Protein AF-A0AA43KXB0-F1 (afdb_monomer_lite)

Secondary structure (DSSP, 8-state):
-HHHHHHHHHHHHHHHHHHSSTTS---B---SSS-HHHHHHHTTPEEE--TTTSS--SEEEEEETTTTEEEEEEEE-TTT--BTTTBTTEEEEEEE--TTS-GGGSB-TT-EEEEEEEEEE-TT----SS-EEEEEEEESSSTTTTSEEEEEEEEEETTEEEEEEEEE-TT--EEEEEEEEGGGTBTSEEEEEEEEE-STTEEEEEEEEETTT--EEEEEEEEEE----TT-S-EEEEEEEEEE-TTGGG---EEEEEEEEEEEE-TTHHHHHHHHHHHHHHHHHHHHHHHHHHSPEEEGGGGT---EEEEE-HHHHHHHHHHHHHTT-EEEEE-SEEEEESS-EEPPSSEEEEEPTTEEEEE-TTS--SEEEEEES-EEEEEEES-EEEESSEEEEEES-EEEEEES-EEEESS-SEEEEESSEEEEEEEES-EEEE-SSEEEEEEEEESSEEEEEEEES-EEEE-SSEEEEEE--TT---EEEEEEEEEEEE--PEEEEEEEEES--SPPPPTTPPPPEEEEEEEEEEEEEEEEEEEEEEEPPTT-S---EEEEEEEEEEES-SEEEEES--S-EEEES-EE---S---GGG---TT---SPPTTSPPS-HHHHHHHHHHHH-SSGGGSSS-SS-HHHHHHHHHHHHHHHHH--HHHHHHHHHHHHTSB-TTS-B--EE-TTS-EE---TTSBSGGGTTHHHHHHHHHHH--HHHHHHHHHHHHHHHT--B-TT-PBPSBTTSTTEEEHHHHHHHHHHHHHHHHHTS-HHHHHHHHHHHHHHHHHHHB-TTSS-B-SEEE-TTSSSS--SS--SS--B-SS-BHHHHHHHHHHHHHHHHHS-TTSTTHHHHHHHHHHHHHHHHHHS-TTTS--BSBTT-TTSTT--B-HHHHHHHHHHHHHHHHTTSS-HHHHHHHHHHHHHHHHHTEEE-TTS-EEE-S-B---PPPSSHHHHHTSPB-TT-HHHHHHHHHHHHHHHHHHHHHHT-

Sequence (989 aa):
MKSIIKIFMVLVLHILCLQLSAQAGRIMNADGKTDTYKLIESYGYGIEVPDCGHPIKHITQVYDNDLKKWVFAFTLHIDLDDDRCGAQDRQRAEIKTFGVSPESMKGHRGKTHQYKWKFKLDKDFKPAPNFCHIHQVKADAGPNAGAPIITLTPRLKGDKEVLQYHVVTKENKSTILSEIDLDLVKGEWVEATETVLHDRSGSVEMELKRLSDGTILFRAKRDNVDLWRDGARFNRPKYGIYRSLKDRDQRRDESVLYTDIEFIEVSDKDSKREKAGWEQATEVENTLRALASSWKTFNVINFGAIGDNVYDCSPAFEKTLQTCGKFGGGTVIVPKGTYRMDKSLDLPSNIHLQFEDGAVLAFSPDIPTSYLISCGDVENVLLSGKGRIMGNGQGINLLNSKNILIENWDIDSRGNILSIKSEKVCRDIIIRNTYFRRTANSAIIIDSNTSGEIRNVFVENNTFGEVPVHIVHLKSGNNRGGTIEDIWMKNNNSEGYLCQTAFRIDQADGKIPQNGASTPVLWYNYYENFTNLNAADKGIYLNAIPQSRSPIESVWFKDIQISGVKETLVKNTNRDIYIKNVSTKPVTLFDAAASTVPGARLDYKQGEAPELWSVATAQSTMARWPDYTKAYFNAWTYVNSYMACGFERLYKDTGDKTYLEYIKRYIDNFIDKDGNFIAVANEKGIVRAPNVCDNLDNMMPGNSLVMLYEHYKDKRYKKAADYILHCMKNYPGNNDGGFWHSRGMHGQMWIDGIFMGQMFLLRYGRSIGDSKYAYDEAIRQITAYAKRGERGNSGLYVHGIYEAGHGNRECRWATAENPQSSDVWGEGLGWYALVLVEALETIPPKHKGYNELKDIYIRLAKGLKNTQDPKTGGWYQVVDKGDQPDNWIETSGSAMFTYAIQQGINLGILKKEDYSEVVKNGYNAIVNHAKINERGLVDIYEACDGLGVQTSYEKYINYRKSLNAKEAYVGFLWATEIVERDTIKKSKR

Structure (mmCIF, N/CA/C/O backbone):
data_AF-A0AA43KXB0-F1
#
_entry.id   AF-A0AA43KXB0-F1
#
loop_
_atom_site.group_PDB
_atom_site.id
_atom_site.type_symbol
_atom_site.label_atom_id
_atom_site.label_alt_id
_atom_site.label_comp_id
_atom_site.label_asym_id
_atom_site.label_entity_id
_atom_site.label_seq_id
_atom_site.pdbx_PDB_ins_code
_atom_site.Cartn_x
_atom_site.Cartn_y
_atom_site.Cartn_z
_atom_site.occupancy
_atom_site.B_iso_or_equiv
_atom_site.auth_seq_id
_atom_site.auth_comp_id
_atom_site.auth_asym_id
_atom_site.auth_atom_id
_atom_site.pdbx_PDB_model_num
ATOM 1 N N . MET A 1 1 ? -42.977 3.830 10.897 1.00 42.16 1 MET A N 1
ATOM 2 C CA . MET A 1 1 ? -42.102 4.241 9.771 1.00 42.16 1 MET A CA 1
ATOM 3 C C . MET A 1 1 ? -42.104 5.747 9.501 1.00 42.16 1 MET A C 1
ATOM 5 O O . MET A 1 1 ? -41.042 6.340 9.608 1.00 42.16 1 MET A O 1
ATOM 9 N N . LYS A 1 2 ? -43.243 6.410 9.240 1.00 31.55 2 LYS A N 1
ATOM 10 C CA . LYS A 1 2 ? -43.267 7.861 8.925 1.00 31.55 2 LYS A CA 1
ATOM 11 C C . LYS A 1 2 ? -42.742 8.788 10.046 1.00 31.55 2 LYS A C 1
ATOM 13 O O . LYS A 1 2 ? -42.109 9.792 9.740 1.00 31.55 2 LYS A O 1
ATOM 18 N N . SER A 1 3 ? -42.919 8.433 11.323 1.00 31.36 3 SER A N 1
ATOM 19 C CA . SER A 1 3 ? -42.393 9.224 12.456 1.00 31.36 3 SER A CA 1
ATOM 20 C C . SER A 1 3 ? -40.887 9.041 12.689 1.00 31.36 3 SER A C 1
ATOM 22 O O . SER A 1 3 ? -40.214 9.986 13.078 1.00 31.36 3 SER A O 1
ATOM 24 N N . ILE A 1 4 ? -40.343 7.860 12.376 1.00 41.69 4 ILE A N 1
ATOM 25 C CA . ILE A 1 4 ? -38.901 7.574 12.470 1.00 41.69 4 ILE A CA 1
ATOM 26 C C . ILE A 1 4 ? -38.157 8.275 11.328 1.00 41.69 4 ILE A C 1
ATOM 28 O O . ILE A 1 4 ? -37.115 8.869 11.565 1.00 41.69 4 ILE A O 1
ATOM 32 N N . ILE A 1 5 ? -38.744 8.322 10.127 1.00 44.50 5 ILE A N 1
ATOM 33 C CA . ILE A 1 5 ? -38.189 9.062 8.983 1.00 44.50 5 ILE A CA 1
ATOM 34 C C . ILE A 1 5 ? -38.176 10.575 9.251 1.00 44.50 5 ILE A C 1
ATOM 36 O O . ILE A 1 5 ? -37.196 11.225 8.916 1.00 44.50 5 ILE A O 1
ATOM 40 N N . LYS A 1 6 ? -39.195 11.142 9.921 1.00 32.53 6 LYS A N 1
ATOM 41 C CA . LYS A 1 6 ? -39.193 12.564 10.324 1.00 32.53 6 LYS A CA 1
ATOM 42 C C . LYS A 1 6 ? -38.131 12.886 11.380 1.00 32.53 6 LYS A C 1
ATOM 44 O O . LYS A 1 6 ? -37.481 13.917 11.265 1.00 32.53 6 LYS A O 1
ATOM 49 N N . ILE A 1 7 ? -37.925 12.012 12.368 1.00 40.88 7 ILE A N 1
ATOM 50 C CA . ILE A 1 7 ? -36.877 12.196 13.386 1.00 40.88 7 ILE A CA 1
ATOM 51 C C . ILE A 1 7 ? -35.488 12.061 12.748 1.00 40.88 7 ILE A C 1
ATOM 53 O O . ILE A 1 7 ? -34.622 12.885 13.018 1.00 40.88 7 ILE A O 1
ATOM 57 N N . PHE A 1 8 ? -35.300 11.114 11.824 1.00 38.78 8 PHE A N 1
ATOM 58 C CA . PHE A 1 8 ? -34.047 10.953 11.080 1.00 38.78 8 PHE A CA 1
ATOM 59 C C . PHE A 1 8 ? -33.780 12.131 10.129 1.00 38.78 8 PHE A C 1
ATOM 61 O O . PHE A 1 8 ? -32.656 12.608 10.064 1.00 38.78 8 PHE A O 1
ATOM 68 N N . MET A 1 9 ? -34.802 12.676 9.454 1.00 36.09 9 MET A N 1
ATOM 69 C CA . MET A 1 9 ? -34.650 13.863 8.598 1.00 36.09 9 MET A CA 1
ATOM 70 C C . MET A 1 9 ? -34.343 15.130 9.399 1.00 36.09 9 MET A C 1
ATOM 72 O O . MET A 1 9 ? -33.542 15.933 8.942 1.00 36.09 9 MET A O 1
ATOM 76 N N . VAL A 1 10 ? -34.932 15.312 10.587 1.00 37.94 10 VAL A N 1
ATOM 77 C CA . VAL A 1 10 ? -34.650 16.471 11.456 1.00 37.94 10 VAL A CA 1
ATOM 78 C C . VAL A 1 10 ? -33.264 16.363 12.098 1.00 37.94 10 VAL A C 1
ATOM 80 O O . VAL A 1 10 ? -32.587 17.382 12.218 1.00 37.94 10 VAL A O 1
ATOM 83 N N . LEU A 1 11 ? -32.808 15.149 12.433 1.00 34.00 11 LEU A N 1
ATOM 84 C CA . LEU A 1 11 ? -31.455 14.899 12.939 1.00 34.00 11 LEU A CA 1
ATOM 85 C C . LEU A 1 11 ? -30.398 15.072 11.836 1.00 34.00 11 LEU A C 1
ATOM 87 O O . LEU A 1 11 ? -29.363 15.681 12.076 1.00 34.00 11 LEU A O 1
ATOM 91 N N . VAL A 1 12 ? -30.681 14.618 10.611 1.00 41.88 12 VAL A N 1
ATOM 92 C CA . VAL A 1 12 ? -29.803 14.804 9.444 1.00 41.88 12 VAL A CA 1
ATOM 93 C C . VAL A 1 12 ? -29.785 16.266 8.986 1.00 41.88 12 VAL A C 1
ATOM 95 O O . VAL A 1 12 ? -28.715 16.753 8.640 1.00 41.88 12 VAL A O 1
ATOM 98 N N . LEU A 1 13 ? -30.896 17.014 9.072 1.00 31.61 13 LEU A N 1
ATOM 99 C CA . LEU A 1 13 ? -30.887 18.468 8.840 1.00 31.61 13 LEU A CA 1
ATOM 100 C C . LEU A 1 13 ? -30.138 19.228 9.945 1.00 31.61 13 LEU A C 1
ATOM 102 O O . LEU A 1 13 ? -29.431 20.178 9.635 1.00 31.61 13 LEU A O 1
ATOM 106 N N . HIS A 1 14 ? -30.241 18.813 11.215 1.00 30.88 14 HIS A N 1
ATOM 107 C CA . HIS A 1 14 ? -29.466 19.424 12.304 1.00 30.88 14 HIS A CA 1
ATOM 108 C C . HIS A 1 14 ? -27.968 19.130 12.175 1.00 30.88 14 HIS A C 1
ATOM 110 O O . HIS A 1 14 ? -27.157 20.018 12.419 1.00 30.88 14 HIS A O 1
ATOM 116 N N . ILE A 1 15 ? -27.590 17.928 11.732 1.00 35.62 15 ILE A N 1
ATOM 117 C CA . ILE A 1 15 ? -26.190 17.551 11.501 1.00 35.62 15 ILE A CA 1
ATOM 118 C C . ILE A 1 15 ? -25.640 18.217 10.224 1.00 35.62 15 ILE A C 1
ATOM 120 O O . ILE A 1 15 ? -24.502 18.681 10.241 1.00 35.62 15 ILE A O 1
ATOM 124 N N . LEU A 1 16 ? -26.445 18.390 9.164 1.00 29.97 16 LEU A N 1
ATOM 125 C CA . LEU A 1 16 ? -26.050 19.191 7.995 1.00 29.97 16 LEU A CA 1
ATOM 126 C C . LEU A 1 16 ? -25.955 20.695 8.309 1.00 29.97 16 LEU A C 1
ATOM 128 O O . LEU A 1 16 ? -25.048 21.353 7.810 1.00 29.97 16 LEU A O 1
ATOM 132 N N . CYS A 1 17 ? -26.822 21.248 9.164 1.00 28.36 17 CYS A N 1
ATOM 133 C CA . CYS A 1 17 ? -26.710 22.642 9.615 1.00 28.36 17 CYS A CA 1
ATOM 134 C C . CYS A 1 17 ? -25.530 22.863 10.583 1.00 28.36 17 CYS A C 1
ATOM 136 O O . CYS A 1 17 ? -24.958 23.953 10.599 1.00 28.36 17 CYS A O 1
ATOM 138 N N . LEU A 1 18 ? -25.114 21.837 11.336 1.00 28.59 18 LEU A N 1
ATOM 139 C CA . LEU A 1 18 ? -23.919 21.872 12.193 1.00 28.59 18 LEU A CA 1
ATOM 140 C C . LEU A 1 18 ? -22.605 21.654 11.419 1.00 28.59 18 LEU A C 1
ATOM 142 O O . LEU A 1 18 ? -21.554 22.075 11.891 1.00 28.59 18 LEU A O 1
ATOM 146 N N . GLN A 1 19 ? -22.642 21.064 10.218 1.00 29.33 19 GLN A N 1
ATOM 147 C CA . GLN A 1 19 ? -21.461 20.919 9.349 1.00 29.33 19 GLN A CA 1
ATOM 148 C C . GLN A 1 19 ? -21.336 21.998 8.261 1.00 29.33 19 GLN A C 1
ATOM 150 O O . GLN A 1 19 ? -20.269 22.138 7.672 1.00 29.33 19 GLN A O 1
ATOM 155 N N . LEU A 1 20 ? -22.364 22.827 8.052 1.00 29.70 20 LEU A N 1
ATOM 156 C CA . LEU A 1 20 ? -22.293 24.040 7.222 1.00 29.70 20 LEU A CA 1
ATOM 157 C C . LEU A 1 20 ? -22.023 25.332 8.019 1.00 29.70 20 LEU A C 1
ATOM 159 O O . LEU A 1 20 ? -22.046 26.415 7.446 1.00 29.70 20 LEU A O 1
ATOM 163 N N . SER A 1 21 ? -21.730 25.243 9.321 1.00 31.77 21 SER A N 1
ATOM 164 C CA . SER A 1 21 ? -21.452 26.412 10.180 1.00 31.77 21 SER A CA 1
ATOM 165 C C . SER A 1 21 ? -20.054 26.431 10.818 1.00 31.77 21 SER A C 1
ATOM 167 O O . SER A 1 21 ? -19.739 27.348 11.571 1.00 31.77 21 SER A O 1
ATOM 169 N N . ALA A 1 22 ? -19.163 25.496 10.473 1.00 33.44 22 ALA A N 1
ATOM 170 C CA . ALA A 1 22 ? -17.790 25.464 11.000 1.00 33.44 22 ALA A CA 1
ATOM 171 C C . ALA A 1 22 ? -16.771 26.302 10.193 1.00 33.44 22 ALA A C 1
ATOM 173 O O . ALA A 1 22 ? -15.571 26.211 10.438 1.00 33.44 22 ALA A O 1
ATOM 174 N N . GLN A 1 23 ? -17.229 27.123 9.242 1.00 36.69 23 GLN A N 1
ATOM 175 C CA . GLN A 1 23 ? -16.364 27.971 8.412 1.00 36.69 23 GLN A CA 1
ATOM 176 C C . GLN A 1 23 ? -17.001 29.345 8.136 1.00 36.69 23 GLN A C 1
ATOM 178 O O . GLN A 1 23 ? -17.054 29.810 7.002 1.00 36.69 23 GLN A O 1
ATOM 183 N N . ALA A 1 24 ? -17.509 29.987 9.191 1.00 36.66 24 ALA A N 1
ATOM 184 C CA . ALA A 1 24 ? -17.948 31.382 9.182 1.00 36.66 24 ALA A CA 1
ATOM 185 C C . ALA A 1 24 ? -17.207 32.146 10.292 1.00 36.66 24 ALA A C 1
ATOM 187 O O . ALA A 1 24 ? -17.074 31.633 11.406 1.00 36.66 24 ALA A O 1
ATOM 188 N N . GLY A 1 25 ? -16.694 33.343 9.985 1.00 51.62 25 GLY A N 1
ATOM 189 C CA . GLY A 1 25 ? -16.023 34.214 10.949 1.00 51.62 25 GLY A CA 1
ATOM 190 C C . GLY A 1 25 ? -16.900 34.417 12.184 1.00 51.62 25 GLY A C 1
ATOM 191 O O . GLY A 1 25 ? -18.085 34.736 12.089 1.00 51.62 25 GLY A O 1
ATOM 192 N N . ARG A 1 26 ? -16.353 34.164 13.373 1.00 68.62 26 ARG A N 1
ATOM 193 C CA . ARG A 1 26 ? -17.107 34.313 14.619 1.00 68.62 26 ARG A CA 1
ATOM 194 C C . ARG A 1 26 ? -17.198 35.808 14.939 1.00 68.62 26 ARG A C 1
ATOM 196 O O . ARG A 1 26 ? -16.234 36.383 15.430 1.00 68.62 26 ARG A O 1
ATOM 203 N N . ILE A 1 27 ? -18.333 36.433 14.627 1.00 85.50 27 ILE A N 1
ATOM 204 C CA . ILE A 1 27 ? -18.563 37.864 14.871 1.00 85.50 27 ILE A CA 1
ATOM 205 C C . ILE A 1 27 ? -18.679 38.111 16.381 1.00 85.50 27 ILE A C 1
ATOM 207 O O . ILE A 1 27 ? -19.581 37.581 17.035 1.00 85.50 27 ILE A O 1
ATOM 211 N N . MET A 1 28 ? -17.790 38.930 16.940 1.00 91.75 28 MET A N 1
ATOM 212 C CA . MET A 1 28 ? -17.829 39.326 18.343 1.00 91.75 28 MET A CA 1
ATOM 213 C C . MET A 1 28 ? -18.757 40.529 18.543 1.00 91.75 28 MET A C 1
ATOM 215 O O . MET A 1 28 ? -18.518 41.624 18.027 1.00 91.75 28 MET A O 1
ATOM 219 N N . ASN A 1 29 ? -19.798 40.320 19.348 1.00 92.19 29 ASN A N 1
ATOM 220 C CA . ASN A 1 29 ? -20.791 41.321 19.724 1.00 92.19 29 ASN A CA 1
ATOM 221 C C . ASN A 1 29 ? -20.946 41.394 21.246 1.00 92.19 29 ASN A C 1
ATOM 223 O O . ASN A 1 29 ? -20.828 40.380 21.934 1.00 92.19 29 ASN A O 1
ATOM 227 N N . ALA A 1 30 ? -21.231 42.594 21.752 1.00 92.88 30 ALA A N 1
ATOM 228 C CA . ALA A 1 30 ? -21.660 42.795 23.130 1.00 92.88 30 ALA A CA 1
ATOM 229 C C . ALA A 1 30 ? -23.101 42.285 23.307 1.00 92.88 30 ALA A C 1
ATOM 231 O O . ALA A 1 30 ? -23.910 42.344 22.378 1.00 92.88 30 ALA A O 1
ATOM 232 N N . ASP A 1 31 ? -23.425 41.783 24.497 1.00 93.38 31 ASP A N 1
ATOM 233 C CA . ASP A 1 31 ? -24.725 41.185 24.817 1.00 93.38 31 ASP A CA 1
ATOM 234 C C . ASP A 1 31 ? -25.474 41.893 25.962 1.00 93.38 31 ASP A C 1
ATOM 236 O O . ASP A 1 31 ? -26.659 41.622 26.177 1.00 93.38 31 ASP A O 1
ATOM 240 N N . GLY A 1 32 ? -24.805 42.803 26.680 1.00 93.69 32 GLY A N 1
ATOM 241 C CA . GLY A 1 32 ? -25.353 43.553 27.812 1.00 93.69 32 GLY A CA 1
ATOM 242 C C . GLY A 1 32 ? -25.643 42.715 29.058 1.00 93.69 32 GLY A C 1
ATOM 243 O O . GLY A 1 32 ? -26.303 43.203 29.973 1.00 93.69 32 GLY A O 1
ATOM 244 N N . LYS A 1 33 ? -25.218 41.447 29.086 1.00 92.88 33 LYS A N 1
ATOM 245 C CA . LYS A 1 33 ? -25.564 40.471 30.131 1.00 92.88 33 LYS A CA 1
ATOM 246 C C . LYS A 1 33 ? -24.337 39.802 30.732 1.00 92.88 33 LYS A C 1
ATOM 248 O O . LYS A 1 33 ? -24.269 39.629 31.946 1.00 92.88 33 LYS A O 1
ATOM 253 N N . THR A 1 34 ? -23.399 39.388 29.891 1.00 94.00 34 THR A N 1
ATOM 254 C CA . THR A 1 34 ? -22.172 38.712 30.305 1.00 94.00 34 THR A CA 1
ATOM 255 C C . THR A 1 34 ? -21.169 39.745 30.800 1.00 94.00 34 THR A C 1
ATOM 257 O O . THR A 1 34 ? -21.116 40.859 30.286 1.00 94.00 34 THR A O 1
ATOM 260 N N . ASP A 1 35 ? -20.346 39.384 31.787 1.00 96.56 35 ASP A N 1
ATOM 261 C CA . ASP A 1 35 ? -19.190 40.201 32.166 1.00 96.56 35 ASP A CA 1
ATOM 262 C C . ASP A 1 35 ? -18.327 40.512 30.931 1.00 96.56 35 ASP A C 1
ATOM 264 O O . ASP A 1 35 ? -17.979 39.610 30.166 1.00 96.56 35 ASP A O 1
ATOM 268 N N . THR A 1 36 ? -17.995 41.788 30.731 1.00 96.94 36 THR A N 1
ATOM 269 C CA . THR A 1 36 ? -17.377 42.268 29.488 1.00 96.94 36 THR A CA 1
ATOM 270 C C . THR A 1 36 ? -16.052 41.574 29.186 1.00 96.94 36 THR A C 1
ATOM 272 O O . THR A 1 36 ? -15.794 41.228 28.035 1.00 96.94 36 THR A O 1
ATOM 275 N N . TYR A 1 37 ? -15.214 41.336 30.199 1.00 96.88 37 TYR A N 1
ATOM 276 C CA . TYR A 1 37 ? -13.888 40.753 29.986 1.00 96.88 37 TYR A CA 1
ATOM 277 C C . TYR A 1 37 ? -13.995 39.260 29.712 1.00 96.88 37 TYR A C 1
ATOM 279 O O . TYR A 1 37 ? -13.416 38.783 28.738 1.00 96.88 37 TYR A O 1
ATOM 287 N N . LYS A 1 38 ? -14.832 38.546 30.477 1.00 95.12 38 LYS A N 1
ATOM 288 C CA . LYS A 1 38 ? -15.133 37.134 30.197 1.00 95.12 38 LYS A CA 1
ATOM 289 C C . LYS A 1 38 ? -15.716 36.943 28.802 1.00 95.12 38 LYS A C 1
ATOM 291 O O . LYS A 1 38 ? -15.374 35.974 28.128 1.00 95.12 38 LYS A O 1
ATOM 296 N N . LEU A 1 39 ? -16.582 37.858 28.358 1.00 94.44 39 LEU A N 1
ATOM 297 C CA . LEU A 1 39 ? -17.150 37.814 27.016 1.00 94.44 39 LEU A CA 1
ATOM 298 C C . LEU A 1 39 ? -16.042 37.938 25.964 1.00 94.44 39 LEU A C 1
ATOM 300 O O . LEU A 1 39 ? -15.916 37.048 25.130 1.00 94.44 39 LEU A O 1
ATOM 304 N N . ILE A 1 40 ? -15.195 38.965 26.043 1.00 93.81 40 ILE A N 1
ATOM 305 C CA . ILE A 1 40 ? -14.073 39.193 25.113 1.00 93.81 40 ILE A CA 1
ATOM 306 C C . ILE A 1 40 ? -13.101 38.000 25.082 1.00 93.81 40 ILE A C 1
ATOM 308 O O . ILE A 1 40 ? -12.736 37.513 24.008 1.00 93.81 40 ILE A O 1
ATOM 312 N N . GLU A 1 41 ? -12.721 37.483 26.250 1.00 93.62 41 GLU A N 1
ATOM 313 C CA . GLU A 1 41 ? -11.833 36.322 26.374 1.00 93.62 41 GLU A CA 1
ATOM 314 C C . GLU A 1 41 ? -12.462 35.050 25.790 1.00 93.62 41 GLU A C 1
ATOM 316 O O . GLU A 1 41 ? -11.759 34.243 25.181 1.00 93.62 41 GLU A O 1
ATOM 321 N N . SER A 1 42 ? -13.788 34.886 25.884 1.00 90.81 42 SER A N 1
ATOM 322 C CA . SER A 1 42 ? -14.502 33.740 25.295 1.00 90.81 42 SER A CA 1
ATOM 323 C C . SER A 1 42 ? -14.457 33.705 23.759 1.00 90.81 42 SER A C 1
ATOM 325 O O . SER A 1 42 ? -14.601 32.633 23.160 1.00 90.81 42 SER A O 1
ATOM 327 N N . TYR A 1 43 ? -14.219 34.855 23.118 1.00 87.25 43 TYR A N 1
ATOM 328 C CA . TYR A 1 43 ? -13.932 34.958 21.683 1.00 87.25 43 TYR A CA 1
ATOM 329 C C . TYR A 1 43 ? -12.435 34.813 21.369 1.00 87.25 43 TYR A C 1
ATOM 331 O O . TYR A 1 43 ? -12.051 34.843 20.206 1.00 87.25 43 TYR A O 1
ATOM 339 N N . GLY A 1 44 ? -11.582 34.610 22.376 1.00 88.94 44 GLY A N 1
ATOM 340 C CA . GLY A 1 44 ? -10.152 34.364 22.205 1.00 88.94 44 GLY A CA 1
ATOM 341 C C . GLY A 1 44 ? -9.295 35.625 22.118 1.00 88.94 44 GLY A C 1
ATOM 342 O O . GLY A 1 44 ? -8.137 35.530 21.706 1.00 88.94 44 GLY A O 1
ATOM 343 N N . TYR A 1 45 ? -9.814 36.796 22.492 1.00 92.94 45 TYR A N 1
ATOM 344 C CA . TYR A 1 45 ? -9.037 38.034 22.555 1.00 92.94 45 TYR A CA 1
ATOM 345 C C . TYR A 1 45 ? -8.382 38.222 23.926 1.00 92.94 45 TYR A C 1
ATOM 347 O O . TYR A 1 45 ? -8.956 37.907 24.961 1.00 92.94 45 TYR A O 1
ATOM 355 N N . GLY A 1 46 ? -7.161 38.752 23.927 1.00 94.12 46 GLY A N 1
ATOM 356 C CA . GLY A 1 46 ? -6.457 39.185 25.128 1.00 94.12 46 GLY A CA 1
ATOM 357 C C . GLY A 1 46 ? -6.670 40.674 25.362 1.00 94.12 46 GLY A C 1
ATOM 358 O O . GLY A 1 46 ? -6.730 41.444 24.403 1.00 94.12 46 GLY A O 1
ATOM 359 N N . ILE A 1 47 ? -6.742 41.071 26.628 1.00 95.56 47 ILE A N 1
ATOM 360 C CA . ILE A 1 47 ? -7.068 42.435 27.051 1.00 95.56 47 ILE A CA 1
ATOM 361 C C . ILE A 1 47 ? -5.787 43.181 27.455 1.00 95.56 47 ILE A C 1
ATOM 363 O O . ILE A 1 47 ? -4.916 42.635 28.132 1.00 95.56 47 ILE A O 1
ATOM 367 N N . GLU A 1 48 ? -5.653 44.431 27.017 1.00 95.00 48 GLU A N 1
ATOM 368 C CA . GLU A 1 48 ? -4.557 45.343 27.346 1.00 95.00 48 GLU A CA 1
ATOM 369 C C . GLU A 1 48 ? -5.118 46.684 27.842 1.00 95.00 48 GLU A C 1
ATOM 371 O O . GLU A 1 48 ? -5.393 47.576 27.041 1.00 95.00 48 GLU A O 1
ATOM 376 N N . VAL A 1 49 ? -5.278 46.807 29.163 1.00 96.38 49 VAL A N 1
ATOM 377 C CA . VAL A 1 49 ? -5.903 47.948 29.865 1.00 96.38 49 VAL A CA 1
ATOM 378 C C . VAL A 1 49 ? -5.116 48.305 31.143 1.00 96.38 49 VAL A C 1
ATOM 380 O O . VAL A 1 49 ? -4.357 47.455 31.620 1.00 96.38 49 VAL A O 1
ATOM 383 N N . PRO A 1 50 ? -5.281 49.511 31.722 1.00 94.75 50 PRO A N 1
ATOM 384 C CA . PRO A 1 50 ? -4.575 49.956 32.928 1.00 94.75 50 PRO A CA 1
ATOM 385 C C . PRO A 1 50 ? -5.298 49.611 34.249 1.00 94.75 50 PRO A C 1
ATOM 387 O O . PRO A 1 50 ? -4.943 50.128 35.302 1.00 94.75 50 PRO A O 1
ATOM 390 N N . ASP A 1 51 ? -6.267 48.686 34.236 1.00 93.69 51 ASP A N 1
ATOM 391 C CA . ASP A 1 51 ? -7.064 48.257 35.407 1.00 93.69 51 ASP A CA 1
ATOM 392 C C . ASP A 1 51 ? -6.260 47.849 36.663 1.00 93.69 51 ASP A C 1
ATOM 394 O O . ASP A 1 51 ? -6.811 47.780 37.757 1.00 93.69 51 ASP A O 1
ATOM 398 N N . CYS A 1 52 ? -4.974 47.509 36.541 1.00 88.94 52 CYS A N 1
ATOM 399 C CA . CYS A 1 52 ? -4.130 47.205 37.702 1.00 88.94 52 CYS A CA 1
ATOM 400 C C . CYS A 1 52 ? -3.746 48.451 38.521 1.00 88.94 52 CYS A C 1
ATOM 402 O O . CYS A 1 52 ? -3.324 48.301 39.666 1.00 88.94 52 CYS A O 1
ATOM 404 N N . GLY A 1 53 ? -3.882 49.657 37.961 1.00 86.62 53 GLY A N 1
ATOM 405 C CA . GLY A 1 53 ? -3.536 50.915 38.621 1.00 86.62 53 GLY A CA 1
ATOM 406 C C . GLY A 1 53 ? -4.687 51.514 39.430 1.00 86.62 53 GLY A C 1
ATOM 407 O O . GLY A 1 53 ? -4.446 52.289 40.351 1.00 86.62 53 GLY A O 1
ATOM 408 N N . HIS A 1 54 ? -5.935 51.159 39.108 1.00 88.69 54 HIS A N 1
ATOM 409 C CA . HIS A 1 54 ? -7.145 51.693 39.737 1.00 88.69 54 HIS A CA 1
ATOM 410 C C . HIS A 1 54 ? -8.374 50.822 39.399 1.00 88.69 54 HIS A C 1
ATOM 412 O O . HIS A 1 54 ? -8.377 50.127 38.388 1.00 88.69 54 HIS A O 1
ATOM 418 N N . PRO A 1 55 ? -9.455 50.847 40.204 1.00 89.19 55 PRO A N 1
ATOM 419 C CA . PRO A 1 55 ? -10.562 49.890 40.075 1.00 89.19 55 PRO A CA 1
ATOM 420 C C . PRO A 1 55 ? -11.501 50.126 38.874 1.00 89.19 55 PRO A C 1
ATOM 422 O O . PRO A 1 55 ? -12.493 49.409 38.731 1.00 89.19 55 PRO A O 1
ATOM 425 N N . ILE A 1 56 ? -11.238 51.130 38.033 1.00 92.56 56 ILE A N 1
ATOM 426 C CA . ILE A 1 56 ? -12.111 51.484 36.906 1.00 92.56 56 ILE A CA 1
ATOM 427 C C . ILE A 1 56 ? -11.903 50.482 35.767 1.00 92.56 56 ILE A C 1
ATOM 429 O O . ILE A 1 56 ? -10.775 50.122 35.440 1.00 92.56 56 ILE A O 1
ATOM 433 N N . LYS A 1 57 ? -13.005 50.029 35.162 1.00 94.62 57 LYS A N 1
ATOM 434 C CA . LYS A 1 57 ? -12.989 49.145 33.992 1.00 94.62 57 LYS A CA 1
ATOM 435 C C . LYS A 1 57 ? -12.966 49.962 32.708 1.00 94.62 57 LYS A C 1
ATOM 437 O O . LYS A 1 57 ? -13.861 50.770 32.483 1.00 94.62 57 LYS A O 1
ATOM 442 N N . HIS A 1 58 ? -11.980 49.700 31.855 1.00 97.25 58 HIS A N 1
ATOM 443 C CA . HIS A 1 58 ? -11.739 50.474 30.630 1.00 97.25 58 HIS A CA 1
ATOM 444 C C . HIS A 1 58 ? -12.428 49.901 29.396 1.00 97.25 58 HIS A C 1
ATOM 446 O O . HIS A 1 58 ? -12.459 50.553 28.355 1.00 97.25 58 HIS A O 1
ATOM 452 N N . ILE A 1 59 ? -12.989 48.691 29.496 1.00 98.06 59 ILE A N 1
ATOM 453 C CA . ILE A 1 59 ? -13.872 48.145 28.467 1.00 98.06 59 ILE A CA 1
ATOM 454 C C . ILE A 1 59 ? -15.197 47.763 29.115 1.00 98.06 59 ILE A C 1
ATOM 456 O O . ILE A 1 59 ? -15.257 46.900 29.993 1.00 98.06 59 ILE A O 1
ATOM 460 N N . THR A 1 60 ? -16.267 48.416 28.679 1.00 97.56 60 THR A N 1
ATOM 461 C CA . THR A 1 60 ? -17.630 48.194 29.177 1.00 97.56 60 THR A CA 1
ATOM 462 C C . THR A 1 60 ? -18.584 47.885 28.027 1.00 97.56 60 THR A C 1
ATOM 464 O O . THR A 1 60 ? -18.207 47.953 26.858 1.00 97.56 60 THR A O 1
ATOM 467 N N . GLN A 1 61 ? -19.817 47.495 28.353 1.00 98.00 61 GLN A N 1
ATOM 468 C CA . GLN A 1 61 ? -20.888 47.327 27.376 1.00 98.00 61 GLN A CA 1
ATOM 469 C C . GLN A 1 61 ? -21.915 48.435 27.579 1.00 98.00 61 GLN A C 1
ATOM 471 O O . GLN A 1 61 ? -22.428 48.605 28.683 1.00 98.00 61 GLN A O 1
ATOM 476 N N . VAL A 1 62 ? -22.217 49.173 26.516 1.00 97.12 62 VAL A N 1
ATOM 477 C CA . VAL A 1 62 ? -23.197 50.267 26.521 1.00 97.12 62 VAL A CA 1
ATOM 478 C C . VAL A 1 62 ? -24.254 50.009 25.455 1.00 97.12 62 VAL A C 1
ATOM 480 O O . VAL A 1 62 ? -23.960 49.419 24.415 1.00 97.12 62 VAL A O 1
ATOM 483 N N . TYR A 1 63 ? -25.499 50.403 25.718 1.00 97.06 63 TYR A N 1
ATOM 484 C CA . TYR A 1 63 ? -26.568 50.284 24.731 1.00 97.06 63 TYR A CA 1
ATOM 485 C C . TYR A 1 63 ? -26.513 51.481 23.777 1.00 97.06 63 TYR A C 1
ATOM 487 O O . TYR A 1 63 ? -26.641 52.624 24.215 1.00 97.06 63 TYR A O 1
ATOM 495 N N . ASP A 1 64 ? -26.310 51.222 22.487 1.00 96.94 64 ASP A N 1
ATOM 496 C CA . ASP A 1 64 ? -26.274 52.253 21.452 1.00 96.94 64 ASP A CA 1
ATOM 497 C C . ASP A 1 64 ? -27.656 52.406 20.805 1.00 96.94 64 ASP A C 1
ATOM 499 O O . ASP A 1 64 ? -28.251 51.436 20.324 1.00 96.94 64 ASP A O 1
ATOM 503 N N . ASN A 1 65 ? -28.175 53.635 20.798 1.00 94.19 65 ASN A N 1
ATOM 504 C CA . ASN A 1 65 ? -29.523 53.926 20.305 1.00 94.19 65 ASN A CA 1
ATOM 505 C C . ASN A 1 65 ? -29.619 53.953 18.773 1.00 94.19 65 ASN A C 1
ATOM 507 O O . ASN A 1 65 ? -30.700 53.686 18.244 1.00 94.19 65 ASN A O 1
ATOM 511 N N . ASP A 1 66 ? -28.520 54.228 18.067 1.00 92.50 66 ASP A N 1
ATOM 512 C CA . ASP A 1 66 ? -28.519 54.298 16.603 1.00 92.50 66 ASP A CA 1
ATOM 513 C C . ASP A 1 66 ? -28.570 52.886 16.007 1.00 92.50 66 ASP A C 1
ATOM 515 O O . ASP A 1 66 ? -29.380 52.601 15.124 1.00 92.50 66 ASP A O 1
ATOM 519 N N . LEU A 1 67 ? -27.758 51.965 16.542 1.00 93.75 67 LEU A N 1
ATOM 520 C CA . LEU A 1 67 ? -27.740 50.556 16.131 1.00 93.75 67 LEU A CA 1
ATOM 521 C C . LEU A 1 67 ? -28.763 49.682 16.869 1.00 93.75 67 LEU A C 1
ATOM 523 O O . LEU A 1 67 ? -28.961 48.526 16.487 1.00 93.75 67 LEU A O 1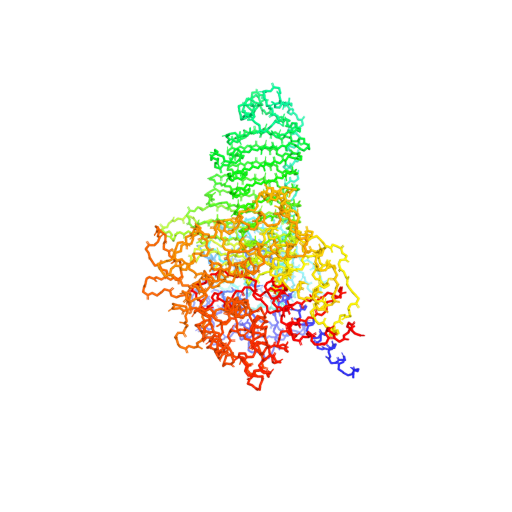
ATOM 527 N N . LYS A 1 68 ? -29.401 50.206 17.924 1.00 94.75 68 LYS A N 1
ATOM 528 C CA . LYS A 1 68 ? -30.365 49.498 18.789 1.00 94.75 68 LYS A CA 1
ATOM 529 C C . LYS A 1 68 ? -29.816 48.186 19.361 1.00 94.75 68 LYS A C 1
ATOM 531 O O . LYS A 1 68 ? -30.544 47.197 19.491 1.00 94.75 68 LYS A O 1
ATOM 536 N N . LYS A 1 69 ? -28.530 48.168 19.718 1.00 95.69 69 LYS A N 1
ATOM 537 C CA . LYS A 1 69 ? -27.856 47.002 20.304 1.00 95.69 69 LYS A CA 1
ATOM 538 C C . LYS A 1 69 ? -26.788 47.400 21.315 1.00 95.69 69 LYS A C 1
ATOM 540 O O . LYS A 1 69 ? -26.327 48.538 21.340 1.00 95.69 69 LYS A O 1
ATOM 545 N N . TRP A 1 70 ? -26.379 46.433 22.131 1.00 97.12 70 TRP A N 1
ATOM 546 C CA . TRP A 1 70 ? -25.211 46.580 22.992 1.00 97.12 70 TRP A CA 1
ATOM 547 C C . TRP A 1 70 ? -23.932 46.614 22.150 1.00 97.12 70 TRP A C 1
ATOM 549 O O . TRP A 1 70 ? -23.773 45.840 21.202 1.00 97.12 70 TRP A O 1
ATOM 559 N N . VAL A 1 71 ? -23.016 47.509 22.508 1.00 98.06 71 VAL A N 1
ATOM 560 C CA . VAL A 1 71 ? -21.698 47.682 21.883 1.00 98.06 71 VAL A CA 1
ATOM 561 C C . VAL A 1 71 ? -20.618 47.767 22.961 1.00 98.06 71 VAL A C 1
ATOM 563 O O . VAL A 1 71 ? -20.918 48.040 24.124 1.00 98.06 71 VAL A O 1
ATOM 566 N N . PHE A 1 72 ? -19.361 47.524 22.595 1.00 98.38 72 PHE A N 1
ATOM 567 C CA . PHE A 1 72 ? -18.235 47.679 23.514 1.00 98.38 72 PHE A CA 1
ATOM 568 C C . PHE A 1 72 ? -17.770 49.135 23.531 1.00 98.38 72 PHE A C 1
ATOM 570 O O . PHE A 1 72 ? -17.537 49.702 22.468 1.00 98.38 72 PHE A O 1
ATOM 577 N N . ALA A 1 73 ? -17.590 49.721 24.712 1.00 97.94 73 ALA A N 1
ATOM 578 C CA . ALA A 1 73 ? -16.995 51.042 24.890 1.00 97.94 73 ALA A CA 1
ATOM 579 C C . ALA A 1 73 ? -15.585 50.901 25.466 1.00 97.94 73 ALA A C 1
ATOM 581 O O . ALA A 1 73 ? -15.425 50.348 26.552 1.00 97.94 73 ALA A O 1
ATOM 582 N N . PHE A 1 74 ? -14.584 51.385 24.729 1.00 98.31 74 PHE A N 1
ATOM 583 C CA . PHE A 1 74 ? -13.183 51.427 25.146 1.00 98.31 74 PHE A CA 1
ATOM 584 C C . PHE A 1 74 ? -12.862 52.843 25.608 1.00 98.31 74 PHE A C 1
ATOM 586 O O . PHE A 1 74 ? -12.768 53.746 24.775 1.00 98.31 74 PHE A O 1
ATOM 593 N N . THR A 1 75 ? -12.722 53.031 26.916 1.00 96.88 75 THR A N 1
ATOM 594 C CA . THR A 1 75 ? -12.616 54.347 27.555 1.00 96.88 75 THR A CA 1
ATOM 595 C C . THR A 1 75 ? -11.211 54.575 28.094 1.00 96.88 75 THR A C 1
ATOM 597 O O . THR A 1 75 ? -10.617 53.665 28.667 1.00 96.88 75 THR A O 1
ATOM 600 N N . LEU A 1 76 ? -10.696 55.792 27.908 1.00 95.19 76 LEU A N 1
ATOM 601 C CA . LEU A 1 76 ? -9.459 56.277 28.513 1.00 95.19 76 LEU A CA 1
ATOM 602 C C . LEU A 1 76 ? -9.692 57.572 29.296 1.00 95.19 76 LEU A C 1
ATOM 604 O O . LEU A 1 76 ? -10.278 58.510 28.751 1.00 95.19 76 LEU A O 1
ATOM 608 N N . HIS A 1 77 ? -9.144 57.652 30.506 1.00 93.81 77 HIS A N 1
ATOM 609 C CA . HIS A 1 77 ? -9.173 58.808 31.400 1.00 93.81 77 HIS A CA 1
ATOM 610 C C . HIS A 1 77 ? -7.815 59.505 31.419 1.00 93.81 77 HIS A C 1
ATOM 612 O O . HIS A 1 77 ? -6.791 58.889 31.711 1.00 93.81 77 HIS A O 1
ATOM 618 N N . ILE A 1 78 ? -7.775 60.800 31.115 1.00 90.25 78 ILE A N 1
ATOM 619 C CA . ILE A 1 78 ? -6.533 61.557 30.890 1.00 90.25 78 ILE A CA 1
ATOM 620 C C . ILE A 1 78 ? -5.613 61.633 32.122 1.00 90.25 78 ILE A C 1
ATOM 622 O O . ILE A 1 78 ? -4.395 61.777 31.979 1.00 90.25 78 ILE A O 1
ATOM 626 N N . ASP A 1 79 ? -6.192 61.523 33.317 1.00 87.88 79 ASP A N 1
ATOM 627 C CA . ASP A 1 79 ? -5.490 61.704 34.590 1.00 87.88 79 ASP A CA 1
ATOM 628 C C . ASP A 1 79 ? -5.138 60.399 35.308 1.00 87.88 79 ASP A C 1
ATOM 630 O O . ASP A 1 79 ? -4.282 60.417 36.191 1.00 87.88 79 ASP A O 1
ATOM 634 N N . LEU A 1 80 ? -5.787 59.288 34.953 1.00 89.31 80 LEU A N 1
ATOM 635 C CA . LEU A 1 80 ? -5.683 58.024 35.693 1.00 89.31 80 LEU A CA 1
ATOM 636 C C . LEU A 1 80 ? -4.917 56.943 34.925 1.00 89.31 80 LEU A C 1
ATOM 638 O O . LEU A 1 80 ? -4.244 56.118 35.540 1.00 89.31 80 LEU A O 1
ATOM 642 N N . ASP A 1 81 ? -5.001 56.962 33.596 1.00 93.12 81 ASP A N 1
ATOM 643 C CA . ASP A 1 81 ? -4.657 55.801 32.783 1.00 93.12 81 ASP A CA 1
ATOM 644 C C . ASP A 1 81 ? -3.243 55.892 32.187 1.00 93.12 81 ASP A C 1
ATOM 646 O O . ASP A 1 81 ? -2.800 56.964 31.762 1.00 93.12 81 ASP A O 1
ATOM 650 N N . ASP A 1 82 ? -2.582 54.741 32.036 1.00 91.62 82 ASP A N 1
ATOM 651 C CA . ASP A 1 82 ? -1.257 54.571 31.422 1.00 91.62 82 ASP A CA 1
ATOM 652 C C . ASP A 1 82 ? -1.232 53.394 30.400 1.00 91.62 82 ASP A C 1
ATOM 654 O O . ASP A 1 82 ? -2.279 52.930 29.933 1.00 91.62 82 ASP A O 1
ATOM 658 N N . ASP A 1 83 ? -0.054 52.905 29.974 1.00 92.25 83 ASP A N 1
ATOM 659 C CA . ASP A 1 83 ? 0.067 51.656 29.189 1.00 92.25 83 ASP A CA 1
ATOM 660 C C . ASP A 1 83 ? 0.302 50.438 30.086 1.00 92.25 83 ASP A C 1
ATOM 662 O O . ASP A 1 83 ? 1.446 50.005 30.274 1.00 92.25 83 ASP A O 1
ATOM 666 N N . ARG A 1 84 ? -0.809 49.844 30.545 1.00 89.50 84 ARG A N 1
ATOM 667 C CA . ARG A 1 84 ? -0.869 48.571 31.292 1.00 89.50 84 ARG A CA 1
ATOM 668 C C . ARG A 1 84 ? -0.077 48.606 32.606 1.00 89.50 84 ARG A C 1
ATOM 670 O O . ARG A 1 84 ? 0.698 47.688 32.878 1.00 89.50 84 ARG A O 1
ATOM 677 N N . CYS A 1 85 ? -0.269 49.652 33.404 1.00 90.00 85 CYS A N 1
ATOM 678 C CA . CYS A 1 85 ? 0.408 49.883 34.686 1.00 90.00 85 CYS A CA 1
ATOM 679 C C . CYS A 1 85 ? 1.927 49.982 34.533 1.00 90.00 85 CYS A C 1
ATOM 681 O O . CYS A 1 85 ? 2.699 49.438 35.325 1.00 90.00 85 CYS A O 1
ATOM 683 N N . GLY A 1 86 ? 2.346 50.600 33.432 1.00 89.06 86 GLY A N 1
ATOM 684 C CA . GLY A 1 86 ? 3.722 50.606 32.967 1.00 89.06 86 GLY A CA 1
ATOM 685 C C . GLY A 1 86 ? 4.140 51.982 32.480 1.00 89.06 86 GLY A C 1
ATOM 686 O O . GLY A 1 86 ? 4.477 52.865 33.268 1.00 89.06 86 GLY A O 1
ATOM 687 N N . ALA A 1 87 ? 4.192 52.150 31.159 1.00 88.75 87 ALA A N 1
ATOM 688 C CA . ALA A 1 87 ? 4.707 53.377 30.562 1.00 88.75 87 ALA A CA 1
ATOM 689 C C . ALA A 1 87 ? 3.728 54.545 30.756 1.00 88.75 87 ALA A C 1
ATOM 691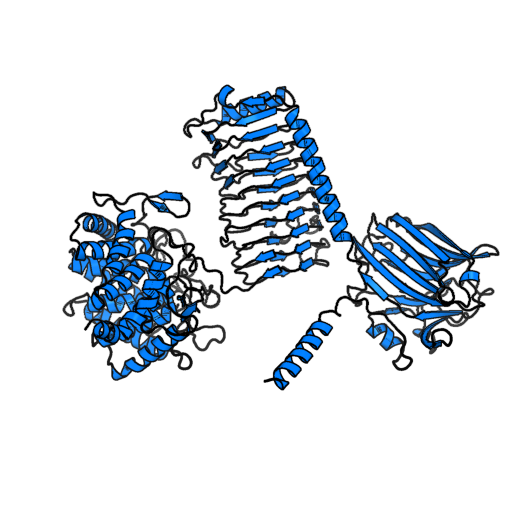 O O . ALA A 1 87 ? 2.572 54.450 30.356 1.00 88.75 87 ALA A O 1
ATOM 692 N N . GLN A 1 88 ? 4.231 55.651 31.314 1.00 88.94 88 GLN A N 1
ATOM 693 C CA . GLN A 1 88 ? 3.453 56.847 31.675 1.00 88.94 88 GLN A CA 1
ATOM 694 C C . GLN A 1 88 ? 3.391 57.906 30.558 1.00 88.94 88 GLN A C 1
ATOM 696 O O . GLN A 1 88 ? 2.759 58.945 30.705 1.00 88.94 88 GLN A O 1
ATOM 701 N N . ASP A 1 89 ? 4.068 57.688 29.427 1.00 90.62 89 ASP A N 1
ATOM 702 C CA . ASP A 1 89 ? 4.103 58.632 28.299 1.00 90.62 89 ASP A CA 1
ATOM 703 C C . ASP A 1 89 ? 2.940 58.433 27.304 1.00 90.62 89 ASP A C 1
ATOM 705 O O . ASP A 1 89 ? 2.878 59.098 26.262 1.00 90.62 89 ASP A O 1
ATOM 709 N N . ARG A 1 90 ? 2.027 57.498 27.593 1.00 93.31 90 ARG A N 1
ATOM 710 C CA . ARG A 1 90 ? 0.958 57.036 26.698 1.00 93.31 90 ARG A CA 1
ATOM 711 C C . ARG A 1 90 ? -0.134 56.274 27.459 1.00 93.31 90 ARG A C 1
ATOM 713 O O . ARG A 1 90 ? 0.114 55.793 28.554 1.00 93.31 90 ARG A O 1
ATOM 720 N N . GLN A 1 91 ? -1.296 56.099 26.831 1.00 95.06 91 GLN A N 1
ATOM 721 C CA . GLN A 1 91 ? -2.452 55.384 27.393 1.00 95.06 91 GLN A CA 1
ATOM 722 C C . GLN A 1 91 ? -2.912 54.264 26.464 1.00 95.06 91 GLN A C 1
ATOM 724 O O . GLN A 1 91 ? -2.871 54.444 25.239 1.00 95.06 91 GLN A O 1
ATOM 729 N N . ARG A 1 92 ? -3.366 53.128 27.015 1.00 95.69 92 ARG A N 1
ATOM 730 C CA . ARG A 1 92 ? -3.896 52.006 26.222 1.00 95.69 92 ARG A CA 1
ATOM 731 C C . ARG A 1 92 ? -5.155 51.390 26.824 1.00 95.69 92 ARG A C 1
ATOM 733 O O . ARG A 1 92 ? -5.099 50.852 27.919 1.00 95.69 92 ARG A O 1
ATOM 740 N N . ALA A 1 93 ? -6.212 51.320 26.023 1.00 97.25 93 ALA A N 1
ATOM 741 C CA . ALA A 1 93 ? -7.318 50.392 26.216 1.00 97.25 93 ALA A CA 1
ATOM 742 C C . ALA A 1 93 ? -7.535 49.643 24.895 1.00 97.25 93 ALA A C 1
ATOM 744 O O . ALA A 1 93 ? -8.105 50.190 23.955 1.00 97.25 93 ALA A O 1
ATOM 745 N N . GLU A 1 94 ? -7.015 48.419 24.782 1.00 96.81 94 GLU A N 1
ATOM 746 C CA . GLU A 1 94 ? -7.074 47.611 23.557 1.00 96.81 94 GLU A CA 1
ATOM 747 C C . GLU A 1 94 ? -7.387 46.143 23.852 1.00 96.81 94 GLU A C 1
ATOM 749 O O . GLU A 1 94 ? -7.048 45.604 24.905 1.00 96.81 94 GLU A O 1
ATOM 754 N N . ILE A 1 95 ? -7.941 45.461 22.856 1.00 96.94 95 ILE A N 1
ATOM 755 C CA . ILE A 1 95 ? -7.927 44.003 22.753 1.00 96.94 95 ILE A CA 1
ATOM 756 C C . ILE A 1 95 ? -7.007 43.572 21.616 1.00 96.94 95 ILE A C 1
ATOM 758 O O . ILE A 1 95 ? -6.783 44.315 20.660 1.00 96.94 95 ILE A O 1
ATOM 762 N N . LYS A 1 96 ? -6.470 42.356 21.696 1.00 94.81 96 LYS A N 1
ATOM 763 C CA . LYS A 1 96 ? -5.578 41.793 20.675 1.00 94.81 96 LYS A CA 1
ATOM 764 C C . LYS A 1 96 ? -5.751 40.295 20.534 1.00 94.81 96 LYS A C 1
ATOM 766 O O . LYS A 1 96 ? -6.109 39.617 21.494 1.00 94.81 96 LYS A O 1
ATOM 771 N N . THR A 1 97 ? -5.364 39.751 19.390 1.00 91.38 97 THR A N 1
ATOM 772 C CA . THR A 1 97 ? -5.098 38.310 19.314 1.00 91.38 97 THR A CA 1
ATOM 773 C C . THR A 1 97 ? -3.686 38.013 19.834 1.00 91.38 97 THR A C 1
ATOM 775 O O . THR A 1 97 ? -2.777 38.854 19.806 1.00 91.38 97 THR A O 1
ATOM 778 N N . PHE A 1 98 ? -3.502 36.836 20.425 1.00 86.56 98 PHE A N 1
ATOM 779 C CA . PHE A 1 98 ? -2.273 36.430 21.104 1.00 86.56 98 PHE A CA 1
ATOM 780 C C . PHE A 1 98 ? -2.079 34.910 21.047 1.00 86.56 98 PHE A C 1
ATOM 782 O O . PHE A 1 98 ? -2.766 34.212 20.309 1.00 86.56 98 PHE A O 1
ATOM 789 N N . GLY A 1 99 ? -1.079 34.391 21.768 1.00 80.94 99 GLY A N 1
ATOM 790 C CA . GLY A 1 99 ? -0.612 33.009 21.618 1.00 80.94 99 GLY A CA 1
ATOM 791 C C . GLY A 1 99 ? -1.709 31.947 21.743 1.00 80.94 99 GLY A C 1
ATOM 792 O O . GLY A 1 99 ? -1.700 31.000 20.963 1.00 80.94 99 GLY A O 1
ATOM 793 N N . VAL A 1 100 ? -2.672 32.132 22.650 1.00 82.44 100 VAL A N 1
ATOM 794 C CA . VAL A 1 100 ? -3.763 31.166 22.893 1.00 82.44 100 VAL A CA 1
ATOM 795 C C . VAL A 1 100 ? -5.027 31.444 22.072 1.00 82.44 100 VAL A C 1
ATOM 797 O O . VAL A 1 100 ? -5.964 30.657 22.135 1.00 82.44 100 VAL A O 1
ATOM 800 N N . SER A 1 101 ? -5.074 32.540 21.302 1.00 83.06 101 SER A N 1
ATOM 801 C CA . SER A 1 101 ? -6.210 32.819 20.416 1.00 83.06 101 SER A CA 1
ATOM 802 C C . SER A 1 101 ? -6.389 31.678 19.404 1.00 83.06 101 SER A C 1
ATOM 804 O O . SER A 1 101 ? -5.386 31.066 19.012 1.00 83.06 101 SER A O 1
ATOM 806 N N . PRO A 1 102 ? -7.619 31.402 18.936 1.00 80.12 102 PRO A N 1
ATOM 807 C CA . PRO A 1 102 ? -7.851 30.464 17.843 1.00 80.12 102 PRO A CA 1
ATOM 808 C C . PRO A 1 102 ? -6.929 30.732 16.647 1.00 80.12 102 PRO A C 1
ATOM 810 O O . PRO A 1 102 ? -6.633 31.884 16.326 1.00 80.12 102 PRO A O 1
ATOM 813 N N . GLU A 1 103 ? -6.457 29.673 15.984 1.00 76.94 103 GLU A N 1
ATOM 814 C CA . GLU A 1 103 ? -5.552 29.813 14.831 1.00 76.94 103 GLU A CA 1
ATOM 815 C C . GLU A 1 103 ? -6.197 30.593 13.685 1.00 76.94 103 GLU A C 1
ATOM 817 O O . GLU A 1 103 ? -5.526 31.403 13.054 1.00 76.94 103 GLU A O 1
ATOM 822 N N . SER A 1 104 ? -7.515 30.462 13.527 1.00 71.88 104 SER A N 1
ATOM 823 C CA . SER A 1 104 ? -8.326 31.224 12.578 1.00 71.88 104 SER A CA 1
ATOM 824 C C . SER A 1 104 ? -8.430 32.720 12.888 1.00 71.88 104 SER A C 1
ATOM 826 O O . SER A 1 104 ? -9.184 33.397 12.211 1.00 71.88 104 SER A O 1
ATOM 828 N N . MET A 1 105 ? -7.766 33.235 13.930 1.00 80.38 105 MET A N 1
ATOM 829 C CA . MET A 1 105 ? -7.721 34.659 14.308 1.00 80.38 105 MET A CA 1
ATOM 830 C C . MET A 1 105 ? -6.294 35.230 14.261 1.00 80.38 105 MET A C 1
ATOM 832 O O . MET A 1 105 ? -6.001 36.307 14.797 1.00 80.38 105 MET A O 1
ATOM 836 N N . LYS A 1 106 ? -5.362 34.480 13.669 1.00 86.69 106 LYS A N 1
ATOM 837 C CA . LYS A 1 106 ? -3.944 34.819 13.600 1.00 86.69 106 LYS A CA 1
ATOM 838 C C . LYS A 1 106 ? -3.542 34.984 12.140 1.00 86.69 106 LYS A C 1
ATOM 840 O O . LYS A 1 106 ? -3.711 34.086 11.328 1.00 86.69 106 LYS A O 1
ATOM 845 N N . GLY A 1 107 ? -2.980 36.142 11.809 1.00 87.56 107 GLY A N 1
ATOM 846 C CA . GLY A 1 107 ? -2.493 36.433 10.469 1.00 87.56 107 GLY A CA 1
ATOM 847 C C . GLY A 1 107 ? -1.203 35.679 10.171 1.00 87.56 107 GLY A C 1
ATOM 848 O O . GLY A 1 107 ? -0.129 36.193 10.472 1.00 87.56 107 GLY A O 1
ATOM 849 N N . HIS A 1 108 ? -1.285 34.468 9.620 1.00 84.31 108 HIS A N 1
ATOM 850 C CA . HIS A 1 108 ? -0.103 33.663 9.272 1.00 84.31 108 HIS A CA 1
ATOM 851 C C . HIS A 1 108 ? 0.540 34.086 7.965 1.00 84.31 108 HIS A C 1
ATOM 853 O O . HIS A 1 108 ? -0.119 34.645 7.086 1.00 84.31 108 HIS A O 1
ATOM 859 N N . ARG A 1 109 ? 1.840 33.806 7.831 1.00 83.38 109 ARG A N 1
ATOM 860 C CA . ARG A 1 109 ? 2.588 34.207 6.648 1.00 83.38 109 ARG A CA 1
ATOM 861 C C . ARG A 1 109 ? 2.009 33.536 5.410 1.00 83.38 109 ARG A C 1
ATOM 863 O O . ARG A 1 109 ? 1.697 32.355 5.409 1.00 83.38 109 ARG A O 1
ATOM 870 N N . GLY A 1 110 ? 1.870 34.304 4.344 1.00 68.88 110 GLY A N 1
ATOM 871 C CA . GLY A 1 110 ? 1.303 33.853 3.093 1.00 68.88 110 GLY A CA 1
ATOM 872 C C . GLY A 1 110 ? -0.216 33.690 3.117 1.00 68.88 110 GLY A C 1
ATOM 873 O O . GLY A 1 110 ? -0.753 33.404 2.052 1.00 68.88 110 GLY A O 1
ATOM 874 N N . LYS A 1 111 ? -0.908 33.908 4.241 1.00 74.69 111 LYS A N 1
ATOM 875 C CA . LYS A 1 111 ? -2.374 33.877 4.310 1.00 74.69 111 LYS A CA 1
ATOM 876 C C . LYS A 1 111 ? -2.982 35.249 4.092 1.00 74.69 111 LYS A C 1
ATOM 878 O O . LYS A 1 111 ? -2.401 36.270 4.471 1.00 74.69 111 LYS A O 1
ATOM 883 N N . THR A 1 112 ? -4.171 35.242 3.501 1.00 82.12 112 THR A N 1
ATOM 884 C CA . THR A 1 112 ? -4.997 36.433 3.335 1.00 82.12 112 THR A CA 1
ATOM 885 C C . THR A 1 112 ? -6.089 36.426 4.387 1.00 82.12 112 THR A C 1
ATOM 887 O O . THR A 1 112 ? -6.851 35.467 4.483 1.00 82.12 112 THR A O 1
ATOM 890 N N . HIS A 1 113 ? -6.190 37.509 5.143 1.00 85.69 113 HIS A N 1
ATOM 891 C CA . HIS A 1 113 ? -7.261 37.705 6.107 1.00 85.69 113 HIS A CA 1
ATOM 892 C C . HIS A 1 113 ? -8.042 38.962 5.794 1.00 85.69 113 HIS A C 1
ATOM 894 O O . HIS A 1 113 ? -7.482 39.948 5.331 1.00 85.69 113 HIS A O 1
ATOM 900 N N . GLN A 1 114 ? -9.333 38.918 6.071 1.00 88.75 114 GLN A N 1
ATOM 901 C CA . GLN A 1 114 ? -10.224 40.053 6.054 1.00 88.75 114 GLN A CA 1
ATOM 902 C C . GLN A 1 114 ? -10.686 40.333 7.484 1.00 88.75 114 GLN A C 1
ATOM 904 O O . GLN A 1 114 ? -11.308 39.496 8.136 1.00 88.75 114 GLN A O 1
ATOM 909 N N . TYR A 1 115 ? -10.357 41.522 7.965 1.00 92.81 115 TYR A N 1
ATOM 910 C CA . TYR A 1 115 ? -10.835 42.097 9.208 1.00 92.81 115 TYR A CA 1
ATOM 911 C C . TYR A 1 115 ? -12.057 42.952 8.902 1.00 92.81 115 TYR A C 1
ATOM 913 O O . TYR A 1 115 ? -11.986 43.843 8.054 1.00 92.81 115 TYR A O 1
ATOM 921 N N . LYS A 1 116 ? -13.162 42.718 9.606 1.00 93.94 116 LYS A N 1
ATOM 922 C CA . LYS A 1 116 ? -14.327 43.604 9.572 1.00 93.94 116 LYS A CA 1
ATOM 923 C C . LYS A 1 116 ? -14.658 44.064 10.970 1.00 93.94 116 LYS A C 1
ATOM 925 O O . LYS A 1 116 ? -14.596 43.281 11.910 1.00 93.94 116 LYS A O 1
ATOM 930 N N . TRP A 1 117 ? -14.967 45.339 11.123 1.00 96.94 117 TRP A N 1
ATOM 931 C CA . TRP A 1 117 ? -15.470 45.866 12.382 1.00 96.94 117 TRP A CA 1
ATOM 932 C C . TRP A 1 117 ? -16.246 47.146 12.139 1.00 96.94 117 TRP A C 1
ATOM 934 O O . TRP A 1 117 ? -16.063 47.827 11.130 1.00 96.94 117 TRP A O 1
ATOM 944 N N . LYS A 1 118 ? -17.088 47.501 13.102 1.00 97.88 118 LYS A N 1
ATOM 945 C CA . LYS A 1 118 ? -17.735 48.807 13.150 1.00 97.88 118 LYS A CA 1
ATOM 946 C C . LYS A 1 118 ? -17.202 49.587 14.330 1.00 97.88 118 LYS A C 1
ATOM 948 O O . LYS A 1 118 ? -17.025 49.017 15.408 1.00 97.88 118 LYS A O 1
ATOM 953 N N . PHE A 1 119 ? -16.970 50.877 14.129 1.00 98.44 119 PHE A N 1
ATOM 954 C CA . PHE A 1 119 ? -16.567 51.780 15.196 1.00 98.44 119 PHE A CA 1
ATOM 955 C C . PHE A 1 119 ? -17.299 53.120 15.120 1.00 98.44 119 PHE A C 1
ATOM 957 O O . PHE A 1 119 ? -17.794 53.510 14.061 1.00 98.44 119 PHE A O 1
ATOM 964 N N . LYS A 1 120 ? -17.352 53.817 16.256 1.00 97.88 120 LYS A N 1
ATOM 965 C CA . LYS A 1 120 ? -17.865 55.185 16.369 1.00 97.88 120 LYS A CA 1
ATOM 966 C C . LYS A 1 120 ? -16.952 55.997 17.278 1.00 97.88 120 LYS A C 1
ATOM 968 O O . LYS A 1 120 ? -16.621 55.554 18.381 1.00 97.88 120 LYS A O 1
ATOM 973 N N . LEU A 1 121 ? -16.537 57.164 16.792 1.00 97.69 121 LEU A N 1
ATOM 974 C CA . LEU A 1 121 ? -15.831 58.170 17.586 1.00 97.69 121 LEU A CA 1
ATOM 975 C C . LEU A 1 121 ? -16.847 59.132 18.203 1.00 97.69 121 LEU A C 1
ATOM 977 O O . LEU A 1 121 ? -17.890 59.401 17.600 1.00 97.69 121 LEU A O 1
ATOM 981 N N . ASP A 1 122 ? -16.531 59.680 19.375 1.00 95.19 122 ASP A N 1
ATOM 982 C CA . ASP A 1 122 ? -17.315 60.773 19.951 1.00 95.19 122 ASP A CA 1
ATOM 983 C C . ASP A 1 122 ? -17.379 61.966 18.976 1.00 95.19 122 ASP A C 1
ATOM 985 O O . ASP A 1 122 ? -16.448 62.212 18.202 1.00 95.19 122 ASP A O 1
ATOM 989 N N . LYS A 1 123 ? -18.488 62.711 18.987 1.00 95.31 123 LYS A N 1
ATOM 990 C CA . LYS A 1 123 ? -18.657 63.894 18.126 1.00 95.31 123 LYS A CA 1
ATOM 991 C C . LYS A 1 123 ? -17.600 64.975 18.405 1.00 95.31 123 LYS A C 1
ATOM 993 O O . LYS A 1 123 ? -17.232 65.715 17.501 1.00 95.31 123 LYS A O 1
ATOM 998 N N . ASP A 1 124 ? -17.089 65.016 19.635 1.00 94.00 124 ASP A N 1
ATOM 999 C CA . ASP A 1 124 ? -16.104 65.974 20.129 1.00 94.00 124 ASP A CA 1
ATOM 1000 C C . ASP A 1 124 ? -14.725 65.307 20.344 1.00 94.00 124 ASP A C 1
ATOM 1002 O O . ASP A 1 124 ? -13.917 65.801 21.140 1.00 94.00 124 ASP A O 1
ATOM 1006 N N . PHE A 1 125 ? -14.470 64.166 19.683 1.00 94.62 125 PHE A N 1
ATOM 1007 C CA . PHE A 1 125 ? -13.235 63.385 19.812 1.00 94.62 125 PHE A CA 1
ATOM 1008 C C . PHE A 1 125 ? -11.994 64.214 19.452 1.00 94.62 125 PHE A C 1
ATOM 1010 O O . PHE A 1 125 ? -11.931 64.799 18.370 1.00 94.62 125 PHE A O 1
ATOM 1017 N N . LYS A 1 126 ? -10.970 64.202 20.316 1.00 91.62 126 LYS A N 1
ATOM 1018 C CA . LYS A 1 126 ? -9.712 64.946 20.128 1.00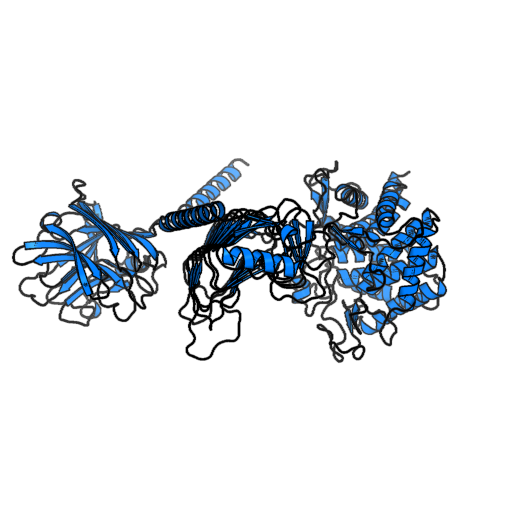 91.62 126 LYS A CA 1
ATOM 1019 C C . LYS A 1 126 ? -8.517 64.026 19.834 1.00 91.62 126 LYS A C 1
ATOM 1021 O O . LYS A 1 126 ? -7.958 63.422 20.760 1.00 91.62 126 LYS A O 1
ATOM 1026 N N . PRO A 1 127 ? -8.034 63.945 18.577 1.00 90.19 127 PRO A N 1
ATOM 1027 C CA . PRO A 1 127 ? -6.872 63.128 18.236 1.00 90.19 127 PRO A CA 1
ATOM 1028 C C . PRO A 1 127 ? -5.561 63.709 18.791 1.00 90.19 127 PRO A C 1
ATOM 1030 O O . PRO A 1 127 ? -5.423 64.914 18.995 1.00 90.19 127 PRO A O 1
ATOM 1033 N N . ALA A 1 128 ? -4.549 62.858 18.992 1.00 86.62 128 ALA A N 1
ATOM 1034 C CA . ALA A 1 128 ? -3.203 63.298 19.377 1.00 86.62 128 ALA A CA 1
ATOM 1035 C C . ALA A 1 128 ? -2.326 63.619 18.140 1.00 86.62 128 ALA A C 1
ATOM 1037 O O . ALA A 1 128 ? -2.457 62.948 17.115 1.00 86.62 128 ALA A O 1
ATOM 1038 N N . PRO A 1 129 ? -1.390 64.589 18.207 1.00 83.38 129 PRO A N 1
ATOM 1039 C CA . PRO A 1 129 ? -0.528 64.975 17.091 1.00 83.38 129 PRO A CA 1
ATOM 1040 C C . PRO A 1 129 ? 0.634 64.000 16.875 1.00 83.38 129 PRO A C 1
ATOM 1042 O O . PRO A 1 129 ? 1.137 63.855 15.755 1.00 83.38 129 PRO A O 1
ATOM 1045 N N . ASN A 1 130 ? 1.046 63.300 17.938 1.00 84.69 130 ASN A N 1
ATOM 1046 C CA . ASN A 1 130 ? 2.091 62.282 17.896 1.00 84.69 130 ASN A CA 1
ATOM 1047 C C . ASN A 1 130 ? 1.554 60.956 17.334 1.00 84.69 130 ASN A C 1
ATOM 1049 O O . ASN A 1 130 ? 1.786 60.644 16.167 1.00 84.69 130 ASN A O 1
ATOM 1053 N N . PHE A 1 131 ? 0.823 60.188 18.147 1.00 87.81 131 PHE A N 1
ATOM 1054 C CA . PHE A 1 131 ? 0.096 58.999 17.700 1.00 87.81 131 PHE A CA 1
ATOM 1055 C C . PHE A 1 131 ? -1.203 58.827 18.495 1.00 87.81 131 PHE A C 1
ATOM 1057 O O . PHE A 1 131 ? -1.231 59.069 19.704 1.00 87.81 131 PHE A O 1
ATOM 1064 N N . CYS A 1 132 ? -2.257 58.389 17.809 1.00 93.06 132 CYS A N 1
ATOM 1065 C CA . CYS A 1 132 ? -3.516 57.912 18.376 1.00 93.06 132 CYS A CA 1
ATOM 1066 C C . CYS A 1 132 ? -4.061 56.833 17.432 1.00 93.06 132 CYS A C 1
ATOM 1068 O O . CYS A 1 132 ? -4.564 57.143 16.359 1.00 93.06 132 CYS A O 1
ATOM 1070 N N . HIS A 1 133 ? -3.869 55.562 17.767 1.00 95.94 133 HIS A N 1
ATOM 1071 C CA . HIS A 1 133 ? -4.302 54.439 16.940 1.00 95.94 133 HIS A CA 1
ATOM 1072 C C . HIS A 1 133 ? -5.610 53.872 17.479 1.00 95.94 133 HIS A C 1
ATOM 1074 O O . HIS A 1 133 ? -5.719 53.632 18.682 1.00 95.94 133 HIS A O 1
ATOM 1080 N N . ILE A 1 134 ? -6.561 53.626 16.579 1.00 97.50 134 ILE A N 1
ATOM 1081 C CA . ILE A 1 134 ? -7.827 52.952 16.902 1.00 97.50 134 ILE A CA 1
ATOM 1082 C C . ILE A 1 134 ? -7.867 51.509 16.368 1.00 97.50 134 ILE A C 1
ATOM 1084 O O . ILE A 1 134 ? -8.512 50.633 16.932 1.00 97.50 134 ILE A O 1
ATOM 1088 N N . HIS A 1 135 ? -7.076 51.216 15.334 1.00 97.50 135 HIS A N 1
ATOM 1089 C CA . HIS A 1 135 ? -6.809 49.852 14.874 1.00 97.50 135 HIS A CA 1
ATOM 1090 C C . HIS A 1 135 ? -5.340 49.699 14.507 1.00 97.50 135 HIS A C 1
ATOM 1092 O O . HIS A 1 135 ? -4.718 50.633 13.986 1.00 97.50 135 HIS A O 1
ATOM 1098 N N . GLN A 1 136 ? -4.776 48.526 14.789 1.00 96.62 136 GLN A N 1
ATOM 1099 C CA . GLN A 1 136 ? -3.401 48.191 14.428 1.00 96.62 136 GLN A CA 1
ATOM 1100 C C . GLN A 1 136 ? -3.281 46.720 14.033 1.00 96.62 136 GLN A C 1
ATOM 1102 O O . GLN A 1 136 ? -3.842 45.852 14.694 1.00 96.62 136 GLN A O 1
ATOM 1107 N N . VAL A 1 137 ? -2.422 46.419 13.060 1.00 96.25 137 VAL A N 1
ATOM 1108 C CA . VAL A 1 137 ? -1.889 45.064 12.850 1.00 96.25 137 VAL A CA 1
ATOM 1109 C C . VAL A 1 137 ? -0.424 45.058 13.268 1.00 96.25 137 VAL A C 1
ATOM 1111 O O . VAL A 1 137 ? 0.360 45.895 12.819 1.00 96.25 137 VAL A O 1
ATOM 1114 N N . LYS A 1 138 ? -0.040 44.135 14.155 1.00 94.38 138 LYS A N 1
ATOM 1115 C CA . LYS A 1 138 ? 1.321 44.023 14.711 1.00 94.38 138 LYS A CA 1
ATOM 1116 C C . LYS A 1 138 ? 1.863 42.612 14.589 1.00 94.38 138 LYS A C 1
ATOM 1118 O O . LYS A 1 138 ? 1.109 41.662 14.743 1.00 94.38 138 LYS A O 1
ATOM 1123 N N . ALA A 1 139 ? 3.175 42.468 14.438 1.00 92.50 139 ALA A N 1
ATOM 1124 C CA . ALA A 1 139 ? 3.814 41.175 14.656 1.00 92.50 139 ALA A CA 1
ATOM 1125 C C . ALA A 1 139 ? 3.683 40.759 16.133 1.00 92.50 139 ALA A C 1
ATOM 1127 O O . ALA A 1 139 ? 3.692 41.595 17.050 1.00 92.50 139 ALA A O 1
ATOM 1128 N N . ASP A 1 140 ? 3.531 39.461 16.386 1.00 92.00 140 ASP A N 1
ATOM 1129 C CA . ASP A 1 140 ? 3.424 38.948 17.748 1.00 92.00 140 ASP A CA 1
ATOM 1130 C C . ASP A 1 140 ? 4.781 38.885 18.473 1.00 92.00 140 ASP A C 1
ATOM 1132 O O . ASP A 1 140 ? 4.832 39.128 19.683 1.00 92.00 140 ASP A O 1
ATOM 1136 N N . ALA A 1 141 ? 5.848 38.591 17.725 1.00 84.75 141 ALA A N 1
ATOM 1137 C CA . ALA A 1 141 ? 7.208 38.348 18.195 1.00 84.75 141 ALA A CA 1
ATOM 1138 C C . ALA A 1 141 ? 8.256 38.781 17.150 1.00 84.75 141 ALA A C 1
ATOM 1140 O O . ALA A 1 141 ? 7.916 39.132 16.019 1.00 84.75 141 ALA A O 1
ATOM 1141 N N . GLY A 1 142 ? 9.531 38.777 17.551 1.00 81.62 142 GLY A N 1
ATOM 1142 C CA . GLY A 1 142 ? 10.667 39.186 16.719 1.00 81.62 142 GLY A CA 1
ATOM 1143 C C . GLY A 1 142 ? 11.266 40.547 17.109 1.00 81.62 142 GLY A C 1
ATOM 1144 O O . GLY A 1 142 ? 10.632 41.315 17.838 1.00 81.62 142 GLY A O 1
ATOM 1145 N N . PRO A 1 143 ? 12.486 40.865 16.633 1.00 72.94 143 PRO A N 1
ATOM 1146 C CA . PRO A 1 143 ? 13.234 42.070 17.015 1.00 72.94 143 PRO A CA 1
ATOM 1147 C C . PRO A 1 143 ? 12.493 43.388 16.736 1.00 72.94 143 PRO A C 1
ATOM 1149 O O . PRO A 1 143 ? 12.700 44.360 17.452 1.00 72.94 143 PRO A O 1
ATOM 1152 N N . ASN A 1 144 ? 11.576 43.408 15.762 1.00 77.94 144 ASN A N 1
ATOM 1153 C CA . ASN A 1 144 ? 10.804 44.596 15.377 1.00 77.94 144 ASN A CA 1
ATOM 1154 C C . ASN A 1 144 ? 9.305 44.497 15.724 1.00 77.94 144 ASN A C 1
ATOM 1156 O O . ASN A 1 144 ? 8.492 45.233 15.169 1.00 77.94 144 ASN A O 1
ATOM 1160 N N . ALA A 1 145 ? 8.911 43.607 16.643 1.00 82.81 145 ALA A N 1
ATOM 1161 C CA . ALA A 1 145 ? 7.501 43.389 16.997 1.00 82.81 145 ALA A CA 1
ATOM 1162 C C . ALA A 1 145 ? 6.833 44.558 17.746 1.00 82.81 145 ALA A C 1
ATOM 1164 O O . ALA A 1 145 ? 5.609 44.591 17.887 1.00 82.81 145 ALA A O 1
ATOM 1165 N N . GLY A 1 146 ? 7.627 45.511 18.247 1.00 81.31 146 GLY A N 1
ATOM 1166 C CA . GLY A 1 146 ? 7.121 46.697 18.943 1.00 81.31 146 GLY A CA 1
ATOM 1167 C C . GLY A 1 146 ? 6.401 47.691 18.023 1.00 81.31 146 GLY A C 1
ATOM 1168 O O . GLY A 1 146 ? 5.441 48.339 18.452 1.00 81.31 146 GLY A O 1
ATOM 1169 N N . ALA A 1 147 ? 6.822 47.791 16.758 1.00 86.69 147 ALA A N 1
ATOM 1170 C CA . ALA A 1 147 ? 6.251 48.719 15.784 1.00 86.69 147 ALA A CA 1
ATOM 1171 C C . ALA A 1 147 ? 4.991 48.134 15.112 1.00 86.69 147 ALA A C 1
ATOM 1173 O O . ALA A 1 147 ? 4.944 46.930 14.841 1.00 86.69 147 ALA A O 1
ATOM 1174 N N . PRO A 1 148 ? 3.955 48.952 14.833 1.00 92.69 148 PRO A N 1
ATOM 1175 C CA . PRO A 1 148 ? 2.841 48.516 13.998 1.00 92.69 148 PRO A CA 1
ATOM 1176 C C . PRO A 1 148 ? 3.302 48.207 12.572 1.00 92.69 148 PRO A C 1
ATOM 1178 O O . PRO A 1 148 ? 4.295 48.747 12.098 1.00 92.69 148 PRO A O 1
ATOM 1181 N N . ILE A 1 149 ? 2.572 47.321 11.903 1.00 95.88 149 ILE A N 1
ATOM 1182 C CA . ILE A 1 149 ? 2.706 47.017 10.473 1.00 95.88 149 ILE A CA 1
ATOM 1183 C C . ILE A 1 149 ? 1.667 47.826 9.699 1.00 95.88 149 ILE A C 1
ATOM 1185 O O . ILE A 1 149 ? 1.984 48.406 8.667 1.00 95.88 149 ILE A O 1
ATOM 1189 N N . ILE A 1 150 ? 0.445 47.903 10.229 1.00 96.81 150 ILE A N 1
ATOM 1190 C CA . ILE A 1 150 ? -0.671 48.661 9.662 1.00 96.81 150 ILE A CA 1
ATOM 1191 C C . ILE A 1 150 ? -1.344 49.440 10.792 1.00 96.81 150 ILE A C 1
ATOM 1193 O O . ILE A 1 150 ? -1.439 48.909 11.904 1.00 96.81 150 ILE A O 1
ATOM 1197 N N . THR A 1 151 ? -1.791 50.673 10.541 1.00 96.62 151 THR A N 1
ATOM 1198 C CA . THR A 1 151 ? -2.583 51.446 11.513 1.00 96.62 151 THR A CA 1
ATOM 1199 C C . THR A 1 151 ? -3.722 52.226 10.865 1.00 96.62 151 THR A C 1
ATOM 1201 O O . THR A 1 151 ? -3.569 52.784 9.780 1.00 96.62 151 THR A O 1
ATOM 1204 N N . LEU A 1 152 ? -4.836 52.347 11.591 1.00 97.56 152 LEU A N 1
ATOM 1205 C CA . LEU A 1 152 ? -5.868 53.359 11.367 1.00 97.56 152 LEU A CA 1
ATOM 1206 C C . LEU A 1 152 ? -5.783 54.383 12.507 1.00 97.56 152 LEU A C 1
ATOM 1208 O O . LEU A 1 152 ? -5.875 54.021 13.683 1.00 97.56 152 LEU A O 1
ATOM 1212 N N . THR A 1 153 ? -5.508 55.641 12.164 1.00 96.38 153 THR A N 1
ATOM 1213 C CA . THR A 1 153 ? -4.971 56.636 13.108 1.00 96.38 153 THR A CA 1
ATOM 1214 C C . THR A 1 153 ? -5.671 57.984 12.956 1.00 96.38 153 THR A C 1
ATOM 1216 O O . THR A 1 153 ? -5.387 58.698 11.993 1.00 96.38 153 THR A O 1
ATOM 1219 N N . PRO A 1 154 ? -6.556 58.372 13.890 1.00 96.19 154 PRO A N 1
ATOM 1220 C CA . PRO A 1 154 ? -6.929 59.767 14.076 1.00 96.19 154 PRO A CA 1
ATOM 1221 C C . PRO A 1 154 ? -5.700 60.598 14.457 1.00 96.19 154 PRO A C 1
ATOM 1223 O O . PRO A 1 154 ? -4.945 60.223 15.356 1.00 96.19 154 PRO A O 1
ATOM 1226 N N . ARG A 1 155 ? -5.476 61.736 13.804 1.00 92.25 155 ARG A N 1
ATOM 1227 C CA . ARG A 1 155 ? -4.297 62.570 14.046 1.00 92.25 155 ARG A CA 1
ATOM 1228 C C . ARG A 1 155 ? -4.609 64.056 13.936 1.00 92.25 155 ARG A C 1
ATOM 1230 O O . ARG A 1 155 ? -5.287 64.476 13.007 1.00 92.25 155 ARG A O 1
ATOM 1237 N N . LEU A 1 156 ? -4.032 64.844 14.843 1.00 91.31 156 LEU A N 1
ATOM 1238 C CA . LEU A 1 156 ? -3.942 66.298 14.702 1.00 91.31 156 LEU A CA 1
ATOM 1239 C C . LEU A 1 156 ? -2.671 66.654 13.906 1.00 91.31 156 LEU A C 1
ATOM 1241 O O . LEU A 1 156 ? -1.553 66.426 14.368 1.00 91.31 156 LEU A O 1
ATOM 1245 N N . LYS A 1 157 ? -2.826 67.169 12.688 1.00 88.69 157 LYS A N 1
ATOM 1246 C CA . LYS A 1 157 ? -1.746 67.517 11.755 1.00 88.69 157 LYS A CA 1
ATOM 1247 C C . LYS A 1 157 ? -1.750 69.029 11.537 1.00 88.69 157 LYS A C 1
ATOM 1249 O O . LYS A 1 157 ? -2.460 69.539 10.675 1.00 88.69 157 LYS A O 1
ATOM 1254 N N . GLY A 1 158 ? -0.948 69.738 12.330 1.00 86.69 158 GLY A N 1
ATOM 1255 C CA . GLY A 1 158 ? -1.049 71.195 12.418 1.00 86.69 158 GLY A CA 1
ATOM 1256 C C . GLY A 1 158 ? -2.365 71.576 13.093 1.00 86.69 158 GLY A C 1
ATOM 1257 O O . GLY A 1 158 ? -2.600 71.174 14.227 1.00 86.69 158 GLY A O 1
ATOM 1258 N N . ASP A 1 159 ? -3.216 72.302 12.379 1.00 86.38 159 ASP A N 1
ATOM 1259 C CA . ASP A 1 159 ? -4.568 72.708 12.776 1.00 86.38 159 ASP A CA 1
ATOM 1260 C C . ASP A 1 159 ? -5.674 71.766 12.261 1.00 86.38 159 ASP A C 1
ATOM 1262 O O . ASP A 1 159 ? -6.842 71.961 12.586 1.00 86.38 159 ASP A O 1
ATOM 1266 N N . LYS A 1 160 ? -5.326 70.740 11.471 1.00 92.50 160 LYS A N 1
ATOM 1267 C CA . LYS A 1 160 ? -6.292 69.825 10.845 1.00 92.50 160 LYS A CA 1
ATOM 1268 C C . LYS A 1 160 ? -6.393 68.497 11.573 1.00 92.50 160 LYS A C 1
ATOM 1270 O O . LYS A 1 160 ? -5.380 67.858 11.859 1.00 92.50 160 LYS A O 1
ATOM 1275 N N . GLU A 1 161 ? -7.614 68.032 11.785 1.00 95.56 161 GLU A N 1
ATOM 1276 C CA . GLU A 1 161 ? -7.892 66.694 12.298 1.00 95.56 161 GLU A CA 1
ATOM 1277 C C . GLU A 1 161 ? -8.164 65.739 11.134 1.00 95.56 161 GLU A C 1
ATOM 1279 O O . GLU A 1 161 ? -9.036 65.976 10.305 1.00 95.56 161 GLU A O 1
ATOM 1284 N N . VAL A 1 162 ? -7.396 64.654 11.049 1.00 96.88 162 VAL A N 1
ATOM 1285 C CA . VAL A 1 162 ? -7.478 63.696 9.939 1.00 96.88 162 VAL A CA 1
ATOM 1286 C C . VAL A 1 162 ? -7.555 62.260 10.438 1.00 96.88 162 VAL A C 1
ATOM 1288 O O . VAL A 1 162 ? -7.033 61.935 11.504 1.00 96.88 162 VAL A O 1
ATOM 1291 N N . LEU A 1 163 ? -8.154 61.376 9.642 1.00 97.50 163 LEU A N 1
ATOM 1292 C CA . LEU A 1 163 ? -8.053 59.928 9.802 1.00 97.50 163 LEU A CA 1
ATOM 1293 C C . LEU A 1 163 ? -7.102 59.370 8.740 1.00 97.50 163 LEU A C 1
ATOM 1295 O O . LEU A 1 163 ? -7.360 59.494 7.544 1.00 97.50 163 LEU A O 1
ATOM 1299 N N . GLN A 1 164 ? -6.007 58.749 9.175 1.00 96.75 164 GLN A N 1
ATOM 1300 C CA . GLN A 1 164 ? -4.969 58.219 8.291 1.00 96.75 164 GLN A CA 1
ATOM 1301 C C . GLN A 1 164 ? -4.904 56.692 8.346 1.00 96.75 164 GLN A C 1
ATOM 1303 O O . GLN A 1 164 ? -4.893 56.097 9.428 1.00 96.75 164 GLN A O 1
ATOM 1308 N N . TYR A 1 165 ? -4.790 56.064 7.176 1.00 97.19 165 TYR A N 1
ATOM 1309 C CA . TYR A 1 165 ? -4.510 54.637 7.033 1.00 97.19 165 TYR A CA 1
ATOM 1310 C C . TYR A 1 165 ? -3.065 54.424 6.574 1.00 97.19 165 TYR A C 1
ATOM 1312 O O . TYR A 1 165 ? -2.686 54.852 5.481 1.00 97.19 165 TYR A O 1
ATOM 1320 N N . HIS A 1 166 ? -2.242 53.799 7.418 1.00 93.31 166 HIS A N 1
ATOM 1321 C CA . HIS A 1 166 ? -0.802 53.657 7.201 1.00 93.31 166 HIS A CA 1
ATOM 1322 C C . HIS A 1 166 ? -0.375 52.212 7.015 1.00 93.31 166 HIS A C 1
ATOM 1324 O O . HIS A 1 166 ? -0.860 51.320 7.706 1.00 93.31 166 HIS A O 1
ATOM 1330 N N . VAL A 1 167 ? 0.675 52.031 6.215 1.00 92.94 167 VAL A N 1
ATOM 1331 C CA . VAL A 1 167 ? 1.540 50.851 6.289 1.00 92.94 167 VAL A CA 1
ATOM 1332 C C . VAL A 1 167 ? 2.936 51.275 6.704 1.00 92.94 167 VAL A C 1
ATOM 1334 O O . VAL A 1 167 ? 3.516 52.204 6.142 1.00 92.94 167 VAL A O 1
ATOM 1337 N N . VAL A 1 168 ? 3.493 50.569 7.674 1.00 88.06 168 VAL A N 1
ATOM 1338 C CA . VAL A 1 168 ? 4.868 50.728 8.130 1.00 88.06 168 VAL A CA 1
ATOM 1339 C C . VAL A 1 168 ? 5.658 49.529 7.625 1.00 88.06 168 VAL A C 1
ATOM 1341 O O . VAL A 1 168 ? 5.219 48.389 7.744 1.00 88.06 168 VAL A O 1
ATOM 1344 N N . THR A 1 169 ? 6.818 49.773 7.029 1.00 77.25 169 THR A N 1
ATOM 1345 C CA . THR A 1 169 ? 7.740 48.727 6.545 1.00 77.25 169 THR A CA 1
ATOM 1346 C C . THR A 1 169 ? 8.684 48.260 7.659 1.00 77.25 169 THR A C 1
ATOM 1348 O O . THR A 1 169 ? 8.728 48.860 8.735 1.00 77.25 169 THR A O 1
ATOM 1351 N N . LYS A 1 170 ? 9.449 47.182 7.439 1.00 71.12 170 LYS A N 1
ATOM 1352 C CA . LYS A 1 170 ? 10.396 46.662 8.446 1.00 71.12 170 LYS A CA 1
ATOM 1353 C C . LYS A 1 170 ? 11.517 47.652 8.788 1.00 71.12 170 LYS A C 1
ATOM 1355 O O . LYS A 1 170 ? 12.012 47.628 9.907 1.00 71.12 170 LYS A O 1
ATOM 1360 N N . GLU A 1 171 ? 11.863 48.554 7.869 1.00 76.56 171 GLU A N 1
ATOM 1361 C CA . GLU A 1 171 ? 12.802 49.665 8.074 1.00 76.56 171 GLU A CA 1
ATOM 1362 C C . GLU A 1 171 ? 12.169 50.837 8.847 1.00 76.56 171 GLU A C 1
ATOM 1364 O O . GLU A 1 171 ? 12.730 51.930 8.898 1.00 76.56 171 GLU A O 1
ATOM 1369 N N . ASN A 1 172 ? 10.975 50.633 9.416 1.00 74.75 172 ASN A N 1
ATOM 1370 C CA . ASN A 1 172 ? 10.192 51.627 10.144 1.00 74.75 172 ASN A CA 1
ATOM 1371 C C . ASN A 1 172 ? 9.819 52.864 9.302 1.00 74.75 172 ASN A C 1
ATOM 1373 O O . ASN A 1 172 ? 9.532 53.935 9.838 1.00 74.75 172 ASN A O 1
ATOM 1377 N N . LYS A 1 173 ? 9.797 52.729 7.968 1.00 81.31 173 LYS A N 1
ATOM 1378 C CA . LYS A 1 173 ? 9.301 53.779 7.071 1.00 81.31 173 LYS A CA 1
ATOM 1379 C C . LYS A 1 173 ? 7.786 53.657 6.955 1.00 81.31 173 LYS A C 1
ATOM 1381 O O . LYS A 1 173 ? 7.289 52.631 6.485 1.00 81.31 173 LYS A O 1
ATOM 1386 N N . SER A 1 174 ? 7.072 54.699 7.377 1.00 84.75 174 SER A N 1
ATOM 1387 C CA . SER A 1 174 ? 5.611 54.800 7.289 1.00 84.75 174 SER A CA 1
ATOM 1388 C C . SER A 1 174 ? 5.186 55.402 5.949 1.00 84.75 174 SER A C 1
ATOM 1390 O O . SER A 1 174 ? 5.733 56.416 5.523 1.00 84.75 174 SER A O 1
ATOM 1392 N N . THR A 1 175 ? 4.213 54.783 5.280 1.00 91.12 175 THR A N 1
ATOM 1393 C CA . THR A 1 175 ? 3.533 55.319 4.093 1.00 91.12 175 THR A CA 1
ATOM 1394 C C . THR A 1 175 ? 2.049 55.492 4.395 1.00 91.12 175 THR A C 1
ATOM 1396 O O . THR A 1 175 ? 1.408 54.545 4.848 1.00 91.12 175 THR A O 1
ATOM 1399 N N . ILE A 1 176 ? 1.501 56.674 4.112 1.00 94.38 176 ILE A N 1
ATOM 1400 C CA . ILE A 1 176 ? 0.056 56.934 4.159 1.00 94.38 176 ILE A CA 1
ATOM 1401 C C . ILE A 1 176 ? -0.562 56.395 2.867 1.00 94.38 176 ILE A C 1
ATOM 1403 O O . ILE A 1 176 ? -0.133 56.784 1.783 1.00 94.38 176 ILE A O 1
ATOM 1407 N N . LEU A 1 177 ? -1.538 55.494 2.978 1.00 94.94 177 LEU A N 1
ATOM 1408 C CA . LEU A 1 177 ? -2.295 54.979 1.832 1.00 94.94 177 LEU A CA 1
ATOM 1409 C C . LEU A 1 177 ? -3.592 55.759 1.589 1.00 94.94 177 LEU A C 1
ATOM 1411 O O . LEU A 1 177 ? -4.060 55.815 0.458 1.00 94.94 177 LEU A O 1
ATOM 1415 N N . SER A 1 178 ? -4.166 56.345 2.642 1.00 96.38 178 SER A N 1
ATOM 1416 C CA . SER A 1 178 ? -5.328 57.235 2.566 1.00 96.38 178 SER A CA 1
ATOM 1417 C C . SER A 1 178 ? -5.352 58.197 3.756 1.00 96.38 178 SER A C 1
ATOM 1419 O O . SER A 1 178 ? -4.892 57.848 4.847 1.00 96.38 178 SER A O 1
ATOM 1421 N N . GLU A 1 179 ? -5.881 59.399 3.534 1.00 96.62 179 GLU A N 1
ATOM 1422 C CA . GLU A 1 179 ? -6.085 60.467 4.518 1.00 96.62 179 GLU A CA 1
ATOM 1423 C C . GLU A 1 179 ? -7.437 61.126 4.213 1.00 96.62 179 GLU A C 1
ATOM 1425 O O . GLU A 1 179 ? -7.659 61.570 3.086 1.00 96.62 179 GLU A O 1
ATOM 1430 N N . ILE A 1 180 ? -8.336 61.176 5.197 1.00 97.06 180 ILE A N 1
ATOM 1431 C CA . ILE A 1 180 ? -9.615 61.898 5.103 1.00 97.06 180 ILE A CA 1
ATOM 1432 C C . ILE A 1 180 ? -9.773 62.864 6.277 1.00 97.06 180 ILE A C 1
ATOM 1434 O O . ILE A 1 180 ? -9.106 62.712 7.301 1.00 97.06 180 ILE A O 1
ATOM 1438 N N . ASP A 1 181 ? -10.675 63.832 6.133 1.00 96.88 181 ASP A N 1
ATOM 1439 C CA . ASP A 1 181 ? -11.097 64.699 7.234 1.00 96.88 181 ASP A CA 1
ATOM 1440 C C . ASP A 1 181 ? -11.753 63.866 8.351 1.00 96.88 181 ASP A C 1
ATOM 1442 O O . ASP A 1 181 ? -12.599 63.006 8.080 1.00 96.88 181 ASP A O 1
ATOM 1446 N N . LEU A 1 182 ? -11.338 64.089 9.603 1.00 96.81 182 LEU A N 1
ATOM 1447 C CA . LEU A 1 182 ? -11.866 63.362 10.757 1.00 96.81 182 LEU A CA 1
ATOM 1448 C C . LEU A 1 182 ? -13.338 63.713 11.041 1.00 96.81 182 LEU A C 1
ATOM 1450 O O . LEU A 1 182 ? -14.064 62.873 11.574 1.00 96.81 182 LEU A O 1
ATOM 1454 N N . ASP A 1 183 ? -13.811 64.899 10.646 1.00 96.06 183 ASP A N 1
ATOM 1455 C CA . ASP A 1 183 ? -15.218 65.303 10.798 1.00 96.06 183 ASP A CA 1
ATOM 1456 C C . ASP A 1 183 ? -16.178 64.374 10.038 1.00 96.06 183 ASP A C 1
ATOM 1458 O O . ASP A 1 183 ? -17.336 64.228 10.419 1.00 96.06 183 ASP A O 1
ATOM 1462 N N . LEU A 1 184 ? -15.701 63.666 9.006 1.00 96.06 184 LEU A N 1
ATOM 1463 C CA . LEU A 1 184 ? -16.519 62.713 8.247 1.00 96.06 184 LEU A CA 1
ATOM 1464 C C . LEU A 1 184 ? -16.897 61.452 9.038 1.00 96.06 184 LEU A C 1
ATOM 1466 O O . LEU A 1 184 ? -17.799 60.730 8.594 1.00 96.06 184 LEU A O 1
ATOM 1470 N N . VAL A 1 185 ? -16.200 61.177 10.149 1.00 96.19 185 VAL A N 1
ATOM 1471 C CA . VAL A 1 185 ? -16.375 59.980 10.991 1.00 96.19 185 VAL A CA 1
ATOM 1472 C C . VAL A 1 185 ? -16.762 60.288 12.444 1.00 96.19 185 VAL A C 1
ATOM 1474 O O . VAL A 1 185 ? -17.237 59.390 13.139 1.00 96.19 185 VAL A O 1
ATOM 1477 N N . LYS A 1 186 ? -16.561 61.518 12.936 1.00 96.81 186 LYS A N 1
ATOM 1478 C CA . LYS A 1 186 ? -16.936 61.904 14.309 1.00 96.81 186 LYS A CA 1
ATOM 1479 C C . LYS A 1 186 ? -18.454 61.876 14.481 1.00 96.81 186 LYS A C 1
ATOM 1481 O O . LYS A 1 186 ? -19.187 62.420 13.667 1.00 96.81 186 LYS A O 1
ATOM 1486 N N . GLY A 1 187 ? -18.930 61.224 15.543 1.00 95.81 187 GLY A N 1
ATOM 1487 C CA . GLY A 1 187 ? -20.360 61.077 15.823 1.00 95.81 187 GLY A CA 1
ATOM 1488 C C . GLY A 1 187 ? -21.113 60.105 14.904 1.00 95.81 187 GLY A C 1
ATOM 1489 O O . GLY A 1 187 ? -22.297 59.876 15.137 1.00 95.81 187 GLY A O 1
ATOM 1490 N N . GLU A 1 188 ? -20.447 59.481 13.930 1.00 96.81 188 GLU A N 1
ATOM 1491 C CA . GLU A 1 188 ? -21.048 58.567 12.953 1.00 96.81 188 GLU A CA 1
ATOM 1492 C C . GLU A 1 188 ? -20.573 57.124 13.173 1.00 96.81 188 GLU A C 1
ATOM 1494 O O . GLU A 1 188 ? -19.417 56.874 13.521 1.00 96.81 188 GLU A O 1
ATOM 1499 N N . TRP A 1 189 ? -21.451 56.148 12.927 1.00 98.00 189 TRP A N 1
ATOM 1500 C CA . TRP A 1 189 ? -21.036 54.748 12.848 1.00 98.00 189 TRP A CA 1
ATOM 1501 C C . TRP A 1 189 ? -20.399 54.451 11.488 1.00 98.00 189 TRP A C 1
ATOM 1503 O O . TRP A 1 189 ? -20.995 54.697 10.434 1.00 98.00 189 TRP A O 1
ATOM 1513 N N . VAL A 1 190 ? -19.205 53.861 11.519 1.00 97.69 190 VAL A N 1
ATOM 1514 C CA . VAL A 1 190 ? -18.421 53.512 10.332 1.00 97.69 190 VAL A CA 1
ATOM 1515 C C . VAL A 1 190 ? -18.093 52.026 10.352 1.00 97.69 190 VAL A C 1
ATOM 1517 O O . VAL A 1 190 ? -17.638 51.495 11.363 1.00 97.69 190 VAL A O 1
ATOM 1520 N N . GLU A 1 191 ? -18.307 51.356 9.225 1.00 97.50 191 GLU A N 1
ATOM 1521 C CA . GLU A 1 191 ? -17.843 49.997 8.965 1.00 97.50 191 GLU A CA 1
ATOM 1522 C C . GLU A 1 191 ? -16.496 50.042 8.245 1.00 97.50 191 GLU A C 1
ATOM 1524 O O . GLU A 1 191 ? -16.329 50.742 7.245 1.00 97.50 191 GLU A O 1
ATOM 1529 N N . ALA A 1 192 ? -15.533 49.296 8.771 1.00 97.25 192 ALA A N 1
ATOM 1530 C CA . ALA A 1 192 ? -14.208 49.122 8.211 1.00 97.25 192 ALA A CA 1
ATOM 1531 C C . ALA A 1 192 ? -14.052 47.680 7.725 1.00 97.25 192 ALA A C 1
ATOM 1533 O O . ALA A 1 192 ? -14.313 46.739 8.475 1.00 97.25 192 ALA A O 1
ATOM 1534 N N . THR A 1 193 ? -13.605 47.516 6.480 1.00 95.00 193 THR A N 1
ATOM 1535 C CA . THR A 1 193 ? -13.207 46.225 5.910 1.00 95.00 193 THR A CA 1
ATOM 1536 C C . THR A 1 193 ? -11.755 46.312 5.458 1.00 95.00 193 THR A C 1
ATOM 1538 O O . THR A 1 193 ? -11.447 47.029 4.511 1.00 95.00 193 THR A O 1
ATOM 1541 N N . GLU A 1 194 ? -10.869 45.566 6.113 1.00 96.06 194 GLU A N 1
ATOM 1542 C CA . GLU A 1 194 ? -9.435 45.517 5.825 1.00 96.06 194 GLU A CA 1
ATOM 1543 C C . GLU A 1 194 ? -9.043 44.112 5.354 1.00 96.06 194 GLU A C 1
ATOM 1545 O O . GLU A 1 194 ? -9.172 43.155 6.107 1.00 96.06 194 GLU A O 1
ATOM 1550 N N . THR A 1 195 ? -8.546 43.962 4.129 1.00 92.50 195 THR A N 1
ATOM 1551 C CA . THR A 1 195 ? -8.044 42.692 3.588 1.00 92.50 195 THR A CA 1
ATOM 1552 C C . THR A 1 195 ? -6.523 42.735 3.482 1.00 92.50 195 THR A C 1
ATOM 1554 O O . THR A 1 195 ? -5.965 43.613 2.830 1.00 92.50 195 THR A O 1
ATOM 1557 N N . VAL A 1 196 ? -5.835 41.785 4.112 1.00 92.38 196 VAL A N 1
ATOM 1558 C CA . VAL A 1 196 ? -4.376 41.760 4.250 1.00 92.38 196 VAL A CA 1
ATOM 1559 C C . VAL A 1 196 ? -3.830 40.397 3.853 1.00 92.38 196 VAL A C 1
ATOM 1561 O O . VAL A 1 196 ? -4.150 39.391 4.479 1.00 92.38 196 VAL A O 1
ATOM 1564 N N . LEU A 1 197 ? -2.944 40.370 2.860 1.00 88.00 197 LEU A N 1
ATOM 1565 C CA . LEU A 1 197 ? -2.050 39.247 2.596 1.00 88.00 197 LEU A CA 1
ATOM 1566 C C . LEU A 1 197 ? -0.781 39.428 3.431 1.00 88.00 197 LEU A C 1
ATOM 1568 O O . LEU A 1 197 ? 0.047 40.296 3.149 1.00 88.00 197 LEU A O 1
ATOM 1572 N N . HIS A 1 198 ? -0.611 38.599 4.456 1.00 88.50 198 HIS A N 1
ATOM 1573 C CA . HIS A 1 198 ? 0.528 38.691 5.364 1.00 88.50 198 HIS A CA 1
ATOM 1574 C C . HIS A 1 198 ? 1.779 38.060 4.751 1.00 88.50 198 HIS A C 1
ATOM 1576 O O . HIS A 1 198 ? 2.114 36.925 5.052 1.00 88.50 198 HIS A O 1
ATOM 1582 N N . ASP A 1 199 ? 2.505 38.764 3.893 1.00 84.94 199 ASP A N 1
ATOM 1583 C CA . ASP A 1 199 ? 3.755 38.247 3.325 1.00 84.94 199 ASP A CA 1
ATOM 1584 C C . ASP A 1 199 ? 4.806 39.349 3.166 1.00 84.94 199 ASP A C 1
ATOM 1586 O O . ASP A 1 199 ? 4.532 40.529 3.388 1.00 84.94 199 ASP A O 1
ATOM 1590 N N . ARG A 1 200 ? 6.023 38.961 2.775 1.00 82.12 200 ARG A N 1
ATOM 1591 C CA . ARG A 1 200 ? 7.090 39.904 2.404 1.00 82.12 200 ARG A CA 1
ATOM 1592 C C . ARG A 1 200 ? 6.798 40.622 1.086 1.00 82.12 200 ARG A C 1
ATOM 1594 O O . ARG A 1 200 ? 7.207 41.762 0.907 1.00 82.12 200 ARG A O 1
ATOM 1601 N N . SER A 1 201 ? 6.056 39.959 0.206 1.00 82.81 201 SER A N 1
ATOM 1602 C CA . SER A 1 201 ? 5.420 40.540 -0.980 1.00 82.81 201 SER A CA 1
ATOM 1603 C C . SER A 1 201 ? 3.906 40.528 -0.778 1.00 82.81 201 SER A C 1
ATOM 1605 O O . SER A 1 201 ? 3.159 39.926 -1.544 1.00 82.81 201 SER A O 1
ATOM 1607 N N . GLY A 1 202 ? 3.467 41.114 0.335 1.00 86.81 202 GLY A N 1
ATOM 1608 C CA . GLY A 1 202 ? 2.070 41.152 0.736 1.00 86.81 202 GLY A CA 1
ATOM 1609 C C . GLY A 1 202 ? 1.257 42.196 -0.023 1.00 86.81 202 GLY A C 1
ATOM 1610 O O . GLY A 1 202 ? 1.780 42.995 -0.801 1.00 86.81 202 GLY A O 1
ATOM 1611 N N . SER A 1 203 ? -0.040 42.208 0.251 1.00 89.06 203 SER A N 1
ATOM 1612 C CA . SER A 1 203 ? -0.989 43.202 -0.245 1.00 89.06 203 SER A CA 1
ATOM 1613 C C . SER A 1 203 ? -1.910 43.640 0.881 1.00 89.06 203 SER A C 1
ATOM 1615 O O . SER A 1 203 ? -2.204 42.866 1.791 1.00 89.06 203 SER A O 1
ATOM 1617 N N . VAL A 1 204 ? -2.380 44.876 0.811 1.00 93.62 204 VAL A N 1
ATOM 1618 C CA . VAL A 1 204 ? -3.343 45.432 1.755 1.00 93.62 204 VAL A CA 1
ATOM 1619 C C . VAL A 1 204 ? -4.413 46.210 1.008 1.00 93.62 204 VAL A C 1
ATOM 1621 O O . VAL A 1 204 ? -4.114 46.938 0.063 1.00 93.62 204 VAL A O 1
ATOM 1624 N N . GLU A 1 205 ? -5.656 46.057 1.438 1.00 94.25 205 GLU A N 1
ATOM 1625 C CA . GLU A 1 205 ? -6.821 46.763 0.925 1.00 94.25 205 GLU A CA 1
ATOM 1626 C C . GLU A 1 205 ? -7.718 47.176 2.094 1.00 94.25 205 GLU A C 1
ATOM 1628 O O . GLU A 1 205 ? -7.956 46.378 2.991 1.00 94.25 205 GLU A O 1
ATOM 1633 N N . MET A 1 206 ? -8.201 48.415 2.103 1.00 96.19 206 MET A N 1
ATOM 1634 C CA . MET A 1 206 ? -9.065 48.961 3.149 1.00 96.19 206 MET A CA 1
ATOM 1635 C C . MET A 1 206 ? -10.218 49.731 2.522 1.00 96.19 206 MET A C 1
ATOM 1637 O O . MET A 1 206 ? -9.997 50.587 1.665 1.00 96.19 206 MET A O 1
ATOM 1641 N N . GLU A 1 207 ? -11.429 49.475 3.001 1.00 97.31 207 GLU A N 1
ATOM 1642 C CA . GLU A 1 207 ? -12.636 50.244 2.712 1.00 97.31 207 GLU A CA 1
ATOM 1643 C C . GLU A 1 207 ? -13.234 50.762 4.025 1.00 97.31 207 GLU A C 1
ATOM 1645 O O . GLU A 1 207 ? -13.420 49.986 4.965 1.00 97.31 207 GLU A O 1
ATOM 1650 N N . LEU A 1 208 ? -13.547 52.062 4.087 1.00 97.06 208 LEU A N 1
ATOM 1651 C CA . LEU A 1 208 ? -14.387 52.634 5.146 1.00 97.06 208 LEU A CA 1
ATOM 1652 C C . LEU A 1 208 ? -15.708 53.096 4.561 1.00 97.06 208 LEU A C 1
ATOM 1654 O O . LEU A 1 208 ? -15.731 53.854 3.589 1.00 97.06 208 LEU A O 1
ATOM 1658 N N . LYS A 1 209 ? -16.798 52.707 5.214 1.00 95.81 209 LYS A N 1
ATOM 1659 C CA . LYS A 1 209 ? -18.161 53.016 4.803 1.00 95.81 209 LYS A CA 1
ATOM 1660 C C . LYS A 1 209 ? -18.962 53.577 5.972 1.00 95.81 209 LYS A C 1
ATOM 1662 O O . LYS A 1 209 ? -19.068 52.939 7.017 1.00 95.81 209 LYS A O 1
ATOM 1667 N N . ARG A 1 210 ? -19.554 54.757 5.797 1.00 96.94 210 ARG A N 1
ATOM 1668 C CA . ARG A 1 210 ? -20.501 55.326 6.762 1.00 96.94 210 ARG A CA 1
ATOM 1669 C C . ARG A 1 210 ? -21.805 54.528 6.725 1.00 96.94 210 ARG A C 1
ATOM 1671 O O . ARG A 1 210 ? -22.315 54.221 5.649 1.00 96.94 210 ARG A O 1
ATOM 1678 N N . LEU A 1 211 ? -22.342 54.173 7.891 1.00 93.88 211 LEU A N 1
ATOM 1679 C CA . LEU A 1 211 ? -23.528 53.315 7.971 1.00 93.88 211 LEU A CA 1
ATOM 1680 C C . LEU A 1 211 ? -24.849 54.051 7.739 1.00 93.88 211 LEU A C 1
ATOM 1682 O O . LEU A 1 211 ? -25.788 53.434 7.244 1.00 93.88 211 LEU A O 1
ATOM 1686 N N . SER A 1 212 ? -24.932 55.336 8.089 1.00 91.19 212 SER A N 1
ATOM 1687 C CA . SER A 1 212 ? -26.174 56.117 8.024 1.00 91.19 212 SER A CA 1
ATOM 1688 C C . SER A 1 212 ? -26.688 56.314 6.592 1.00 91.19 212 SER A C 1
ATOM 1690 O O . SER A 1 212 ? -27.895 56.257 6.366 1.00 91.19 212 SER A O 1
ATOM 1692 N N . ASP A 1 213 ? -25.787 56.484 5.623 1.00 92.06 213 ASP A N 1
ATOM 1693 C CA . ASP A 1 213 ? -26.102 56.736 4.208 1.00 92.06 213 ASP A CA 1
ATOM 1694 C C . ASP A 1 213 ? -25.453 55.728 3.235 1.00 92.06 213 ASP A C 1
ATOM 1696 O O . ASP A 1 213 ? -25.761 55.716 2.043 1.00 92.06 213 ASP A O 1
ATOM 1700 N N . GLY A 1 214 ? -24.565 54.859 3.727 1.00 89.50 214 GLY A N 1
ATOM 1701 C CA . GLY A 1 214 ? -23.824 53.900 2.914 1.00 89.50 214 GLY A CA 1
ATOM 1702 C C . GLY A 1 214 ? -22.659 54.498 2.118 1.00 89.50 214 GLY A C 1
ATOM 1703 O O . GLY A 1 214 ? -22.089 53.786 1.286 1.00 89.50 214 GLY A O 1
ATOM 1704 N N . THR A 1 215 ? -22.291 55.760 2.353 1.00 91.88 215 THR A N 1
ATOM 1705 C CA . THR A 1 215 ? -21.206 56.449 1.644 1.00 91.88 215 THR A CA 1
ATOM 1706 C C . THR A 1 215 ? -19.859 55.788 1.936 1.00 91.88 215 THR A C 1
ATOM 1708 O O . THR A 1 215 ? -19.465 55.622 3.091 1.00 91.88 215 THR A O 1
ATOM 1711 N N . ILE A 1 216 ? -19.108 55.449 0.885 1.00 95.38 216 ILE A N 1
ATOM 1712 C CA . ILE A 1 216 ? -17.715 54.997 1.002 1.00 95.38 216 ILE A CA 1
ATOM 1713 C C . ILE A 1 216 ? -16.836 56.227 1.231 1.00 95.38 216 ILE A C 1
ATOM 1715 O O . ILE A 1 216 ? -16.688 57.060 0.340 1.00 95.38 216 ILE A O 1
ATOM 1719 N N . LEU A 1 217 ? -16.262 56.337 2.427 1.00 94.06 217 LEU A N 1
ATOM 1720 C CA . LEU A 1 217 ? -15.436 57.472 2.838 1.00 94.06 217 LEU A CA 1
ATOM 1721 C C . LEU A 1 217 ? -14.043 57.410 2.204 1.00 94.06 217 LEU A C 1
ATOM 1723 O O . LEU A 1 217 ? -13.510 58.439 1.799 1.00 94.06 217 LEU A O 1
ATOM 1727 N N . PHE A 1 218 ? -13.471 56.207 2.077 1.00 95.81 218 PHE A N 1
ATOM 1728 C CA . PHE A 1 218 ? -12.333 55.949 1.193 1.00 95.81 218 PHE A CA 1
ATOM 1729 C C . PHE A 1 218 ? -12.170 54.461 0.866 1.00 95.81 218 PHE A C 1
ATOM 1731 O O . PHE A 1 218 ? -12.640 53.586 1.597 1.00 95.81 218 PHE A O 1
ATOM 1738 N N . ARG A 1 219 ? -11.414 54.195 -0.208 1.00 93.56 219 ARG A N 1
ATOM 1739 C CA . ARG A 1 219 ? -10.797 52.901 -0.519 1.00 93.56 219 ARG A CA 1
ATOM 1740 C C . ARG A 1 219 ? -9.306 53.087 -0.742 1.00 93.56 219 ARG A C 1
ATOM 1742 O O . ARG A 1 219 ? -8.905 53.988 -1.472 1.00 93.56 219 ARG A O 1
ATOM 1749 N N . ALA A 1 220 ? -8.496 52.231 -0.141 1.00 91.75 220 ALA A N 1
ATOM 1750 C CA . ALA A 1 220 ? -7.052 52.235 -0.308 1.00 91.75 220 ALA A CA 1
ATOM 1751 C C . ALA A 1 220 ? -6.577 50.822 -0.620 1.00 91.75 220 ALA A C 1
ATOM 1753 O O . ALA A 1 220 ? -6.988 49.887 0.057 1.00 91.75 220 ALA A O 1
ATOM 1754 N N . LYS A 1 221 ? -5.696 50.661 -1.608 1.00 91.44 221 LYS A N 1
ATOM 1755 C CA . LYS A 1 221 ? -5.081 49.372 -1.930 1.00 91.44 221 LYS A CA 1
ATOM 1756 C C . LYS A 1 221 ? -3.608 49.547 -2.257 1.00 91.44 221 LYS A C 1
ATOM 1758 O O . LYS A 1 221 ? -3.228 50.510 -2.922 1.00 91.44 221 LYS A O 1
ATOM 1763 N N . ARG A 1 222 ? -2.783 48.606 -1.809 1.00 88.88 222 ARG A N 1
ATOM 1764 C CA . ARG A 1 222 ? -1.372 48.531 -2.175 1.00 88.88 222 ARG A CA 1
ATOM 1765 C C . ARG A 1 222 ? -0.900 47.085 -2.220 1.00 88.88 222 ARG A C 1
ATOM 1767 O O . ARG A 1 222 ? -1.050 46.356 -1.245 1.00 88.88 222 ARG A O 1
ATOM 1774 N N . ASP A 1 223 ? -0.275 46.716 -3.329 1.00 86.88 223 ASP A N 1
ATOM 1775 C CA . ASP A 1 223 ? 0.346 45.409 -3.536 1.00 86.88 223 ASP A CA 1
ATOM 1776 C C . ASP A 1 223 ? 1.875 45.494 -3.372 1.00 86.88 223 ASP A C 1
ATOM 1778 O O . ASP A 1 223 ? 2.456 46.585 -3.371 1.00 86.88 223 ASP A O 1
ATOM 1782 N N . ASN A 1 224 ? 2.525 44.336 -3.242 1.00 81.69 224 ASN A N 1
ATOM 1783 C CA . ASN A 1 224 ? 3.974 44.177 -3.099 1.00 81.69 224 ASN A CA 1
ATOM 1784 C C . ASN A 1 224 ? 4.587 45.000 -1.946 1.00 81.69 224 ASN A C 1
ATOM 1786 O O . ASN A 1 224 ? 5.537 45.766 -2.129 1.00 81.69 224 ASN A O 1
ATOM 1790 N N . VAL A 1 225 ? 4.025 44.853 -0.744 1.00 85.25 225 VAL A N 1
ATOM 1791 C CA . VAL A 1 225 ? 4.493 45.525 0.478 1.00 85.25 225 VAL A CA 1
ATOM 1792 C C . VAL A 1 225 ? 4.982 44.506 1.503 1.00 85.25 225 VAL A C 1
ATOM 1794 O O . VAL A 1 225 ? 4.357 43.465 1.687 1.00 85.25 225 VAL A O 1
ATOM 1797 N N . ASP A 1 226 ? 6.071 44.821 2.211 1.00 87.00 226 ASP A N 1
ATOM 1798 C CA . ASP A 1 226 ? 6.598 43.964 3.280 1.00 87.00 226 ASP A CA 1
ATOM 1799 C C . ASP A 1 226 ? 5.743 44.070 4.556 1.00 87.00 226 ASP A C 1
ATOM 1801 O O . ASP A 1 226 ? 5.935 44.943 5.416 1.00 87.00 226 ASP A O 1
ATOM 1805 N N . LEU A 1 227 ? 4.772 43.161 4.657 1.00 91.06 227 LEU A N 1
ATOM 1806 C CA . LEU A 1 227 ? 3.794 43.057 5.740 1.00 91.06 227 LEU A CA 1
ATOM 1807 C C . LEU A 1 227 ? 4.151 41.954 6.748 1.00 91.06 227 LEU A C 1
ATOM 1809 O O . LEU A 1 227 ? 3.346 41.631 7.624 1.00 91.06 227 LEU A O 1
ATOM 1813 N N . TRP A 1 228 ? 5.356 41.385 6.661 1.00 89.88 228 TRP A N 1
ATOM 1814 C CA . TRP A 1 228 ? 5.859 40.392 7.608 1.00 89.88 228 TRP A CA 1
ATOM 1815 C C . TRP A 1 228 ? 7.069 40.931 8.381 1.00 89.88 228 TRP A C 1
ATOM 1817 O O . TRP A 1 228 ? 7.762 41.849 7.941 1.00 89.88 228 TRP A O 1
ATOM 1827 N N . ARG A 1 229 ? 7.329 40.400 9.579 1.00 86.44 229 ARG A N 1
ATOM 1828 C CA . ARG A 1 229 ? 8.513 40.758 10.379 1.00 86.44 229 ARG A CA 1
ATOM 1829 C C . ARG A 1 229 ? 9.348 39.526 10.665 1.00 86.44 229 ARG A C 1
ATOM 1831 O O . ARG A 1 229 ? 8.822 38.434 10.866 1.00 86.44 229 ARG A O 1
ATOM 1838 N N . ASP A 1 230 ? 10.660 39.713 10.695 1.00 80.19 230 ASP A N 1
ATOM 1839 C CA . ASP A 1 230 ? 11.588 38.633 11.012 1.00 80.19 230 ASP A CA 1
ATOM 1840 C C . ASP A 1 230 ? 11.301 38.108 12.423 1.00 80.19 230 ASP A C 1
ATOM 1842 O O . ASP A 1 230 ? 11.118 38.885 13.358 1.00 80.19 230 ASP A O 1
ATOM 1846 N N . GLY A 1 231 ? 11.221 36.785 12.573 1.00 78.50 231 GLY A N 1
ATOM 1847 C CA . GLY A 1 231 ? 10.902 36.142 13.850 1.00 78.50 231 GLY A CA 1
ATOM 1848 C C . GLY A 1 231 ? 9.441 36.254 14.306 1.00 78.50 231 GLY A C 1
ATOM 1849 O O . GLY A 1 231 ? 9.125 35.734 15.377 1.00 78.50 231 GLY A O 1
ATOM 1850 N N . ALA A 1 232 ? 8.554 36.884 13.525 1.00 83.00 232 ALA A N 1
ATOM 1851 C CA . ALA A 1 232 ? 7.119 36.847 13.792 1.00 83.00 232 ALA A CA 1
ATOM 1852 C C . ALA A 1 232 ? 6.587 35.421 13.616 1.00 83.00 232 ALA A C 1
ATOM 1854 O O . ALA A 1 232 ? 6.913 34.744 12.640 1.00 83.00 232 ALA A O 1
ATOM 1855 N N . ARG A 1 233 ? 5.753 34.977 14.557 1.00 86.12 233 ARG A N 1
ATOM 1856 C CA . ARG A 1 233 ? 4.994 33.726 14.447 1.00 86.12 233 ARG A CA 1
ATOM 1857 C C . ARG A 1 233 ? 3.662 33.984 13.755 1.00 86.12 233 ARG A C 1
ATOM 1859 O O . ARG A 1 233 ? 3.176 33.118 13.044 1.00 86.12 233 ARG A O 1
ATOM 1866 N N . PHE A 1 234 ? 3.047 35.136 13.997 1.00 90.75 234 PHE A N 1
ATOM 1867 C CA . PHE A 1 234 ? 1.839 35.606 13.321 1.00 90.75 234 PHE A CA 1
ATOM 1868 C C . PHE A 1 234 ? 1.697 37.123 13.459 1.00 90.75 234 PHE A C 1
ATOM 1870 O O . PHE A 1 234 ? 2.258 37.749 14.362 1.00 90.75 234 PHE A O 1
ATOM 1877 N N . ASN A 1 235 ? 0.897 37.711 12.579 1.00 94.12 235 ASN A N 1
ATOM 1878 C CA . ASN A 1 235 ? 0.393 39.066 12.714 1.00 94.12 235 ASN A CA 1
ATOM 1879 C C . ASN A 1 235 ? -0.922 39.058 13.505 1.00 94.12 235 ASN A C 1
ATOM 1881 O O . ASN A 1 235 ? -1.800 38.224 13.284 1.00 94.12 235 ASN A O 1
ATOM 1885 N N . ARG A 1 236 ? -1.063 39.989 14.444 1.00 92.88 236 ARG A N 1
ATOM 1886 C CA . ARG A 1 236 ? -2.214 40.131 15.341 1.00 92.88 236 ARG A CA 1
ATOM 1887 C C . ARG A 1 236 ? -2.917 41.470 15.110 1.00 92.88 236 ARG A C 1
ATOM 1889 O O . ARG A 1 236 ? -2.248 42.503 15.237 1.00 92.88 236 ARG A O 1
ATOM 1896 N N . PRO A 1 237 ? -4.227 41.486 14.804 1.00 94.50 237 PRO A N 1
ATOM 1897 C CA . PRO A 1 237 ? -5.010 42.710 14.859 1.00 94.50 237 PRO A CA 1
ATOM 1898 C C . PRO A 1 237 ? -5.206 43.157 16.309 1.00 94.50 237 PRO A C 1
ATOM 1900 O O . PRO A 1 237 ? -5.166 42.352 17.252 1.00 94.50 237 PRO A O 1
ATOM 1903 N N . LYS A 1 238 ? -5.436 44.454 16.466 1.00 96.38 238 LYS A N 1
ATOM 1904 C CA . LYS A 1 238 ? -5.735 45.114 17.727 1.00 96.38 238 LYS A CA 1
ATOM 1905 C C . LYS A 1 238 ? -6.821 46.152 17.514 1.00 96.38 238 LYS A C 1
ATOM 1907 O O . LYS A 1 238 ? -6.692 46.967 16.606 1.00 96.38 238 LYS A O 1
ATOM 1912 N N . TYR A 1 239 ? -7.807 46.157 18.402 1.00 97.38 239 TYR A N 1
ATOM 1913 C CA . TYR A 1 239 ? -8.934 47.089 18.388 1.00 97.38 239 TYR A CA 1
ATOM 1914 C C . TYR A 1 239 ? -8.978 47.831 19.721 1.00 97.38 239 TYR A C 1
ATOM 1916 O O . TYR A 1 239 ? -8.773 47.208 20.765 1.00 97.38 239 TYR A O 1
ATOM 1924 N N . GLY A 1 240 ? -9.226 49.138 19.704 1.00 96.88 240 GLY A N 1
ATOM 1925 C CA . GLY A 1 240 ? -9.333 49.936 20.926 1.00 96.88 240 GLY A CA 1
ATOM 1926 C C . GLY A 1 240 ? -8.876 51.372 20.726 1.00 96.88 240 GLY A C 1
ATOM 1927 O O . GLY A 1 240 ? -9.137 51.963 19.684 1.00 96.88 240 GLY A O 1
ATOM 1928 N N . ILE A 1 241 ? -8.207 51.947 21.719 1.00 96.00 241 ILE A N 1
ATOM 1929 C CA . ILE A 1 241 ? -7.575 53.263 21.627 1.00 96.00 241 ILE A CA 1
ATOM 1930 C C . ILE A 1 241 ? -6.194 53.230 22.293 1.00 96.00 241 ILE A C 1
ATOM 1932 O O . ILE A 1 241 ? -6.026 52.810 23.440 1.00 96.00 241 ILE A O 1
ATOM 1936 N N . TYR A 1 242 ? -5.182 53.679 21.550 1.00 95.31 242 TYR A N 1
ATOM 1937 C CA . TYR A 1 242 ? -3.801 53.777 22.015 1.00 95.31 242 TYR A CA 1
ATOM 1938 C C . TYR A 1 242 ? -3.181 55.102 21.590 1.00 95.31 242 TYR A C 1
ATOM 1940 O O . TYR A 1 242 ? -2.931 55.324 20.404 1.00 95.31 242 TYR A O 1
ATOM 1948 N N . ARG A 1 243 ? -2.913 55.986 22.555 1.00 93.56 243 ARG A N 1
ATOM 1949 C CA . ARG A 1 243 ? -2.528 57.378 22.276 1.00 93.56 243 ARG A CA 1
ATOM 1950 C C . ARG A 1 243 ? -1.361 57.878 23.119 1.00 93.56 243 ARG A C 1
ATOM 1952 O O . ARG A 1 243 ? -1.135 57.415 24.232 1.00 93.56 243 ARG A O 1
ATOM 1959 N N . SER A 1 244 ? -0.638 58.852 22.576 1.00 92.00 244 SER A N 1
ATOM 1960 C CA . SER A 1 244 ? 0.444 59.585 23.246 1.00 92.00 244 SER A CA 1
ATOM 1961 C C . SER A 1 244 ? -0.088 60.584 24.281 1.00 92.00 244 SER A C 1
ATOM 1963 O O . SER A 1 244 ? -1.057 61.287 23.999 1.00 92.00 244 SER A O 1
ATOM 1965 N N . LEU A 1 245 ? 0.620 60.740 25.407 1.00 89.12 245 LEU A N 1
ATOM 1966 C CA . LEU A 1 245 ? 0.345 61.760 26.435 1.00 89.12 245 LEU A CA 1
ATOM 1967 C C . LEU A 1 245 ? 1.216 63.023 26.341 1.00 89.12 245 LEU A C 1
ATOM 1969 O O . LEU A 1 245 ? 1.042 63.936 27.139 1.00 89.12 245 LEU A O 1
ATOM 1973 N N . LYS A 1 246 ? 2.130 63.122 25.367 1.00 84.81 246 LYS A N 1
ATOM 1974 C CA . LYS A 1 246 ? 3.059 64.267 25.250 1.00 84.81 246 LYS A CA 1
ATOM 1975 C C . LYS A 1 246 ? 2.416 65.665 25.246 1.00 84.81 246 LYS A C 1
ATOM 1977 O O . LYS A 1 246 ? 3.064 66.598 25.694 1.00 84.81 246 LYS A O 1
ATOM 1982 N N . ASP A 1 247 ? 1.172 65.813 24.790 1.00 79.19 247 ASP A N 1
ATOM 1983 C CA . ASP A 1 247 ? 0.439 67.091 24.811 1.00 79.19 247 ASP A CA 1
ATOM 1984 C C . ASP A 1 247 ? -0.872 66.937 25.594 1.00 79.19 247 ASP A C 1
ATOM 1986 O O . ASP A 1 247 ? -1.971 67.156 25.080 1.00 79.19 247 ASP A O 1
ATOM 1990 N N . ARG A 1 248 ? -0.732 66.464 26.837 1.00 82.19 248 ARG A N 1
ATOM 1991 C CA . ARG A 1 248 ? -1.820 66.123 27.764 1.00 82.19 248 ARG A CA 1
ATOM 1992 C C . ARG A 1 248 ? -2.854 67.239 27.927 1.00 82.19 248 ARG A C 1
ATOM 1994 O O . ARG A 1 248 ? -4.044 66.951 27.881 1.00 82.19 248 ARG A O 1
ATOM 2001 N N . ASP A 1 249 ? -2.416 68.494 28.000 1.00 80.62 249 ASP A N 1
ATOM 2002 C CA . ASP A 1 249 ? -3.287 69.658 28.246 1.00 80.62 249 ASP A CA 1
ATOM 2003 C C . ASP A 1 249 ? -4.286 69.943 27.110 1.00 80.62 249 ASP A C 1
ATOM 2005 O O . ASP A 1 249 ? -5.247 70.687 27.283 1.00 80.62 249 ASP A O 1
ATOM 2009 N N . GLN A 1 250 ? -4.082 69.346 25.932 1.00 75.81 250 GLN A N 1
ATOM 2010 C CA . GLN A 1 250 ? -4.974 69.485 24.775 1.00 75.81 250 GLN A CA 1
ATOM 2011 C C . GLN A 1 250 ? -5.915 68.281 24.603 1.00 75.81 250 GLN A C 1
ATOM 2013 O O . GLN A 1 250 ? -6.573 68.145 23.568 1.00 75.81 250 GLN A O 1
ATOM 2018 N N . ARG A 1 251 ? -5.964 67.377 25.588 1.00 82.50 251 ARG A N 1
ATOM 2019 C CA . ARG A 1 251 ? -6.727 66.123 25.547 1.00 82.50 251 ARG A CA 1
ATOM 2020 C C . ARG A 1 251 ? -7.891 66.145 26.531 1.00 82.50 251 ARG A C 1
ATOM 2022 O O . ARG A 1 251 ? -8.024 67.033 27.364 1.00 82.50 251 ARG A O 1
ATOM 2029 N N . ARG A 1 252 ? -8.737 65.131 26.401 1.00 90.94 252 ARG A N 1
ATOM 2030 C CA . ARG A 1 252 ? -9.855 64.830 27.291 1.00 90.94 252 ARG A CA 1
ATOM 2031 C C . ARG A 1 252 ? -9.950 63.323 27.498 1.00 90.94 252 ARG A C 1
ATOM 2033 O O . ARG A 1 252 ? -9.249 62.550 26.826 1.00 90.94 252 ARG A O 1
ATOM 2040 N N . ASP A 1 253 ? -10.841 62.924 28.387 1.00 93.69 253 ASP A N 1
ATOM 2041 C CA . ASP A 1 253 ? -11.322 61.550 28.447 1.00 93.69 253 ASP A CA 1
ATOM 2042 C C . ASP A 1 253 ? -12.003 61.204 27.123 1.00 93.69 253 ASP A C 1
ATOM 2044 O O . ASP A 1 253 ? -12.791 61.997 26.595 1.00 93.69 253 ASP A O 1
ATOM 2048 N N . GLU A 1 254 ? -11.658 60.043 26.577 1.00 94.00 254 GLU A N 1
ATOM 2049 C CA . GLU A 1 254 ? -12.123 59.599 25.264 1.00 94.00 254 GLU A CA 1
ATOM 2050 C C . GLU A 1 254 ? -12.710 58.202 25.342 1.00 94.00 254 GLU A C 1
ATOM 2052 O O . GLU A 1 254 ? -12.238 57.354 26.097 1.00 94.00 254 GLU A O 1
ATOM 2057 N N . SER A 1 255 ? -13.727 57.957 24.521 1.00 94.44 255 SER A N 1
ATOM 2058 C CA . SER A 1 255 ? -14.302 56.630 24.336 1.00 94.44 255 SER A CA 1
ATOM 2059 C C . SER A 1 255 ? -14.461 56.319 22.856 1.00 94.44 255 SER A C 1
ATOM 2061 O O . SER A 1 255 ? -14.954 57.144 22.089 1.00 94.44 255 SER A O 1
ATOM 2063 N N . VAL A 1 256 ? -14.062 55.110 22.463 1.00 97.81 256 VAL A N 1
ATOM 2064 C CA . VAL A 1 256 ? -14.314 54.577 21.120 1.00 97.81 256 VAL A CA 1
ATOM 2065 C C . VAL A 1 256 ? -15.230 53.372 21.245 1.00 97.81 256 VAL A C 1
ATOM 2067 O O . VAL A 1 256 ? -14.946 52.440 22.004 1.00 97.81 256 VAL A O 1
ATOM 2070 N N . LEU A 1 257 ? -16.341 53.400 20.513 1.00 98.31 257 LEU A N 1
ATOM 2071 C CA . LEU A 1 257 ? -17.301 52.302 20.510 1.00 98.31 257 LEU A CA 1
ATOM 2072 C C . LEU A 1 257 ? -16.951 51.302 19.411 1.00 98.31 257 LEU A C 1
ATOM 2074 O O . LEU A 1 257 ? -16.582 51.717 18.315 1.00 98.31 257 LEU A O 1
ATOM 2078 N N . TYR A 1 258 ? -17.110 50.007 19.688 1.00 98.38 258 TYR A N 1
ATOM 2079 C CA . TYR A 1 258 ? -16.863 48.913 18.747 1.00 98.38 258 TYR A CA 1
ATOM 2080 C C . TYR A 1 258 ? -17.983 47.875 18.753 1.00 98.38 258 TYR A C 1
ATOM 2082 O O . TYR A 1 258 ? -18.539 47.527 19.799 1.00 98.38 258 TYR A O 1
ATOM 2090 N N . THR A 1 259 ? -18.283 47.318 17.582 1.00 96.38 259 THR A N 1
ATOM 2091 C CA . THR A 1 259 ? -19.208 46.189 17.433 1.00 96.38 259 THR A CA 1
ATOM 2092 C C . THR A 1 259 ? -18.930 45.414 16.144 1.00 96.38 259 THR A C 1
ATOM 2094 O O . THR A 1 259 ? -18.162 45.878 15.301 1.00 96.38 259 THR A O 1
ATOM 2097 N N . ASP A 1 260 ? -19.547 44.239 15.993 1.00 92.75 260 ASP A N 1
ATOM 2098 C CA . ASP A 1 260 ? -19.388 43.355 14.832 1.00 92.75 260 ASP A CA 1
ATOM 2099 C C . ASP A 1 260 ? -17.915 43.097 14.452 1.00 92.75 260 ASP A C 1
ATOM 2101 O O . ASP A 1 260 ? -17.553 43.166 13.280 1.00 92.75 260 ASP A O 1
ATOM 2105 N N . ILE A 1 261 ? -17.046 42.836 15.439 1.00 93.56 261 ILE A N 1
ATOM 2106 C CA . ILE A 1 261 ? -15.632 42.537 15.167 1.00 93.56 261 ILE A CA 1
ATOM 2107 C C . ILE A 1 261 ? -15.538 41.113 14.621 1.00 93.56 261 ILE A C 1
ATOM 2109 O O . ILE A 1 261 ? -15.836 40.146 15.321 1.00 93.56 261 ILE A O 1
ATOM 2113 N N . GLU A 1 262 ? -15.106 40.986 13.377 1.00 88.31 262 GLU A N 1
ATOM 2114 C CA . GLU A 1 262 ? -15.002 39.738 12.639 1.00 88.31 262 GLU A CA 1
ATOM 2115 C C . GLU A 1 262 ? -13.603 39.595 12.030 1.00 88.31 262 GLU A C 1
ATOM 2117 O O . GLU A 1 262 ? -13.003 40.542 11.513 1.00 88.31 262 GLU A O 1
ATOM 2122 N N . PHE A 1 263 ? -13.091 38.371 12.076 1.00 81.88 263 PHE A N 1
ATOM 2123 C CA . PHE A 1 263 ? -11.843 37.979 11.444 1.00 81.88 263 PHE A CA 1
ATOM 2124 C C . PHE A 1 263 ? -12.126 36.781 10.538 1.00 81.88 263 PHE A C 1
ATOM 2126 O O . PHE A 1 263 ? -12.623 35.752 11.003 1.00 81.88 263 PHE A O 1
ATOM 2133 N N . ILE A 1 264 ? -11.810 36.921 9.253 1.00 73.94 264 ILE A N 1
ATOM 2134 C CA . ILE A 1 264 ? -12.112 35.941 8.208 1.00 73.94 264 ILE A CA 1
ATOM 2135 C C . ILE A 1 264 ? -10.813 35.582 7.487 1.00 73.94 264 ILE A C 1
ATOM 2137 O O . ILE A 1 264 ? -10.141 36.460 6.958 1.00 73.94 264 ILE A O 1
ATOM 2141 N N . GLU A 1 265 ? -10.454 34.305 7.411 1.00 71.69 265 GLU A N 1
ATOM 2142 C CA . GLU A 1 265 ? -9.437 33.846 6.455 1.00 71.69 265 GLU A CA 1
ATOM 2143 C C . GLU A 1 265 ? -10.074 33.750 5.062 1.00 71.69 265 GLU A C 1
ATOM 2145 O O . GLU A 1 265 ? -11.080 33.064 4.880 1.00 71.69 265 GLU A O 1
ATOM 2150 N N . VAL A 1 266 ? -9.522 34.464 4.077 1.00 67.12 266 VAL A N 1
ATOM 2151 C CA . VAL A 1 266 ? -10.054 34.499 2.707 1.00 67.12 266 VAL A CA 1
ATOM 2152 C C . VAL A 1 266 ? -9.272 33.499 1.852 1.00 67.12 266 VAL A C 1
ATOM 2154 O O . VAL A 1 266 ? -8.094 33.707 1.562 1.00 67.12 266 VAL A O 1
ATOM 2157 N N . SER A 1 267 ? -9.927 32.417 1.423 1.00 54.59 267 SER A N 1
ATOM 2158 C CA . SER A 1 267 ? -9.314 31.251 0.756 1.00 54.59 267 SER A CA 1
ATOM 2159 C C . SER A 1 267 ? -8.885 31.455 -0.713 1.00 54.59 267 SER A C 1
ATOM 2161 O O . SER A 1 267 ? -8.615 30.484 -1.415 1.00 54.59 267 SER A O 1
ATOM 2163 N N . ASP A 1 268 ? -8.818 32.689 -1.219 1.00 51.34 268 ASP A N 1
ATOM 2164 C CA . ASP A 1 268 ? -8.633 32.970 -2.657 1.00 51.34 268 ASP A CA 1
ATOM 2165 C C . ASP A 1 268 ? -7.184 32.834 -3.174 1.00 51.34 268 ASP A C 1
ATOM 2167 O O . ASP A 1 268 ? -6.958 32.873 -4.387 1.00 51.34 268 ASP A O 1
ATOM 2171 N N . LYS A 1 269 ? -6.177 32.692 -2.300 1.00 46.97 269 LYS A N 1
ATOM 2172 C CA . LYS A 1 269 ? -4.759 32.700 -2.716 1.00 46.97 269 LYS A CA 1
ATOM 2173 C C . LYS A 1 269 ? -4.304 31.391 -3.366 1.00 46.97 269 LYS A C 1
ATOM 2175 O O . LYS A 1 269 ? -3.547 31.439 -4.337 1.00 46.97 269 LYS A O 1
ATOM 2180 N N . ASP A 1 270 ? -4.782 30.252 -2.872 1.00 54.34 270 ASP A N 1
ATOM 2181 C CA . ASP A 1 270 ? -4.308 28.937 -3.320 1.00 54.34 270 ASP A CA 1
ATOM 2182 C C . ASP A 1 270 ? -4.612 28.732 -4.815 1.00 54.34 270 ASP A C 1
ATOM 2184 O O . ASP A 1 270 ? -3.727 28.362 -5.584 1.00 54.34 270 ASP A O 1
ATOM 2188 N N . SER A 1 271 ? -5.807 29.143 -5.259 1.00 57.56 271 SER A N 1
ATOM 2189 C CA . SER A 1 271 ? -6.222 29.073 -6.671 1.00 57.56 271 SER A CA 1
ATOM 2190 C C . SER A 1 271 ? -5.423 29.991 -7.612 1.00 57.56 271 SER A C 1
ATOM 2192 O O . SER A 1 271 ? -5.170 29.640 -8.765 1.00 57.56 271 SER A O 1
ATOM 2194 N N . LYS A 1 272 ? -4.993 31.174 -7.145 1.00 64.69 272 LYS A N 1
ATOM 2195 C CA . LYS A 1 272 ? -4.227 32.131 -7.964 1.00 64.69 272 LYS A CA 1
ATOM 2196 C C . LYS A 1 272 ? -2.768 31.709 -8.133 1.00 64.69 272 LYS A C 1
ATOM 2198 O O . LYS A 1 272 ? -2.233 31.860 -9.229 1.00 64.69 272 LYS A O 1
ATOM 2203 N N . ARG A 1 273 ? -2.130 31.182 -7.079 1.00 71.81 273 ARG A N 1
ATOM 2204 C CA . ARG A 1 273 ? -0.745 30.683 -7.161 1.00 71.81 273 ARG A CA 1
ATOM 2205 C C . ARG A 1 273 ? -0.664 29.411 -8.003 1.00 71.81 273 ARG A C 1
ATOM 2207 O O . ARG A 1 273 ? 0.230 29.316 -8.834 1.00 71.81 273 ARG A O 1
ATOM 2214 N N . GLU A 1 274 ? -1.629 28.500 -7.856 1.00 72.62 274 GLU A N 1
ATOM 2215 C CA . GLU A 1 274 ? -1.738 27.309 -8.707 1.00 72.62 274 GLU A CA 1
ATOM 2216 C C . GLU A 1 274 ? -1.841 27.683 -10.190 1.00 72.62 274 GLU A C 1
ATOM 2218 O O . GLU A 1 274 ? -1.079 27.177 -11.017 1.00 72.62 274 GLU A O 1
ATOM 2223 N N . LYS A 1 275 ? -2.738 28.618 -10.526 1.00 75.62 275 LYS A N 1
ATOM 2224 C CA . LYS A 1 275 ? -2.891 29.105 -11.899 1.00 75.62 275 LYS A CA 1
ATOM 2225 C C . LYS A 1 275 ? -1.577 29.668 -12.458 1.00 75.62 275 LYS A C 1
ATOM 2227 O O . LYS A 1 275 ? -1.181 29.278 -13.552 1.00 75.62 275 LYS A O 1
ATOM 2232 N N . ALA A 1 276 ? -0.890 30.524 -11.699 1.00 78.31 276 ALA A N 1
ATOM 2233 C CA . ALA A 1 276 ? 0.391 31.100 -12.113 1.00 78.31 276 ALA A CA 1
ATOM 2234 C C . ALA A 1 276 ? 1.485 30.031 -12.313 1.00 78.31 276 ALA A C 1
ATOM 2236 O O . ALA A 1 276 ? 2.264 30.119 -13.260 1.00 78.31 276 ALA A O 1
ATOM 2237 N N . GLY A 1 277 ? 1.516 28.994 -11.467 1.00 84.69 277 GLY A N 1
ATOM 2238 C CA . GLY A 1 277 ? 2.440 27.868 -11.614 1.00 84.69 277 GLY A CA 1
ATOM 2239 C C . GLY A 1 277 ? 2.247 27.124 -12.940 1.00 84.69 277 GLY A C 1
ATOM 2240 O O . GLY A 1 277 ? 3.203 26.934 -13.690 1.00 84.69 277 GLY A O 1
ATOM 2241 N N . TRP A 1 278 ? 1.013 26.744 -13.283 1.00 87.56 278 TRP A N 1
ATOM 2242 C CA . TRP A 1 278 ? 0.735 26.048 -14.550 1.00 87.56 278 TRP A CA 1
ATOM 2243 C C . TRP A 1 278 ? 0.917 26.934 -15.794 1.00 87.56 278 TRP A C 1
ATOM 2245 O O . TRP A 1 278 ? 1.295 26.431 -16.857 1.00 87.56 278 TRP A O 1
ATOM 2255 N N . GLU A 1 279 ? 0.701 28.247 -15.679 1.00 87.38 279 GLU A N 1
ATOM 2256 C CA . GLU A 1 279 ? 1.063 29.210 -16.728 1.00 87.38 279 GLU A CA 1
ATOM 2257 C C . GLU A 1 279 ? 2.584 29.216 -16.965 1.00 87.38 279 GLU A C 1
ATOM 2259 O O . GLU A 1 279 ? 3.019 29.126 -18.115 1.00 87.38 279 GLU A O 1
ATOM 2264 N N . GLN A 1 280 ? 3.393 29.192 -15.898 1.00 87.25 280 GLN A N 1
ATOM 2265 C CA . GLN A 1 280 ? 4.849 29.067 -16.011 1.00 87.25 280 GLN A CA 1
ATOM 2266 C C . GLN A 1 280 ? 5.275 27.739 -16.661 1.00 87.25 280 GLN A C 1
ATOM 2268 O O . GLN A 1 280 ? 6.150 27.738 -17.526 1.00 87.25 280 GLN A O 1
ATOM 2273 N N . ALA A 1 281 ? 4.650 26.610 -16.304 1.00 91.81 281 ALA A N 1
ATOM 2274 C CA . ALA A 1 281 ? 4.922 25.322 -16.955 1.00 91.81 281 ALA A CA 1
ATOM 2275 C C . ALA A 1 281 ? 4.677 25.386 -18.474 1.00 91.81 281 ALA A C 1
ATOM 2277 O O . ALA A 1 281 ? 5.480 24.894 -19.267 1.00 91.81 281 ALA A O 1
ATOM 2278 N N . THR A 1 282 ? 3.595 26.054 -18.881 1.00 92.94 282 THR A N 1
ATOM 2279 C CA . THR A 1 282 ? 3.242 26.250 -20.294 1.00 92.94 282 THR A CA 1
ATOM 2280 C C . THR A 1 282 ? 4.287 27.103 -21.022 1.00 92.94 282 THR A C 1
ATOM 2282 O O . THR A 1 282 ? 4.673 26.791 -22.149 1.00 92.94 282 THR A O 1
ATOM 2285 N N . GLU A 1 283 ? 4.788 28.163 -20.386 1.00 92.81 283 GLU A N 1
ATOM 2286 C CA . GLU A 1 283 ? 5.846 29.014 -20.946 1.00 92.81 283 GLU A CA 1
ATOM 2287 C C . GLU A 1 283 ? 7.168 28.250 -21.134 1.00 92.81 283 GLU A C 1
ATOM 2289 O O . GLU A 1 283 ? 7.803 28.347 -22.193 1.00 92.81 283 GLU A O 1
ATOM 2294 N N . VAL A 1 284 ? 7.556 27.441 -20.142 1.00 93.81 284 VAL A N 1
ATOM 2295 C CA . VAL A 1 284 ? 8.749 26.584 -20.207 1.00 93.81 284 VAL A CA 1
ATOM 2296 C C . VAL A 1 284 ? 8.616 25.571 -21.342 1.00 93.81 284 VAL A C 1
ATOM 2298 O O . VAL A 1 284 ? 9.529 25.455 -22.159 1.00 93.81 284 VAL A O 1
ATOM 2301 N N . GLU A 1 285 ? 7.476 24.884 -21.456 1.00 95.94 285 GLU A N 1
ATOM 2302 C CA . GLU A 1 285 ? 7.222 23.947 -22.555 1.00 95.94 285 GLU A CA 1
ATOM 2303 C C . GLU A 1 285 ? 7.331 24.629 -23.926 1.00 95.94 285 GLU A C 1
ATOM 2305 O O . GLU A 1 285 ? 8.033 24.130 -24.809 1.00 95.94 285 GLU A O 1
ATOM 2310 N N . ASN A 1 286 ? 6.666 25.771 -24.112 1.00 95.38 286 ASN A N 1
ATOM 2311 C CA . ASN A 1 286 ? 6.693 26.505 -25.377 1.00 95.38 286 ASN A CA 1
ATOM 2312 C C . ASN A 1 286 ? 8.121 26.907 -25.759 1.00 95.38 286 ASN A C 1
ATOM 2314 O O . ASN A 1 286 ? 8.523 26.749 -26.913 1.00 95.38 286 ASN A O 1
ATOM 2318 N N . THR A 1 287 ? 8.905 27.359 -24.779 1.00 95.00 287 THR A N 1
ATOM 2319 C CA . THR A 1 287 ? 10.320 27.695 -24.967 1.00 95.00 287 THR A CA 1
ATOM 2320 C C . THR A 1 287 ? 11.125 26.471 -25.400 1.00 95.00 287 THR A C 1
ATOM 2322 O O . THR A 1 287 ? 11.847 26.522 -26.396 1.00 95.00 287 THR A O 1
ATOM 2325 N N . LEU A 1 288 ? 10.962 25.344 -24.704 1.00 96.75 288 LEU A N 1
ATOM 2326 C CA . LEU A 1 288 ? 11.647 24.089 -25.013 1.00 96.75 288 LEU A CA 1
ATOM 2327 C C . LEU A 1 288 ? 11.315 23.571 -26.416 1.00 96.75 288 LEU A C 1
ATOM 2329 O O . LEU A 1 288 ? 12.213 23.169 -27.155 1.00 96.75 288 LEU A O 1
ATOM 2333 N N . ARG A 1 289 ? 10.042 23.614 -26.819 1.00 95.94 289 ARG A N 1
ATOM 2334 C CA . ARG A 1 289 ? 9.616 23.179 -28.158 1.00 95.94 289 ARG A CA 1
ATOM 2335 C C . ARG A 1 289 ? 10.084 24.121 -29.262 1.00 95.94 289 ARG A C 1
ATOM 2337 O O . ARG A 1 289 ? 10.453 23.644 -30.337 1.00 95.94 289 ARG A O 1
ATOM 2344 N N . ALA A 1 290 ? 10.097 25.430 -29.012 1.00 95.25 290 ALA A N 1
ATOM 2345 C CA . ALA A 1 290 ? 10.639 26.407 -29.951 1.00 95.25 290 ALA A CA 1
ATOM 2346 C C . ALA A 1 290 ? 12.143 26.183 -30.177 1.00 95.25 290 ALA A C 1
ATOM 2348 O O . ALA A 1 290 ? 12.590 26.148 -31.324 1.00 95.25 290 ALA A O 1
ATOM 2349 N N . LEU A 1 291 ? 12.903 25.943 -29.101 1.00 93.88 291 LEU A N 1
ATOM 2350 C CA . LEU A 1 291 ? 14.319 25.580 -29.183 1.00 93.88 291 LEU A CA 1
ATOM 2351 C C . LEU A 1 291 ? 14.516 24.276 -29.962 1.00 93.88 291 LEU A C 1
ATOM 2353 O O . LEU A 1 291 ? 15.256 24.264 -30.944 1.00 93.88 291 LEU A O 1
ATOM 2357 N N . ALA A 1 292 ? 13.802 23.211 -29.593 1.00 93.12 292 ALA A N 1
ATOM 2358 C CA . ALA A 1 292 ? 13.909 21.911 -30.251 1.00 93.12 292 ALA A CA 1
ATOM 2359 C C . ALA A 1 292 ? 13.595 21.969 -31.756 1.00 93.12 292 ALA A C 1
ATOM 2361 O O . ALA A 1 292 ? 14.283 21.340 -32.554 1.00 93.12 292 ALA A O 1
ATOM 2362 N N . SER A 1 293 ? 12.615 22.783 -32.160 1.00 93.44 293 SER A N 1
ATOM 2363 C CA . SER A 1 293 ? 12.257 22.980 -33.574 1.00 93.44 293 SER A CA 1
ATOM 2364 C C . SER A 1 293 ? 13.341 23.706 -34.381 1.00 93.44 293 SER A C 1
ATOM 2366 O O . SER A 1 293 ? 13.363 23.609 -35.605 1.00 93.44 293 SER A O 1
ATOM 2368 N N . SER A 1 294 ? 14.235 24.442 -33.712 1.00 94.00 294 SER A N 1
ATOM 2369 C CA . SER A 1 294 ? 15.374 25.123 -34.342 1.00 94.00 294 SER A CA 1
ATOM 2370 C C . SER A 1 294 ? 16.627 24.245 -34.448 1.00 94.00 294 SER A C 1
ATOM 2372 O O . SER A 1 294 ? 17.559 24.580 -35.184 1.00 94.00 294 SER A O 1
ATOM 2374 N N . TRP A 1 295 ? 16.675 23.128 -33.718 1.00 96.56 295 TRP A N 1
ATOM 2375 C CA . TRP A 1 295 ? 17.856 22.279 -33.643 1.00 96.56 295 TRP A CA 1
ATOM 2376 C C . TRP A 1 295 ? 17.986 21.334 -34.831 1.00 96.56 295 TRP A C 1
ATOM 2378 O O . TRP A 1 295 ? 17.020 20.817 -35.389 1.00 96.56 295 TRP A O 1
ATOM 2388 N N . LYS A 1 296 ? 19.240 21.059 -35.198 1.00 97.06 296 LYS A N 1
ATOM 2389 C CA . LYS A 1 296 ? 19.550 20.065 -36.222 1.00 97.06 296 LYS A CA 1
ATOM 2390 C C . LYS A 1 296 ? 19.259 18.657 -35.700 1.00 97.06 296 LYS A C 1
ATOM 2392 O O . LYS A 1 296 ? 19.571 18.329 -34.556 1.00 97.06 296 LYS A O 1
ATOM 2397 N N . THR A 1 297 ? 18.710 17.817 -36.571 1.00 98.06 297 THR A N 1
ATOM 2398 C CA . THR A 1 297 ? 18.362 16.429 -36.260 1.00 98.06 297 THR A CA 1
ATOM 2399 C C . THR A 1 297 ? 19.516 15.466 -36.555 1.00 98.06 297 THR A C 1
ATOM 2401 O O . THR A 1 297 ? 20.159 15.548 -37.604 1.00 98.06 297 THR A O 1
ATOM 2404 N N . PHE A 1 298 ? 19.747 14.514 -35.653 1.00 98.31 298 PHE A N 1
ATOM 2405 C CA . PHE A 1 298 ? 20.777 13.484 -35.736 1.00 98.31 298 PHE A CA 1
ATOM 2406 C C . PHE A 1 298 ? 20.174 12.120 -35.392 1.00 98.31 298 PHE A C 1
ATOM 2408 O O . PHE A 1 298 ? 19.646 11.925 -34.304 1.00 98.31 298 PHE A O 1
ATOM 2415 N N . ASN A 1 299 ? 20.246 11.163 -36.315 1.00 98.31 299 ASN A N 1
ATOM 2416 C CA . ASN A 1 299 ? 19.768 9.799 -36.085 1.00 98.31 299 ASN A CA 1
ATOM 2417 C C . ASN A 1 299 ? 20.915 8.931 -35.555 1.00 98.31 299 ASN A C 1
ATOM 2419 O O . ASN A 1 299 ? 21.945 8.836 -36.222 1.00 98.31 299 ASN A O 1
ATOM 2423 N N . VAL A 1 300 ? 20.729 8.282 -34.401 1.00 98.06 300 VAL A N 1
ATOM 2424 C CA . VAL A 1 300 ? 21.767 7.466 -33.734 1.00 98.06 300 VAL A CA 1
ATOM 2425 C C . VAL A 1 300 ? 22.319 6.330 -34.605 1.00 98.06 300 VAL A C 1
ATOM 2427 O O . VAL A 1 300 ? 23.482 5.952 -34.457 1.00 98.06 300 VAL A O 1
ATOM 2430 N N . ILE A 1 301 ? 21.542 5.824 -35.570 1.00 97.69 301 ILE A N 1
ATOM 2431 C CA . ILE A 1 301 ? 21.988 4.781 -36.509 1.00 97.69 301 ILE A CA 1
ATOM 2432 C C . ILE A 1 301 ? 23.131 5.297 -37.395 1.00 97.69 301 ILE A C 1
ATOM 2434 O O . ILE A 1 301 ? 24.100 4.579 -37.640 1.00 97.69 301 ILE A O 1
ATOM 2438 N N . ASN A 1 302 ? 23.102 6.578 -37.784 1.00 97.94 302 ASN A N 1
ATOM 2439 C CA . ASN A 1 302 ? 24.175 7.200 -38.574 1.00 97.94 302 ASN A CA 1
ATOM 2440 C C . ASN A 1 302 ? 25.491 7.338 -37.788 1.00 97.94 302 ASN A C 1
ATOM 2442 O O . ASN A 1 302 ? 26.531 7.664 -38.361 1.00 97.94 302 ASN A O 1
ATOM 2446 N N . PHE A 1 303 ? 25.452 7.092 -36.477 1.00 97.94 303 PHE A N 1
ATOM 2447 C CA . PHE A 1 303 ? 26.604 7.103 -35.582 1.00 97.94 303 PHE A CA 1
ATOM 2448 C C . PHE A 1 303 ? 27.006 5.696 -35.118 1.00 97.94 303 PHE A C 1
ATOM 2450 O O . PHE A 1 303 ? 27.940 5.574 -34.327 1.00 97.94 303 PHE A O 1
ATOM 2457 N N . GLY A 1 304 ? 26.366 4.651 -35.657 1.00 96.88 304 GLY A N 1
ATOM 2458 C CA . GLY A 1 304 ? 26.713 3.250 -35.418 1.00 96.88 304 GLY A CA 1
ATOM 2459 C C . GLY A 1 304 ? 25.864 2.541 -34.364 1.00 96.88 304 GLY A C 1
ATOM 2460 O O . GLY A 1 304 ? 26.272 1.482 -33.898 1.00 96.88 304 GLY A O 1
ATOM 2461 N N . ALA A 1 305 ? 24.717 3.098 -33.958 1.00 97.62 305 ALA A N 1
ATOM 2462 C CA . ALA A 1 305 ? 23.793 2.400 -33.065 1.00 97.62 305 ALA A CA 1
ATOM 2463 C C . ALA A 1 305 ? 23.053 1.277 -33.811 1.00 97.62 305 ALA A C 1
ATOM 2465 O O . ALA A 1 305 ? 22.586 1.479 -34.934 1.00 97.62 305 ALA A O 1
ATOM 2466 N N . ILE A 1 306 ? 22.907 0.115 -33.168 1.00 97.44 306 ILE A N 1
ATOM 2467 C CA . ILE A 1 306 ? 22.225 -1.064 -33.716 1.00 97.44 306 ILE A CA 1
ATOM 2468 C C . ILE A 1 306 ? 21.152 -1.511 -32.718 1.00 97.44 306 ILE A C 1
ATOM 2470 O O . ILE A 1 306 ? 21.445 -1.823 -31.569 1.00 97.44 306 ILE A O 1
ATOM 2474 N N . GLY A 1 307 ? 19.891 -1.528 -33.150 1.00 96.00 307 GLY A N 1
ATOM 2475 C CA . GLY A 1 307 ? 18.738 -1.839 -32.298 1.00 96.00 307 GLY A CA 1
ATOM 2476 C C . GLY A 1 307 ? 18.473 -3.338 -32.092 1.00 96.00 307 GLY A C 1
ATOM 2477 O O . GLY A 1 307 ? 17.313 -3.744 -32.173 1.00 96.00 307 GLY A O 1
ATOM 2478 N N . ASP A 1 308 ? 19.511 -4.151 -31.874 1.00 95.69 308 ASP A N 1
ATOM 2479 C CA . ASP A 1 308 ? 19.454 -5.624 -31.806 1.00 95.69 308 ASP A CA 1
ATOM 2480 C C . ASP A 1 308 ? 19.523 -6.222 -30.385 1.00 95.69 308 ASP A C 1
ATOM 2482 O O . ASP A 1 308 ? 19.398 -7.434 -30.221 1.00 95.69 308 ASP A O 1
ATOM 2486 N N . ASN A 1 309 ? 19.693 -5.384 -29.360 1.00 94.44 309 ASN A N 1
ATOM 2487 C CA . ASN A 1 309 ? 19.925 -5.752 -27.960 1.00 94.44 309 ASN A CA 1
ATOM 2488 C C . ASN A 1 309 ? 21.191 -6.600 -27.711 1.00 94.44 309 ASN A C 1
ATOM 2490 O O . ASN A 1 309 ? 21.301 -7.271 -26.685 1.00 94.44 309 ASN A O 1
ATOM 2494 N N . VAL A 1 310 ? 22.149 -6.589 -28.638 1.00 91.44 310 VAL A N 1
ATOM 2495 C CA . VAL A 1 310 ? 23.402 -7.351 -28.548 1.00 91.44 310 VAL A CA 1
ATOM 2496 C C . VAL A 1 310 ? 24.594 -6.404 -28.555 1.00 91.44 310 VAL A C 1
ATOM 2498 O O . VAL A 1 310 ? 25.466 -6.515 -27.686 1.00 91.44 310 VAL A O 1
ATOM 2501 N N . TYR A 1 311 ? 24.620 -5.467 -29.502 1.00 93.69 311 TYR A N 1
ATOM 2502 C CA . TYR A 1 311 ? 25.710 -4.515 -29.682 1.00 93.69 311 TYR A CA 1
ATOM 2503 C C . TYR A 1 311 ? 25.639 -3.366 -28.666 1.00 93.69 311 TYR A C 1
ATOM 2505 O O . TYR A 1 311 ? 24.593 -2.734 -28.510 1.00 93.69 311 TYR A O 1
ATOM 2513 N N . ASP A 1 312 ? 26.756 -3.067 -27.991 1.00 96.62 312 ASP A N 1
ATOM 2514 C CA . ASP A 1 312 ? 26.838 -1.914 -27.086 1.00 96.62 312 ASP A CA 1
ATOM 2515 C C . ASP A 1 312 ? 26.741 -0.602 -27.876 1.00 96.62 312 ASP A C 1
ATOM 2517 O O . ASP A 1 312 ? 27.657 -0.196 -28.595 1.00 96.62 312 ASP A O 1
ATOM 2521 N N . CYS A 1 313 ? 25.612 0.080 -27.715 1.00 98.12 313 CYS A N 1
ATOM 2522 C CA . CYS A 1 313 ? 25.305 1.330 -28.388 1.00 98.12 313 CYS A CA 1
ATOM 2523 C C . CYS A 1 313 ? 25.822 2.561 -27.634 1.00 98.12 313 CYS A C 1
ATOM 2525 O O . CYS A 1 313 ? 25.743 3.663 -28.183 1.00 98.12 313 CYS A O 1
ATOM 2527 N N . SER A 1 314 ? 26.390 2.413 -26.429 1.00 96.62 314 SER A N 1
ATOM 2528 C CA . SER A 1 314 ? 26.873 3.548 -25.623 1.00 96.62 314 SER A CA 1
ATOM 2529 C C . SER A 1 314 ? 27.803 4.490 -26.408 1.00 96.62 314 SER A C 1
ATOM 2531 O O . SER A 1 314 ? 27.544 5.697 -26.409 1.00 96.62 314 SER A O 1
ATOM 2533 N N . PRO A 1 315 ? 28.809 3.997 -27.168 1.00 97.81 315 PRO A N 1
ATOM 2534 C CA . PRO A 1 315 ? 29.689 4.868 -27.952 1.00 97.81 315 PRO A CA 1
ATOM 2535 C C . PRO A 1 315 ? 28.969 5.621 -29.081 1.00 97.81 315 PRO A C 1
ATOM 2537 O O . PRO A 1 315 ? 29.332 6.752 -29.408 1.00 97.81 315 PRO A O 1
ATOM 2540 N N . ALA A 1 316 ? 27.944 5.015 -29.689 1.00 98.31 316 ALA A N 1
ATOM 2541 C CA . ALA A 1 316 ? 27.176 5.644 -30.762 1.00 98.31 316 ALA A CA 1
ATOM 2542 C C . ALA A 1 316 ? 26.315 6.797 -30.228 1.00 98.31 316 ALA A C 1
ATOM 2544 O O . ALA A 1 316 ? 26.284 7.880 -30.821 1.00 98.31 316 ALA A O 1
ATOM 2545 N N . PHE A 1 317 ? 25.667 6.595 -29.078 1.00 98.31 317 PHE A N 1
ATOM 2546 C CA . PHE A 1 317 ? 24.919 7.645 -28.389 1.00 98.31 317 PHE A CA 1
ATOM 2547 C C . PHE A 1 317 ? 25.839 8.783 -27.935 1.00 98.31 317 PHE A C 1
ATOM 2549 O O . PHE A 1 317 ? 25.548 9.943 -28.224 1.00 98.31 317 PHE A O 1
ATOM 2556 N N . GLU A 1 318 ? 26.985 8.468 -27.326 1.00 97.69 318 GLU A N 1
ATOM 2557 C CA . GLU A 1 318 ? 27.971 9.468 -26.902 1.00 97.69 318 GLU A CA 1
ATOM 2558 C C . GLU A 1 318 ? 28.459 10.318 -28.088 1.00 97.69 318 GLU A C 1
ATOM 2560 O O . GLU A 1 318 ? 28.421 11.549 -28.041 1.00 97.69 318 GLU A O 1
ATOM 2565 N N . LYS A 1 319 ? 28.828 9.681 -29.206 1.00 98.12 319 LYS A N 1
ATOM 2566 C CA . LYS A 1 319 ? 29.252 10.378 -30.430 1.00 98.12 319 LYS A CA 1
ATOM 2567 C C . LYS A 1 319 ? 28.145 11.261 -31.013 1.00 98.12 319 LYS A C 1
ATOM 2569 O O . LYS A 1 319 ? 28.430 12.347 -31.530 1.00 98.12 319 LYS A O 1
ATOM 2574 N N . THR A 1 320 ? 26.894 10.810 -30.938 1.00 98.56 320 THR A N 1
ATOM 2575 C CA . THR A 1 320 ? 25.734 11.584 -31.397 1.00 98.56 320 THR A CA 1
ATOM 2576 C C . THR A 1 320 ? 25.557 12.838 -30.539 1.00 98.56 320 THR A C 1
ATOM 2578 O O . THR A 1 320 ? 25.532 13.941 -31.081 1.00 98.56 320 THR A O 1
ATOM 2581 N N . LEU A 1 321 ? 25.545 12.697 -29.209 1.00 97.88 321 LEU A N 1
ATOM 2582 C CA . LEU A 1 321 ? 25.395 13.810 -28.262 1.00 97.88 321 LEU A CA 1
ATOM 2583 C C . LEU A 1 321 ? 26.555 14.812 -28.341 1.00 97.88 321 LEU A C 1
ATOM 2585 O O . LEU A 1 321 ? 26.329 16.021 -28.379 1.00 97.88 321 LEU A O 1
ATOM 2589 N N . GLN A 1 322 ? 27.798 14.332 -28.459 1.00 96.88 322 GLN A N 1
ATOM 2590 C CA . GLN A 1 322 ? 28.966 15.187 -28.701 1.00 96.88 322 GLN A CA 1
ATOM 2591 C C . GLN A 1 322 ? 28.833 15.970 -30.014 1.00 96.88 322 GLN A C 1
ATOM 2593 O O . GLN A 1 322 ? 29.254 17.124 -30.104 1.00 96.88 322 GLN A O 1
ATOM 2598 N N . THR A 1 323 ? 28.250 15.353 -31.046 1.00 97.75 323 THR A N 1
ATOM 2599 C CA . THR A 1 323 ? 27.990 16.029 -32.319 1.00 97.75 323 THR A CA 1
ATOM 2600 C C . THR A 1 323 ? 26.933 17.110 -32.145 1.00 97.75 323 THR A C 1
ATOM 2602 O O . THR A 1 323 ? 27.183 18.230 -32.574 1.00 97.75 323 THR A O 1
ATOM 2605 N N . CYS A 1 324 ? 25.822 16.839 -31.454 1.00 97.00 324 CYS A N 1
ATOM 2606 C CA . CYS A 1 324 ? 24.831 17.861 -31.104 1.00 97.00 324 CYS A CA 1
ATOM 2607 C C . CYS A 1 324 ? 25.475 19.055 -30.381 1.00 97.00 324 CYS A C 1
ATOM 2609 O O . CYS A 1 324 ? 25.265 20.200 -30.776 1.00 97.00 324 CYS A O 1
ATOM 2611 N N . GLY A 1 325 ? 26.353 18.802 -29.403 1.00 92.12 325 GLY A N 1
ATOM 2612 C CA . GLY A 1 325 ? 27.086 19.856 -28.693 1.00 92.12 325 GLY A CA 1
ATOM 2613 C C . GLY A 1 325 ? 27.900 20.778 -29.615 1.00 92.12 325 GLY A C 1
ATOM 2614 O O . GLY A 1 325 ? 27.901 21.992 -29.424 1.00 92.12 325 GLY A O 1
ATOM 2615 N N . LYS A 1 326 ? 28.519 20.244 -30.680 1.00 93.44 326 LYS A N 1
ATOM 2616 C CA . LYS A 1 326 ? 29.250 21.049 -31.686 1.00 93.44 326 LYS A CA 1
ATOM 2617 C C . LYS A 1 326 ? 28.348 21.980 -32.502 1.00 93.44 326 LYS A C 1
ATOM 2619 O O . LYS A 1 326 ? 28.848 22.943 -33.076 1.00 93.44 326 LYS A O 1
ATOM 2624 N N . PHE A 1 327 ? 27.046 21.703 -32.559 1.00 94.31 327 PHE A N 1
ATOM 2625 C CA . PHE A 1 327 ? 26.041 22.547 -33.210 1.00 94.31 327 PHE A CA 1
ATOM 2626 C C . PHE A 1 327 ? 25.278 23.438 -32.212 1.00 94.31 327 PHE A C 1
ATOM 2628 O O . PHE A 1 327 ? 24.294 24.066 -32.591 1.00 94.31 327 PHE A O 1
ATOM 2635 N N . GLY A 1 328 ? 25.724 23.514 -30.950 1.00 90.81 328 GLY A N 1
ATOM 2636 C CA . GL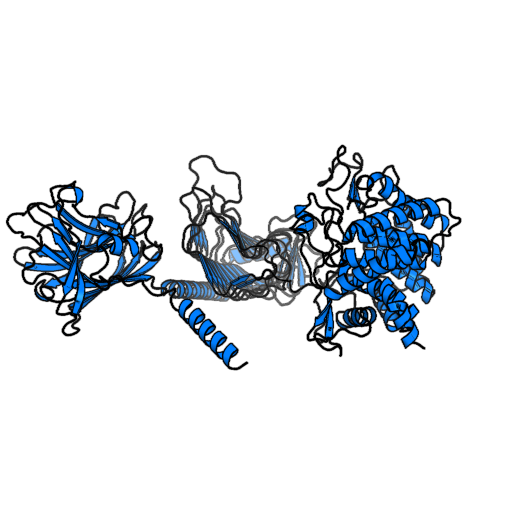Y A 1 328 ? 25.058 24.284 -29.891 1.00 90.81 328 GLY A CA 1
ATOM 2637 C C . GLY A 1 328 ? 23.792 23.623 -29.330 1.00 90.81 328 GLY A C 1
ATOM 2638 O O . GLY A 1 328 ? 23.112 24.222 -28.498 1.00 90.81 328 GLY A O 1
ATOM 2639 N N . GLY A 1 329 ? 23.489 22.402 -29.771 1.00 94.75 329 GLY A N 1
ATOM 2640 C CA . GLY A 1 329 ? 22.299 21.635 -29.425 1.00 94.75 329 GLY A CA 1
ATOM 2641 C C . GLY A 1 329 ? 21.876 20.702 -30.560 1.00 94.75 329 GLY A C 1
ATOM 2642 O O . GLY A 1 329 ? 22.440 20.724 -31.659 1.00 94.75 329 GLY A O 1
ATOM 2643 N N . GLY A 1 330 ? 20.893 19.845 -30.307 1.00 97.81 330 GLY A N 1
ATOM 2644 C CA . GLY A 1 330 ? 20.451 18.885 -31.314 1.00 97.81 330 GLY A CA 1
ATOM 2645 C C . GLY A 1 330 ? 19.236 18.062 -30.916 1.00 97.81 330 GLY A C 1
ATOM 2646 O O . GLY A 1 330 ? 19.039 17.743 -29.744 1.00 97.81 330 GLY A O 1
ATOM 2647 N N . THR A 1 331 ? 18.473 17.651 -31.927 1.00 98.25 331 THR A N 1
ATOM 2648 C CA . THR A 1 331 ? 17.446 16.618 -31.780 1.00 98.25 331 THR A CA 1
ATOM 2649 C C . THR A 1 331 ? 18.042 15.265 -32.133 1.00 98.25 331 THR A C 1
ATOM 2651 O O . THR A 1 331 ? 18.437 15.034 -33.274 1.00 98.25 331 THR A O 1
ATOM 2654 N N . VAL A 1 332 ? 18.113 14.361 -31.164 1.00 98.25 332 VAL A N 1
ATOM 2655 C CA . VAL A 1 332 ? 18.576 12.986 -31.339 1.00 98.25 332 VAL A CA 1
ATOM 2656 C C . VAL A 1 332 ? 17.373 12.083 -31.586 1.00 98.25 332 VAL A C 1
ATOM 2658 O O . VAL A 1 332 ? 16.558 11.881 -30.690 1.00 98.25 332 VAL A O 1
ATOM 2661 N N . ILE A 1 333 ? 17.274 11.524 -32.791 1.00 97.94 333 ILE A N 1
ATOM 2662 C CA . ILE A 1 333 ? 16.251 10.536 -33.144 1.00 97.94 333 ILE A CA 1
ATOM 2663 C C . ILE A 1 333 ? 16.761 9.148 -32.790 1.00 97.94 333 ILE A C 1
ATOM 2665 O O . ILE A 1 333 ? 17.844 8.752 -33.237 1.00 97.94 333 ILE A O 1
ATOM 2669 N N . VAL A 1 334 ? 15.947 8.408 -32.041 1.00 97.75 334 VAL A N 1
ATOM 2670 C CA . VAL A 1 334 ? 16.161 6.997 -31.718 1.00 97.75 334 VAL A CA 1
ATOM 2671 C C . VAL A 1 334 ? 15.072 6.167 -32.397 1.00 97.75 334 VAL A C 1
ATOM 2673 O O . VAL A 1 334 ? 13.941 6.123 -31.903 1.00 97.75 334 VAL A O 1
ATOM 2676 N N . PRO A 1 335 ? 15.382 5.532 -33.541 1.00 97.62 335 PRO A N 1
ATOM 2677 C CA . PRO A 1 335 ? 14.409 4.730 -34.271 1.00 97.62 335 PRO A CA 1
ATOM 2678 C C . PRO A 1 335 ? 13.977 3.481 -33.511 1.00 97.62 335 PRO A C 1
ATOM 2680 O O . PRO A 1 335 ? 14.658 3.048 -32.579 1.00 97.62 335 PRO A O 1
ATOM 2683 N N . LYS A 1 336 ? 12.886 2.850 -33.951 1.00 97.25 336 LYS A N 1
ATOM 2684 C CA . LYS A 1 336 ? 12.429 1.564 -33.400 1.00 97.25 336 LYS A CA 1
ATOM 2685 C C . LYS A 1 336 ? 13.569 0.535 -33.339 1.00 97.25 336 LYS A C 1
ATOM 2687 O O . LYS A 1 336 ? 14.248 0.286 -34.332 1.00 97.25 336 LYS A O 1
ATOM 2692 N N . GLY A 1 337 ? 13.731 -0.108 -32.185 1.00 96.19 337 GLY A N 1
ATOM 2693 C CA . GLY A 1 337 ? 14.810 -1.061 -31.926 1.00 96.19 337 GLY A CA 1
ATOM 2694 C C . GLY A 1 337 ? 15.129 -1.152 -30.438 1.00 96.19 337 GLY A C 1
ATOM 2695 O O . GLY A 1 337 ? 14.739 -0.280 -29.665 1.00 96.19 337 GLY A O 1
ATOM 2696 N N . THR A 1 338 ? 15.828 -2.206 -30.021 1.00 98.00 338 THR A N 1
ATOM 2697 C CA . THR A 1 338 ? 16.322 -2.322 -28.640 1.00 98.00 338 THR A CA 1
ATOM 2698 C C . THR A 1 338 ? 17.823 -2.080 -28.625 1.00 98.00 338 THR A C 1
ATOM 2700 O O . THR A 1 338 ? 18.579 -2.858 -29.189 1.00 98.00 338 THR A O 1
ATOM 2703 N N . TYR A 1 339 ? 18.260 -0.993 -28.007 1.00 98.00 339 TYR A N 1
ATOM 2704 C CA . TYR A 1 339 ? 19.653 -0.564 -27.981 1.00 98.00 339 TYR A CA 1
ATOM 2705 C C . TYR A 1 339 ? 20.254 -0.942 -26.637 1.00 98.00 339 TYR A C 1
ATOM 2707 O O . TYR A 1 339 ? 19.848 -0.413 -25.599 1.00 98.00 339 TYR A O 1
ATOM 2715 N N . ARG A 1 340 ? 21.205 -1.876 -26.651 1.00 96.62 340 ARG A N 1
ATOM 2716 C CA . ARG A 1 340 ? 21.926 -2.255 -25.440 1.00 96.62 340 ARG A CA 1
ATOM 2717 C C . ARG A 1 340 ? 22.858 -1.115 -25.027 1.00 96.62 340 ARG A C 1
ATOM 2719 O O . ARG A 1 340 ? 23.589 -0.585 -25.859 1.00 96.62 340 ARG A O 1
ATOM 2726 N N . MET A 1 341 ? 22.843 -0.769 -23.744 1.00 96.88 341 MET A N 1
ATOM 2727 C CA . MET A 1 341 ? 23.685 0.267 -23.147 1.00 96.88 341 MET A CA 1
ATOM 2728 C C . MET A 1 341 ? 24.536 -0.346 -22.032 1.00 96.88 341 MET A C 1
ATOM 2730 O O . MET A 1 341 ? 24.004 -0.830 -21.033 1.00 96.88 341 MET A O 1
ATOM 2734 N N . ASP A 1 342 ? 25.855 -0.308 -22.175 1.00 94.88 342 ASP A N 1
ATOM 2735 C CA . ASP A 1 342 ? 26.793 -0.785 -21.152 1.00 94.88 342 ASP A CA 1
ATOM 2736 C C . ASP A 1 342 ? 27.264 0.331 -20.199 1.00 94.88 342 ASP A C 1
ATOM 2738 O O . ASP A 1 342 ? 28.020 0.076 -19.262 1.00 94.88 342 ASP A O 1
ATOM 2742 N N . LYS A 1 343 ? 26.819 1.578 -20.407 1.00 93.06 343 LYS A N 1
ATOM 2743 C CA . LYS A 1 343 ? 27.118 2.737 -19.548 1.00 93.06 343 LYS A CA 1
ATOM 2744 C C . LYS A 1 343 ? 25.901 3.641 -19.385 1.00 93.06 343 LYS A C 1
ATOM 2746 O O . LYS A 1 343 ? 24.981 3.596 -20.198 1.00 93.06 343 LYS A O 1
ATOM 2751 N N . SER A 1 344 ? 25.925 4.480 -18.349 1.00 94.00 344 SER A N 1
ATOM 2752 C CA . SER A 1 344 ? 24.968 5.576 -18.169 1.00 94.00 344 SER A CA 1
ATOM 2753 C C . SER A 1 344 ? 24.947 6.497 -19.391 1.00 94.00 344 SER A C 1
ATOM 2755 O O . SER A 1 344 ? 25.985 6.736 -20.009 1.00 94.00 344 SER A O 1
ATOM 2757 N N . LEU A 1 345 ? 23.776 7.043 -19.713 1.00 95.56 345 LEU A N 1
ATOM 2758 C CA . LEU A 1 345 ? 23.626 8.064 -20.742 1.00 95.56 345 LEU A CA 1
ATOM 2759 C C . LEU A 1 345 ? 23.620 9.454 -20.093 1.00 95.56 345 LEU A C 1
ATOM 2761 O O . LEU A 1 345 ? 22.607 9.887 -19.540 1.00 95.56 345 LEU A O 1
ATOM 2765 N N . ASP A 1 346 ? 24.753 10.148 -20.166 1.00 95.62 346 ASP A N 1
ATOM 2766 C CA . ASP A 1 346 ? 24.886 11.522 -19.678 1.00 95.62 346 ASP A CA 1
ATOM 2767 C C . ASP A 1 346 ? 24.429 12.505 -20.764 1.00 95.62 346 ASP A C 1
ATOM 2769 O O . ASP A 1 346 ? 25.007 12.568 -21.853 1.00 95.62 346 ASP A O 1
ATOM 2773 N N . LEU A 1 347 ? 23.369 13.265 -20.488 1.00 97.12 347 LEU A N 1
ATOM 2774 C CA . LEU A 1 347 ? 22.816 14.222 -21.443 1.00 97.12 347 LEU A CA 1
ATOM 2775 C C . LEU A 1 347 ? 23.418 15.613 -21.227 1.00 97.12 347 LEU A C 1
ATOM 2777 O O . LEU A 1 347 ? 23.382 16.099 -20.098 1.00 97.12 347 LEU A O 1
ATOM 2781 N N . PRO A 1 348 ? 23.935 16.280 -22.278 1.00 97.12 348 PRO A N 1
ATOM 2782 C CA . PRO A 1 348 ? 24.338 17.680 -22.202 1.00 97.12 348 PRO A CA 1
ATOM 2783 C C . PRO A 1 348 ? 23.132 18.628 -22.316 1.00 97.12 348 PRO A C 1
ATOM 2785 O O . PRO A 1 348 ? 22.020 18.218 -22.656 1.00 97.12 348 PRO A O 1
ATOM 2788 N N . SER A 1 349 ? 23.368 19.920 -22.073 1.00 97.75 349 SER A N 1
ATOM 2789 C CA . SER A 1 349 ? 22.384 20.976 -22.338 1.00 97.75 349 SER A CA 1
ATOM 2790 C C . SER A 1 349 ? 21.981 21.040 -23.815 1.00 97.75 349 SER A C 1
ATOM 2792 O O . SER A 1 349 ? 22.764 20.682 -24.699 1.00 97.75 349 SER A O 1
ATOM 2794 N N . ASN A 1 350 ? 20.795 21.591 -24.079 1.00 98.00 350 ASN A N 1
ATOM 2795 C CA . ASN A 1 350 ? 20.242 21.825 -25.417 1.00 98.00 350 ASN A CA 1
ATOM 2796 C C . ASN A 1 350 ? 20.039 20.537 -26.235 1.00 98.00 350 ASN A C 1
ATOM 2798 O O . ASN A 1 350 ? 20.433 20.449 -27.401 1.00 98.00 350 ASN A O 1
ATOM 2802 N N . ILE A 1 351 ? 19.431 19.525 -25.616 1.00 98.25 351 ILE A N 1
ATOM 2803 C CA . ILE A 1 351 ? 19.180 18.224 -26.244 1.00 98.25 351 ILE A CA 1
ATOM 2804 C C . ILE A 1 351 ? 17.696 17.900 -26.260 1.00 98.25 351 ILE A C 1
ATOM 2806 O O . ILE A 1 351 ? 17.016 17.943 -25.238 1.00 98.25 351 ILE A O 1
ATOM 2810 N N . HIS A 1 352 ? 17.212 17.476 -27.424 1.00 97.94 352 HIS A N 1
ATOM 2811 C CA . HIS A 1 352 ? 15.918 16.823 -27.570 1.00 97.94 352 HIS A CA 1
ATOM 2812 C C . HIS A 1 352 ? 16.135 15.364 -27.954 1.00 97.94 352 HIS A C 1
ATOM 2814 O O . HIS A 1 352 ? 16.452 15.052 -29.094 1.00 97.94 352 HIS A O 1
ATOM 2820 N N . LEU A 1 353 ? 15.983 14.455 -26.999 1.00 97.06 353 LEU A N 1
ATOM 2821 C CA . LEU A 1 353 ? 16.040 13.021 -27.233 1.00 97.06 353 LEU A CA 1
ATOM 2822 C C . LEU A 1 353 ? 14.631 12.514 -27.579 1.00 97.06 353 LEU A C 1
ATOM 2824 O O . LEU A 1 353 ? 13.733 12.501 -26.733 1.00 97.06 353 LEU A O 1
ATOM 2828 N N . GLN A 1 354 ? 14.430 12.131 -28.838 1.00 96.62 354 GLN A N 1
ATOM 2829 C CA . GLN A 1 354 ? 13.131 11.781 -29.406 1.00 96.62 354 GLN A CA 1
ATOM 2830 C C . GLN A 1 354 ? 13.102 10.316 -29.854 1.00 96.62 354 GLN A C 1
ATOM 2832 O O . GLN A 1 354 ? 13.810 9.913 -30.777 1.00 96.62 354 GLN A O 1
ATOM 2837 N N . PHE A 1 355 ? 12.251 9.525 -29.206 1.00 95.88 355 PHE A N 1
ATOM 2838 C CA . PHE A 1 355 ? 12.105 8.094 -29.461 1.00 95.88 355 PHE A CA 1
ATOM 2839 C C . PHE A 1 355 ? 10.940 7.802 -30.409 1.00 95.88 355 PHE A C 1
ATOM 2841 O O . PHE A 1 355 ? 9.827 8.304 -30.237 1.00 95.88 355 PHE A O 1
ATOM 2848 N N . GLU A 1 356 ? 11.171 6.938 -31.390 1.00 94.94 356 GLU A N 1
ATOM 2849 C CA . GLU A 1 356 ? 10.086 6.342 -32.168 1.00 94.94 356 GLU A CA 1
ATOM 2850 C C . GLU A 1 356 ? 9.364 5.244 -31.369 1.00 94.94 356 GLU A C 1
ATOM 2852 O O . GLU A 1 356 ? 9.902 4.678 -30.415 1.00 94.94 356 GLU A O 1
ATOM 2857 N N . ASP A 1 357 ? 8.128 4.926 -31.763 1.00 92.12 357 ASP A N 1
ATOM 2858 C CA . ASP A 1 357 ? 7.330 3.880 -31.116 1.00 92.12 357 ASP A CA 1
ATOM 2859 C C . ASP A 1 357 ? 8.029 2.509 -31.224 1.00 92.12 357 ASP A C 1
ATOM 2861 O O . ASP A 1 357 ? 8.351 2.030 -32.318 1.00 92.12 357 ASP A O 1
ATOM 2865 N N . GLY A 1 358 ? 8.289 1.881 -30.076 1.00 90.06 358 GLY A N 1
ATOM 2866 C CA . GLY A 1 358 ? 9.040 0.626 -29.976 1.00 90.06 358 GLY A CA 1
ATOM 2867 C C . GLY A 1 358 ? 10.564 0.776 -29.879 1.00 90.06 358 GLY A C 1
ATOM 2868 O O . GLY A 1 358 ? 11.269 -0.227 -29.999 1.00 90.06 358 GLY A O 1
ATOM 2869 N N . ALA A 1 359 ? 11.088 1.987 -29.671 1.00 97.19 359 ALA A N 1
ATOM 2870 C CA . ALA A 1 359 ? 12.486 2.202 -29.306 1.00 97.19 359 ALA A CA 1
ATOM 2871 C C . ALA A 1 359 ? 12.723 1.953 -27.801 1.00 97.19 359 ALA A C 1
ATOM 2873 O O . ALA A 1 359 ? 11.972 2.437 -26.949 1.00 97.19 359 ALA A O 1
ATOM 2874 N N . VAL A 1 360 ? 13.777 1.203 -27.465 1.00 97.38 360 VAL A N 1
ATOM 2875 C CA . VAL A 1 360 ? 14.102 0.789 -26.091 1.00 97.38 360 VAL A CA 1
ATOM 2876 C C . VAL A 1 360 ? 15.586 1.010 -25.794 1.00 97.38 360 VAL A C 1
ATOM 2878 O O . VAL A 1 360 ? 16.420 0.487 -26.526 1.00 97.38 360 VAL A O 1
ATOM 2881 N N . LEU A 1 361 ? 15.933 1.702 -24.703 1.00 97.00 361 LEU A N 1
ATOM 2882 C CA . LEU A 1 361 ? 17.283 1.626 -24.121 1.00 97.00 361 LEU A CA 1
ATOM 2883 C C . LEU A 1 361 ? 17.323 0.522 -23.067 1.00 97.00 361 LEU A C 1
ATOM 2885 O O . LEU A 1 361 ? 16.674 0.627 -22.023 1.00 97.00 361 LEU A O 1
ATOM 2889 N N . ALA A 1 362 ? 18.086 -0.529 -23.342 1.00 96.12 362 ALA A N 1
ATOM 2890 C CA . ALA A 1 362 ? 18.265 -1.666 -22.454 1.00 96.12 362 ALA A CA 1
ATOM 2891 C C . ALA A 1 362 ? 19.647 -1.602 -21.802 1.00 96.12 362 ALA A C 1
ATOM 2893 O O . ALA A 1 362 ? 20.652 -1.993 -22.393 1.00 96.12 362 ALA A O 1
ATOM 2894 N N . PHE A 1 363 ? 19.707 -1.094 -20.576 1.00 95.06 363 PHE A N 1
ATOM 2895 C CA . PHE A 1 363 ? 20.955 -1.026 -19.828 1.00 95.06 363 PHE A CA 1
ATOM 2896 C C . PHE A 1 363 ? 21.314 -2.406 -19.285 1.00 95.06 363 PHE A C 1
ATOM 2898 O O . PHE A 1 363 ? 20.480 -3.074 -18.663 1.00 95.06 363 PHE A O 1
ATOM 2905 N N . SER A 1 364 ? 22.554 -2.828 -19.532 1.00 87.69 364 SER A N 1
ATOM 2906 C CA . SER A 1 364 ? 23.027 -4.166 -19.191 1.00 87.69 364 SER A CA 1
ATOM 2907 C C . SER A 1 364 ? 22.844 -4.457 -17.695 1.00 87.69 364 SER A C 1
ATOM 2909 O O . SER A 1 364 ? 23.270 -3.663 -16.854 1.00 87.69 364 SER A O 1
ATOM 2911 N N . PRO A 1 365 ? 22.226 -5.593 -17.320 1.00 79.69 365 PRO A N 1
ATOM 2912 C CA . PRO A 1 365 ? 22.050 -5.948 -15.919 1.00 79.69 365 PRO A CA 1
ATOM 2913 C C . PRO A 1 365 ? 23.365 -6.349 -15.237 1.00 79.69 365 PRO A C 1
ATOM 2915 O O . PRO A 1 365 ? 23.430 -6.289 -14.006 1.00 79.69 365 PRO A O 1
ATOM 2918 N N . ASP A 1 366 ? 24.370 -6.742 -16.024 1.00 79.38 366 ASP A N 1
ATOM 2919 C CA . ASP A 1 366 ? 25.672 -7.232 -15.564 1.00 79.38 366 ASP A CA 1
ATOM 2920 C C . ASP A 1 366 ? 26.662 -6.095 -15.280 1.00 79.38 366 ASP A C 1
ATOM 2922 O O . ASP A 1 366 ? 27.686 -6.309 -14.630 1.00 79.38 366 ASP A O 1
ATOM 2926 N N . ILE A 1 367 ? 26.358 -4.877 -15.743 1.00 78.50 367 ILE A N 1
ATOM 2927 C CA . ILE A 1 367 ? 27.213 -3.703 -15.576 1.00 78.50 367 ILE A CA 1
ATOM 2928 C C . ILE A 1 367 ? 26.492 -2.702 -14.670 1.00 78.50 367 ILE A C 1
ATOM 2930 O O . ILE A 1 367 ? 25.498 -2.100 -15.079 1.00 78.50 367 ILE A O 1
ATOM 2934 N N . PRO A 1 368 ? 26.955 -2.510 -13.422 1.00 74.19 368 PRO A N 1
ATOM 2935 C CA . PRO A 1 368 ? 26.307 -1.591 -12.501 1.00 74.19 368 PRO A CA 1
ATOM 2936 C C . PRO A 1 368 ? 26.385 -0.149 -13.012 1.00 74.19 368 PRO A C 1
ATOM 2938 O O . PRO A 1 368 ? 27.472 0.409 -13.155 1.00 74.19 368 PRO A O 1
ATOM 2941 N N . THR A 1 369 ? 25.232 0.480 -13.219 1.00 79.81 369 THR A N 1
ATOM 2942 C CA . THR A 1 369 ? 25.116 1.920 -13.469 1.00 79.81 369 THR A CA 1
ATOM 2943 C C . THR A 1 369 ? 24.390 2.587 -12.307 1.00 79.81 369 THR A C 1
ATOM 2945 O O . THR A 1 369 ? 23.375 2.093 -11.814 1.00 79.81 369 THR A O 1
ATOM 2948 N N . SER A 1 370 ? 24.911 3.724 -11.836 1.00 83.75 370 SER A N 1
ATOM 2949 C CA . SER A 1 370 ? 24.256 4.495 -10.769 1.00 83.75 370 SER A CA 1
ATOM 2950 C C . SER A 1 370 ? 22.919 5.072 -11.240 1.00 83.75 370 SER A C 1
ATOM 2952 O O . SER A 1 370 ? 21.928 4.996 -10.512 1.00 83.75 370 SER A O 1
ATOM 2954 N N . TYR A 1 371 ? 22.904 5.604 -12.467 1.00 91.69 371 TYR A N 1
ATOM 2955 C CA . TYR A 1 371 ? 21.754 6.198 -13.149 1.00 91.69 371 TYR A CA 1
ATOM 2956 C C . TYR A 1 371 ? 21.700 5.677 -14.588 1.00 91.69 371 TYR A C 1
ATOM 2958 O O . TYR A 1 371 ? 22.749 5.531 -15.209 1.00 91.69 371 TYR A O 1
ATOM 2966 N N . LEU A 1 372 ? 20.512 5.410 -15.128 1.00 95.19 372 LEU A N 1
ATOM 2967 C CA . LEU A 1 372 ? 20.351 5.047 -16.537 1.00 95.19 372 LEU A CA 1
ATOM 2968 C C . LEU A 1 372 ? 20.561 6.291 -17.406 1.00 95.19 372 LEU A C 1
ATOM 2970 O O . LEU A 1 372 ? 21.363 6.279 -18.335 1.00 95.19 372 LEU A O 1
ATOM 2974 N N . ILE A 1 373 ? 19.889 7.389 -17.050 1.00 95.94 373 ILE A N 1
ATOM 2975 C CA . ILE A 1 373 ? 20.060 8.702 -17.676 1.00 95.94 373 ILE A CA 1
ATOM 2976 C C . ILE A 1 373 ? 20.427 9.720 -16.601 1.00 95.94 373 ILE A C 1
ATOM 2978 O O . ILE A 1 373 ? 19.780 9.795 -15.554 1.00 95.94 373 ILE A O 1
ATOM 2982 N N . SER A 1 374 ? 21.449 10.525 -16.871 1.00 96.25 374 SER A N 1
ATOM 2983 C CA . SER A 1 374 ? 21.902 11.579 -15.968 1.00 96.25 374 SER A CA 1
ATOM 2984 C C . SER A 1 374 ? 21.828 12.946 -16.644 1.00 96.25 374 SER A C 1
ATOM 2986 O O . SER A 1 374 ? 22.387 13.151 -17.719 1.00 96.25 374 SER A O 1
ATOM 2988 N N . CYS A 1 375 ? 21.166 13.886 -15.975 1.00 96.62 375 CYS A N 1
ATOM 2989 C CA . CYS A 1 375 ? 21.121 15.305 -16.304 1.00 96.62 375 CYS A CA 1
ATOM 2990 C C . CYS A 1 375 ? 21.694 16.072 -15.104 1.00 96.62 375 CYS A C 1
ATOM 2992 O O . CYS A 1 375 ? 20.990 16.314 -14.120 1.00 96.62 375 CYS A O 1
ATOM 2994 N N . GLY A 1 376 ? 22.988 16.389 -15.142 1.00 96.00 376 GLY A N 1
ATOM 2995 C CA . GLY A 1 376 ? 23.689 17.096 -14.068 1.00 96.00 376 GLY A CA 1
ATOM 2996 C C . GLY A 1 376 ? 24.253 18.425 -14.551 1.00 96.00 376 GLY A C 1
ATOM 2997 O O . GLY A 1 376 ? 25.047 18.434 -15.483 1.00 96.00 376 GLY A O 1
ATOM 2998 N N . ASP A 1 377 ? 23.849 19.525 -13.913 1.00 97.19 377 ASP A N 1
ATOM 2999 C CA . ASP A 1 377 ? 24.225 20.899 -14.269 1.00 97.19 377 ASP A CA 1
ATOM 3000 C C . ASP A 1 377 ? 23.894 21.249 -15.741 1.00 97.19 377 ASP A C 1
ATOM 3002 O O . ASP A 1 377 ? 24.697 21.865 -16.445 1.00 97.19 377 ASP A O 1
ATOM 3006 N N . VAL A 1 378 ? 22.695 20.865 -16.208 1.00 97.69 378 VAL A N 1
ATOM 3007 C CA . VAL A 1 378 ? 22.243 21.098 -17.594 1.00 97.69 378 VAL A CA 1
ATOM 3008 C C . VAL A 1 378 ? 20.968 21.927 -17.710 1.00 97.69 378 VAL A C 1
ATOM 3010 O O . VAL A 1 378 ? 20.174 22.055 -16.775 1.00 97.69 378 VAL A O 1
ATOM 3013 N N . GLU A 1 379 ? 20.761 22.485 -18.900 1.00 97.88 379 GLU A N 1
ATOM 3014 C CA . GLU A 1 379 ? 19.562 23.235 -19.257 1.00 97.88 379 GLU A CA 1
ATOM 3015 C C . GLU A 1 379 ? 18.985 22.824 -20.612 1.00 97.88 379 GLU A C 1
ATOM 3017 O O . GLU A 1 379 ? 19.712 22.427 -21.521 1.00 97.88 379 GLU A O 1
ATOM 3022 N N . ASN A 1 380 ? 17.671 22.978 -20.756 1.00 98.06 380 ASN A N 1
ATOM 3023 C CA . ASN A 1 380 ? 16.943 22.782 -22.008 1.00 98.06 380 ASN A CA 1
ATOM 3024 C C . ASN A 1 380 ? 17.037 21.340 -22.536 1.00 98.06 380 ASN A C 1
ATOM 3026 O O . ASN A 1 380 ? 17.593 21.087 -23.608 1.00 98.06 380 ASN A O 1
ATOM 3030 N N . VAL A 1 381 ? 16.496 20.390 -21.768 1.00 98.38 381 VAL A N 1
ATOM 3031 C CA . VAL A 1 381 ? 16.478 18.963 -22.131 1.00 98.38 381 VAL A CA 1
ATOM 3032 C C . VAL A 1 381 ? 15.043 18.487 -22.332 1.00 98.38 381 VAL A C 1
ATOM 3034 O O . VAL A 1 381 ? 14.205 18.636 -21.445 1.00 98.38 381 VAL A O 1
ATOM 3037 N N . LEU A 1 382 ? 14.762 17.886 -23.489 1.00 97.94 382 LEU A N 1
ATOM 3038 C CA . LEU A 1 382 ? 13.481 17.253 -23.798 1.00 97.94 382 LEU A CA 1
ATOM 3039 C C . LEU A 1 382 ? 13.693 15.752 -23.996 1.00 97.94 382 LEU A C 1
ATOM 3041 O O . LEU A 1 382 ? 14.431 15.345 -24.890 1.00 97.94 382 LEU A O 1
ATOM 3045 N N . LEU A 1 383 ? 12.999 14.933 -23.216 1.00 95.94 383 LEU A N 1
ATOM 3046 C CA . LEU A 1 383 ? 12.870 13.490 -23.393 1.00 95.94 383 LEU A CA 1
ATOM 3047 C C . LEU A 1 383 ? 11.442 13.218 -23.849 1.00 95.94 383 LEU A C 1
ATOM 3049 O O . LEU A 1 383 ? 10.494 13.440 -23.099 1.00 95.94 383 LEU A O 1
ATOM 3053 N N . SER A 1 384 ? 11.270 12.805 -25.100 1.00 93.88 384 SER A N 1
ATOM 3054 C CA . SER A 1 384 ? 9.931 12.636 -25.676 1.00 93.88 384 SER A CA 1
ATOM 3055 C C . SER A 1 384 ? 9.876 11.502 -26.691 1.00 93.88 384 SER A C 1
ATOM 3057 O O . SER A 1 384 ? 10.890 10.870 -26.992 1.00 93.88 384 SER A O 1
ATOM 3059 N N . GLY A 1 385 ? 8.681 11.237 -27.213 1.00 81.25 385 GLY A N 1
ATOM 3060 C CA . GLY A 1 385 ? 8.429 10.068 -28.047 1.00 81.25 385 GLY A CA 1
ATOM 3061 C C . GLY A 1 385 ? 8.162 8.822 -27.202 1.00 81.25 385 GLY A C 1
ATOM 3062 O O . GLY A 1 385 ? 8.455 8.810 -26.012 1.00 81.25 385 GLY A O 1
ATOM 3063 N N . LYS A 1 386 ? 7.553 7.791 -27.796 1.00 86.12 386 LYS A N 1
ATOM 3064 C CA . LYS A 1 386 ? 7.060 6.593 -27.086 1.00 86.12 386 LYS A CA 1
ATOM 3065 C C . LYS A 1 386 ? 8.186 5.602 -26.757 1.00 86.12 386 LYS A C 1
ATOM 3067 O O . LYS A 1 386 ? 8.141 4.432 -27.140 1.00 86.12 386 LYS A O 1
ATOM 3072 N N . GLY A 1 387 ? 9.229 6.104 -26.107 1.00 86.94 387 GLY A N 1
ATOM 3073 C CA . GLY A 1 387 ? 10.424 5.353 -25.756 1.00 86.94 387 GLY A CA 1
ATOM 3074 C C . GLY A 1 387 ? 10.293 4.612 -24.434 1.00 86.94 387 GLY A C 1
ATOM 3075 O O . GLY A 1 387 ? 9.639 5.089 -23.504 1.00 86.94 387 GLY A O 1
ATOM 3076 N N . ARG A 1 388 ? 10.969 3.462 -24.335 1.00 94.56 388 ARG A N 1
ATOM 3077 C CA . ARG A 1 388 ? 11.156 2.743 -23.069 1.00 94.56 388 ARG A CA 1
ATOM 3078 C C . ARG A 1 388 ? 12.613 2.776 -22.626 1.00 94.56 388 ARG A C 1
ATOM 3080 O O . ARG A 1 388 ? 13.510 2.565 -23.439 1.00 94.56 388 ARG A O 1
ATOM 3087 N N . ILE A 1 389 ? 12.857 2.935 -21.329 1.00 94.50 389 ILE A N 1
ATOM 3088 C CA . ILE A 1 389 ? 14.161 2.626 -20.728 1.00 94.50 389 ILE A CA 1
ATOM 3089 C C . ILE A 1 389 ? 14.019 1.508 -19.700 1.00 94.50 389 ILE A C 1
ATOM 3091 O O . ILE A 1 389 ? 13.022 1.443 -18.979 1.00 94.50 389 ILE A O 1
ATOM 3095 N N . MET A 1 390 ? 15.000 0.606 -19.657 1.00 93.94 390 MET A N 1
ATOM 3096 C CA . MET A 1 390 ? 15.040 -0.498 -18.700 1.00 93.94 390 MET A CA 1
ATOM 3097 C C . MET A 1 390 ? 16.452 -0.740 -18.162 1.00 93.94 390 MET A C 1
ATOM 3099 O O . MET A 1 390 ? 17.408 -0.723 -18.933 1.00 93.94 390 MET A O 1
ATOM 3103 N N . GLY A 1 391 ? 16.596 -1.002 -16.859 1.00 89.50 391 GLY A N 1
ATOM 3104 C CA . GLY A 1 391 ? 17.900 -1.335 -16.276 1.00 89.50 391 GLY A CA 1
ATOM 3105 C C . GLY A 1 391 ? 17.918 -1.528 -14.757 1.00 89.50 391 GLY A C 1
ATOM 3106 O O . GLY A 1 391 ? 16.937 -1.285 -14.058 1.00 89.50 391 GLY A O 1
ATOM 3107 N N . ASN A 1 392 ? 19.067 -1.960 -14.225 1.00 85.69 392 ASN A N 1
ATOM 3108 C CA . ASN A 1 392 ? 19.251 -2.223 -12.789 1.00 85.69 392 ASN A CA 1
ATOM 3109 C C . ASN A 1 392 ? 19.643 -0.980 -11.956 1.00 85.69 392 ASN A C 1
ATOM 3111 O O . ASN A 1 392 ? 19.638 -1.060 -10.728 1.00 85.69 392 ASN A O 1
ATOM 3115 N N . GLY A 1 393 ? 19.983 0.150 -12.585 1.00 84.50 393 GLY A N 1
ATOM 3116 C CA . GLY A 1 393 ? 20.312 1.410 -11.903 1.00 84.50 393 GLY A CA 1
ATOM 3117 C C . GLY A 1 393 ? 19.089 2.177 -11.383 1.00 84.50 393 GLY A C 1
ATOM 3118 O O . GLY A 1 393 ? 17.959 1.682 -11.428 1.00 84.50 393 GLY A O 1
ATOM 3119 N N . GLN A 1 394 ? 19.301 3.400 -10.887 1.00 90.88 394 GLN A N 1
ATOM 3120 C CA . GLN A 1 394 ? 18.226 4.404 -10.793 1.00 90.88 394 GLN A CA 1
ATOM 3121 C C . GLN A 1 394 ? 17.878 4.889 -12.204 1.00 90.88 394 GLN A C 1
ATOM 3123 O O . GLN A 1 394 ? 18.767 4.919 -13.042 1.00 90.88 394 GLN A O 1
ATOM 3128 N N . GLY A 1 395 ? 16.630 5.260 -12.484 1.00 94.12 395 GLY A N 1
ATOM 3129 C CA . GLY A 1 395 ? 16.189 5.666 -13.821 1.00 94.12 395 GLY A CA 1
ATOM 3130 C C . GLY A 1 395 ? 16.828 6.978 -14.289 1.00 94.12 395 GLY A C 1
ATOM 3131 O O . GLY A 1 395 ? 17.949 6.988 -14.797 1.00 94.12 395 GLY A O 1
ATOM 3132 N N . ILE A 1 396 ? 16.104 8.084 -14.141 1.00 96.06 396 ILE A N 1
ATOM 3133 C CA . ILE A 1 396 ? 16.521 9.419 -14.580 1.00 96.06 396 ILE A CA 1
ATOM 3134 C C . ILE A 1 396 ? 16.922 10.249 -13.359 1.00 96.06 396 ILE A C 1
ATOM 3136 O O . ILE A 1 396 ? 16.164 10.356 -12.393 1.00 96.06 396 ILE A O 1
ATOM 3140 N N . ASN A 1 397 ? 18.104 10.858 -13.401 1.00 96.50 397 ASN A N 1
ATOM 3141 C CA . ASN A 1 397 ? 18.590 11.759 -12.359 1.00 96.50 397 ASN A CA 1
ATOM 3142 C C . ASN A 1 397 ? 18.693 13.194 -12.866 1.00 96.50 397 ASN A C 1
ATOM 3144 O O . ASN A 1 397 ? 19.351 13.441 -13.872 1.00 96.50 397 ASN A O 1
ATOM 3148 N N . LEU A 1 398 ? 18.096 14.125 -12.126 1.00 97.88 398 LEU A N 1
ATOM 3149 C CA . LEU A 1 398 ? 18.182 15.564 -12.341 1.00 97.88 398 LEU A CA 1
ATOM 3150 C C . LEU A 1 398 ? 18.958 16.187 -11.177 1.00 97.88 398 LEU A C 1
ATOM 3152 O O . LEU A 1 398 ? 18.541 16.082 -10.024 1.00 97.88 398 LEU A O 1
ATOM 3156 N N . LEU A 1 399 ? 20.083 16.834 -11.471 1.00 96.69 399 LEU A N 1
ATOM 3157 C CA . LEU A 1 399 ? 20.913 17.545 -10.499 1.00 96.69 399 LEU A CA 1
ATOM 3158 C C . LEU A 1 399 ? 21.199 18.955 -11.021 1.00 96.69 399 LEU A C 1
ATOM 3160 O O . LEU A 1 399 ? 21.692 19.095 -12.136 1.00 96.69 399 LEU A O 1
ATOM 3164 N N . ASN A 1 400 ? 20.899 19.995 -10.235 1.00 96.94 400 ASN A N 1
ATOM 3165 C CA . ASN A 1 400 ? 21.185 21.403 -10.578 1.00 96.94 400 ASN A CA 1
ATOM 3166 C C . ASN A 1 400 ? 20.693 21.828 -11.981 1.00 96.94 400 ASN A C 1
ATOM 3168 O O . ASN A 1 400 ? 21.334 22.635 -12.653 1.00 96.94 400 ASN A O 1
ATOM 3172 N N . SER A 1 401 ? 19.606 21.224 -12.459 1.00 97.88 401 SER A N 1
ATOM 3173 C CA . SER A 1 401 ? 19.175 21.332 -13.854 1.00 97.88 401 SER A CA 1
ATOM 3174 C C . SER A 1 401 ? 17.928 22.197 -14.003 1.00 97.88 401 SER A C 1
ATOM 3176 O O . SER A 1 401 ? 17.108 22.268 -13.081 1.00 97.88 401 SER A O 1
ATOM 3178 N N . LYS A 1 402 ? 17.769 22.847 -15.161 1.00 97.69 402 LYS A N 1
ATOM 3179 C CA . LYS A 1 402 ? 16.603 23.699 -15.446 1.00 97.69 402 LYS A CA 1
ATOM 3180 C C . LYS A 1 402 ? 15.992 23.482 -16.825 1.00 97.69 402 LYS A C 1
ATOM 3182 O O . LYS A 1 402 ? 16.698 23.113 -17.757 1.00 97.69 402 LYS A O 1
ATOM 3187 N N . ASN A 1 403 ? 14.705 23.785 -16.969 1.00 98.00 403 ASN A N 1
ATOM 3188 C CA . ASN A 1 403 ? 13.959 23.640 -18.222 1.00 98.00 403 ASN A CA 1
ATOM 3189 C C . ASN A 1 403 ? 14.056 22.202 -18.757 1.00 98.00 403 ASN A C 1
ATOM 3191 O O . ASN A 1 403 ? 14.739 21.927 -19.747 1.00 98.00 403 ASN A O 1
ATOM 3195 N N . ILE A 1 404 ? 13.407 21.273 -18.060 1.00 98.50 404 ILE A N 1
ATOM 3196 C CA . ILE A 1 404 ? 13.425 19.846 -18.395 1.00 98.50 404 ILE A CA 1
ATOM 3197 C C . ILE A 1 404 ? 12.001 19.397 -18.718 1.00 98.50 404 ILE A C 1
ATOM 3199 O O . ILE A 1 404 ? 11.097 19.639 -17.926 1.00 98.50 404 ILE A O 1
ATOM 3203 N N . LEU A 1 405 ? 11.801 18.715 -19.844 1.00 98.25 405 LEU A N 1
ATOM 3204 C CA . LEU A 1 405 ? 10.527 18.093 -20.214 1.00 98.25 405 LEU A CA 1
ATOM 3205 C C . LEU A 1 405 ? 10.723 16.589 -20.404 1.00 98.25 405 LEU A C 1
ATOM 3207 O O . LEU A 1 405 ? 11.540 16.177 -21.221 1.00 98.25 405 LEU A O 1
ATOM 3211 N N . ILE A 1 406 ? 9.952 15.777 -19.685 1.00 97.56 406 ILE A N 1
ATOM 3212 C CA . ILE A 1 406 ? 9.887 14.319 -19.830 1.00 97.56 406 ILE A CA 1
ATOM 3213 C C . ILE A 1 406 ? 8.442 13.955 -20.164 1.00 97.56 406 ILE A C 1
ATOM 3215 O O . ILE A 1 406 ? 7.547 14.154 -19.341 1.00 97.56 406 ILE A O 1
ATOM 3219 N N . GLU A 1 407 ? 8.185 13.450 -21.369 1.00 96.44 407 GLU A N 1
ATOM 3220 C CA . GLU A 1 407 ? 6.821 13.129 -21.790 1.00 96.44 407 GLU A CA 1
ATOM 3221 C C . GLU A 1 407 ? 6.687 11.864 -22.633 1.00 96.44 407 GLU A C 1
ATOM 3223 O O . GLU A 1 407 ? 7.475 11.629 -23.543 1.00 96.44 407 GLU A O 1
ATOM 3228 N N . ASN A 1 408 ? 5.604 11.111 -22.417 1.00 95.25 408 ASN A N 1
ATOM 3229 C CA . ASN A 1 408 ? 5.241 9.921 -23.202 1.00 95.25 408 ASN A CA 1
ATOM 3230 C C . ASN A 1 408 ? 6.226 8.745 -23.075 1.00 95.25 408 ASN A C 1
ATOM 3232 O O . ASN A 1 408 ? 6.395 7.983 -24.025 1.00 95.25 408 ASN A O 1
ATOM 3236 N N . TRP A 1 409 ? 6.884 8.599 -21.924 1.00 94.12 409 TRP A N 1
ATOM 3237 C CA . TRP A 1 409 ? 7.914 7.578 -21.704 1.00 94.12 409 TRP A CA 1
ATOM 3238 C C . TRP A 1 409 ? 7.428 6.405 -20.853 1.00 94.12 409 TRP A C 1
ATOM 3240 O O . TRP A 1 409 ? 6.500 6.528 -20.060 1.00 94.12 409 TRP A O 1
ATOM 3250 N N . ASP A 1 410 ? 8.102 5.268 -20.992 1.00 95.12 410 ASP A N 1
ATOM 3251 C CA . ASP A 1 410 ? 7.944 4.073 -20.161 1.00 95.12 410 ASP A CA 1
ATOM 3252 C C . ASP A 1 410 ? 9.268 3.782 -19.441 1.00 95.12 410 ASP A C 1
ATOM 3254 O O . ASP A 1 410 ? 10.297 3.546 -20.079 1.00 95.12 410 ASP A O 1
ATOM 3258 N N . ILE A 1 411 ? 9.272 3.844 -18.110 1.00 95.19 411 ILE A N 1
ATOM 3259 C CA . ILE A 1 411 ? 10.503 3.813 -17.316 1.00 95.19 411 ILE A CA 1
ATOM 3260 C C . ILE A 1 411 ? 10.481 2.635 -16.334 1.00 95.19 411 ILE A C 1
ATOM 3262 O O . ILE A 1 411 ? 9.659 2.584 -15.419 1.00 95.19 411 ILE A O 1
ATOM 3266 N N . ASP A 1 412 ? 11.420 1.702 -16.507 1.00 93.00 412 ASP A N 1
ATOM 3267 C CA . ASP A 1 412 ? 11.613 0.501 -15.682 1.00 93.00 412 ASP A CA 1
ATOM 3268 C C . ASP A 1 412 ? 13.025 0.524 -15.078 1.00 93.00 412 ASP A C 1
ATOM 3270 O O . ASP A 1 412 ? 14.026 0.396 -15.783 1.00 93.00 412 ASP A O 1
ATOM 3274 N N . SER A 1 413 ? 13.141 0.711 -13.768 1.00 88.94 413 SER A N 1
ATOM 3275 C CA . SER A 1 413 ? 14.437 0.743 -13.080 1.00 88.94 413 SER A CA 1
ATOM 3276 C C . SER A 1 413 ? 14.401 -0.133 -11.833 1.00 88.94 413 SER A C 1
ATOM 3278 O O . SER A 1 413 ? 13.330 -0.486 -11.359 1.00 88.94 413 SER A O 1
ATOM 3280 N N . ARG A 1 414 ? 15.543 -0.511 -11.245 1.00 82.62 414 ARG A N 1
ATOM 3281 C CA . ARG A 1 414 ? 15.527 -1.132 -9.899 1.00 82.62 414 ARG A CA 1
ATOM 3282 C C . ARG A 1 414 ? 15.669 -0.103 -8.786 1.00 82.62 414 ARG A C 1
ATOM 3284 O O . ARG A 1 414 ? 15.052 -0.266 -7.739 1.00 82.62 414 ARG A O 1
ATOM 3291 N N . GLY A 1 415 ? 16.450 0.955 -9.001 1.00 85.06 415 GLY A N 1
ATOM 3292 C CA . GLY A 1 415 ? 16.511 2.107 -8.100 1.00 85.06 415 GLY A CA 1
ATOM 3293 C C . GLY A 1 415 ? 15.312 3.041 -8.277 1.00 85.06 415 GLY A C 1
ATOM 3294 O O . GLY A 1 415 ? 14.361 2.701 -8.983 1.00 85.06 415 GLY A O 1
ATOM 3295 N N . ASN A 1 416 ? 15.367 4.230 -7.670 1.00 91.56 416 ASN A N 1
ATOM 3296 C CA . ASN A 1 416 ? 14.348 5.266 -7.875 1.00 91.56 416 ASN A CA 1
ATOM 3297 C C . ASN A 1 416 ? 14.163 5.559 -9.371 1.00 91.56 416 ASN A C 1
ATOM 3299 O O . ASN A 1 416 ? 15.159 5.609 -10.096 1.00 91.56 416 ASN A O 1
ATOM 3303 N N . ILE A 1 417 ? 12.921 5.737 -9.827 1.00 94.00 417 ILE A N 1
ATOM 3304 C CA . ILE A 1 417 ? 12.645 5.941 -11.258 1.00 94.00 417 ILE A CA 1
ATOM 3305 C C . ILE A 1 417 ? 13.057 7.348 -11.685 1.00 94.00 417 ILE A C 1
ATOM 3307 O O . ILE A 1 417 ? 13.795 7.498 -12.655 1.00 94.00 417 ILE A O 1
ATOM 3311 N N . LEU A 1 418 ? 12.624 8.369 -10.948 1.00 96.00 418 LEU A N 1
ATOM 3312 C CA . LEU A 1 418 ? 12.998 9.759 -11.175 1.00 96.00 418 LEU A CA 1
ATOM 3313 C C . LEU A 1 418 ? 13.522 10.377 -9.880 1.00 96.00 418 LEU A C 1
ATOM 3315 O O . LEU A 1 418 ? 12.778 10.496 -8.907 1.00 96.00 418 LEU A O 1
ATOM 3319 N N . SER A 1 419 ? 14.784 10.801 -9.894 1.00 95.31 419 SER A N 1
ATOM 3320 C CA . SER A 1 419 ? 15.459 11.445 -8.766 1.00 95.31 419 SER A CA 1
ATOM 3321 C C . SER A 1 419 ? 15.753 12.911 -9.078 1.00 95.31 419 SER A C 1
ATOM 3323 O O . SER A 1 419 ? 16.460 13.198 -10.040 1.00 95.31 419 SER A O 1
ATOM 3325 N N . ILE A 1 420 ? 15.267 13.832 -8.245 1.00 96.38 420 ILE A N 1
ATOM 3326 C CA . ILE A 1 420 ? 15.538 15.275 -8.329 1.00 96.38 420 ILE A CA 1
ATOM 3327 C C . ILE A 1 420 ? 16.418 15.685 -7.146 1.00 96.38 420 ILE A C 1
ATOM 3329 O O . ILE A 1 420 ? 16.138 15.328 -6.000 1.00 96.38 420 ILE A O 1
ATOM 3333 N N . LYS A 1 421 ? 17.503 16.408 -7.432 1.00 93.25 421 LYS A N 1
ATOM 3334 C CA . LYS A 1 421 ? 18.539 16.817 -6.476 1.00 93.25 421 LYS A CA 1
ATOM 3335 C C . LYS A 1 421 ? 18.983 18.246 -6.758 1.00 93.25 421 LYS A C 1
ATOM 3337 O O . LYS A 1 421 ? 18.995 18.692 -7.905 1.00 93.25 421 LYS A O 1
ATOM 3342 N N . SER A 1 422 ? 19.413 18.955 -5.723 1.00 90.38 422 SER A N 1
ATOM 3343 C CA . SER A 1 422 ? 19.957 20.301 -5.868 1.00 90.38 422 SER A CA 1
ATOM 3344 C C . SER A 1 422 ? 20.999 20.610 -4.806 1.00 90.38 422 SER A C 1
ATOM 3346 O O . SER A 1 422 ? 20.763 20.456 -3.608 1.00 90.38 422 SER A O 1
ATOM 3348 N N . GLU A 1 423 ? 22.137 21.107 -5.276 1.00 90.50 423 GLU A N 1
ATOM 3349 C CA . GLU A 1 423 ? 23.160 21.799 -4.489 1.00 90.50 423 GLU A CA 1
ATOM 3350 C C . GLU A 1 423 ? 23.176 23.306 -4.784 1.00 90.50 423 GLU A C 1
ATOM 3352 O O . GLU A 1 423 ? 23.717 24.086 -4.003 1.00 90.50 423 GLU A O 1
ATOM 3357 N N . LYS A 1 424 ? 22.573 23.714 -5.910 1.00 89.88 424 LYS A N 1
ATOM 3358 C CA . LYS A 1 424 ? 22.422 25.105 -6.353 1.00 89.88 424 LYS A CA 1
ATOM 3359 C C . LYS A 1 424 ? 20.942 25.414 -6.575 1.00 89.88 424 LYS A C 1
ATOM 3361 O O . LYS A 1 424 ? 20.246 25.782 -5.640 1.00 89.88 424 LYS A O 1
ATOM 3366 N N . VAL A 1 425 ? 20.460 25.257 -7.807 1.00 91.69 425 VAL A N 1
ATOM 3367 C CA . VAL A 1 425 ? 19.062 25.444 -8.196 1.00 91.69 425 VAL A CA 1
ATOM 3368 C C . VAL A 1 425 ? 18.706 24.342 -9.186 1.00 91.69 425 VAL A C 1
ATOM 3370 O O . VAL A 1 425 ? 19.409 24.162 -10.177 1.00 91.69 425 VAL A O 1
ATOM 3373 N N . CYS A 1 426 ? 17.611 23.631 -8.942 1.00 96.12 426 CYS A N 1
ATOM 3374 C CA . CYS A 1 426 ? 17.002 22.702 -9.884 1.00 96.12 426 CYS A CA 1
ATOM 3375 C C . CYS A 1 426 ? 15.542 23.123 -10.069 1.00 96.12 426 CYS A C 1
ATOM 3377 O O . CYS A 1 426 ? 14.793 23.156 -9.094 1.00 96.12 426 CYS A O 1
ATOM 3379 N N . ARG A 1 427 ? 15.134 23.533 -11.274 1.00 96.56 427 ARG A N 1
ATOM 3380 C CA . ARG A 1 427 ? 13.807 24.139 -11.448 1.00 96.56 427 ARG A CA 1
ATOM 3381 C C . ARG A 1 427 ? 13.196 23.976 -12.826 1.00 96.56 427 ARG A C 1
ATOM 3383 O O . ARG A 1 427 ? 13.904 23.666 -13.771 1.00 96.56 427 ARG A O 1
ATOM 3390 N N . ASP A 1 428 ? 11.910 24.274 -12.945 1.00 97.31 428 ASP A N 1
ATOM 3391 C CA . ASP A 1 428 ? 11.210 24.326 -14.232 1.00 97.31 428 ASP A CA 1
ATOM 3392 C C . ASP A 1 428 ? 11.250 22.942 -14.924 1.00 97.31 428 ASP A C 1
ATOM 3394 O O . ASP A 1 428 ? 11.788 22.766 -16.020 1.00 97.31 428 ASP A O 1
ATOM 3398 N N . ILE A 1 429 ? 10.742 21.928 -14.213 1.00 98.50 429 ILE A N 1
ATOM 3399 C CA . ILE A 1 429 ? 10.754 20.512 -14.610 1.00 98.50 429 ILE A CA 1
ATOM 3400 C C . ILE A 1 429 ? 9.320 20.061 -14.871 1.00 98.50 429 ILE A C 1
ATOM 3402 O O . ILE A 1 429 ? 8.473 20.191 -13.995 1.00 98.50 429 ILE A O 1
ATOM 3406 N N . ILE A 1 430 ? 9.055 19.487 -16.040 1.00 98.50 430 ILE A N 1
ATOM 3407 C CA . ILE A 1 430 ? 7.737 19.009 -16.458 1.00 98.50 430 ILE A CA 1
ATOM 3408 C C . ILE A 1 430 ? 7.825 17.509 -16.737 1.00 98.50 430 ILE A C 1
ATOM 3410 O O . ILE A 1 430 ? 8.633 17.077 -17.558 1.00 98.50 430 ILE A O 1
ATOM 3414 N N . ILE A 1 431 ? 6.982 16.713 -16.079 1.00 98.06 431 ILE A N 1
ATOM 3415 C CA . ILE A 1 431 ? 6.847 15.270 -16.304 1.00 98.06 431 ILE A CA 1
ATOM 3416 C C . ILE A 1 431 ? 5.386 14.936 -16.577 1.00 98.06 431 ILE A C 1
ATOM 3418 O O . ILE A 1 431 ? 4.524 15.157 -15.722 1.00 98.06 431 ILE A O 1
ATOM 3422 N N . ARG A 1 432 ? 5.089 14.361 -17.743 1.00 96.75 432 ARG A N 1
ATOM 3423 C CA . ARG A 1 432 ? 3.711 13.978 -18.057 1.00 96.75 432 ARG A CA 1
ATOM 3424 C C . ARG A 1 432 ? 3.557 12.782 -18.965 1.00 96.75 432 ARG A C 1
ATOM 3426 O O . ARG A 1 432 ? 4.494 12.396 -19.659 1.00 96.75 432 ARG A O 1
ATOM 3433 N N . ASN A 1 433 ? 2.358 12.206 -18.992 1.00 95.75 433 ASN A N 1
ATOM 3434 C CA . ASN A 1 433 ? 2.016 11.075 -19.861 1.00 95.75 433 ASN A CA 1
ATOM 3435 C C . ASN A 1 433 ? 3.032 9.921 -19.761 1.00 95.75 433 ASN A C 1
ATOM 3437 O O . ASN A 1 433 ? 3.285 9.221 -20.737 1.00 95.75 433 ASN A O 1
ATOM 3441 N N . THR A 1 434 ? 3.681 9.770 -18.607 1.00 96.25 434 THR A N 1
ATOM 3442 C CA . THR A 1 434 ? 4.772 8.820 -18.393 1.00 96.25 434 THR A CA 1
ATOM 3443 C C . THR A 1 434 ? 4.264 7.643 -17.574 1.00 96.25 434 THR A C 1
ATOM 3445 O O . THR A 1 434 ? 3.503 7.806 -16.616 1.00 96.25 434 THR A O 1
ATOM 3448 N N . TYR A 1 435 ? 4.684 6.442 -17.957 1.00 95.88 435 TYR A N 1
ATOM 3449 C CA . TYR A 1 435 ? 4.421 5.214 -17.230 1.00 95.88 435 TYR A CA 1
ATOM 3450 C C . TYR A 1 435 ? 5.642 4.832 -16.389 1.00 95.88 435 TYR A C 1
ATOM 3452 O O . TYR A 1 435 ? 6.677 4.393 -16.893 1.00 95.88 435 TYR A O 1
ATOM 3460 N N . PHE A 1 436 ? 5.510 5.013 -15.079 1.00 95.94 436 PHE A N 1
ATOM 3461 C CA . PHE A 1 436 ? 6.474 4.599 -14.064 1.00 95.94 436 PHE A CA 1
ATOM 3462 C C . PHE A 1 436 ? 6.298 3.097 -13.805 1.00 95.94 436 PHE A C 1
ATOM 3464 O O . PHE A 1 436 ? 5.660 2.699 -12.830 1.00 95.94 436 PHE A O 1
ATOM 3471 N N . ARG A 1 437 ? 6.801 2.262 -14.720 1.00 90.56 437 ARG A N 1
ATOM 3472 C CA . ARG A 1 437 ? 6.441 0.842 -14.834 1.00 90.56 437 ARG A CA 1
ATOM 3473 C C . ARG A 1 437 ? 6.792 0.016 -13.602 1.00 90.56 437 ARG A C 1
ATOM 3475 O O . ARG A 1 437 ? 5.941 -0.715 -13.102 1.00 90.56 437 ARG A O 1
ATOM 3482 N N . ARG A 1 438 ? 8.045 0.072 -13.145 1.00 85.44 438 ARG A N 1
ATOM 3483 C CA . ARG A 1 438 ? 8.506 -0.711 -11.989 1.00 85.44 438 ARG A CA 1
ATOM 3484 C C . ARG A 1 438 ? 9.742 -0.103 -11.340 1.00 85.44 438 ARG A C 1
ATOM 3486 O O . ARG A 1 438 ? 10.625 0.396 -12.033 1.00 85.44 438 ARG A O 1
ATOM 3493 N N . THR A 1 439 ? 9.804 -0.212 -10.014 1.00 85.56 439 THR A N 1
ATOM 3494 C CA . THR A 1 439 ? 10.983 0.066 -9.183 1.00 85.56 439 THR A CA 1
ATOM 3495 C C . THR A 1 439 ? 11.047 -0.868 -7.980 1.00 85.56 439 THR A C 1
ATOM 3497 O O . THR A 1 439 ? 10.049 -1.476 -7.616 1.00 85.56 439 THR A O 1
ATOM 3500 N N . ALA A 1 440 ? 12.214 -1.008 -7.346 1.00 80.19 440 ALA A N 1
ATOM 3501 C CA . ALA A 1 440 ? 12.314 -1.582 -6.003 1.00 80.19 440 ALA A CA 1
ATOM 3502 C C . ALA A 1 440 ? 12.260 -0.504 -4.900 1.00 80.19 440 ALA A C 1
ATOM 3504 O O . ALA A 1 440 ? 12.399 -0.832 -3.723 1.00 80.19 440 ALA A O 1
ATOM 3505 N N . ASN A 1 441 ? 12.102 0.776 -5.263 1.00 88.19 441 ASN A N 1
ATOM 3506 C CA . ASN A 1 441 ? 12.121 1.916 -4.348 1.00 88.19 441 ASN A CA 1
ATOM 3507 C C . ASN A 1 441 ? 11.034 2.959 -4.696 1.00 88.19 441 ASN A C 1
ATOM 3509 O O . ASN A 1 441 ? 9.850 2.613 -4.712 1.00 88.19 441 ASN A O 1
ATOM 3513 N N . SER A 1 442 ? 11.404 4.227 -4.916 1.00 92.69 442 SER A N 1
ATOM 3514 C CA . SER A 1 442 ? 10.464 5.338 -5.102 1.00 92.69 442 SER A CA 1
ATOM 3515 C C . SER A 1 442 ? 10.247 5.653 -6.588 1.00 92.69 442 SER A C 1
ATOM 3517 O O . SER A 1 442 ? 11.207 5.654 -7.360 1.00 92.69 442 SER A O 1
ATOM 3519 N N . ALA A 1 443 ? 9.013 5.946 -7.008 1.00 95.38 443 ALA A N 1
ATOM 3520 C CA . ALA A 1 443 ? 8.753 6.367 -8.387 1.00 95.38 443 ALA A CA 1
ATOM 3521 C C . ALA A 1 443 ? 9.289 7.781 -8.636 1.00 95.38 443 ALA A C 1
ATOM 3523 O O . ALA A 1 443 ? 10.191 7.963 -9.450 1.00 95.38 443 ALA A O 1
ATOM 3524 N N . ILE A 1 444 ? 8.798 8.769 -7.889 1.00 96.44 444 ILE A N 1
ATOM 3525 C CA . ILE A 1 444 ? 9.319 10.137 -7.934 1.00 96.44 444 ILE A CA 1
ATOM 3526 C C . ILE A 1 444 ? 9.906 10.466 -6.571 1.00 96.44 444 ILE A C 1
ATOM 3528 O O . ILE A 1 444 ? 9.209 10.394 -5.556 1.00 96.44 444 ILE A O 1
ATOM 3532 N N . ILE A 1 445 ? 11.187 10.830 -6.552 1.00 93.81 445 ILE A N 1
ATOM 3533 C CA . ILE A 1 445 ? 11.876 11.246 -5.339 1.00 93.81 445 ILE A CA 1
ATOM 3534 C C . ILE A 1 445 ? 12.556 12.603 -5.522 1.00 93.81 445 ILE A C 1
ATOM 3536 O O . ILE A 1 445 ? 13.344 12.806 -6.443 1.00 93.81 445 ILE A O 1
ATOM 3540 N N . ILE A 1 446 ? 12.293 13.522 -4.599 1.00 91.88 446 ILE A N 1
ATOM 3541 C CA . ILE A 1 446 ? 13.244 14.586 -4.279 1.00 91.88 446 ILE A CA 1
ATOM 3542 C C . ILE A 1 446 ? 14.177 13.981 -3.236 1.00 91.88 446 ILE A C 1
ATOM 3544 O O . ILE A 1 446 ? 13.797 13.760 -2.083 1.00 91.88 446 ILE A O 1
ATOM 3548 N N . ASP A 1 447 ? 15.344 13.552 -3.713 1.00 85.94 447 ASP A N 1
ATOM 3549 C CA . ASP A 1 447 ? 16.287 12.748 -2.940 1.00 85.94 447 ASP A CA 1
ATOM 3550 C C . ASP A 1 447 ? 16.985 13.637 -1.913 1.00 85.94 447 ASP A C 1
ATOM 3552 O O . ASP A 1 447 ? 16.985 14.855 -2.004 1.00 85.94 447 ASP A O 1
ATOM 3556 N N . SER A 1 448 ? 17.653 13.007 -0.961 1.00 78.00 448 SER A N 1
ATOM 3557 C CA . SER A 1 448 ? 18.304 13.627 0.179 1.00 78.00 448 SER A CA 1
ATOM 3558 C C . SER A 1 448 ? 19.197 14.824 -0.137 1.00 78.00 448 SER A C 1
ATOM 3560 O O . SER A 1 448 ? 19.507 15.556 0.794 1.00 78.00 448 SER A O 1
ATOM 3562 N N . ASN A 1 449 ? 19.734 14.985 -1.355 1.00 83.94 449 ASN A N 1
ATOM 3563 C CA . ASN A 1 449 ? 20.643 16.086 -1.698 1.00 83.94 449 ASN A CA 1
ATOM 3564 C C . ASN A 1 449 ? 19.853 17.353 -2.053 1.00 83.94 449 ASN A C 1
ATOM 3566 O O . ASN A 1 449 ? 19.559 17.599 -3.221 1.00 83.94 449 ASN A O 1
ATOM 3570 N N . THR A 1 450 ? 19.492 18.105 -1.013 1.00 83.94 450 THR A N 1
ATOM 3571 C CA . THR A 1 450 ? 18.599 19.275 -1.050 1.00 83.94 450 THR A CA 1
ATOM 3572 C C . THR A 1 450 ? 19.269 20.525 -0.470 1.00 83.94 450 THR A C 1
ATOM 3574 O O . THR A 1 450 ? 18.608 21.346 0.158 1.00 83.94 450 THR A O 1
ATOM 3577 N N . SER A 1 451 ? 20.596 20.654 -0.573 1.00 83.62 451 SER A N 1
ATOM 3578 C CA . SER A 1 451 ? 21.315 21.829 -0.053 1.00 83.62 451 SER A CA 1
ATOM 3579 C C . SER A 1 451 ? 21.050 23.100 -0.868 1.00 83.62 451 SER A C 1
ATOM 3581 O O . SER A 1 451 ? 21.217 24.194 -0.332 1.00 83.62 451 SER A O 1
ATOM 3583 N N . GLY A 1 452 ? 20.615 22.956 -2.123 1.00 82.75 452 GLY A N 1
ATOM 3584 C CA . GLY A 1 452 ? 20.153 24.033 -2.998 1.00 82.75 452 GLY A CA 1
ATOM 3585 C C . GLY A 1 452 ? 18.627 24.125 -3.123 1.00 82.75 452 GLY A C 1
ATOM 3586 O O . GLY A 1 452 ? 17.878 23.394 -2.481 1.00 82.75 452 GLY A O 1
ATOM 3587 N N . GLU A 1 453 ? 18.153 25.025 -3.980 1.00 88.12 453 GLU A N 1
ATOM 3588 C CA . GLU A 1 453 ? 16.731 25.235 -4.270 1.00 88.12 453 GLU A CA 1
ATOM 3589 C C . GLU A 1 453 ? 16.192 24.179 -5.246 1.00 88.12 453 GLU A C 1
ATOM 3591 O O . GLU A 1 453 ? 16.837 23.876 -6.254 1.00 88.12 453 GLU A O 1
ATOM 3596 N N . ILE A 1 454 ? 14.998 23.649 -4.978 1.00 93.19 454 ILE A N 1
ATOM 3597 C CA . ILE A 1 454 ? 14.189 22.849 -5.903 1.00 93.19 454 ILE A CA 1
ATOM 3598 C C . ILE A 1 454 ? 12.835 23.538 -6.035 1.00 93.19 454 ILE A C 1
ATOM 3600 O O . ILE A 1 454 ? 12.122 23.657 -5.040 1.00 93.19 454 ILE A O 1
ATOM 3604 N N . ARG A 1 455 ? 12.475 24.003 -7.237 1.00 92.88 455 ARG A N 1
ATOM 3605 C CA . ARG A 1 455 ? 11.192 24.694 -7.437 1.00 92.88 455 ARG A CA 1
ATOM 3606 C C . ARG A 1 455 ? 10.565 24.510 -8.803 1.00 92.88 455 ARG A C 1
ATOM 3608 O O . ARG A 1 455 ? 11.277 24.227 -9.757 1.00 92.88 455 ARG A O 1
ATOM 3615 N N . ASN A 1 456 ? 9.258 24.724 -8.920 1.00 93.69 456 ASN A N 1
ATOM 3616 C CA . ASN A 1 456 ? 8.530 24.620 -10.190 1.00 93.69 456 ASN A CA 1
ATOM 3617 C C . ASN A 1 456 ? 8.676 23.228 -10.826 1.00 93.69 456 ASN A C 1
ATOM 3619 O O . ASN A 1 456 ? 9.216 23.076 -11.926 1.00 93.69 456 ASN A O 1
ATOM 3623 N N . VAL A 1 457 ? 8.236 22.202 -10.097 1.00 97.50 457 VAL A N 1
ATOM 3624 C CA . VAL A 1 457 ? 8.194 20.819 -10.591 1.00 97.50 457 VAL A CA 1
ATOM 3625 C C . VAL A 1 457 ? 6.746 20.454 -10.871 1.00 97.50 457 VAL A C 1
ATOM 3627 O O . VAL A 1 457 ? 5.923 20.467 -9.963 1.00 97.50 457 VAL A O 1
ATOM 3630 N N . PHE A 1 458 ? 6.441 20.117 -12.117 1.00 97.69 458 PHE A N 1
ATOM 3631 C CA . PHE A 1 458 ? 5.096 19.857 -12.617 1.00 97.69 458 PHE A CA 1
ATOM 3632 C C . PHE A 1 458 ? 4.972 18.394 -13.043 1.00 97.69 458 PHE A C 1
ATOM 3634 O O . PHE A 1 458 ? 5.702 17.939 -13.921 1.00 97.69 458 PHE A O 1
ATOM 3641 N N . VAL A 1 459 ? 4.055 17.648 -12.428 1.00 97.88 459 VAL A N 1
ATOM 3642 C CA . VAL A 1 459 ? 3.850 16.213 -12.676 1.00 97.88 459 VAL A CA 1
ATOM 3643 C C . VAL A 1 459 ? 2.380 15.938 -12.978 1.00 97.88 459 VAL A C 1
ATOM 3645 O O . VAL A 1 459 ? 1.543 15.981 -12.074 1.00 97.88 459 VAL A O 1
ATOM 3648 N N . GLU A 1 460 ? 2.038 15.623 -14.227 1.00 96.56 460 GLU A N 1
ATOM 3649 C CA . GLU A 1 460 ? 0.636 15.389 -14.598 1.00 96.56 460 GLU A CA 1
ATOM 3650 C C . GLU A 1 460 ? 0.369 14.210 -15.531 1.00 96.56 460 GLU A C 1
ATOM 3652 O O . GLU A 1 460 ? 1.184 13.870 -16.380 1.00 96.56 460 GLU A O 1
ATOM 3657 N N . ASN A 1 461 ? -0.817 13.608 -15.421 1.00 95.94 461 ASN A N 1
ATOM 3658 C CA . ASN A 1 461 ? -1.292 12.577 -16.352 1.00 95.94 461 ASN A CA 1
ATOM 3659 C C . ASN A 1 461 ? -0.360 11.353 -16.442 1.00 95.94 461 ASN A C 1
ATOM 3661 O O . ASN A 1 461 ? -0.208 10.749 -17.503 1.00 95.94 461 ASN A O 1
ATOM 3665 N N . ASN A 1 462 ? 0.298 10.990 -15.340 1.00 97.56 462 ASN A N 1
ATOM 3666 C CA . ASN A 1 462 ? 1.194 9.837 -15.287 1.00 97.56 462 ASN A CA 1
ATOM 3667 C C . ASN A 1 462 ? 0.493 8.601 -14.717 1.00 97.56 462 ASN A C 1
ATOM 3669 O O . ASN A 1 462 ? -0.489 8.709 -13.979 1.00 97.56 462 ASN A O 1
ATOM 3673 N N . THR A 1 463 ? 1.032 7.422 -15.034 1.00 95.75 463 THR A N 1
ATOM 3674 C CA . THR A 1 463 ? 0.581 6.147 -14.459 1.00 95.75 463 THR A CA 1
ATOM 3675 C C . THR A 1 463 ? 1.716 5.478 -13.686 1.00 95.75 463 THR A C 1
ATOM 3677 O O . THR A 1 463 ? 2.825 5.346 -14.200 1.00 95.75 463 THR A O 1
ATOM 3680 N N . PHE A 1 464 ? 1.448 5.045 -12.455 1.00 95.12 464 PHE A N 1
ATOM 3681 C CA . PHE A 1 464 ? 2.384 4.309 -11.604 1.00 95.12 464 PHE A CA 1
ATOM 3682 C C . PHE A 1 464 ? 2.067 2.809 -11.616 1.00 95.12 464 PHE A C 1
ATOM 3684 O O . PHE A 1 464 ? 0.962 2.410 -11.254 1.00 95.12 464 PHE A O 1
ATOM 3691 N N . GLY A 1 465 ? 3.033 1.989 -12.033 1.00 90.50 465 GLY A N 1
ATOM 3692 C CA . GLY A 1 465 ? 2.952 0.528 -12.018 1.00 90.50 465 GLY A CA 1
ATOM 3693 C C . GLY A 1 465 ? 3.421 -0.062 -10.684 1.00 90.50 465 GLY A C 1
ATOM 3694 O O . GLY A 1 465 ? 2.964 0.336 -9.612 1.00 90.50 465 GLY A O 1
ATOM 3695 N N . GLU A 1 466 ? 4.348 -1.020 -10.724 1.00 85.62 466 GLU A N 1
ATOM 3696 C CA . GLU A 1 466 ? 4.834 -1.735 -9.538 1.00 85.62 466 GLU A CA 1
ATOM 3697 C C . GLU A 1 466 ? 5.858 -0.897 -8.749 1.00 85.62 466 GLU A C 1
ATOM 3699 O O . GLU A 1 466 ? 7.067 -0.940 -8.991 1.00 85.62 466 GLU A O 1
ATOM 3704 N N . VAL A 1 467 ? 5.354 -0.124 -7.785 1.00 87.19 467 VAL A N 1
ATOM 3705 C CA . VAL A 1 467 ? 6.138 0.781 -6.931 1.00 87.19 467 VAL A CA 1
ATOM 3706 C C . VAL A 1 467 ? 5.970 0.362 -5.463 1.00 87.19 467 VAL A C 1
ATOM 3708 O O . VAL A 1 467 ? 5.070 0.848 -4.783 1.00 87.19 467 VAL A O 1
ATOM 3711 N N . PRO A 1 468 ? 6.804 -0.551 -4.937 1.00 73.44 468 PRO A N 1
ATOM 3712 C CA . PRO A 1 468 ? 6.557 -1.202 -3.651 1.00 73.44 468 PRO A CA 1
ATOM 3713 C C . PRO A 1 468 ? 6.847 -0.308 -2.440 1.00 73.44 468 PRO A C 1
ATOM 3715 O O . PRO A 1 468 ? 6.403 -0.620 -1.337 1.00 73.44 468 PRO A O 1
ATOM 3718 N N . VAL A 1 469 ? 7.579 0.800 -2.608 1.00 88.31 469 VAL A N 1
ATOM 3719 C CA . VAL A 1 469 ? 7.993 1.654 -1.484 1.00 88.31 469 VAL A CA 1
ATOM 3720 C C . VAL A 1 469 ? 7.215 2.967 -1.474 1.00 88.31 469 VAL A C 1
ATOM 3722 O O . VAL A 1 469 ? 6.311 3.110 -0.646 1.00 88.31 469 VAL A O 1
ATOM 3725 N N . HIS A 1 470 ? 7.517 3.903 -2.386 1.00 92.81 470 HIS A N 1
ATOM 3726 C CA . HIS A 1 470 ? 6.907 5.240 -2.389 1.00 92.81 470 HIS A CA 1
ATOM 3727 C C . HIS A 1 470 ? 6.488 5.724 -3.778 1.00 92.81 470 HIS A C 1
ATOM 3729 O O . HIS A 1 470 ? 7.296 5.714 -4.703 1.00 92.81 470 HIS A O 1
ATOM 3735 N N . ILE A 1 471 ? 5.252 6.214 -3.918 1.00 94.12 471 ILE A N 1
ATOM 3736 C CA . ILE A 1 471 ? 4.806 6.853 -5.169 1.00 94.12 471 ILE A CA 1
ATOM 3737 C C . ILE A 1 471 ? 5.466 8.230 -5.286 1.00 94.12 471 ILE A C 1
ATOM 3739 O O . ILE A 1 471 ? 6.183 8.496 -6.249 1.00 94.12 471 ILE A O 1
ATOM 3743 N N . VAL A 1 472 ? 5.300 9.061 -4.255 1.00 95.25 472 VAL A N 1
ATOM 3744 C CA . VAL A 1 472 ? 5.981 10.351 -4.118 1.00 95.25 472 VAL A CA 1
ATOM 3745 C C . VAL A 1 472 ? 6.771 10.364 -2.818 1.00 95.25 472 VAL A C 1
ATOM 3747 O O . VAL A 1 472 ? 6.213 10.128 -1.744 1.00 95.25 472 VAL A O 1
ATOM 3750 N N . HIS A 1 473 ? 8.065 10.663 -2.913 1.00 93.38 473 HIS A N 1
ATOM 3751 C CA . HIS A 1 473 ? 8.958 10.751 -1.765 1.00 93.38 473 HIS A CA 1
ATOM 3752 C C . HIS A 1 473 ? 9.750 12.065 -1.766 1.00 93.38 473 HIS A C 1
ATOM 3754 O O . HIS A 1 473 ? 10.494 12.369 -2.688 1.00 93.38 473 HIS A O 1
ATOM 3760 N N . LEU A 1 474 ? 9.619 12.847 -0.705 1.00 89.50 474 LEU A N 1
ATOM 3761 C CA . LEU A 1 474 ? 10.442 14.014 -0.419 1.00 89.50 474 LEU A CA 1
ATOM 3762 C C . LEU A 1 474 ? 11.309 13.699 0.795 1.00 89.50 474 LEU A C 1
ATOM 3764 O O . LEU A 1 474 ? 10.805 13.618 1.918 1.00 89.50 474 LEU A O 1
ATOM 3768 N N . LYS A 1 475 ? 12.607 13.513 0.555 1.00 82.81 475 LYS A N 1
ATOM 3769 C CA . LYS A 1 475 ? 13.600 13.192 1.579 1.00 82.81 475 LYS A CA 1
ATOM 3770 C C . LYS A 1 475 ? 14.482 14.407 1.829 1.00 82.81 475 LYS A C 1
ATOM 3772 O O . LYS A 1 475 ? 15.219 14.822 0.944 1.00 82.81 475 LYS A O 1
ATOM 3777 N N . SER A 1 476 ? 14.443 14.959 3.041 1.00 69.94 476 SER A N 1
ATOM 3778 C CA . SER A 1 476 ? 15.044 16.274 3.296 1.00 69.94 476 SER A CA 1
ATOM 3779 C C . SER A 1 476 ? 15.592 16.416 4.725 1.00 69.94 476 SER A C 1
ATOM 3781 O O . SER A 1 476 ? 14.996 17.081 5.567 1.00 69.94 476 SER A O 1
ATOM 3783 N N . GLY A 1 477 ? 16.736 15.788 5.011 1.00 64.81 477 GLY A N 1
ATOM 3784 C CA . GLY A 1 477 ? 17.326 15.732 6.358 1.00 64.81 477 GLY A CA 1
ATOM 3785 C C . GLY A 1 477 ? 17.886 17.064 6.893 1.00 64.81 477 GLY A C 1
ATOM 3786 O O . GLY A 1 477 ? 18.289 17.949 6.140 1.00 64.81 477 GLY A O 1
ATOM 3787 N N . ASN A 1 478 ? 18.007 17.165 8.222 1.00 60.34 478 ASN A N 1
ATOM 3788 C CA . ASN A 1 478 ? 18.350 18.369 9.009 1.00 60.34 478 ASN A CA 1
ATOM 3789 C C . ASN A 1 478 ? 19.775 18.970 8.803 1.00 60.34 478 ASN A C 1
ATOM 3791 O O . ASN A 1 478 ? 20.220 19.774 9.610 1.00 60.34 478 ASN A O 1
ATOM 3795 N N . ASN A 1 479 ? 20.497 18.587 7.740 1.00 62.50 479 ASN A N 1
ATOM 3796 C CA . ASN A 1 479 ? 21.841 19.080 7.377 1.00 62.50 479 ASN A CA 1
ATOM 3797 C C . ASN A 1 479 ? 21.938 19.609 5.934 1.00 62.50 479 ASN A C 1
ATOM 3799 O O . ASN A 1 479 ? 23.038 19.889 5.456 1.00 62.50 479 ASN A O 1
ATOM 3803 N N . ARG A 1 480 ? 20.823 19.662 5.198 1.00 66.88 480 ARG A N 1
ATOM 3804 C CA . ARG A 1 480 ? 20.800 19.994 3.764 1.00 66.88 480 ARG A CA 1
ATOM 3805 C C . ARG A 1 480 ? 19.759 21.089 3.509 1.00 66.88 480 ARG A C 1
ATOM 3807 O O . ARG A 1 480 ? 18.684 20.812 2.997 1.00 66.88 480 ARG A O 1
ATOM 3814 N N . GLY A 1 481 ? 20.066 22.304 3.978 1.00 63.94 481 GLY A N 1
ATOM 3815 C CA . GLY A 1 481 ? 19.126 23.412 4.202 1.00 63.94 481 GLY A CA 1
ATOM 3816 C C . GLY A 1 481 ? 18.726 24.294 3.019 1.00 63.94 481 GLY A C 1
ATOM 3817 O O . GLY A 1 481 ? 18.732 25.513 3.173 1.00 63.94 481 GLY A O 1
ATOM 3818 N N . GLY A 1 482 ? 18.378 23.706 1.875 1.00 76.56 482 GLY A N 1
ATOM 3819 C CA . GLY A 1 482 ? 17.788 24.420 0.738 1.00 76.56 482 GLY A CA 1
ATOM 3820 C C . GLY A 1 482 ? 16.263 24.587 0.828 1.00 76.56 482 GLY A C 1
ATOM 3821 O O . GLY A 1 482 ? 15.628 24.173 1.801 1.00 76.56 482 GLY A O 1
ATOM 3822 N N . THR A 1 483 ? 15.662 25.199 -0.195 1.00 82.62 483 THR A N 1
ATOM 3823 C CA . THR A 1 483 ? 14.201 25.388 -0.294 1.00 82.62 483 THR A CA 1
ATOM 3824 C C . THR A 1 483 ? 13.616 24.402 -1.295 1.00 82.62 483 THR A C 1
ATOM 3826 O O . THR A 1 483 ? 14.135 24.284 -2.400 1.00 82.62 483 THR A O 1
ATOM 3829 N N . ILE A 1 484 ? 12.535 23.719 -0.923 1.00 87.75 484 ILE A N 1
ATOM 3830 C CA . ILE A 1 484 ? 11.721 22.905 -1.825 1.00 87.75 484 ILE A CA 1
ATOM 3831 C C . ILE A 1 484 ? 10.335 23.541 -1.890 1.00 87.75 484 ILE A C 1
ATOM 3833 O O . ILE A 1 484 ? 9.588 23.499 -0.906 1.00 87.75 484 ILE A O 1
ATOM 3837 N N . GLU A 1 485 ? 10.004 24.144 -3.028 1.00 87.62 485 GLU A N 1
ATOM 3838 C CA . GLU A 1 485 ? 8.748 24.875 -3.200 1.00 87.62 485 GLU A CA 1
ATOM 3839 C C . GLU A 1 485 ? 8.078 24.653 -4.551 1.00 87.62 485 GLU A C 1
ATOM 3841 O O . GLU A 1 485 ? 8.712 24.220 -5.505 1.00 87.62 485 GLU A O 1
ATOM 3846 N N . ASP A 1 486 ? 6.784 24.956 -4.642 1.00 88.19 486 ASP A N 1
ATOM 3847 C CA . ASP A 1 486 ? 6.034 24.941 -5.901 1.00 88.19 486 ASP A CA 1
ATOM 3848 C C . ASP A 1 486 ? 6.163 23.584 -6.635 1.00 88.19 486 ASP A C 1
ATOM 3850 O O . ASP A 1 486 ? 6.519 23.499 -7.817 1.00 88.19 486 ASP A O 1
ATOM 3854 N N . ILE A 1 487 ? 5.902 22.501 -5.891 1.00 93.81 487 ILE A N 1
ATOM 3855 C CA . ILE A 1 487 ? 5.776 21.140 -6.425 1.00 93.81 487 ILE A CA 1
ATOM 3856 C C . ILE A 1 487 ? 4.301 20.883 -6.722 1.00 93.81 487 ILE A C 1
ATOM 3858 O O . ILE A 1 487 ? 3.480 20.795 -5.809 1.00 93.81 487 ILE A O 1
ATOM 3862 N N . TRP A 1 488 ? 3.973 20.752 -8.002 1.00 92.88 488 TRP A N 1
ATOM 3863 C CA . TRP A 1 488 ? 2.615 20.635 -8.517 1.00 92.88 488 TRP A CA 1
ATOM 3864 C C . TRP A 1 488 ? 2.414 19.257 -9.127 1.00 92.88 488 TRP A C 1
ATOM 3866 O O . TRP A 1 488 ? 3.039 18.917 -10.131 1.00 92.88 488 TRP A O 1
ATOM 3876 N N . MET A 1 489 ? 1.519 18.456 -8.556 1.00 96.06 489 MET A N 1
ATOM 3877 C CA . MET A 1 489 ? 1.179 17.152 -9.114 1.00 96.06 489 MET A CA 1
ATOM 3878 C C . MET A 1 489 ? -0.328 17.004 -9.272 1.00 96.06 489 MET A C 1
ATOM 3880 O O . MET A 1 489 ? -1.050 17.116 -8.283 1.00 96.06 489 MET A O 1
ATOM 3884 N N . LYS A 1 490 ? -0.812 16.717 -10.487 1.00 93.56 490 LYS A N 1
ATOM 3885 C CA . LYS A 1 490 ? -2.250 16.529 -10.736 1.00 93.56 490 LYS A CA 1
ATOM 3886 C C . LYS A 1 490 ? -2.578 15.388 -11.691 1.00 93.56 490 LYS A C 1
ATOM 3888 O O . LYS A 1 490 ? -1.799 15.089 -12.586 1.00 93.56 490 LYS A O 1
ATOM 3893 N N . ASN A 1 491 ? -3.764 14.802 -11.556 1.00 92.94 491 ASN A N 1
ATOM 3894 C CA . ASN A 1 491 ? -4.310 13.828 -12.513 1.00 92.94 491 ASN A CA 1
ATOM 3895 C C . ASN A 1 491 ? -3.408 12.598 -12.717 1.00 92.94 491 ASN A C 1
ATOM 3897 O O . ASN A 1 491 ? -3.236 12.127 -13.838 1.00 92.94 491 ASN A O 1
ATOM 3901 N N . ASN A 1 492 ? -2.790 12.094 -11.650 1.00 94.69 492 ASN A N 1
ATOM 3902 C CA . ASN A 1 492 ? -1.942 10.908 -11.736 1.00 94.69 492 ASN A CA 1
ATOM 3903 C C . ASN A 1 492 ? -2.707 9.669 -11.243 1.00 94.69 492 ASN A C 1
ATOM 3905 O O . ASN A 1 492 ? -3.507 9.740 -10.311 1.00 94.69 492 ASN A O 1
ATOM 3909 N N . ASN A 1 493 ? -2.459 8.516 -11.852 1.00 91.50 493 ASN A N 1
ATOM 3910 C CA . ASN A 1 493 ? -3.134 7.260 -11.524 1.00 91.50 493 ASN A CA 1
ATOM 3911 C C . ASN A 1 493 ? -2.116 6.180 -11.132 1.00 91.50 493 ASN A C 1
ATOM 3913 O O . ASN A 1 493 ? -0.975 6.205 -11.584 1.00 91.50 493 ASN A O 1
ATOM 3917 N N . SER A 1 494 ? -2.521 5.208 -10.319 1.00 87.81 494 SER A N 1
ATOM 3918 C CA . SER A 1 494 ? -1.765 3.969 -10.097 1.00 87.81 494 SER A CA 1
ATOM 3919 C C . SER A 1 494 ? -2.522 2.757 -10.641 1.00 87.81 494 SER A C 1
ATOM 3921 O O . SER A 1 494 ? -3.743 2.764 -10.759 1.00 87.81 494 SER A O 1
ATOM 3923 N N . GLU A 1 495 ? -1.808 1.690 -10.977 1.00 82.00 495 GLU A N 1
ATOM 3924 C CA . GLU A 1 495 ? -2.407 0.398 -11.337 1.00 82.00 495 GLU A CA 1
ATOM 3925 C C . GLU A 1 495 ? -2.909 -0.388 -10.109 1.00 82.00 495 GLU A C 1
ATOM 3927 O O . GLU A 1 495 ? -3.383 -1.513 -10.241 1.00 82.00 495 GLU A O 1
ATOM 3932 N N . GLY A 1 496 ? -2.830 0.193 -8.906 1.00 70.12 496 GLY A N 1
ATOM 3933 C CA . GLY A 1 496 ? -3.345 -0.406 -7.671 1.00 70.12 496 GLY A CA 1
ATOM 3934 C C . GLY A 1 496 ? -2.359 -1.326 -6.951 1.00 70.12 496 GLY A C 1
ATOM 3935 O O . GLY A 1 496 ? -2.727 -1.947 -5.947 1.00 70.12 496 GLY A O 1
ATOM 3936 N N . TYR A 1 497 ? -1.106 -1.395 -7.417 1.00 72.19 497 TYR A N 1
ATOM 3937 C CA . TYR A 1 497 ? -0.040 -2.102 -6.711 1.00 72.19 497 TYR A CA 1
ATOM 3938 C C . TYR A 1 497 ? 0.186 -1.508 -5.325 1.00 72.19 497 TYR A C 1
ATOM 3940 O O . TYR A 1 497 ? 0.166 -0.292 -5.127 1.00 72.19 497 TYR A O 1
ATOM 3948 N N . LEU A 1 498 ? 0.418 -2.401 -4.369 1.00 73.75 498 LEU A N 1
ATOM 3949 C CA . LEU A 1 498 ? 0.632 -2.045 -2.979 1.00 73.75 498 LEU A CA 1
ATOM 3950 C C . LEU A 1 498 ? 2.011 -1.397 -2.802 1.00 73.75 498 LEU A C 1
ATOM 3952 O O . LEU A 1 498 ? 3.035 -2.054 -2.992 1.00 73.75 498 LEU A O 1
ATOM 3956 N N . CYS A 1 499 ? 2.033 -0.134 -2.388 1.00 79.56 499 CYS A N 1
ATOM 3957 C CA . CYS A 1 499 ? 3.236 0.540 -1.915 1.00 79.56 499 CYS A CA 1
ATOM 3958 C C . CYS A 1 499 ? 3.283 0.555 -0.380 1.00 79.56 499 CYS A C 1
ATOM 3960 O O . CYS A 1 499 ? 2.269 0.375 0.290 1.00 79.56 499 CYS A O 1
ATOM 3962 N N . GLN A 1 500 ? 4.447 0.779 0.225 1.00 82.62 500 GLN A N 1
ATOM 3963 C CA . GLN A 1 500 ? 4.522 0.992 1.671 1.00 82.62 500 GLN A CA 1
ATOM 3964 C C . GLN A 1 500 ? 3.845 2.312 2.064 1.00 82.62 500 GLN A C 1
ATOM 3966 O O . GLN A 1 500 ? 3.073 2.372 3.025 1.00 82.62 500 GLN A O 1
ATOM 3971 N N . THR A 1 501 ? 4.152 3.390 1.341 1.00 85.69 501 THR A N 1
ATOM 3972 C CA . THR A 1 501 ? 3.590 4.716 1.603 1.00 85.69 501 THR A CA 1
ATOM 3973 C C . THR A 1 501 ? 3.349 5.476 0.314 1.00 85.69 501 THR A C 1
ATOM 3975 O O . THR A 1 501 ? 4.297 5.667 -0.441 1.00 85.69 501 THR A O 1
ATOM 3978 N N . ALA A 1 502 ? 2.124 5.949 0.062 1.00 90.06 502 ALA A N 1
ATOM 3979 C CA . ALA A 1 502 ? 1.836 6.645 -1.195 1.00 90.06 502 ALA A CA 1
ATOM 3980 C C . ALA A 1 502 ? 2.558 7.998 -1.259 1.00 90.06 502 ALA A C 1
ATOM 3982 O O . ALA A 1 502 ? 3.337 8.234 -2.181 1.00 90.06 502 ALA A O 1
ATOM 3983 N N . PHE A 1 503 ? 2.372 8.841 -0.242 1.00 93.12 503 PHE A N 1
ATOM 3984 C CA . PHE A 1 503 ? 3.059 10.127 -0.129 1.00 93.12 503 PHE A CA 1
ATOM 3985 C C . PHE A 1 503 ? 3.922 10.141 1.121 1.00 93.12 503 PHE A C 1
ATOM 3987 O O . PHE A 1 503 ? 3.395 10.099 2.231 1.00 93.12 503 PHE A O 1
ATOM 3994 N N . ARG A 1 504 ? 5.243 10.211 0.955 1.00 91.31 504 ARG A N 1
ATOM 3995 C CA . ARG A 1 504 ? 6.183 10.344 2.068 1.00 91.31 504 ARG A CA 1
ATOM 3996 C C . ARG A 1 504 ? 6.925 11.667 1.970 1.00 91.31 504 ARG A C 1
ATOM 3998 O O . ARG A 1 504 ? 7.718 11.859 1.062 1.00 91.31 504 ARG A O 1
ATOM 4005 N N . ILE A 1 505 ? 6.701 12.558 2.923 1.00 87.44 505 ILE A N 1
ATOM 4006 C CA . ILE A 1 505 ? 7.461 13.794 3.105 1.00 87.44 505 ILE A CA 1
ATOM 4007 C C . ILE A 1 505 ? 8.133 13.701 4.470 1.00 87.44 505 ILE A C 1
ATOM 4009 O O . ILE A 1 505 ? 7.486 13.855 5.506 1.00 87.44 505 ILE A O 1
ATOM 4013 N N . ASP A 1 506 ? 9.424 13.390 4.474 1.00 82.31 506 ASP A N 1
ATOM 4014 C CA . ASP A 1 506 ? 10.171 13.079 5.689 1.00 82.31 506 ASP A CA 1
ATOM 4015 C C . ASP A 1 506 ? 11.410 13.971 5.791 1.00 82.31 506 ASP A C 1
ATOM 4017 O O . ASP A 1 506 ? 12.425 13.767 5.115 1.00 82.31 506 ASP A O 1
ATOM 4021 N N . GLN A 1 507 ? 11.318 14.990 6.647 1.00 75.19 507 GLN A N 1
ATOM 4022 C CA . GLN A 1 507 ? 12.458 15.835 6.991 1.00 75.19 507 GLN A CA 1
ATOM 4023 C C . GLN A 1 507 ? 13.298 15.252 8.139 1.00 75.19 507 GLN A C 1
ATOM 4025 O O . GLN A 1 507 ? 14.427 15.689 8.368 1.00 75.19 507 GLN A O 1
ATOM 4030 N N . ALA A 1 508 ? 12.780 14.263 8.873 1.00 61.41 508 ALA A N 1
ATOM 4031 C CA . ALA A 1 508 ? 13.479 13.649 10.002 1.00 61.41 508 ALA A CA 1
ATOM 4032 C C . ALA A 1 508 ? 14.263 12.378 9.616 1.00 61.41 508 ALA A C 1
ATOM 4034 O O . ALA A 1 508 ? 14.810 11.703 10.489 1.00 61.41 508 ALA A O 1
ATOM 4035 N N . ASP A 1 509 ? 14.337 12.050 8.326 1.00 60.91 509 ASP A N 1
ATOM 4036 C CA . ASP A 1 509 ? 15.092 10.909 7.807 1.00 60.91 509 ASP A CA 1
ATOM 4037 C C . ASP A 1 509 ? 16.618 11.168 7.896 1.00 60.91 509 ASP A C 1
ATOM 4039 O O . ASP A 1 509 ? 17.224 11.783 7.013 1.00 60.91 509 ASP A O 1
ATOM 4043 N N . GLY A 1 510 ? 17.252 10.747 9.003 1.00 51.84 510 GLY A N 1
ATOM 4044 C CA . GLY A 1 510 ? 18.706 10.838 9.230 1.00 51.84 510 GLY A CA 1
ATOM 4045 C C . GLY A 1 510 ? 19.134 10.927 10.708 1.00 51.84 510 GLY A C 1
ATOM 4046 O O . GLY A 1 510 ? 18.308 11.063 11.605 1.00 51.84 510 GLY A O 1
ATOM 4047 N N . LYS A 1 511 ? 20.449 10.849 10.988 1.00 46.91 511 LYS A N 1
ATOM 4048 C CA . LYS A 1 511 ? 21.007 11.066 12.344 1.00 46.91 511 LYS A CA 1
ATOM 4049 C C . LYS A 1 511 ? 20.794 12.526 12.786 1.00 46.91 511 LYS A C 1
ATOM 4051 O O . LYS A 1 511 ? 21.036 13.439 12.000 1.00 46.91 511 LYS A O 1
ATOM 4056 N N . ILE A 1 512 ? 20.399 12.729 14.048 1.00 44.75 512 ILE A N 1
ATOM 4057 C CA . ILE A 1 512 ? 20.265 14.043 14.712 1.00 44.75 512 ILE A CA 1
ATOM 4058 C C . ILE A 1 512 ? 21.587 14.830 14.559 1.00 44.75 512 ILE A C 1
ATOM 4060 O O . ILE A 1 512 ? 22.631 14.276 14.914 1.00 44.75 512 ILE A O 1
ATOM 4064 N N . PRO A 1 513 ? 21.605 16.075 14.044 1.00 46.25 513 PRO A N 1
ATOM 4065 C CA . PRO A 1 513 ? 22.857 16.812 13.890 1.00 46.25 513 PRO A CA 1
ATOM 4066 C C . PRO A 1 513 ? 23.350 17.515 15.153 1.00 46.25 513 PRO A C 1
ATOM 4068 O O . PRO A 1 513 ? 22.588 17.846 16.059 1.00 46.25 513 PRO A O 1
ATOM 4071 N N . GLN A 1 514 ? 24.649 17.812 15.126 1.00 48.41 514 GLN A N 1
ATOM 4072 C CA . GLN A 1 514 ? 25.325 18.769 15.998 1.00 48.41 514 GLN A CA 1
ATOM 4073 C C . GLN A 1 514 ? 24.827 20.208 15.745 1.00 48.41 514 GLN A C 1
ATOM 4075 O O . GLN A 1 514 ? 24.370 20.535 14.651 1.00 48.41 514 GLN A O 1
ATOM 4080 N N . ASN A 1 515 ? 24.931 21.068 16.764 1.00 43.75 515 ASN A N 1
ATOM 4081 C CA . ASN A 1 515 ? 24.509 22.475 16.742 1.00 43.75 515 ASN A CA 1
ATOM 4082 C C . ASN A 1 515 ? 24.968 23.239 15.480 1.00 43.75 515 ASN A C 1
ATOM 4084 O O . ASN A 1 515 ? 26.165 23.315 15.218 1.00 43.75 515 ASN A O 1
ATOM 4088 N N . GLY A 1 516 ? 24.030 23.888 14.773 1.00 48.72 516 GLY A N 1
ATOM 4089 C CA . GLY A 1 516 ? 24.327 24.933 13.775 1.00 48.72 516 GLY A CA 1
ATOM 4090 C C . GLY A 1 516 ? 24.045 24.622 12.296 1.00 48.72 516 GLY A C 1
ATOM 4091 O O . GLY A 1 516 ? 24.325 25.477 11.461 1.00 48.72 516 GLY A O 1
ATOM 4092 N N . ALA A 1 517 ? 23.495 23.457 11.941 1.00 51.72 517 ALA A N 1
ATOM 4093 C CA . ALA A 1 517 ? 23.166 23.125 10.548 1.00 51.72 517 ALA A CA 1
ATOM 4094 C C . ALA A 1 517 ? 21.877 23.813 10.038 1.00 51.72 517 ALA A C 1
ATOM 4096 O O . ALA A 1 517 ? 20.927 24.006 10.798 1.00 51.72 517 ALA A O 1
ATOM 4097 N N . SER A 1 518 ? 21.839 24.184 8.749 1.00 58.81 518 SER A N 1
ATOM 4098 C CA . SER A 1 518 ? 20.669 24.793 8.102 1.00 58.81 518 SER A CA 1
ATOM 4099 C C . SER A 1 518 ? 19.587 23.749 7.802 1.00 58.81 518 SER A C 1
ATOM 4101 O O . SER A 1 518 ? 19.858 22.692 7.228 1.00 58.81 518 SER A O 1
ATOM 4103 N N . THR A 1 519 ? 18.343 24.050 8.182 1.00 60.56 519 THR A N 1
ATOM 4104 C CA . THR A 1 519 ? 17.206 23.140 8.009 1.00 60.56 519 THR A CA 1
ATOM 4105 C C . THR A 1 519 ? 16.408 23.482 6.746 1.00 60.56 519 THR A C 1
ATOM 4107 O O . THR A 1 519 ? 15.987 24.634 6.609 1.00 60.56 519 THR A O 1
ATOM 4110 N N . PRO A 1 520 ? 16.148 22.513 5.853 1.00 66.88 520 PRO A N 1
ATOM 4111 C CA . PRO A 1 520 ? 15.430 22.771 4.609 1.00 66.88 520 PRO A CA 1
ATOM 4112 C C . PRO A 1 520 ? 13.988 23.220 4.844 1.00 66.88 520 PRO A C 1
ATOM 4114 O O . PRO A 1 520 ? 13.334 22.777 5.791 1.00 66.88 520 PRO A O 1
ATOM 4117 N N . VAL A 1 521 ? 13.492 24.093 3.969 1.00 74.75 521 VAL A N 1
ATOM 4118 C CA . VAL A 1 521 ? 12.121 24.620 4.014 1.00 74.75 521 VAL A CA 1
ATOM 4119 C C . VAL A 1 521 ? 11.301 23.935 2.925 1.00 74.75 521 VAL A C 1
ATOM 4121 O O . VAL A 1 521 ? 11.663 24.0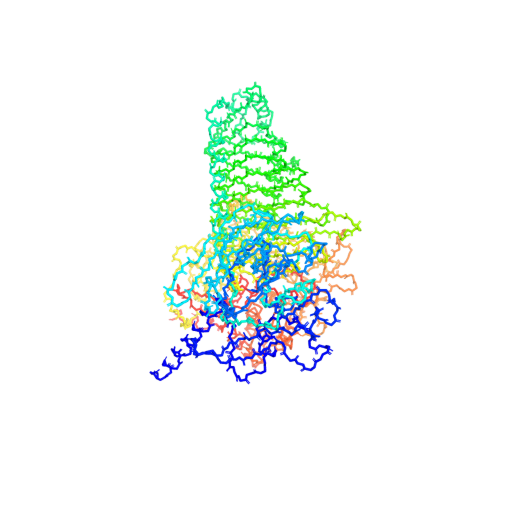16 1.754 1.00 74.75 521 VAL A O 1
ATOM 4124 N N . LEU A 1 522 ? 10.209 23.261 3.306 1.00 76.12 522 LEU A N 1
ATOM 4125 C CA . LEU A 1 522 ? 9.200 22.764 2.366 1.00 76.12 522 LEU A CA 1
ATOM 4126 C C . LEU A 1 522 ? 8.012 23.723 2.368 1.00 76.12 522 LEU A C 1
ATOM 4128 O O . LEU A 1 522 ? 7.353 23.861 3.398 1.00 76.12 522 LEU A O 1
ATOM 4132 N N . TRP A 1 523 ? 7.726 24.348 1.228 1.00 73.69 523 TRP A N 1
ATOM 4133 C CA . TRP A 1 523 ? 6.726 25.411 1.150 1.00 73.69 523 TRP A CA 1
ATOM 4134 C C . TRP A 1 523 ? 5.912 25.342 -0.140 1.00 73.69 523 TRP A C 1
ATOM 4136 O O . TRP A 1 523 ? 6.479 25.283 -1.215 1.00 73.69 523 TRP A O 1
ATOM 4146 N N . TYR A 1 524 ? 4.582 25.377 -0.062 1.00 74.12 524 TYR A N 1
ATOM 4147 C CA . TYR A 1 524 ? 3.699 25.326 -1.242 1.00 74.12 524 TYR A CA 1
ATOM 4148 C C . TYR A 1 524 ? 3.875 24.079 -2.119 1.00 74.12 524 TYR A C 1
ATOM 4150 O O . TYR A 1 524 ? 4.372 24.139 -3.238 1.00 74.12 524 TYR A O 1
ATOM 4158 N N . ASN A 1 525 ? 3.411 22.934 -1.616 1.00 83.25 525 ASN A N 1
ATOM 4159 C CA . ASN A 1 525 ? 3.366 21.685 -2.383 1.00 83.25 525 ASN A CA 1
ATOM 4160 C C . ASN A 1 525 ? 1.915 21.241 -2.569 1.00 83.25 525 ASN A C 1
ATOM 4162 O O . ASN A 1 525 ? 1.153 21.206 -1.603 1.00 83.25 525 ASN A O 1
ATOM 4166 N N . TYR A 1 526 ? 1.530 20.891 -3.790 1.00 86.38 526 TYR A N 1
ATOM 4167 C CA . TYR A 1 526 ? 0.140 20.664 -4.155 1.00 86.38 526 TYR A CA 1
ATOM 4168 C C . TYR A 1 526 ? -0.034 19.338 -4.902 1.00 86.38 526 TYR A C 1
ATOM 4170 O O . TYR A 1 526 ? 0.551 19.128 -5.966 1.00 86.38 526 TYR A O 1
ATOM 4178 N N . TYR A 1 527 ? -0.858 18.451 -4.343 1.00 91.62 527 TYR A N 1
ATOM 4179 C CA . TYR A 1 527 ? -1.157 17.122 -4.873 1.00 91.62 527 TYR A CA 1
ATOM 4180 C C . TYR A 1 527 ? -2.667 16.991 -5.089 1.00 91.62 527 TYR A C 1
ATOM 4182 O O . TYR A 1 527 ? -3.436 17.000 -4.124 1.00 91.62 527 TYR A O 1
ATOM 4190 N N . GLU A 1 528 ? -3.099 16.849 -6.342 1.00 89.00 528 GLU A N 1
ATOM 4191 C CA . GLU A 1 528 ? -4.517 16.806 -6.710 1.00 89.00 528 GLU A CA 1
ATOM 4192 C C . GLU A 1 528 ? -4.872 15.615 -7.605 1.00 89.00 528 GLU A C 1
ATOM 4194 O O . GLU A 1 528 ? -4.100 15.211 -8.471 1.00 89.00 528 GLU A O 1
ATOM 4199 N N . ASN A 1 529 ? -6.073 15.064 -7.424 1.00 85.12 529 ASN A N 1
ATOM 4200 C CA . ASN A 1 529 ? -6.654 14.064 -8.318 1.00 85.12 529 ASN A CA 1
ATOM 4201 C C . ASN A 1 529 ? -5.727 12.856 -8.544 1.00 85.12 529 ASN A C 1
ATOM 4203 O O . ASN A 1 529 ? -5.348 12.529 -9.673 1.00 85.12 529 ASN A O 1
ATOM 4207 N N . PHE A 1 530 ? -5.329 12.220 -7.439 1.00 92.12 530 PHE A N 1
ATOM 4208 C CA . PHE A 1 530 ? -4.619 10.945 -7.475 1.00 92.12 530 PHE A CA 1
ATOM 4209 C C . PHE A 1 530 ? -5.601 9.792 -7.296 1.00 92.12 530 PHE A C 1
ATOM 4211 O O . PHE A 1 530 ? -6.330 9.738 -6.303 1.00 92.12 530 PHE A O 1
ATOM 4218 N N . THR A 1 531 ? -5.591 8.847 -8.231 1.00 84.69 531 THR A N 1
ATOM 4219 C CA . THR A 1 531 ? -6.565 7.747 -8.277 1.00 84.69 531 THR A CA 1
ATOM 4220 C C . THR A 1 531 ? -5.896 6.376 -8.202 1.00 84.69 531 THR A C 1
ATOM 4222 O O . THR A 1 531 ? -4.715 6.222 -8.522 1.00 84.69 531 THR A O 1
ATOM 4225 N N . ASN A 1 532 ? -6.656 5.383 -7.722 1.00 80.19 532 ASN A N 1
ATOM 4226 C CA . ASN A 1 532 ? -6.244 3.978 -7.601 1.00 80.19 532 ASN A CA 1
ATOM 4227 C C . ASN A 1 532 ? -4.935 3.744 -6.821 1.00 80.19 532 ASN A C 1
ATOM 4229 O O . ASN A 1 532 ? -4.226 2.767 -7.060 1.00 80.19 532 ASN A O 1
ATOM 4233 N N . LEU A 1 533 ? -4.597 4.616 -5.866 1.00 81.50 533 LEU A N 1
ATOM 4234 C CA . LEU A 1 533 ? -3.442 4.394 -4.998 1.00 81.50 533 LEU A CA 1
ATOM 4235 C C . LEU A 1 533 ? -3.752 3.303 -3.966 1.00 81.50 533 LEU A C 1
ATOM 4237 O O . LEU A 1 533 ? -4.860 3.233 -3.430 1.00 81.50 533 LEU A O 1
ATOM 4241 N N . ASN A 1 534 ? -2.750 2.490 -3.639 1.00 74.31 534 ASN A N 1
ATOM 4242 C CA . ASN A 1 534 ? -2.848 1.433 -2.638 1.00 74.31 534 ASN A CA 1
ATOM 4243 C C . ASN A 1 534 ? -1.591 1.434 -1.758 1.00 74.31 534 ASN A C 1
ATOM 4245 O O . ASN A 1 534 ? -0.495 1.237 -2.274 1.00 74.31 534 ASN A O 1
ATOM 4249 N N . ALA A 1 535 ? -1.732 1.679 -0.453 1.00 75.50 535 ALA A N 1
ATOM 4250 C CA . ALA A 1 535 ? -0.612 1.811 0.479 1.00 75.50 535 ALA A CA 1
ATOM 4251 C C . ALA A 1 535 ? -0.805 0.946 1.733 1.00 75.50 535 ALA A C 1
ATOM 4253 O O . ALA A 1 535 ? -1.848 1.039 2.360 1.00 75.50 535 ALA A O 1
ATOM 4254 N N . ALA A 1 536 ? 0.194 0.150 2.127 1.00 65.69 536 ALA A N 1
ATOM 4255 C CA . ALA A 1 536 ? 0.103 -0.856 3.196 1.00 65.69 536 ALA A CA 1
ATOM 4256 C C . ALA A 1 536 ? 0.308 -0.327 4.623 1.00 65.69 536 ALA A C 1
ATOM 4258 O O . ALA A 1 536 ? -0.098 -0.979 5.585 1.00 65.69 536 ALA A O 1
ATOM 4259 N N . ASP A 1 537 ? 1.026 0.786 4.774 1.00 71.81 537 ASP A N 1
ATOM 4260 C CA . ASP A 1 537 ? 1.388 1.363 6.073 1.00 71.81 537 ASP A CA 1
ATOM 4261 C C . ASP A 1 537 ? 0.797 2.769 6.188 1.00 71.81 537 ASP A C 1
ATOM 4263 O O . ASP A 1 537 ? -0.194 2.983 6.891 1.00 71.81 537 ASP A O 1
ATOM 4267 N N . LYS A 1 538 ? 1.329 3.716 5.406 1.00 76.62 538 LYS A N 1
ATOM 4268 C CA . LYS A 1 538 ? 0.904 5.118 5.450 1.00 76.62 538 LYS A CA 1
ATOM 4269 C C . LYS A 1 538 ? 0.279 5.560 4.141 1.00 76.62 538 LYS A C 1
ATOM 4271 O O . LYS A 1 538 ? 0.880 5.411 3.087 1.00 76.62 538 LYS A O 1
ATOM 4276 N N . GLY A 1 539 ? -0.902 6.167 4.187 1.00 82.00 539 GLY A N 1
ATOM 4277 C CA . GLY A 1 539 ? -1.460 6.826 3.003 1.00 82.00 539 GLY A CA 1
ATOM 4278 C C . GLY A 1 539 ? -0.637 8.066 2.676 1.00 82.00 539 GLY A C 1
ATOM 4279 O O . GLY A 1 539 ? 0.069 8.135 1.671 1.00 82.00 539 GLY A O 1
ATOM 4280 N N . ILE A 1 540 ? -0.673 9.015 3.605 1.00 86.50 540 ILE A N 1
ATOM 4281 C CA . ILE A 1 540 ? 0.174 10.203 3.614 1.00 86.50 540 ILE A CA 1
ATOM 4282 C C . ILE A 1 540 ? 1.005 10.153 4.899 1.00 86.50 540 ILE A C 1
ATOM 4284 O O . ILE A 1 540 ? 0.456 9.944 5.979 1.00 86.50 540 ILE A O 1
ATOM 4288 N N . TYR A 1 541 ? 2.321 10.308 4.784 1.00 86.06 541 TYR A N 1
ATOM 4289 C CA . TYR A 1 541 ? 3.258 10.441 5.894 1.00 86.06 541 TYR A CA 1
ATOM 4290 C C . TYR A 1 541 ? 3.996 11.769 5.767 1.00 86.06 541 TYR A C 1
ATOM 4292 O O . TYR A 1 541 ? 4.813 11.938 4.866 1.00 86.06 541 TYR A O 1
ATOM 4300 N N . LEU A 1 542 ? 3.717 12.694 6.676 1.00 84.00 542 LEU A N 1
ATOM 4301 C CA . LEU A 1 542 ? 4.400 13.969 6.827 1.00 84.00 542 LEU A CA 1
ATOM 4302 C C . LEU A 1 542 ? 5.107 13.968 8.176 1.00 84.00 542 LEU A C 1
ATOM 4304 O O . LEU A 1 542 ? 4.462 13.823 9.217 1.00 84.00 542 LEU A O 1
ATOM 4308 N N . ASN A 1 543 ? 6.422 14.136 8.172 1.00 80.56 543 ASN A N 1
ATOM 4309 C CA . ASN A 1 543 ? 7.200 14.227 9.396 1.00 80.56 543 ASN A CA 1
ATOM 4310 C C . ASN A 1 543 ? 8.227 15.348 9.279 1.00 80.56 543 ASN A C 1
ATOM 4312 O O . ASN A 1 543 ? 9.232 15.219 8.580 1.00 80.56 543 ASN A O 1
ATOM 4316 N N . ALA A 1 544 ? 7.955 16.452 9.967 1.00 74.31 544 ALA A N 1
ATOM 4317 C CA . ALA A 1 544 ? 8.906 17.545 10.109 1.00 74.31 544 ALA A CA 1
ATOM 4318 C C . ALA A 1 544 ? 9.911 17.263 11.242 1.00 74.31 544 ALA A C 1
ATOM 4320 O O . ALA A 1 544 ? 9.764 16.328 12.034 1.00 74.31 544 ALA A O 1
ATOM 4321 N N . ILE A 1 545 ? 10.972 18.063 11.314 1.00 69.50 545 ILE A N 1
ATOM 4322 C CA . ILE A 1 545 ? 12.023 17.906 12.326 1.00 69.50 545 ILE A CA 1
ATOM 4323 C C . ILE A 1 545 ? 11.538 18.450 13.683 1.00 69.50 545 ILE A C 1
ATOM 4325 O O . ILE A 1 545 ? 11.149 19.617 13.766 1.00 69.50 545 ILE A O 1
ATOM 4329 N N . PRO A 1 546 ? 11.604 17.665 14.778 1.00 56.31 546 PRO A N 1
ATOM 4330 C CA . PRO A 1 546 ? 11.305 18.166 16.117 1.00 56.31 546 PRO A CA 1
ATOM 4331 C C . PRO A 1 546 ? 12.252 19.311 16.519 1.00 56.31 546 PRO A C 1
ATOM 4333 O O . PRO A 1 546 ? 13.463 19.192 16.360 1.00 56.31 546 PRO A O 1
ATOM 4336 N N . GLN A 1 547 ? 11.715 20.387 17.107 1.00 53.34 547 GLN A N 1
ATOM 4337 C CA . GLN A 1 547 ? 12.474 21.493 17.729 1.00 53.34 547 GLN A CA 1
ATOM 4338 C C . GLN A 1 547 ? 13.269 22.422 16.777 1.00 53.34 547 GLN A C 1
ATOM 4340 O O . GLN A 1 547 ? 13.965 23.316 17.262 1.00 53.34 547 GLN A O 1
ATOM 4345 N N . SER A 1 548 ? 13.146 22.295 15.449 1.00 47.50 548 SER A N 1
ATOM 4346 C CA . SER A 1 548 ? 13.753 23.238 14.490 1.00 47.50 548 SER A CA 1
ATOM 4347 C C . SER A 1 548 ? 12.769 24.336 14.049 1.00 47.50 548 SER A C 1
ATOM 4349 O O . SER A 1 548 ? 11.550 24.188 14.116 1.00 47.50 548 SER A O 1
ATOM 4351 N N . ARG A 1 549 ? 13.302 25.479 13.598 1.00 52.78 549 ARG A N 1
ATOM 4352 C CA . ARG A 1 549 ? 12.534 26.622 13.063 1.00 52.78 549 ARG A CA 1
ATOM 4353 C C . ARG A 1 549 ? 12.115 26.457 11.585 1.00 52.78 549 ARG A C 1
ATOM 4355 O O . ARG A 1 549 ? 11.741 27.458 10.985 1.00 52.78 549 ARG A O 1
ATOM 4362 N N . SER A 1 550 ? 12.173 25.256 10.999 1.00 54.97 550 SER A N 1
ATOM 4363 C CA . SER A 1 550 ? 11.824 25.027 9.580 1.00 54.97 550 SER A CA 1
ATOM 4364 C C . SER A 1 550 ? 10.614 24.103 9.439 1.00 54.97 550 SER A C 1
ATOM 4366 O O . SER A 1 550 ? 10.763 22.881 9.456 1.00 54.97 550 SER A O 1
ATOM 4368 N N . PRO A 1 551 ? 9.411 24.677 9.333 1.00 62.84 551 PRO A N 1
ATOM 4369 C CA . PRO A 1 551 ? 8.176 23.924 9.170 1.00 62.84 551 PRO A CA 1
ATOM 4370 C C . PRO A 1 551 ? 7.941 23.490 7.714 1.00 62.84 551 PRO A C 1
ATOM 4372 O O . PRO A 1 551 ? 8.155 24.257 6.780 1.00 62.84 551 PRO A O 1
ATOM 4375 N N . ILE A 1 552 ? 7.475 22.250 7.527 1.00 72.12 552 ILE A N 1
ATOM 4376 C CA . ILE A 1 552 ? 6.670 21.886 6.352 1.00 72.12 552 ILE A CA 1
ATOM 4377 C C . ILE A 1 552 ? 5.423 22.774 6.414 1.00 72.12 552 ILE A C 1
ATOM 4379 O O . ILE A 1 552 ? 4.623 22.603 7.332 1.00 72.12 552 ILE A O 1
ATOM 4383 N N . GLU A 1 553 ? 5.274 23.705 5.474 1.00 70.12 553 GLU A N 1
ATOM 4384 C CA . GLU A 1 553 ? 4.179 24.679 5.436 1.00 70.12 553 GLU A CA 1
ATOM 4385 C C . GLU A 1 553 ? 3.437 24.613 4.107 1.00 70.12 553 GLU A C 1
ATOM 4387 O O . GLU A 1 553 ? 4.050 24.453 3.050 1.00 70.12 553 GLU A O 1
ATOM 4392 N N . SER A 1 554 ? 2.122 24.860 4.145 1.00 69.50 554 SER A N 1
ATOM 4393 C CA . SER A 1 554 ? 1.326 25.052 2.928 1.00 69.50 554 SER A CA 1
ATOM 4394 C C . SER A 1 554 ? 1.430 23.832 2.000 1.00 69.50 554 SER A C 1
ATOM 4396 O O . SER A 1 554 ? 2.000 23.893 0.913 1.00 69.50 554 SER A O 1
ATOM 4398 N N . VAL A 1 555 ? 0.932 22.684 2.467 1.00 77.00 555 VAL A N 1
ATOM 4399 C CA . VAL A 1 555 ? 0.879 21.445 1.674 1.00 77.00 555 VAL A CA 1
ATOM 4400 C C . VAL A 1 555 ? -0.572 21.018 1.498 1.00 77.00 555 VAL A C 1
ATOM 4402 O O . VAL A 1 555 ? -1.287 20.854 2.487 1.00 77.00 555 VAL A O 1
ATOM 4405 N N . TRP A 1 556 ? -1.001 20.809 0.253 1.00 78.81 556 TRP A N 1
ATOM 4406 C CA . TRP A 1 556 ? -2.370 20.430 -0.093 1.00 78.81 556 TRP A CA 1
ATOM 4407 C C . TRP A 1 556 ? -2.431 19.030 -0.685 1.00 78.81 556 TRP A C 1
ATOM 4409 O O . TRP A 1 556 ? -1.717 18.705 -1.629 1.00 78.81 556 TRP A O 1
ATOM 4419 N N . PHE A 1 557 ? -3.360 18.239 -0.167 1.00 81.25 557 PHE A N 1
ATOM 4420 C CA . PHE A 1 557 ? -3.803 16.974 -0.728 1.00 81.25 557 PHE A CA 1
ATOM 4421 C C . PHE A 1 557 ? -5.295 17.100 -1.036 1.00 81.25 557 PHE A C 1
ATOM 4423 O O . PHE A 1 557 ? -6.108 17.273 -0.122 1.00 81.25 557 PHE A O 1
ATOM 4430 N N . LYS A 1 558 ? -5.662 17.040 -2.316 1.00 77.00 558 LYS A N 1
ATOM 4431 C CA . LYS A 1 558 ? -7.033 17.269 -2.781 1.00 77.00 558 LYS A CA 1
ATOM 4432 C C . LYS A 1 558 ? -7.495 16.164 -3.727 1.00 77.00 558 LYS A C 1
ATOM 4434 O O . LYS A 1 558 ? -6.780 15.802 -4.651 1.00 77.00 558 LYS A O 1
ATOM 4439 N N . ASP A 1 559 ? -8.700 15.641 -3.515 1.00 74.88 559 ASP A N 1
ATOM 4440 C CA . ASP A 1 559 ? -9.311 14.634 -4.398 1.00 74.88 559 ASP A CA 1
ATOM 4441 C C . ASP A 1 559 ? -8.398 13.404 -4.595 1.00 74.88 559 ASP A C 1
ATOM 4443 O O . ASP A 1 559 ? -8.127 12.953 -5.704 1.00 74.88 559 ASP A O 1
ATOM 4447 N N . ILE A 1 560 ? -7.877 12.873 -3.486 1.00 80.62 560 ILE A N 1
ATOM 4448 C CA . ILE A 1 560 ? -6.947 11.739 -3.487 1.00 80.62 560 ILE A CA 1
ATOM 4449 C C . ILE A 1 560 ? -7.645 10.481 -2.968 1.00 80.62 560 ILE A C 1
ATOM 4451 O O . ILE A 1 560 ? -8.216 10.464 -1.876 1.00 80.62 560 ILE A O 1
ATOM 4455 N N . GLN A 1 561 ? -7.551 9.391 -3.722 1.00 74.81 561 GLN A N 1
ATOM 4456 C CA . GLN A 1 561 ? -8.094 8.090 -3.342 1.00 74.81 561 GLN A CA 1
ATOM 4457 C C . GLN A 1 561 ? -6.954 7.122 -3.033 1.00 74.81 561 GLN A C 1
ATOM 4459 O O . GLN A 1 561 ? -6.251 6.687 -3.945 1.00 74.81 561 GLN A O 1
ATOM 4464 N N . ILE A 1 562 ? -6.781 6.780 -1.750 1.00 75.31 562 ILE A N 1
ATOM 4465 C CA . ILE A 1 562 ? -5.781 5.801 -1.304 1.00 75.31 562 ILE A CA 1
ATOM 4466 C C . ILE A 1 562 ? -6.478 4.685 -0.533 1.00 75.31 562 ILE A C 1
ATOM 4468 O O . ILE A 1 562 ? -7.141 4.909 0.481 1.00 75.31 562 ILE A O 1
ATOM 4472 N N . SER A 1 563 ? -6.288 3.468 -1.018 1.00 64.44 563 SER A N 1
ATOM 4473 C CA . SER A 1 563 ? -6.746 2.236 -0.389 1.00 64.44 563 SER A CA 1
ATOM 4474 C C . SER A 1 563 ? -5.635 1.604 0.465 1.00 64.44 563 SER A C 1
ATOM 4476 O O . SER A 1 563 ? -4.468 1.936 0.297 1.00 64.44 563 SER A O 1
ATOM 4478 N N . GLY A 1 564 ? -5.977 0.709 1.396 1.00 55.59 564 GLY A N 1
ATOM 4479 C CA . GLY A 1 564 ? -5.022 -0.076 2.197 1.00 55.59 564 GLY A CA 1
ATOM 4480 C C . GLY A 1 564 ? -4.408 0.604 3.415 1.00 55.59 564 GLY A C 1
ATOM 4481 O O . GLY A 1 564 ? -3.689 -0.041 4.175 1.00 55.59 564 GLY A O 1
ATOM 4482 N N . VAL A 1 565 ? -4.708 1.886 3.615 1.00 61.69 565 VAL A N 1
ATOM 4483 C CA . VAL A 1 565 ? -4.030 2.739 4.591 1.00 61.69 565 VAL A CA 1
ATOM 4484 C C . VAL A 1 565 ? -4.297 2.261 6.019 1.00 61.69 565 VAL A C 1
ATOM 4486 O O . VAL A 1 565 ? -5.444 2.299 6.466 1.00 61.69 565 VAL A O 1
ATOM 4489 N N . LYS A 1 566 ? -3.246 1.881 6.762 1.00 58.50 566 LYS A N 1
ATOM 4490 C CA . LYS A 1 566 ? -3.358 1.663 8.216 1.00 58.50 566 LYS A CA 1
ATOM 4491 C C . LYS A 1 566 ? -3.557 2.984 8.941 1.00 58.50 566 LYS A C 1
ATOM 4493 O O . LYS A 1 566 ? -4.405 3.092 9.819 1.00 58.50 566 LYS A O 1
ATOM 4498 N N . GLU A 1 567 ? -2.789 3.999 8.559 1.00 61.41 567 GLU A N 1
ATOM 4499 C CA . GLU A 1 567 ? -2.895 5.334 9.143 1.00 61.41 567 GLU A CA 1
ATOM 4500 C C . GLU A 1 567 ? -2.409 6.436 8.191 1.00 61.41 567 GLU A C 1
ATOM 4502 O O . GLU A 1 567 ? -1.531 6.240 7.350 1.00 61.41 567 GLU A O 1
ATOM 4507 N N . THR A 1 568 ? -2.969 7.635 8.347 1.00 71.62 568 THR A N 1
ATOM 4508 C CA . THR A 1 568 ? -2.418 8.863 7.763 1.00 71.62 568 THR A CA 1
ATOM 4509 C C . THR A 1 568 ? -1.598 9.575 8.828 1.00 71.62 568 THR A C 1
ATOM 4511 O O . THR A 1 568 ? -2.132 10.053 9.826 1.00 71.62 568 THR A O 1
ATOM 4514 N N . LEU A 1 569 ? -0.283 9.553 8.613 1.00 58.41 569 LEU A N 1
ATOM 4515 C CA . LEU A 1 569 ? 0.796 10.070 9.441 1.00 58.41 569 LEU A CA 1
ATOM 4516 C C . LEU A 1 569 ? 1.030 11.589 9.332 1.00 58.41 569 LEU A C 1
ATOM 4518 O O . LEU A 1 569 ? 1.676 11.955 8.364 1.00 58.41 569 LEU A O 1
ATOM 4522 N N . VAL A 1 570 ? 0.654 12.468 10.269 1.00 66.25 570 VAL A N 1
ATOM 4523 C CA . VAL A 1 570 ? 1.183 13.859 10.289 1.00 66.25 570 VAL A CA 1
ATOM 4524 C C . VAL A 1 570 ? 1.835 14.163 11.641 1.00 66.25 570 VAL A C 1
ATOM 4526 O O . VAL A 1 570 ? 1.161 14.180 12.668 1.00 66.25 570 VAL A O 1
ATOM 4529 N N . LYS A 1 571 ? 3.161 14.359 11.662 1.00 64.75 571 LYS A N 1
ATOM 4530 C CA . LYS A 1 571 ? 3.970 14.586 12.875 1.00 64.75 571 LYS A CA 1
ATOM 4531 C C . LYS A 1 571 ? 4.856 15.818 12.747 1.00 64.75 571 LYS A C 1
ATOM 4533 O O . LYS A 1 571 ? 5.453 16.060 11.702 1.00 64.75 571 LYS A O 1
ATOM 4538 N N . ASN A 1 572 ? 5.009 16.535 13.863 1.00 59.72 572 ASN A N 1
ATOM 4539 C CA . ASN A 1 572 ? 5.967 17.636 14.035 1.00 59.72 572 ASN A CA 1
ATOM 4540 C C . ASN A 1 572 ? 5.842 18.777 13.005 1.00 59.72 572 ASN A C 1
ATOM 4542 O O . ASN A 1 572 ? 6.755 19.585 12.878 1.00 59.72 572 ASN A O 1
ATOM 4546 N N . THR A 1 573 ? 4.736 18.849 12.263 1.00 60.56 573 THR A N 1
ATOM 4547 C CA . THR A 1 573 ? 4.455 19.910 11.290 1.00 60.56 573 THR A CA 1
ATOM 4548 C C . THR A 1 573 ? 3.866 21.129 11.996 1.00 60.56 573 THR A C 1
ATOM 4550 O O . THR A 1 573 ? 3.035 20.966 12.890 1.00 60.56 573 THR A O 1
ATOM 4553 N N . ASN A 1 574 ? 4.211 22.341 11.557 1.00 47.78 574 ASN A N 1
ATOM 4554 C CA . ASN A 1 574 ? 3.522 23.560 11.986 1.00 47.78 574 ASN A CA 1
ATOM 4555 C C . ASN A 1 574 ? 2.654 24.071 10.832 1.00 47.78 574 ASN A C 1
ATOM 4557 O O . ASN A 1 574 ? 3.196 24.249 9.756 1.00 47.78 574 ASN A O 1
ATOM 4561 N N . ARG A 1 575 ? 1.373 24.358 11.114 1.00 52.47 575 ARG A N 1
ATOM 4562 C CA . ARG A 1 575 ? 0.391 25.132 10.313 1.00 52.47 575 ARG A CA 1
ATOM 4563 C C . ARG A 1 575 ? 0.184 24.740 8.828 1.00 52.47 575 ARG A C 1
ATOM 4565 O O . ARG A 1 575 ? 1.090 24.390 8.090 1.00 52.47 575 ARG A O 1
ATOM 4572 N N . ASP A 1 576 ? -1.067 24.861 8.380 1.00 55.94 576 ASP A N 1
ATOM 4573 C CA . ASP A 1 576 ? -1.471 24.883 6.962 1.00 55.94 576 ASP A CA 1
ATOM 4574 C C . ASP A 1 576 ? -1.226 23.601 6.133 1.00 55.94 576 ASP A C 1
ATOM 4576 O O . ASP A 1 576 ? -0.833 23.665 4.966 1.00 55.94 576 ASP A O 1
ATOM 4580 N N . ILE A 1 577 ? -1.500 22.426 6.714 1.00 60.59 577 ILE A N 1
ATOM 4581 C CA . ILE A 1 577 ? -1.687 21.176 5.956 1.00 60.59 577 ILE A CA 1
ATOM 4582 C C . ILE A 1 577 ? -3.171 21.038 5.603 1.00 60.59 577 ILE A C 1
ATOM 4584 O O . ILE A 1 577 ? -4.012 20.918 6.495 1.00 60.59 577 ILE A O 1
ATOM 4588 N N . TYR A 1 578 ? -3.495 21.023 4.311 1.00 56.47 578 TYR A N 1
ATOM 4589 C CA . TYR A 1 578 ? -4.867 20.917 3.818 1.00 56.47 578 TYR A CA 1
ATOM 4590 C C . TYR A 1 578 ? -5.109 19.544 3.207 1.00 56.47 578 TYR A C 1
ATOM 4592 O O . TYR A 1 578 ? -4.432 19.132 2.269 1.00 56.47 578 TYR A O 1
ATOM 4600 N N . ILE A 1 579 ? -6.108 18.839 3.727 1.00 60.47 579 ILE A N 1
ATOM 4601 C CA . ILE A 1 579 ? -6.516 17.517 3.252 1.00 60.47 579 ILE A CA 1
ATOM 4602 C C . ILE A 1 579 ? -8.010 17.605 2.935 1.00 60.47 579 ILE A C 1
ATOM 4604 O O . ILE A 1 579 ? -8.834 17.694 3.843 1.00 60.47 579 ILE A O 1
ATOM 4608 N N . LYS A 1 580 ? -8.367 17.625 1.647 1.00 43.72 580 LYS A N 1
ATOM 4609 C CA . LYS A 1 580 ? -9.751 17.778 1.171 1.00 43.72 580 LYS A CA 1
ATOM 4610 C C . LYS A 1 580 ? -10.122 16.634 0.236 1.00 43.72 580 LYS A C 1
ATOM 4612 O O . LYS A 1 580 ? -9.386 16.342 -0.696 1.00 43.72 580 LYS A O 1
ATOM 4617 N N . ASN A 1 581 ? -11.274 16.000 0.461 1.00 42.16 581 ASN A N 1
ATOM 4618 C CA . ASN A 1 581 ? -11.740 14.855 -0.337 1.00 42.16 581 ASN A CA 1
ATOM 4619 C C . ASN A 1 581 ? -10.696 13.729 -0.460 1.00 42.16 581 ASN A C 1
ATOM 4621 O O . ASN A 1 581 ? -10.653 13.007 -1.456 1.00 42.16 581 ASN A O 1
ATOM 4625 N N . VAL A 1 582 ? -9.842 13.578 0.554 1.00 55.03 582 VAL A N 1
ATOM 4626 C CA . VAL A 1 582 ? -8.912 12.458 0.627 1.00 55.03 582 VAL A CA 1
ATOM 4627 C C . VAL A 1 582 ? -9.628 11.300 1.296 1.00 55.03 582 VAL A C 1
ATOM 4629 O O . VAL A 1 582 ? -9.944 11.340 2.483 1.00 55.03 582 VAL A O 1
ATOM 4632 N N . SER A 1 583 ? -9.899 10.259 0.520 1.00 56.28 583 SER A N 1
ATOM 4633 C CA . SER A 1 583 ? -10.471 9.022 1.031 1.00 56.28 583 SER A CA 1
ATOM 4634 C C . SER A 1 583 ? -9.329 8.076 1.371 1.00 56.28 583 SER A C 1
ATOM 4636 O O . SER A 1 583 ? -8.949 7.252 0.541 1.00 56.28 583 SER A O 1
ATOM 4638 N N . THR A 1 584 ? -8.805 8.165 2.595 1.00 50.97 584 THR A N 1
ATOM 4639 C CA . THR A 1 584 ? -8.033 7.071 3.197 1.00 50.97 584 THR A CA 1
ATOM 4640 C C . THR A 1 584 ? -9.012 6.153 3.896 1.00 50.97 584 THR A C 1
ATOM 4642 O O . THR A 1 584 ? -9.261 6.258 5.097 1.00 50.97 584 THR A O 1
ATOM 4645 N N . LYS A 1 585 ? -9.655 5.292 3.117 1.00 41.53 585 LYS A N 1
ATOM 4646 C CA . LYS A 1 585 ? -10.435 4.224 3.726 1.00 41.53 585 LYS A CA 1
ATOM 4647 C C . LYS A 1 585 ? -9.407 3.270 4.354 1.00 41.53 585 LYS A C 1
ATOM 4649 O O . LYS A 1 585 ? -8.510 2.840 3.626 1.00 41.53 585 LYS A O 1
ATOM 4654 N N . PRO A 1 586 ? -9.486 2.930 5.656 1.00 36.59 586 PRO A N 1
ATOM 4655 C CA . PRO A 1 586 ? -8.942 1.659 6.100 1.00 36.59 586 PRO A CA 1
ATOM 4656 C C . PRO A 1 586 ? -9.751 0.637 5.327 1.00 36.59 586 PRO A C 1
ATOM 4658 O O . PRO A 1 586 ? -10.937 0.431 5.585 1.00 36.59 586 PRO A O 1
ATOM 4661 N N . VAL A 1 587 ? -9.192 0.149 4.233 1.00 34.09 587 VAL A N 1
ATOM 4662 C CA . VAL A 1 587 ? -9.991 -0.700 3.378 1.00 34.09 587 VAL A CA 1
ATOM 4663 C C . VAL A 1 587 ? -9.871 -2.106 3.944 1.00 34.09 587 VAL A C 1
ATOM 4665 O O . VAL A 1 587 ? -8.770 -2.633 4.097 1.00 34.09 587 VAL A O 1
ATOM 4668 N N . THR A 1 588 ? -11.019 -2.746 4.135 1.00 35.00 588 THR A N 1
ATOM 4669 C CA . THR A 1 588 ? -11.288 -4.029 3.474 1.00 35.00 588 THR A CA 1
ATOM 4670 C C . THR A 1 588 ? -10.886 -3.915 1.999 1.00 35.00 588 THR A C 1
ATOM 4672 O O . THR A 1 588 ? -11.738 -3.653 1.152 1.00 35.00 588 THR A O 1
ATOM 4675 N N . LEU A 1 589 ? -9.571 -3.923 1.736 1.00 29.92 589 LEU A N 1
ATOM 4676 C CA . LEU A 1 589 ? -8.930 -3.636 0.453 1.00 29.92 589 LEU A CA 1
ATOM 4677 C C . LEU A 1 589 ? -9.689 -4.275 -0.700 1.00 29.92 589 LEU A C 1
ATOM 4679 O O . LEU A 1 589 ? -10.150 -5.407 -0.588 1.00 29.92 589 LEU A O 1
ATOM 4683 N N . PHE A 1 590 ? -9.779 -3.534 -1.811 1.00 30.88 590 PHE A N 1
ATOM 4684 C CA . PHE A 1 590 ? -9.851 -4.157 -3.124 1.00 30.88 590 PHE A CA 1
ATOM 4685 C C . PHE A 1 590 ? -8.715 -5.163 -3.154 1.00 30.88 590 PHE A C 1
ATOM 4687 O O . PHE A 1 590 ? -7.535 -4.811 -3.205 1.00 30.88 590 PHE A O 1
ATOM 4694 N N . ASP A 1 591 ? -9.098 -6.408 -2.953 1.00 39.22 591 ASP A N 1
ATOM 4695 C CA . ASP A 1 591 ? -8.152 -7.469 -2.809 1.00 39.22 591 ASP A CA 1
ATOM 4696 C C . ASP A 1 591 ? -7.628 -7.791 -4.197 1.00 39.22 591 ASP A C 1
ATOM 4698 O O . ASP A 1 591 ? -8.398 -7.881 -5.154 1.00 39.22 591 ASP A O 1
ATOM 4702 N N . ALA A 1 592 ? -6.327 -8.027 -4.327 1.00 38.62 592 ALA A N 1
ATOM 4703 C CA . ALA A 1 592 ? -5.840 -8.731 -5.506 1.00 38.62 592 ALA A CA 1
ATOM 4704 C C . ALA A 1 592 ? -6.589 -10.084 -5.647 1.00 38.62 592 ALA A C 1
ATOM 4706 O O . ALA A 1 592 ? -6.848 -10.539 -6.759 1.00 38.62 592 ALA A O 1
ATOM 4707 N N . ALA A 1 593 ? -7.113 -10.617 -4.532 1.00 38.94 593 ALA A N 1
ATOM 4708 C CA . ALA A 1 593 ? -8.079 -11.713 -4.453 1.00 38.94 593 ALA A CA 1
ATOM 4709 C C . ALA A 1 593 ? -9.476 -11.488 -5.032 1.00 38.94 593 ALA A C 1
ATOM 4711 O O . ALA A 1 593 ? -10.212 -12.445 -5.274 1.00 38.94 593 ALA A O 1
ATOM 4712 N N . ALA A 1 594 ? -9.836 -10.239 -5.301 1.00 41.59 594 ALA A N 1
ATOM 4713 C CA . ALA A 1 594 ? -11.011 -9.849 -6.062 1.00 41.59 594 ALA A CA 1
ATOM 4714 C C . ALA A 1 594 ? -10.668 -9.507 -7.524 1.00 41.59 594 ALA A C 1
ATOM 4716 O O . ALA A 1 594 ? -11.545 -9.032 -8.254 1.00 41.59 594 ALA A O 1
ATOM 4717 N N . SER A 1 595 ? -9.428 -9.760 -7.981 1.00 49.19 595 SER A N 1
ATOM 4718 C CA . SER A 1 595 ? -9.128 -9.766 -9.414 1.00 49.19 595 SER A CA 1
ATOM 4719 C C . SER A 1 595 ? -10.090 -10.742 -10.084 1.00 49.19 595 SER A C 1
ATOM 4721 O O . SER A 1 595 ? -10.141 -11.933 -9.795 1.00 49.19 595 SER A O 1
ATOM 4723 N N . THR A 1 596 ? -10.952 -10.195 -10.923 1.00 56.25 596 THR A N 1
ATOM 4724 C CA . THR A 1 596 ? -11.957 -10.948 -11.656 1.00 56.25 596 THR A CA 1
ATOM 4725 C C . THR A 1 596 ? -11.787 -10.576 -13.106 1.00 56.25 596 THR A C 1
ATOM 4727 O O . THR A 1 596 ? -11.614 -9.396 -13.425 1.00 56.25 596 THR A O 1
ATOM 4730 N N . VAL A 1 597 ? -11.831 -11.563 -13.999 1.00 62.75 597 VAL A N 1
ATOM 4731 C CA . VAL A 1 597 ? -11.971 -11.243 -15.420 1.00 62.75 597 VAL A CA 1
ATOM 4732 C C . VAL A 1 597 ? -13.216 -10.359 -15.610 1.00 62.75 597 VAL A C 1
ATOM 4734 O O . VAL A 1 597 ? -14.245 -10.611 -14.965 1.00 62.75 597 VAL A O 1
ATOM 4737 N N . PRO A 1 598 ? -13.153 -9.304 -16.446 1.00 57.84 598 PRO A N 1
ATOM 4738 C CA . PRO A 1 598 ? -14.308 -8.451 -16.701 1.00 57.84 598 PRO A CA 1
ATOM 4739 C C . PRO A 1 598 ? -15.518 -9.297 -17.128 1.00 57.84 598 PRO A C 1
ATOM 4741 O O . PRO A 1 598 ? -15.468 -9.976 -18.150 1.00 57.84 598 PRO A O 1
ATOM 4744 N N . GLY A 1 599 ? -16.587 -9.286 -16.324 1.00 68.62 599 GLY A N 1
ATOM 4745 C CA . GLY A 1 599 ? -17.818 -10.047 -16.584 1.00 68.62 599 GLY A CA 1
ATOM 4746 C C . GLY A 1 599 ? -18.036 -11.313 -15.745 1.00 68.62 599 GLY A C 1
ATOM 4747 O O . GLY A 1 599 ? -19.088 -11.928 -15.893 1.00 68.62 599 GLY A O 1
ATOM 4748 N N . ALA A 1 600 ? -17.119 -11.693 -14.845 1.00 82.06 600 ALA A N 1
ATOM 4749 C CA . ALA A 1 600 ? -17.336 -12.822 -13.931 1.00 82.06 600 ALA A CA 1
ATOM 4750 C C . ALA A 1 600 ? -18.619 -12.636 -13.093 1.00 82.06 600 ALA A C 1
ATOM 4752 O O . ALA A 1 600 ? -18.714 -11.697 -12.294 1.00 82.06 600 ALA A O 1
ATOM 4753 N N . ARG A 1 601 ? -19.599 -13.526 -13.280 1.00 89.19 601 ARG A N 1
ATOM 4754 C CA . ARG A 1 601 ? -20.894 -13.523 -12.590 1.00 89.19 601 ARG A CA 1
ATOM 4755 C C . ARG A 1 601 ? -21.466 -14.941 -12.526 1.00 89.19 601 ARG A C 1
ATOM 4757 O O . ARG A 1 601 ? -21.228 -15.737 -13.429 1.00 89.19 601 ARG A O 1
ATOM 4764 N N . LEU A 1 602 ? -22.221 -15.222 -11.469 1.00 93.44 602 LEU A N 1
ATOM 4765 C CA . LEU A 1 602 ? -23.026 -16.432 -11.292 1.00 93.44 602 LEU A CA 1
ATOM 4766 C C . LEU A 1 602 ? -24.459 -16.049 -10.893 1.00 93.44 602 LEU A C 1
ATOM 4768 O O . LEU A 1 602 ? -24.724 -14.899 -10.538 1.00 93.44 602 LEU A O 1
ATOM 4772 N N . ASP A 1 603 ? -25.368 -17.022 -10.920 1.00 94.25 603 ASP A N 1
ATOM 4773 C CA . ASP A 1 603 ? -26.802 -16.813 -10.667 1.00 94.25 603 ASP A CA 1
ATOM 4774 C C . ASP A 1 603 ? -27.189 -16.850 -9.175 1.00 94.25 603 ASP A C 1
ATOM 4776 O O . ASP A 1 603 ? -28.372 -16.791 -8.830 1.00 94.25 603 ASP A O 1
ATOM 4780 N N . TYR A 1 604 ? -26.211 -16.925 -8.264 1.00 94.88 604 TYR A N 1
ATOM 4781 C CA . TYR A 1 604 ? -26.477 -16.822 -6.830 1.00 94.88 604 TYR A CA 1
ATOM 4782 C C . TYR A 1 604 ? -26.971 -15.416 -6.467 1.00 94.88 604 TYR A C 1
ATOM 4784 O O . TYR A 1 604 ? -26.445 -14.402 -6.931 1.00 94.88 604 TYR A O 1
ATOM 4792 N N . LYS A 1 605 ? -27.981 -15.343 -5.598 1.00 91.69 605 LYS A N 1
ATOM 4793 C CA . LYS A 1 605 ? -28.574 -14.073 -5.170 1.00 91.69 605 LYS A CA 1
ATOM 4794 C C . LYS A 1 605 ? -27.789 -13.454 -4.021 1.00 91.69 605 LYS A C 1
ATOM 4796 O O . LYS A 1 605 ? -27.487 -14.111 -3.028 1.00 91.69 605 LYS A O 1
ATOM 4801 N N . GLN A 1 606 ? -27.502 -12.161 -4.139 1.00 90.88 606 GLN A N 1
ATOM 4802 C CA . GLN A 1 606 ? -26.812 -11.402 -3.100 1.00 90.88 606 GLN A CA 1
ATOM 4803 C C . GLN A 1 606 ? -27.563 -11.479 -1.764 1.00 90.88 606 GLN A C 1
ATOM 4805 O O . GLN A 1 606 ? -28.761 -11.212 -1.699 1.00 90.88 606 GLN A O 1
ATOM 4810 N N . GLY A 1 607 ? -26.836 -11.801 -0.693 1.00 81.88 607 GLY A N 1
ATOM 4811 C CA . GLY A 1 607 ? -27.388 -11.904 0.662 1.00 81.88 607 GLY A CA 1
ATOM 4812 C C . GLY A 1 607 ? -28.149 -13.200 0.969 1.00 81.88 607 GLY A C 1
ATOM 4813 O O . GLY A 1 607 ? -28.497 -13.409 2.129 1.00 81.88 607 GLY A O 1
ATOM 4814 N N . GLU A 1 608 ? -28.367 -14.081 -0.011 1.00 90.75 608 GLU A N 1
ATOM 4815 C CA . GLU A 1 608 ? -28.921 -15.422 0.205 1.00 90.75 608 GLU A CA 1
ATOM 4816 C C . GLU A 1 608 ? -27.780 -16.449 0.286 1.00 90.75 608 GLU A C 1
ATOM 4818 O O . GLU A 1 608 ? -26.845 -16.419 -0.516 1.00 90.75 608 GLU A O 1
ATOM 4823 N N . ALA A 1 609 ? -27.833 -17.354 1.268 1.00 92.62 609 ALA A N 1
ATOM 4824 C CA . ALA A 1 609 ? -26.863 -18.443 1.365 1.00 92.62 609 ALA A CA 1
ATOM 4825 C C . ALA A 1 609 ? -27.113 -19.473 0.242 1.00 92.62 609 ALA A C 1
ATOM 4827 O O . ALA A 1 609 ? -28.272 -19.831 0.008 1.00 92.62 609 ALA A O 1
ATOM 4828 N N . PRO A 1 610 ? -26.066 -19.963 -0.450 1.00 94.94 610 PRO A N 1
ATOM 4829 C CA . PRO A 1 610 ? -26.210 -21.051 -1.410 1.00 94.94 610 PRO A CA 1
ATOM 4830 C C . PRO A 1 610 ? -26.593 -22.358 -0.700 1.00 94.94 610 PRO A C 1
ATOM 4832 O O . PRO A 1 610 ? -26.355 -22.521 0.495 1.00 94.94 610 PRO A O 1
ATOM 4835 N N . GLU A 1 611 ? -27.142 -23.316 -1.451 1.00 93.12 611 GLU A N 1
ATOM 4836 C CA . GLU A 1 611 ? -27.439 -24.660 -0.927 1.00 93.12 611 GLU A CA 1
ATOM 4837 C C . GLU A 1 611 ? -26.167 -25.393 -0.470 1.00 93.12 611 GLU A C 1
ATOM 4839 O O . GLU A 1 611 ? -26.169 -26.068 0.557 1.00 93.12 611 GLU A O 1
ATOM 4844 N N . LEU A 1 612 ? -25.085 -25.241 -1.240 1.00 96.19 612 LEU A N 1
ATOM 4845 C CA . LEU A 1 612 ? -23.776 -25.845 -0.998 1.00 96.19 612 LEU A CA 1
ATOM 4846 C C . LEU A 1 612 ? -22.694 -24.777 -1.167 1.00 96.19 612 LEU A C 1
ATOM 4848 O O . LEU A 1 612 ? -22.419 -24.327 -2.288 1.00 96.19 612 LEU A O 1
ATOM 4852 N N . TRP A 1 613 ? -22.073 -24.370 -0.062 1.00 97.44 613 TRP A N 1
ATOM 4853 C CA . TRP A 1 613 ? -20.997 -23.383 -0.062 1.00 97.44 613 TRP A CA 1
ATOM 4854 C C . TRP A 1 613 ? -19.765 -23.889 -0.799 1.00 97.44 613 TRP A C 1
ATOM 4856 O O . TRP A 1 613 ? -19.120 -23.107 -1.497 1.00 97.44 613 TRP A O 1
ATOM 4866 N N . SER A 1 614 ? -19.463 -25.184 -0.711 1.00 96.88 614 SER A N 1
ATOM 4867 C CA . SER A 1 614 ? -18.324 -25.784 -1.409 1.00 96.88 614 SER A CA 1
ATOM 4868 C C . SER A 1 614 ? -18.444 -25.644 -2.931 1.00 96.88 614 SER A C 1
ATOM 4870 O O . SER A 1 614 ? -17.532 -25.141 -3.593 1.00 96.88 614 SER A O 1
ATOM 4872 N N . VAL A 1 615 ? -19.607 -25.996 -3.490 1.00 96.06 615 VAL A N 1
ATOM 4873 C CA . VAL A 1 615 ? -19.895 -25.882 -4.929 1.00 96.06 615 VAL A CA 1
ATOM 4874 C C . VAL A 1 615 ? -19.889 -24.420 -5.368 1.00 96.06 615 VAL A C 1
ATOM 4876 O O . VAL A 1 615 ? -19.220 -24.084 -6.347 1.00 96.06 615 VAL A O 1
ATOM 4879 N N . ALA A 1 616 ? -20.565 -23.539 -4.622 1.00 96.56 616 ALA A N 1
ATOM 4880 C CA . ALA A 1 616 ? -20.615 -22.110 -4.926 1.00 96.56 616 ALA A CA 1
ATOM 4881 C C . ALA A 1 616 ? -19.219 -21.468 -4.912 1.00 96.56 616 ALA A C 1
ATOM 4883 O O . ALA A 1 616 ? -18.893 -20.659 -5.784 1.00 96.56 616 ALA A O 1
ATOM 4884 N N . THR A 1 617 ? -18.367 -21.859 -3.962 1.00 96.12 617 THR A N 1
ATOM 4885 C CA . THR A 1 617 ? -16.983 -21.375 -3.856 1.00 96.12 617 THR A CA 1
ATOM 4886 C C . THR A 1 617 ? -16.150 -21.845 -5.044 1.00 96.12 617 THR A C 1
ATOM 4888 O O . THR A 1 617 ? -15.458 -21.041 -5.666 1.00 96.12 617 THR A O 1
ATOM 4891 N N . ALA A 1 618 ? -16.267 -23.118 -5.431 1.00 95.00 618 ALA A N 1
ATOM 4892 C CA . ALA A 1 618 ? -15.537 -23.658 -6.573 1.00 95.00 618 ALA A CA 1
ATOM 4893 C C . ALA A 1 618 ? -15.965 -23.034 -7.911 1.00 95.00 618 ALA A C 1
ATOM 4895 O O . ALA A 1 618 ? -15.115 -22.663 -8.724 1.00 95.00 618 ALA A O 1
ATOM 4896 N N . GLN A 1 619 ? -17.270 -22.852 -8.128 1.00 94.81 619 GLN A N 1
ATOM 4897 C CA . GLN A 1 619 ? -17.788 -22.130 -9.292 1.00 94.81 619 GLN A CA 1
ATOM 4898 C C . GLN A 1 619 ? -17.318 -20.676 -9.299 1.00 94.81 619 GLN A C 1
ATOM 4900 O O . GLN A 1 619 ? -16.900 -20.169 -10.338 1.00 94.81 619 GLN A O 1
ATOM 4905 N N . SER A 1 620 ? -17.324 -20.022 -8.135 1.00 93.56 620 SER A N 1
ATOM 4906 C CA . SER A 1 620 ? -16.849 -18.648 -8.007 1.00 93.56 620 SER A CA 1
ATOM 4907 C C . SER A 1 620 ? -15.365 -18.537 -8.369 1.00 93.56 620 SER A C 1
ATOM 4909 O O . SER A 1 620 ? -15.004 -17.634 -9.116 1.00 93.56 620 SER A O 1
ATOM 4911 N N . THR A 1 621 ? -14.508 -19.472 -7.941 1.00 90.44 621 THR A N 1
ATOM 4912 C CA . THR A 1 621 ? -13.094 -19.538 -8.367 1.00 90.44 621 THR A CA 1
ATOM 4913 C C . THR A 1 621 ? -12.965 -19.633 -9.887 1.00 90.44 621 THR A C 1
ATOM 4915 O O . THR A 1 621 ? -12.267 -18.825 -10.501 1.00 90.44 621 THR A O 1
ATOM 4918 N N . MET A 1 622 ? -13.660 -20.589 -10.513 1.00 90.56 622 MET A N 1
ATOM 4919 C CA . MET A 1 622 ? -13.574 -20.794 -11.963 1.00 90.56 622 MET A CA 1
ATOM 4920 C C . MET A 1 622 ? -14.131 -19.603 -12.755 1.00 90.56 622 MET A C 1
ATOM 4922 O O . MET A 1 622 ? -13.613 -19.293 -13.826 1.00 90.56 622 MET A O 1
ATOM 4926 N N . ALA A 1 623 ? -15.141 -18.910 -12.222 1.00 90.62 623 ALA A N 1
ATOM 4927 C CA . ALA A 1 623 ? -15.695 -17.697 -12.814 1.00 90.62 623 ALA A CA 1
ATOM 4928 C C . ALA A 1 623 ? -14.741 -16.499 -12.693 1.00 90.62 623 ALA A C 1
ATOM 4930 O O . ALA A 1 623 ? -14.588 -15.746 -13.654 1.00 90.62 623 ALA A O 1
ATOM 4931 N N . ARG A 1 624 ? -14.078 -16.319 -11.538 1.00 87.12 624 ARG A N 1
ATOM 4932 C CA . ARG A 1 624 ? -13.088 -15.243 -11.347 1.00 87.12 624 ARG A CA 1
ATOM 4933 C C . ARG A 1 624 ? -11.883 -15.421 -12.261 1.00 87.12 624 ARG A C 1
ATOM 4935 O O . ARG A 1 624 ? -11.411 -14.439 -12.837 1.00 87.12 624 ARG A O 1
ATOM 4942 N N . TRP A 1 625 ? -11.442 -16.668 -12.425 1.00 84.25 625 TRP A N 1
ATOM 4943 C CA . TRP A 1 625 ? -10.224 -17.014 -13.147 1.00 84.25 625 TRP A CA 1
ATOM 4944 C C . TRP A 1 625 ? -10.439 -18.210 -14.089 1.00 84.25 625 TRP A C 1
ATOM 4946 O O . TRP A 1 625 ? -10.004 -19.315 -13.784 1.00 84.25 625 TRP A O 1
ATOM 4956 N N . PRO A 1 626 ? -11.066 -18.041 -15.265 1.00 83.12 626 PRO A N 1
ATOM 4957 C CA . PRO A 1 626 ? -11.243 -19.148 -16.217 1.00 83.12 626 PRO A CA 1
ATOM 4958 C C . PRO A 1 626 ? -9.912 -19.765 -16.686 1.00 83.12 626 PRO A C 1
ATOM 4960 O O . PRO A 1 626 ? -9.822 -20.965 -16.957 1.00 83.12 626 PRO A O 1
ATOM 4963 N N . ASP A 1 627 ? -8.877 -18.924 -16.741 1.00 77.31 627 ASP A N 1
ATOM 4964 C CA . ASP A 1 627 ? -7.472 -19.276 -16.920 1.00 77.31 627 ASP A CA 1
ATOM 4965 C C . ASP A 1 627 ? -6.721 -18.976 -15.617 1.00 77.31 627 ASP A C 1
ATOM 4967 O O . ASP A 1 627 ? -6.427 -17.822 -15.300 1.00 77.31 627 ASP A O 1
ATOM 4971 N N . TYR A 1 628 ? -6.439 -20.021 -14.843 1.00 72.19 628 TYR A N 1
ATOM 4972 C CA . TYR A 1 628 ? -5.905 -19.875 -13.490 1.00 72.19 628 TYR A CA 1
ATOM 4973 C C . TYR A 1 628 ? -4.439 -19.432 -13.438 1.00 72.19 628 TYR A C 1
ATOM 4975 O O . TYR A 1 628 ? -3.969 -19.016 -12.384 1.00 72.19 628 TYR A O 1
ATOM 4983 N N . THR A 1 629 ? -3.716 -19.451 -14.566 1.00 68.94 629 THR A N 1
ATOM 4984 C CA . THR A 1 629 ? -2.369 -18.848 -14.641 1.00 68.94 629 THR A CA 1
ATOM 4985 C C . THR A 1 629 ? -2.393 -17.325 -14.503 1.00 68.94 629 THR A C 1
ATOM 4987 O O . THR A 1 629 ? -1.351 -16.717 -14.276 1.00 68.94 629 THR A O 1
ATOM 4990 N N . LYS A 1 630 ? -3.585 -16.728 -14.631 1.00 66.12 630 LYS A N 1
ATOM 4991 C CA . LYS A 1 630 ? -3.866 -15.297 -14.475 1.00 66.12 630 LYS A CA 1
ATOM 4992 C C . LYS A 1 630 ? -4.575 -14.973 -13.161 1.00 66.12 630 LYS A C 1
ATOM 4994 O O . LYS A 1 630 ? -5.065 -13.857 -12.998 1.00 66.12 630 LYS A O 1
ATOM 4999 N N . ALA A 1 631 ? -4.711 -15.945 -12.257 1.00 67.31 631 ALA A N 1
ATOM 5000 C CA . ALA A 1 631 ? -5.020 -15.606 -10.876 1.00 67.31 631 ALA A CA 1
ATOM 5001 C C . ALA A 1 631 ? -3.874 -14.743 -10.338 1.00 67.31 631 ALA A C 1
ATOM 5003 O O . ALA A 1 631 ? -2.730 -15.020 -10.668 1.00 67.31 631 ALA A O 1
ATOM 5004 N N . TYR A 1 632 ? -4.181 -13.741 -9.511 1.00 60.53 632 TYR A N 1
ATOM 5005 C CA . TYR A 1 632 ? -3.255 -12.721 -8.977 1.00 60.53 632 TYR A CA 1
ATOM 5006 C C . TYR A 1 632 ? -2.038 -13.230 -8.171 1.00 60.53 632 TYR A C 1
ATOM 5008 O O . TYR A 1 632 ? -1.356 -12.460 -7.490 1.00 60.53 632 TYR A O 1
ATOM 5016 N N . PHE A 1 633 ? -1.807 -14.537 -8.168 1.00 65.50 633 PHE A N 1
ATOM 5017 C CA . PHE A 1 633 ? -0.678 -15.200 -7.547 1.00 65.50 633 PHE A CA 1
ATOM 5018 C C . PHE A 1 633 ? 0.412 -15.496 -8.572 1.00 65.50 633 PHE A C 1
ATOM 5020 O O . PHE A 1 633 ? 0.222 -15.425 -9.781 1.00 65.50 633 PHE A O 1
ATOM 5027 N N . ASN A 1 634 ? 1.566 -15.948 -8.083 1.00 64.50 634 ASN A N 1
ATOM 5028 C CA . ASN A 1 634 ? 2.613 -16.457 -8.957 1.00 64.50 634 ASN A CA 1
ATOM 5029 C C . ASN A 1 634 ? 2.093 -17.603 -9.850 1.00 64.50 634 ASN A C 1
ATOM 5031 O O . ASN A 1 634 ? 1.366 -18.476 -9.376 1.00 64.50 634 ASN A O 1
ATOM 5035 N N . ALA A 1 635 ? 2.524 -17.631 -11.115 1.00 73.50 635 ALA A N 1
ATOM 5036 C CA . ALA A 1 635 ? 2.056 -18.596 -12.106 1.00 73.50 635 ALA A CA 1
ATOM 5037 C C . ALA A 1 635 ? 2.268 -20.049 -11.637 1.00 73.50 635 ALA A C 1
ATOM 5039 O O . ALA A 1 635 ? 1.380 -20.872 -11.802 1.00 73.50 635 ALA A O 1
ATOM 5040 N N . TRP A 1 636 ? 3.394 -20.356 -10.983 1.00 86.25 636 TRP A N 1
ATOM 5041 C CA . TRP A 1 636 ? 3.628 -21.636 -10.304 1.00 86.25 636 TRP A CA 1
ATOM 5042 C C . TRP A 1 636 ? 3.615 -21.433 -8.785 1.00 86.25 636 TRP A C 1
ATOM 5044 O O . TRP A 1 636 ? 4.547 -20.842 -8.240 1.00 86.25 636 TRP A O 1
ATOM 5054 N N . THR A 1 637 ? 2.562 -21.892 -8.101 1.00 86.19 637 THR A N 1
ATOM 5055 C CA . THR A 1 637 ? 2.363 -21.626 -6.662 1.00 86.19 637 THR A CA 1
ATOM 5056 C C . THR A 1 637 ? 1.631 -22.747 -5.918 1.00 86.19 637 THR A C 1
ATOM 5058 O O . THR A 1 637 ? 0.750 -23.408 -6.478 1.00 86.19 637 THR A O 1
ATOM 5061 N N . TYR A 1 638 ? 1.966 -22.937 -4.635 1.00 91.06 638 TYR A N 1
ATOM 5062 C CA . TYR A 1 638 ? 1.360 -23.930 -3.737 1.00 91.06 638 TYR A CA 1
ATOM 5063 C C . TYR A 1 638 ? -0.160 -23.787 -3.621 1.00 91.06 638 TYR A C 1
ATOM 5065 O O . TYR A 1 638 ? -0.863 -24.797 -3.620 1.00 91.06 638 TYR A O 1
ATOM 5073 N N . VAL A 1 639 ? -0.671 -22.550 -3.601 1.00 89.75 639 VAL A N 1
ATOM 5074 C CA . VAL A 1 639 ? -2.105 -22.235 -3.469 1.00 89.75 639 VAL A CA 1
ATOM 5075 C C . VAL A 1 639 ? -2.920 -22.920 -4.557 1.00 89.75 639 VAL A C 1
ATOM 5077 O O . VAL A 1 639 ? -4.000 -23.445 -4.298 1.00 89.75 639 VAL A O 1
ATOM 5080 N N . ASN A 1 640 ? -2.384 -22.988 -5.774 1.00 88.25 640 ASN A N 1
ATOM 5081 C CA . ASN A 1 640 ? -3.099 -23.584 -6.894 1.00 88.25 640 ASN A CA 1
ATOM 5082 C C . ASN A 1 640 ? -3.189 -25.102 -6.758 1.00 88.25 640 ASN A C 1
ATOM 5084 O O . ASN A 1 640 ? -4.219 -25.690 -7.074 1.00 88.25 640 ASN A O 1
ATOM 5088 N N . SER A 1 641 ? -2.146 -25.733 -6.219 1.00 91.94 641 SER A N 1
ATOM 5089 C CA . SER A 1 641 ? -2.181 -27.160 -5.885 1.00 91.94 641 SER A CA 1
ATOM 5090 C C . SER A 1 641 ? -3.093 -27.449 -4.697 1.00 91.94 641 SER A C 1
ATOM 5092 O O . SER A 1 641 ? -3.773 -28.472 -4.664 1.00 91.94 641 SER A O 1
ATOM 5094 N N . TYR A 1 642 ? -3.137 -26.533 -3.728 1.00 94.06 642 TYR A N 1
ATOM 5095 C CA . TYR A 1 642 ? -4.052 -26.603 -2.599 1.00 94.06 642 TYR A CA 1
ATOM 5096 C C . TYR A 1 642 ? -5.516 -26.506 -3.071 1.00 94.06 642 TYR A C 1
ATOM 5098 O O . TYR A 1 642 ? -6.344 -27.336 -2.690 1.00 94.06 642 TYR A O 1
ATOM 5106 N N . MET A 1 643 ? -5.821 -25.579 -3.989 1.00 93.69 643 MET A N 1
ATOM 5107 C CA . MET A 1 643 ? -7.127 -25.465 -4.653 1.00 93.69 643 MET A CA 1
ATOM 5108 C C . MET A 1 643 ? -7.460 -26.731 -5.449 1.00 93.69 643 MET A C 1
ATOM 5110 O O . MET A 1 643 ? -8.564 -27.265 -5.334 1.00 93.69 643 MET A O 1
ATOM 5114 N N . ALA A 1 644 ? -6.487 -27.258 -6.201 1.00 94.31 644 ALA A N 1
ATOM 5115 C CA . ALA A 1 644 ? -6.646 -28.464 -7.006 1.00 94.31 644 ALA A CA 1
ATOM 5116 C C . ALA A 1 644 ? -7.092 -29.671 -6.171 1.00 94.31 644 ALA A C 1
ATOM 5118 O O . ALA A 1 644 ? -7.948 -30.431 -6.609 1.00 94.31 644 ALA A O 1
ATOM 5119 N N . CYS A 1 645 ? -6.577 -29.843 -4.952 1.00 95.88 645 CYS A N 1
ATOM 5120 C CA . CYS A 1 645 ? -7.051 -30.899 -4.056 1.00 95.88 645 CYS A CA 1
ATOM 5121 C C . CYS A 1 645 ? -8.536 -30.741 -3.682 1.00 95.88 645 CYS A C 1
ATOM 5123 O O . CYS A 1 645 ? -9.253 -31.735 -3.614 1.00 95.88 645 CYS A O 1
ATOM 5125 N N . GLY A 1 646 ? -9.014 -29.515 -3.437 1.00 96.00 646 GLY A N 1
ATOM 5126 C CA . GLY A 1 646 ? -10.433 -29.257 -3.161 1.00 96.00 646 GLY A CA 1
ATOM 5127 C C . GLY A 1 646 ? -11.307 -29.582 -4.374 1.00 96.00 646 GLY A C 1
ATOM 5128 O O . GLY A 1 646 ? -12.296 -30.304 -4.268 1.00 96.00 646 GLY A O 1
ATOM 5129 N N . PHE A 1 647 ? -10.877 -29.137 -5.555 1.00 96.50 647 PHE A N 1
ATOM 5130 C CA . PHE A 1 647 ? -11.522 -29.444 -6.835 1.00 96.50 647 PHE A CA 1
ATOM 5131 C C . PHE A 1 647 ? -11.544 -30.940 -7.143 1.00 96.50 647 PHE A C 1
ATOM 5133 O O . PHE A 1 647 ? -12.540 -31.456 -7.638 1.00 96.50 647 PHE A O 1
ATOM 5140 N N . GLU A 1 648 ? -10.480 -31.666 -6.816 1.00 95.56 648 GLU A N 1
ATOM 5141 C CA . GLU A 1 648 ? -10.439 -33.113 -6.983 1.00 95.56 648 GLU A CA 1
ATOM 5142 C C . GLU A 1 648 ? -11.448 -33.828 -6.075 1.00 95.56 648 GLU A C 1
ATOM 5144 O O . GLU A 1 648 ? -12.101 -34.778 -6.513 1.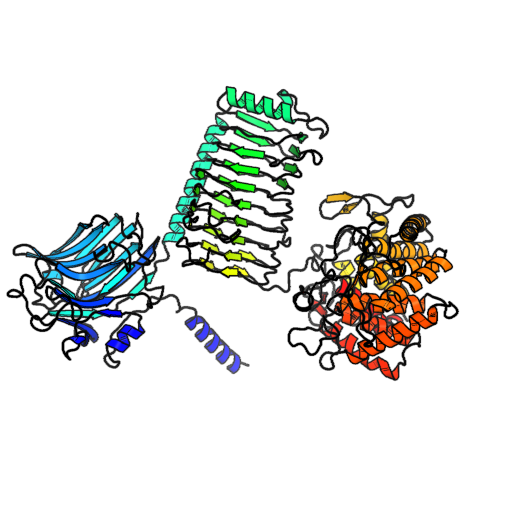00 95.56 648 GLU A O 1
ATOM 5149 N N . ARG A 1 649 ? -11.598 -33.390 -4.817 1.00 95.00 649 ARG A N 1
ATOM 5150 C CA . ARG A 1 649 ? -12.605 -33.952 -3.903 1.00 95.00 649 ARG A CA 1
ATOM 5151 C C . ARG A 1 649 ? -14.015 -33.698 -4.430 1.00 95.00 649 ARG A C 1
ATOM 5153 O O . ARG A 1 649 ? -14.779 -34.650 -4.580 1.00 95.00 649 ARG A O 1
ATOM 5160 N N . LEU A 1 650 ? -14.303 -32.470 -4.868 1.00 95.94 650 LEU A N 1
ATOM 5161 C CA . LEU A 1 650 ? -15.565 -32.157 -5.540 1.00 95.94 650 LEU A CA 1
ATOM 5162 C C . LEU A 1 650 ? -15.775 -32.984 -6.809 1.00 95.94 650 LEU A C 1
ATOM 5164 O O . LEU A 1 650 ? -16.873 -33.488 -7.018 1.00 95.94 650 LEU A O 1
ATOM 5168 N N . TYR A 1 651 ? -14.750 -33.197 -7.635 1.00 95.44 651 TYR A N 1
ATOM 5169 C CA . TYR A 1 651 ? -14.840 -34.089 -8.794 1.00 95.44 651 TYR A CA 1
ATOM 5170 C C . TYR A 1 651 ? -15.207 -35.519 -8.385 1.00 95.44 651 TYR A C 1
ATOM 5172 O O . TYR A 1 651 ? -16.086 -36.126 -8.996 1.00 95.44 651 TYR A O 1
ATOM 5180 N N . LYS A 1 652 ? -14.577 -36.072 -7.343 1.00 93.25 652 LYS A N 1
ATOM 5181 C CA . LYS A 1 652 ? -14.890 -37.425 -6.854 1.00 93.25 652 LYS A CA 1
ATOM 5182 C C . LYS A 1 652 ? -16.335 -37.526 -6.368 1.00 93.25 652 LYS A C 1
ATOM 5184 O O . LYS A 1 652 ? -17.017 -38.509 -6.676 1.00 93.25 652 LYS A O 1
ATOM 5189 N N . ASP A 1 653 ? -16.812 -36.507 -5.665 1.00 93.81 653 ASP A N 1
ATOM 5190 C CA . ASP A 1 653 ? -18.139 -36.528 -5.062 1.00 93.81 653 ASP A CA 1
ATOM 5191 C C . ASP A 1 653 ? -19.245 -36.221 -6.076 1.00 93.81 653 ASP A C 1
ATOM 5193 O O . ASP A 1 653 ? -20.208 -36.983 -6.166 1.00 93.81 653 ASP A O 1
ATOM 5197 N N . THR A 1 654 ? -19.070 -35.217 -6.935 1.00 92.75 654 THR A N 1
ATOM 5198 C CA . THR A 1 654 ? -20.060 -34.790 -7.946 1.00 92.75 654 THR A CA 1
ATOM 5199 C C . THR A 1 654 ? -19.972 -35.582 -9.254 1.00 92.75 654 THR A C 1
ATOM 5201 O O . THR A 1 654 ? -20.987 -35.897 -9.867 1.00 92.75 654 THR A O 1
ATOM 5204 N N . GLY A 1 655 ? -18.772 -35.994 -9.667 1.00 91.75 655 GLY A N 1
ATOM 5205 C CA . GLY A 1 655 ? -18.489 -36.512 -11.010 1.00 91.75 655 GLY A CA 1
ATOM 5206 C C . GLY A 1 655 ? -18.275 -35.430 -12.079 1.00 91.75 655 GLY A C 1
ATOM 5207 O O . GLY A 1 655 ? -18.052 -35.782 -13.239 1.00 91.75 655 GLY A O 1
ATOM 5208 N N . ASP A 1 656 ? -18.326 -34.143 -11.719 1.00 94.19 656 ASP A N 1
ATOM 5209 C CA . ASP A 1 656 ? -18.172 -33.032 -12.661 1.00 94.19 656 ASP A CA 1
ATOM 5210 C C . ASP A 1 656 ? -16.711 -32.881 -13.112 1.00 94.19 656 ASP A C 1
ATOM 5212 O O . ASP A 1 656 ? -15.818 -32.491 -12.353 1.00 94.19 656 ASP A O 1
ATOM 5216 N N . LYS A 1 657 ? -16.460 -33.204 -14.383 1.00 94.81 657 LYS A N 1
ATOM 5217 C CA . LYS A 1 657 ? -15.120 -33.195 -14.980 1.00 94.81 657 LYS A CA 1
ATOM 5218 C C . LYS A 1 657 ? -14.537 -31.793 -15.143 1.00 94.81 657 LYS A C 1
ATOM 5220 O O . LYS A 1 657 ? -13.320 -31.693 -15.306 1.00 94.81 657 LYS A O 1
ATOM 5225 N N . THR A 1 658 ? -15.345 -30.733 -15.058 1.00 94.62 658 THR A N 1
ATOM 5226 C CA . THR A 1 658 ? -14.867 -29.350 -15.207 1.00 94.62 658 THR A CA 1
ATOM 5227 C C . THR A 1 658 ? -13.760 -29.022 -14.206 1.00 94.62 658 THR A C 1
ATOM 5229 O O . THR A 1 658 ? -12.768 -28.397 -14.580 1.00 94.62 658 THR A O 1
ATOM 5232 N N . TYR A 1 659 ? -13.854 -29.539 -12.978 1.00 94.44 659 TYR A N 1
ATOM 5233 C CA . TYR A 1 659 ? -12.824 -29.413 -11.947 1.00 94.44 659 TYR A CA 1
ATOM 5234 C C . TYR A 1 659 ? -11.486 -30.039 -12.369 1.00 94.44 659 TYR A C 1
ATOM 5236 O O . TYR A 1 659 ? -10.437 -29.400 -12.277 1.00 94.44 659 TYR A O 1
ATOM 5244 N N . LEU A 1 660 ? -11.504 -31.275 -12.879 1.00 93.56 660 LEU A N 1
ATOM 5245 C CA . LEU A 1 660 ? -10.292 -31.973 -13.318 1.00 93.56 660 LEU A CA 1
ATOM 5246 C C . LEU A 1 660 ? -9.674 -31.308 -14.558 1.00 93.56 660 LEU A C 1
ATOM 5248 O O . LEU A 1 660 ? -8.453 -31.178 -14.659 1.00 93.56 660 LEU A O 1
ATOM 5252 N N . GLU A 1 661 ? -10.507 -30.869 -15.500 1.00 93.19 661 GLU A N 1
ATOM 5253 C CA . GLU A 1 661 ? -10.072 -30.136 -16.691 1.00 93.19 661 GLU A CA 1
ATOM 5254 C C . GLU A 1 661 ? -9.443 -28.790 -16.331 1.00 93.19 661 GLU A C 1
ATOM 5256 O O . GLU A 1 661 ? -8.446 -28.396 -16.935 1.00 93.19 661 GLU A O 1
ATOM 5261 N N . TYR A 1 662 ? -9.981 -28.105 -15.323 1.00 92.06 662 TYR A N 1
ATOM 5262 C CA . TYR A 1 662 ? -9.435 -26.854 -14.812 1.00 92.06 662 TYR A CA 1
ATOM 5263 C C . TYR A 1 662 ? -8.012 -27.031 -14.264 1.00 92.06 662 TYR A C 1
ATOM 5265 O O . TYR A 1 662 ? -7.102 -26.292 -14.645 1.00 92.06 662 TYR A O 1
ATOM 5273 N N . ILE A 1 663 ? -7.790 -28.071 -13.453 1.00 93.38 663 ILE A N 1
ATOM 5274 C CA . ILE A 1 663 ? -6.463 -28.429 -12.921 1.00 93.38 663 ILE A CA 1
ATOM 5275 C C . ILE A 1 663 ? -5.502 -28.784 -14.061 1.00 93.38 663 ILE A C 1
ATOM 5277 O O . ILE A 1 663 ? -4.350 -28.344 -14.074 1.00 93.38 663 ILE A O 1
ATOM 5281 N N . LYS A 1 664 ? -5.978 -29.555 -15.048 1.00 94.19 664 LYS A N 1
ATOM 5282 C CA . LYS A 1 664 ? -5.184 -29.956 -16.214 1.00 94.19 664 LYS A CA 1
ATOM 5283 C C . LYS A 1 664 ? -4.723 -28.746 -17.028 1.00 94.19 664 LYS A C 1
ATOM 5285 O O . LYS A 1 664 ? -3.536 -28.650 -17.331 1.00 94.19 664 LYS A O 1
ATOM 5290 N N . ARG A 1 665 ? -5.634 -27.811 -17.334 1.00 90.69 665 ARG A N 1
ATOM 5291 C CA . ARG A 1 665 ? -5.312 -26.567 -18.056 1.00 90.69 665 ARG A CA 1
ATOM 5292 C C . ARG A 1 665 ? -4.232 -25.771 -17.338 1.00 90.69 665 ARG A C 1
ATOM 5294 O O . ARG A 1 665 ? -3.328 -25.273 -17.992 1.00 90.69 665 ARG A O 1
ATOM 5301 N N . TYR A 1 666 ? -4.297 -25.681 -16.012 1.00 90.19 666 TYR A N 1
ATOM 5302 C CA . TYR A 1 666 ? -3.269 -25.007 -15.225 1.00 90.19 666 TYR A CA 1
ATOM 5303 C C . TYR A 1 666 ? -1.895 -25.684 -15.371 1.00 90.19 666 TYR A C 1
ATOM 5305 O O . TYR A 1 666 ? -0.943 -25.036 -15.800 1.00 90.19 666 TYR A O 1
ATOM 5313 N N . ILE A 1 667 ? -1.789 -26.984 -15.076 1.00 93.00 667 ILE A N 1
ATOM 5314 C CA . ILE A 1 667 ? -0.499 -27.696 -15.062 1.00 93.00 667 ILE A CA 1
ATOM 5315 C C . ILE A 1 667 ? 0.146 -27.799 -16.448 1.00 93.00 667 ILE A C 1
ATOM 5317 O O . ILE A 1 667 ? 1.368 -27.692 -16.555 1.00 93.00 667 ILE A O 1
ATOM 5321 N N . ASP A 1 668 ? -0.647 -27.968 -17.507 1.00 93.25 668 ASP A N 1
ATOM 5322 C CA . ASP A 1 668 ? -0.131 -28.091 -18.876 1.00 93.25 668 ASP A CA 1
ATOM 5323 C C . ASP A 1 668 ? 0.597 -26.831 -19.371 1.00 93.25 668 ASP A C 1
ATOM 5325 O O . ASP A 1 668 ? 1.369 -26.923 -20.320 1.00 93.25 668 ASP A O 1
ATOM 5329 N N . ASN A 1 669 ? 0.418 -25.673 -18.723 1.00 89.62 669 ASN A N 1
ATOM 5330 C CA . ASN A 1 669 ? 1.197 -24.478 -19.051 1.00 89.62 669 ASN A CA 1
ATOM 5331 C C . ASN A 1 669 ? 2.673 -24.601 -18.654 1.00 89.62 669 ASN A C 1
ATOM 5333 O O . ASN A 1 669 ? 3.514 -23.938 -19.248 1.00 89.62 669 ASN A O 1
ATOM 5337 N N . PHE A 1 670 ? 3.003 -25.425 -17.656 1.00 92.00 670 PHE A N 1
ATOM 5338 C CA . PHE A 1 670 ? 4.339 -25.447 -17.050 1.00 92.00 670 PHE A CA 1
ATOM 5339 C C . PHE A 1 670 ? 5.220 -26.588 -17.529 1.00 92.00 670 PHE A C 1
ATOM 5341 O O . PHE A 1 670 ? 6.396 -26.609 -17.170 1.00 92.00 670 PHE A O 1
ATOM 5348 N N . ILE A 1 671 ? 4.689 -27.522 -18.322 1.00 94.50 671 ILE A N 1
ATOM 5349 C CA . ILE A 1 671 ? 5.456 -28.646 -18.859 1.00 94.50 671 ILE A CA 1
ATOM 5350 C C . ILE A 1 671 ? 5.269 -28.794 -20.369 1.00 94.50 671 ILE A C 1
ATOM 5352 O O . ILE A 1 671 ? 4.168 -28.641 -20.890 1.00 94.50 671 ILE A O 1
ATOM 5356 N N . ASP A 1 672 ? 6.339 -29.140 -21.079 1.00 93.75 672 ASP A N 1
ATOM 5357 C CA . ASP A 1 672 ? 6.263 -29.452 -22.507 1.00 93.75 672 ASP A CA 1
ATOM 5358 C C . ASP A 1 672 ? 5.676 -30.856 -22.784 1.00 93.75 672 ASP A C 1
ATOM 5360 O O . ASP A 1 672 ? 5.259 -31.613 -21.895 1.00 93.75 672 ASP A O 1
ATOM 5364 N N . LYS A 1 673 ? 5.649 -31.225 -24.069 1.00 94.56 673 LYS A N 1
ATOM 5365 C CA . LYS A 1 673 ? 5.242 -32.555 -24.551 1.00 94.56 673 LYS A CA 1
ATOM 5366 C C . LYS A 1 673 ? 6.148 -33.700 -24.070 1.00 94.56 673 LYS A C 1
ATOM 5368 O O . LYS A 1 673 ? 5.758 -34.856 -24.179 1.00 94.56 673 LYS A O 1
ATOM 5373 N N . ASP A 1 674 ? 7.328 -33.392 -23.544 1.00 94.75 674 ASP A N 1
ATOM 5374 C CA . ASP A 1 674 ? 8.308 -34.360 -23.062 1.00 94.75 674 ASP A CA 1
ATOM 5375 C C . ASP A 1 674 ? 8.374 -34.380 -21.523 1.00 94.75 674 ASP A C 1
ATOM 5377 O O . ASP A 1 674 ? 9.162 -35.141 -20.955 1.00 94.75 674 ASP A O 1
ATOM 5381 N N . GLY A 1 675 ? 7.541 -33.583 -20.840 1.00 94.19 675 GLY A N 1
ATOM 5382 C CA . GLY A 1 675 ? 7.465 -33.480 -19.383 1.00 94.19 675 GLY A CA 1
ATOM 5383 C C . GLY A 1 675 ? 8.574 -32.641 -18.746 1.00 94.19 675 GLY A C 1
ATOM 5384 O O . GLY A 1 675 ? 8.839 -32.815 -17.558 1.00 94.19 675 GLY A O 1
ATOM 5385 N N . ASN A 1 676 ? 9.257 -31.780 -19.507 1.00 94.81 676 ASN A N 1
ATOM 5386 C CA . ASN A 1 676 ? 10.227 -30.830 -18.959 1.00 94.81 676 ASN A CA 1
ATOM 5387 C C . ASN A 1 676 ? 9.527 -29.540 -18.537 1.00 94.81 676 ASN A C 1
ATOM 5389 O O . ASN A 1 676 ? 8.622 -29.080 -19.231 1.00 94.81 676 ASN A O 1
ATOM 5393 N N . PHE A 1 677 ? 9.983 -28.930 -17.441 1.00 93.19 677 PHE A N 1
ATOM 5394 C CA . PHE A 1 677 ? 9.493 -27.621 -17.019 1.00 93.19 677 PHE A CA 1
ATOM 5395 C C . PHE A 1 677 ? 9.858 -26.543 -18.044 1.00 93.19 677 PHE A C 1
ATOM 5397 O O . PHE A 1 677 ? 11.028 -26.401 -18.401 1.00 93.19 677 PHE A O 1
ATOM 5404 N N . ILE A 1 678 ? 8.868 -25.772 -18.493 1.00 89.38 678 ILE A N 1
ATOM 5405 C CA . ILE A 1 678 ? 9.048 -24.700 -19.480 1.00 89.38 678 ILE A CA 1
ATOM 5406 C C . ILE A 1 678 ? 8.847 -23.320 -18.876 1.00 89.38 678 ILE A C 1
ATOM 5408 O O . ILE A 1 678 ? 8.199 -23.149 -17.843 1.00 89.38 678 ILE A O 1
ATOM 5412 N N . ALA A 1 679 ? 9.431 -22.324 -19.539 1.00 79.38 679 ALA A N 1
ATOM 5413 C CA . ALA A 1 679 ? 9.275 -20.941 -19.148 1.00 79.38 679 ALA A CA 1
ATOM 5414 C C . ALA A 1 679 ? 7.901 -20.403 -19.546 1.00 79.38 679 ALA A C 1
ATOM 5416 O O . ALA A 1 679 ? 7.526 -20.454 -20.715 1.00 79.38 679 ALA A O 1
ATOM 5417 N N . VAL A 1 680 ? 7.183 -19.854 -18.570 1.00 68.88 680 VAL A N 1
ATOM 5418 C CA . VAL A 1 680 ? 5.851 -19.275 -18.763 1.00 68.88 680 VAL A CA 1
ATOM 5419 C C . VAL A 1 680 ? 5.931 -17.789 -18.457 1.00 68.88 680 VAL A C 1
ATOM 5421 O O . VAL A 1 680 ? 6.591 -17.388 -17.496 1.00 68.88 680 VAL A O 1
ATOM 5424 N N . ALA A 1 681 ? 5.297 -16.967 -19.294 1.00 59.84 681 ALA A N 1
ATOM 5425 C CA . ALA A 1 681 ? 5.091 -15.559 -18.986 1.00 59.84 681 ALA A CA 1
ATOM 5426 C C . ALA A 1 681 ? 4.125 -15.460 -17.803 1.00 59.84 681 ALA A C 1
ATOM 5428 O O . ALA A 1 681 ? 2.994 -15.932 -17.898 1.00 59.84 681 ALA A O 1
ATOM 5429 N N . ASN A 1 682 ? 4.544 -14.848 -16.698 1.00 56.28 682 ASN A N 1
ATOM 5430 C CA . ASN A 1 682 ? 3.581 -14.453 -15.674 1.00 56.28 682 ASN A CA 1
ATOM 5431 C C . ASN A 1 682 ? 2.740 -13.252 -16.153 1.00 56.28 682 ASN A C 1
ATOM 5433 O O . ASN A 1 682 ? 3.014 -12.654 -17.194 1.00 56.28 682 ASN A O 1
ATOM 5437 N N . GLU A 1 683 ? 1.744 -12.856 -15.364 1.00 44.66 683 GLU A N 1
ATOM 5438 C CA . GLU A 1 683 ? 0.892 -11.674 -15.590 1.00 44.66 683 GLU A CA 1
ATOM 5439 C C . GLU A 1 683 ? 1.663 -10.353 -15.806 1.00 44.66 683 GLU A C 1
ATOM 5441 O O . GLU A 1 683 ? 1.143 -9.418 -16.409 1.00 44.66 683 GLU A O 1
ATOM 5446 N N . LYS A 1 684 ? 2.934 -10.297 -15.383 1.00 44.62 684 LYS A N 1
ATOM 5447 C CA . LYS A 1 684 ? 3.863 -9.170 -15.570 1.00 44.62 684 LYS A CA 1
ATOM 5448 C C . LYS A 1 684 ? 4.727 -9.300 -16.838 1.00 44.62 684 LYS A C 1
ATOM 5450 O O . LYS A 1 684 ? 5.670 -8.531 -17.023 1.00 44.62 684 LYS A O 1
ATOM 5455 N N . GLY A 1 685 ? 4.458 -10.294 -17.689 1.00 52.75 685 GLY A N 1
ATOM 5456 C CA . GLY A 1 685 ? 5.196 -10.585 -18.923 1.00 52.75 685 GLY A CA 1
ATOM 5457 C C . GLY A 1 685 ? 6.587 -11.198 -18.713 1.00 52.75 685 GLY A C 1
ATOM 5458 O O . GLY A 1 685 ? 7.361 -11.298 -19.664 1.00 52.75 685 GLY A O 1
ATOM 5459 N N . ILE A 1 686 ? 6.938 -11.603 -17.487 1.00 49.66 686 ILE A N 1
ATOM 5460 C CA . ILE A 1 686 ? 8.245 -12.192 -17.171 1.00 49.66 686 ILE A CA 1
ATOM 5461 C C . ILE A 1 686 ? 8.208 -13.678 -17.514 1.00 49.66 686 ILE A C 1
ATOM 5463 O O . ILE A 1 686 ? 7.491 -14.444 -16.875 1.00 49.66 686 ILE A O 1
ATOM 5467 N N . VAL A 1 687 ? 9.014 -14.084 -18.495 1.00 61.44 687 VAL A N 1
ATOM 5468 C CA . VAL A 1 687 ? 9.112 -15.471 -18.969 1.00 61.44 687 VAL A CA 1
ATOM 5469 C C . VAL A 1 687 ? 10.216 -16.201 -18.208 1.00 61.44 687 VAL A C 1
ATOM 5471 O O . VAL A 1 687 ? 11.398 -15.930 -18.423 1.00 61.44 687 VAL A O 1
ATOM 5474 N N . ARG A 1 688 ? 9.854 -17.118 -17.303 1.00 68.06 688 ARG A N 1
ATOM 5475 C CA . ARG A 1 688 ? 10.815 -17.970 -16.572 1.00 68.06 688 ARG A CA 1
ATOM 5476 C C . ARG A 1 688 ? 10.247 -19.356 -16.311 1.00 68.06 688 ARG A C 1
ATOM 5478 O O . ARG A 1 688 ? 9.044 -19.509 -16.121 1.00 68.06 688 ARG A O 1
ATOM 5485 N N . ALA A 1 689 ? 11.121 -20.360 -16.306 1.00 75.81 689 ALA A N 1
ATOM 5486 C CA . ALA A 1 689 ? 10.749 -21.698 -15.861 1.00 75.81 689 ALA A CA 1
ATOM 5487 C C . ALA A 1 689 ? 10.547 -21.706 -14.334 1.00 75.81 689 ALA A C 1
ATOM 5489 O O . ALA A 1 689 ? 11.251 -20.970 -13.630 1.00 75.81 689 ALA A O 1
ATOM 5490 N N . PRO A 1 690 ? 9.616 -22.521 -13.806 1.00 81.00 690 PRO A N 1
ATOM 5491 C CA . PRO A 1 690 ? 9.432 -22.671 -12.369 1.00 81.00 690 PRO A CA 1
ATOM 5492 C C . PRO A 1 690 ? 10.716 -23.116 -11.659 1.00 81.00 690 PRO A C 1
ATOM 5494 O O . PRO A 1 690 ? 11.342 -24.104 -12.043 1.00 81.00 690 PRO A O 1
ATOM 5497 N N . ASN A 1 691 ? 11.090 -22.426 -10.578 1.00 84.94 691 ASN A N 1
ATOM 5498 C CA . ASN A 1 691 ? 12.224 -22.825 -9.742 1.00 84.94 691 ASN A CA 1
ATOM 5499 C C . ASN A 1 691 ? 11.785 -23.856 -8.686 1.00 84.94 691 ASN A C 1
ATOM 5501 O O . ASN A 1 691 ? 11.716 -23.565 -7.490 1.00 84.94 691 ASN A O 1
ATOM 5505 N N . VAL A 1 692 ? 11.433 -25.059 -9.148 1.00 89.00 692 VAL A N 1
ATOM 5506 C CA . VAL A 1 692 ? 10.772 -26.097 -8.331 1.00 89.00 692 VAL A CA 1
ATOM 5507 C C . VAL A 1 692 ? 11.631 -26.662 -7.194 1.00 89.00 692 VAL A C 1
ATOM 5509 O O . VAL A 1 692 ? 11.103 -27.333 -6.317 1.00 89.00 692 VAL A O 1
ATOM 5512 N N . CYS A 1 693 ? 12.942 -26.408 -7.186 1.00 90.00 693 CYS A N 1
ATOM 5513 C CA . CYS A 1 693 ? 13.882 -27.013 -6.235 1.00 90.00 693 CYS A CA 1
ATOM 5514 C C . CYS A 1 693 ? 14.383 -26.051 -5.147 1.00 90.00 693 CYS A C 1
ATOM 5516 O O . CYS A 1 693 ? 15.240 -26.443 -4.356 1.00 90.00 693 CYS A O 1
ATOM 5518 N N . ASP A 1 694 ? 13.895 -24.811 -5.121 1.00 89.94 694 ASP A N 1
ATOM 5519 C CA . ASP A 1 694 ? 14.423 -23.721 -4.286 1.00 89.94 694 ASP A CA 1
ATOM 5520 C C . ASP A 1 694 ? 13.820 -23.652 -2.877 1.00 89.94 694 ASP A C 1
ATOM 5522 O O . ASP A 1 694 ? 14.512 -23.345 -1.903 1.00 89.94 694 ASP A O 1
ATOM 5526 N N . ASN A 1 695 ? 12.526 -23.947 -2.774 1.00 94.56 695 ASN A N 1
ATOM 5527 C CA . ASN A 1 695 ? 11.746 -23.898 -1.543 1.00 94.56 695 ASN A CA 1
ATOM 5528 C C . ASN A 1 695 ? 10.622 -24.942 -1.572 1.00 94.56 695 ASN A C 1
ATOM 5530 O O . ASN A 1 695 ? 10.245 -25.424 -2.644 1.00 94.56 695 ASN A O 1
ATOM 5534 N N . LEU A 1 696 ? 10.112 -25.299 -0.392 1.00 96.19 696 LEU A N 1
ATOM 5535 C CA . LEU A 1 696 ? 9.075 -26.325 -0.251 1.00 96.19 696 LEU A CA 1
ATOM 5536 C C . LEU A 1 696 ? 7.737 -25.881 -0.872 1.00 96.19 696 LEU A C 1
ATOM 5538 O O . LEU A 1 696 ? 7.035 -26.711 -1.449 1.00 96.19 696 LEU A O 1
ATOM 5542 N N . ASP A 1 697 ? 7.424 -24.584 -0.856 1.00 93.56 697 ASP A N 1
ATOM 5543 C CA . ASP A 1 697 ? 6.217 -24.017 -1.474 1.00 93.56 697 ASP A CA 1
ATOM 5544 C C . ASP A 1 697 ? 6.161 -24.315 -2.979 1.00 93.56 697 ASP A C 1
ATOM 5546 O O . ASP A 1 697 ? 5.140 -24.757 -3.507 1.00 93.56 697 ASP A O 1
ATOM 5550 N N . ASN A 1 698 ? 7.289 -24.164 -3.676 1.00 92.62 698 ASN A N 1
ATOM 5551 C CA . ASN A 1 698 ? 7.418 -24.470 -5.099 1.00 92.62 698 ASN A CA 1
ATOM 5552 C C . ASN A 1 698 ? 7.359 -25.974 -5.405 1.00 92.62 698 ASN A C 1
ATOM 5554 O O . ASN A 1 698 ? 7.231 -26.349 -6.573 1.00 92.62 698 ASN A O 1
ATOM 5558 N N . MET A 1 699 ? 7.436 -26.840 -4.395 1.00 94.81 699 MET A N 1
ATOM 5559 C CA . MET A 1 699 ? 7.307 -28.286 -4.565 1.00 94.81 699 MET A CA 1
ATOM 5560 C C . MET A 1 699 ? 5.865 -28.778 -4.407 1.00 94.81 699 MET A C 1
ATOM 5562 O O . MET A 1 699 ? 5.496 -29.778 -5.026 1.00 94.81 699 MET A O 1
ATOM 5566 N N . MET A 1 700 ? 5.024 -28.057 -3.659 1.00 94.69 700 MET A N 1
ATOM 5567 C CA . MET A 1 700 ? 3.611 -28.399 -3.452 1.00 94.69 700 MET A CA 1
ATOM 5568 C C . MET A 1 700 ? 2.802 -28.566 -4.762 1.00 94.69 700 MET A C 1
ATOM 5570 O O . MET A 1 700 ? 1.970 -29.477 -4.846 1.00 94.69 700 MET A O 1
ATOM 5574 N N . PRO A 1 701 ? 3.035 -27.797 -5.848 1.00 94.19 701 PRO A N 1
ATOM 5575 C CA . PRO A 1 701 ? 2.395 -28.051 -7.145 1.00 94.19 701 PRO A CA 1
ATOM 5576 C C . PRO A 1 701 ? 2.722 -29.410 -7.772 1.00 94.19 701 PRO A C 1
ATOM 5578 O O . PRO A 1 701 ? 1.943 -29.911 -8.585 1.00 94.19 701 PRO A O 1
ATOM 5581 N N . GLY A 1 702 ? 3.792 -30.073 -7.320 1.00 95.75 702 GLY A N 1
ATOM 5582 C CA . GLY A 1 702 ? 4.058 -31.474 -7.626 1.00 95.75 702 GLY A CA 1
ATOM 5583 C C . GLY A 1 702 ? 2.881 -32.391 -7.297 1.00 95.75 702 GLY A C 1
ATOM 5584 O O . GLY A 1 702 ? 2.625 -33.344 -8.027 1.00 95.75 702 GLY A O 1
ATOM 5585 N N . ASN A 1 703 ? 2.105 -32.087 -6.253 1.00 96.25 703 ASN A N 1
ATOM 5586 C CA . ASN A 1 703 ? 0.918 -32.864 -5.895 1.00 96.25 703 ASN A CA 1
ATOM 5587 C C . ASN A 1 703 ? -0.126 -32.895 -7.032 1.00 96.25 703 ASN A C 1
ATOM 5589 O O . ASN A 1 703 ? -0.717 -33.941 -7.303 1.00 96.25 703 ASN A O 1
ATOM 5593 N N . SER A 1 704 ? -0.296 -31.785 -7.759 1.00 96.31 704 SER A N 1
ATOM 5594 C CA . SER A 1 704 ? -1.196 -31.704 -8.918 1.00 96.31 704 SER A CA 1
ATOM 5595 C C . SER A 1 704 ? -0.658 -32.460 -10.139 1.00 96.31 704 SER A C 1
ATOM 5597 O O . SER A 1 704 ? -1.437 -33.049 -10.887 1.00 96.31 704 SER A O 1
ATOM 5599 N N . LEU A 1 705 ? 0.668 -32.527 -10.322 1.00 97.81 705 LEU A N 1
ATOM 5600 C CA . LEU A 1 705 ? 1.275 -33.403 -11.335 1.00 97.81 705 LEU A CA 1
ATOM 5601 C C . LEU A 1 705 ? 0.934 -34.874 -11.054 1.00 97.81 705 LEU A C 1
ATOM 5603 O O . LEU A 1 705 ? 0.485 -35.593 -11.947 1.00 97.81 705 LEU A O 1
ATOM 5607 N N . VAL A 1 706 ? 1.090 -35.317 -9.802 1.00 97.69 706 VAL A N 1
ATOM 5608 C CA . VAL A 1 706 ? 0.753 -36.695 -9.413 1.00 97.69 706 VAL A CA 1
ATOM 5609 C C . VAL A 1 706 ? -0.743 -36.967 -9.590 1.00 97.69 706 VAL A C 1
ATOM 5611 O O . VAL A 1 706 ? -1.109 -38.008 -10.131 1.00 97.69 706 VAL A O 1
ATOM 5614 N N . MET A 1 707 ? -1.606 -36.017 -9.220 1.00 95.94 707 MET A N 1
ATOM 5615 C CA . MET A 1 707 ? -3.054 -36.095 -9.444 1.00 95.94 707 MET A CA 1
ATOM 5616 C C . MET A 1 707 ? -3.405 -36.324 -10.918 1.00 95.94 707 MET A C 1
ATOM 5618 O O . MET A 1 707 ? -4.154 -37.240 -11.252 1.00 95.94 707 MET A O 1
ATOM 5622 N N . LEU A 1 708 ? -2.844 -35.531 -11.831 1.00 97.06 708 LEU A N 1
ATOM 5623 C CA . LEU A 1 708 ? -3.118 -35.693 -13.259 1.00 97.06 708 LEU A CA 1
ATOM 5624 C C . LEU A 1 708 ? -2.554 -37.010 -13.803 1.00 97.06 708 LEU A C 1
ATOM 5626 O O . LEU A 1 708 ? -3.194 -37.649 -14.639 1.00 97.06 708 LEU A O 1
ATOM 5630 N N . TYR A 1 709 ? -1.409 -37.475 -13.297 1.00 97.69 709 TYR A N 1
ATOM 5631 C CA . TYR A 1 709 ? -0.906 -38.809 -13.626 1.00 97.69 709 TYR A CA 1
ATOM 5632 C C . TYR A 1 709 ? -1.852 -39.923 -13.151 1.00 97.69 709 TYR A C 1
ATOM 5634 O O . TYR A 1 709 ? -2.081 -40.880 -13.890 1.00 97.69 709 TYR A O 1
ATOM 5642 N N . GLU A 1 710 ? -2.435 -39.815 -11.953 1.00 95.06 710 GLU A N 1
ATOM 5643 C CA . GLU A 1 710 ? -3.401 -40.794 -11.437 1.00 95.06 710 GLU A CA 1
ATOM 5644 C C . GLU A 1 710 ? -4.579 -40.983 -12.397 1.00 95.06 710 GLU A C 1
ATOM 5646 O O . GLU A 1 710 ? -4.929 -42.129 -12.692 1.00 95.06 710 GLU A O 1
ATOM 5651 N N . HIS A 1 711 ? -5.123 -39.877 -12.911 1.00 94.38 711 HIS A N 1
ATOM 5652 C CA . HIS A 1 711 ? -6.296 -39.869 -13.782 1.00 94.38 711 HIS A CA 1
ATOM 5653 C C . HIS A 1 711 ? -5.988 -40.199 -15.246 1.00 94.38 711 HIS A C 1
ATOM 5655 O O . HIS A 1 711 ? -6.698 -41.001 -15.847 1.00 94.38 711 HIS A O 1
ATOM 5661 N N . TYR A 1 712 ? -4.944 -39.602 -15.826 1.00 94.94 712 TYR A N 1
ATOM 5662 C CA . TYR A 1 712 ? -4.680 -39.686 -17.268 1.00 94.94 712 TYR A CA 1
ATOM 5663 C C . TYR A 1 712 ? -3.596 -40.698 -17.648 1.00 94.94 712 TYR A C 1
ATOM 5665 O O . TYR A 1 712 ? -3.479 -41.044 -18.820 1.00 94.94 712 TYR A O 1
ATOM 5673 N N . LYS A 1 713 ? -2.776 -41.154 -16.690 1.00 95.06 713 LYS A N 1
ATOM 5674 C CA . LYS A 1 713 ? -1.600 -42.018 -16.925 1.00 95.06 713 LYS A CA 1
ATOM 5675 C C . LYS A 1 713 ? -0.590 -41.452 -17.938 1.00 95.06 713 LYS A C 1
ATOM 5677 O O . LYS A 1 713 ? 0.248 -42.186 -18.462 1.00 95.06 713 LYS A O 1
ATOM 5682 N N . ASP A 1 714 ? -0.625 -40.142 -18.177 1.00 97.00 714 ASP A N 1
ATOM 5683 C CA . ASP A 1 714 ? 0.305 -39.441 -19.061 1.00 97.00 714 ASP A CA 1
ATOM 5684 C C . ASP A 1 714 ? 1.691 -39.333 -18.402 1.00 97.00 714 ASP A C 1
ATOM 5686 O O . ASP A 1 714 ? 1.872 -38.707 -17.353 1.00 97.00 714 ASP A O 1
ATOM 5690 N N . LYS A 1 715 ? 2.690 -39.957 -19.035 1.00 97.38 715 LYS A N 1
ATOM 5691 C CA . LYS A 1 715 ? 4.057 -40.075 -18.512 1.00 97.38 715 LYS A CA 1
ATOM 5692 C C . LYS A 1 715 ? 4.766 -38.728 -18.336 1.00 97.38 715 LYS A C 1
ATOM 5694 O O . LYS A 1 715 ? 5.711 -38.669 -17.550 1.00 97.38 715 LYS A O 1
ATOM 5699 N N . ARG A 1 716 ? 4.318 -37.655 -19.001 1.00 98.19 716 ARG A N 1
ATOM 5700 C CA . ARG A 1 716 ? 4.891 -36.304 -18.849 1.00 98.19 716 ARG A CA 1
ATOM 5701 C C . ARG A 1 716 ? 4.764 -35.804 -17.413 1.00 98.19 716 ARG A C 1
ATOM 5703 O O . ARG A 1 716 ? 5.741 -35.332 -16.837 1.00 98.19 716 ARG A O 1
ATOM 5710 N N . TYR A 1 717 ? 3.590 -35.993 -16.806 1.00 98.25 717 TYR A N 1
ATOM 5711 C CA . TYR A 1 717 ? 3.341 -35.598 -15.418 1.00 98.25 717 TYR A CA 1
ATOM 5712 C C . TYR A 1 717 ? 4.208 -36.391 -14.438 1.00 98.25 717 TYR A C 1
ATOM 5714 O O . TYR A 1 717 ? 4.783 -35.816 -13.515 1.00 98.25 717 TYR A O 1
ATOM 5722 N N . LYS A 1 718 ? 4.365 -37.702 -14.676 1.00 97.69 718 LYS A N 1
ATOM 5723 C CA . LYS A 1 718 ? 5.253 -38.552 -13.874 1.00 97.69 718 LYS A CA 1
ATOM 5724 C C . LYS A 1 718 ? 6.699 -38.056 -13.939 1.00 97.69 718 LYS A C 1
ATOM 5726 O O . LYS A 1 718 ? 7.325 -37.923 -12.898 1.00 97.69 718 LYS A O 1
ATOM 5731 N N . LYS A 1 719 ? 7.220 -37.753 -15.133 1.00 97.81 719 LYS A N 1
ATOM 5732 C CA . LYS A 1 719 ? 8.599 -37.269 -15.305 1.00 97.81 719 LYS A CA 1
ATOM 5733 C C . LYS A 1 719 ? 8.852 -35.969 -14.532 1.00 97.81 719 LYS A C 1
ATOM 5735 O O . LYS A 1 719 ? 9.848 -35.866 -13.822 1.00 97.81 719 LYS A O 1
ATOM 5740 N N . ALA A 1 720 ? 7.937 -35.006 -14.630 1.00 97.56 720 ALA A N 1
ATOM 5741 C CA . ALA A 1 720 ? 8.031 -33.753 -13.886 1.00 97.56 720 ALA A CA 1
ATOM 5742 C C . ALA A 1 720 ? 7.959 -33.978 -12.360 1.00 97.56 720 ALA A C 1
ATOM 5744 O O . ALA A 1 720 ? 8.722 -33.374 -11.608 1.00 97.56 720 ALA A O 1
ATOM 5745 N N . ALA A 1 721 ? 7.102 -34.896 -11.897 1.00 97.88 721 ALA A N 1
ATOM 5746 C CA . ALA A 1 721 ? 7.036 -35.287 -10.489 1.00 97.88 721 ALA A CA 1
ATOM 5747 C C . ALA A 1 721 ? 8.319 -36.001 -10.011 1.00 97.88 721 ALA A C 1
ATOM 5749 O O . ALA A 1 721 ? 8.814 -35.702 -8.927 1.00 97.88 721 ALA A O 1
ATOM 5750 N N . ASP A 1 722 ? 8.901 -36.893 -10.820 1.00 97.50 722 ASP A N 1
ATOM 5751 C CA . ASP A 1 722 ? 10.169 -37.572 -10.515 1.00 97.50 722 ASP A CA 1
ATOM 5752 C C . ASP A 1 722 ? 11.308 -36.554 -10.298 1.00 97.50 722 ASP A C 1
ATOM 5754 O O . ASP A 1 722 ? 12.145 -36.737 -9.412 1.00 97.50 722 ASP A O 1
ATOM 5758 N N . TYR A 1 723 ? 11.315 -35.454 -11.060 1.00 96.88 723 TYR A N 1
ATOM 5759 C CA . TYR A 1 723 ? 12.283 -34.367 -10.889 1.00 96.88 723 TYR A CA 1
ATOM 5760 C C . TYR A 1 723 ? 12.124 -33.641 -9.543 1.00 96.88 723 TYR A C 1
ATOM 5762 O O . TYR A 1 723 ? 13.114 -33.401 -8.851 1.00 96.88 723 TYR A O 1
ATOM 5770 N N . ILE A 1 724 ? 10.887 -33.356 -9.117 1.00 96.56 724 ILE A N 1
ATOM 5771 C CA . ILE A 1 724 ? 10.625 -32.753 -7.798 1.00 96.56 724 ILE A CA 1
ATOM 5772 C C . ILE A 1 724 ? 11.067 -33.704 -6.674 1.00 96.56 724 ILE A C 1
ATOM 5774 O O . ILE A 1 724 ? 11.752 -33.273 -5.744 1.00 96.56 724 ILE A O 1
ATOM 5778 N N . LEU A 1 725 ? 10.765 -35.006 -6.781 1.00 96.75 725 LEU A N 1
ATOM 5779 C CA . LEU A 1 725 ? 11.228 -36.007 -5.811 1.00 96.75 725 LEU A CA 1
ATOM 5780 C C . LEU A 1 725 ? 12.760 -36.049 -5.725 1.00 96.75 725 LEU A C 1
ATOM 5782 O O . LEU A 1 725 ? 13.321 -36.125 -4.630 1.00 96.75 725 LEU A O 1
ATOM 5786 N N . HIS A 1 726 ? 13.450 -35.987 -6.866 1.00 95.44 726 HIS A N 1
ATOM 5787 C CA . HIS A 1 726 ? 14.909 -35.926 -6.898 1.00 95.44 726 HIS A CA 1
ATOM 5788 C C . HIS A 1 726 ? 15.447 -34.696 -6.150 1.00 95.44 726 HIS A C 1
ATOM 5790 O O . HIS A 1 726 ? 16.420 -34.807 -5.399 1.00 95.44 726 HIS A O 1
ATOM 5796 N N . CYS A 1 727 ? 14.792 -33.542 -6.292 1.00 94.31 727 CYS A N 1
ATOM 5797 C CA . CYS A 1 727 ? 15.152 -32.337 -5.552 1.00 94.31 727 CYS A CA 1
ATOM 5798 C C . CYS A 1 727 ? 14.928 -32.466 -4.039 1.00 94.31 727 CYS A C 1
ATOM 5800 O O . CYS A 1 727 ? 15.770 -31.986 -3.279 1.00 94.31 727 CYS A O 1
ATOM 5802 N N . MET A 1 728 ? 13.863 -33.149 -3.601 1.00 94.31 728 MET A N 1
ATOM 5803 C CA . MET A 1 728 ? 13.602 -33.416 -2.178 1.00 94.31 728 MET A CA 1
ATOM 5804 C C . MET A 1 728 ? 14.633 -34.353 -1.539 1.00 94.31 728 MET A C 1
ATOM 5806 O O . MET A 1 728 ? 15.083 -34.105 -0.424 1.00 94.31 728 MET A O 1
ATOM 5810 N N . LYS A 1 729 ? 15.079 -35.392 -2.257 1.00 94.56 729 LYS A N 1
ATOM 5811 C CA . LYS A 1 729 ? 16.111 -36.327 -1.762 1.00 94.56 729 LYS A CA 1
ATOM 5812 C C . LYS A 1 729 ? 17.448 -35.652 -1.440 1.00 94.56 729 LYS A C 1
ATOM 5814 O O . LYS A 1 729 ? 18.200 -36.167 -0.622 1.00 94.56 729 LYS A O 1
ATOM 5819 N N . ASN A 1 730 ? 17.727 -34.510 -2.070 1.00 90.69 730 ASN A N 1
ATOM 5820 C CA . ASN A 1 730 ? 18.958 -33.729 -1.908 1.00 90.69 730 ASN A CA 1
ATOM 5821 C C . ASN A 1 730 ? 18.687 -32.353 -1.272 1.00 90.69 730 ASN A C 1
ATOM 5823 O O . ASN A 1 730 ? 19.380 -31.365 -1.551 1.00 90.69 730 ASN A O 1
ATOM 5827 N N . TYR A 1 731 ? 17.611 -32.249 -0.495 1.00 95.25 731 TYR A N 1
ATOM 5828 C CA . TYR A 1 731 ? 17.177 -30.996 0.098 1.00 95.25 731 TYR A CA 1
ATOM 5829 C C . TYR A 1 731 ? 17.817 -30.786 1.480 1.00 95.25 731 TYR A C 1
ATOM 5831 O O . TYR A 1 731 ? 17.903 -31.744 2.252 1.00 95.25 731 TYR A O 1
ATOM 5839 N N . PRO A 1 732 ? 18.308 -29.574 1.804 1.00 94.00 732 PRO A N 1
ATOM 5840 C CA . PRO A 1 732 ? 18.984 -29.329 3.072 1.00 94.00 732 PRO A CA 1
ATOM 5841 C C . PRO A 1 732 ? 18.011 -29.381 4.253 1.00 94.00 732 PRO A C 1
ATOM 5843 O O . PRO A 1 732 ? 16.824 -29.067 4.130 1.00 94.00 732 PRO A O 1
ATOM 5846 N N . GLY A 1 733 ? 18.535 -29.746 5.418 1.00 93.38 733 GLY A N 1
ATOM 5847 C CA . GLY A 1 733 ? 17.753 -29.856 6.636 1.00 93.38 733 GLY A CA 1
ATOM 5848 C C . GLY A 1 733 ? 18.598 -29.736 7.896 1.00 93.38 733 GLY A C 1
ATOM 5849 O O . GLY A 1 733 ? 19.820 -29.623 7.848 1.00 93.38 733 GLY A O 1
ATOM 5850 N N . ASN A 1 734 ? 17.901 -29.748 9.022 1.00 91.44 734 ASN A N 1
ATOM 5851 C CA . ASN A 1 734 ? 18.447 -29.710 10.371 1.00 91.44 734 ASN A CA 1
ATOM 5852 C C . ASN A 1 734 ? 19.052 -31.070 10.762 1.00 91.44 734 ASN A C 1
ATOM 5854 O O . ASN A 1 734 ? 18.876 -32.068 10.066 1.00 91.44 734 ASN A O 1
ATOM 5858 N N . ASN A 1 735 ? 19.705 -31.143 11.921 1.00 89.12 735 ASN A N 1
ATOM 5859 C CA . ASN A 1 735 ? 20.312 -32.366 12.457 1.00 89.12 735 ASN A CA 1
ATOM 5860 C C . ASN A 1 735 ? 19.276 -33.434 12.843 1.00 89.12 735 ASN A C 1
ATOM 5862 O O . ASN A 1 735 ? 19.531 -34.627 12.692 1.00 89.12 735 ASN A O 1
ATOM 5866 N N . ASP A 1 736 ? 18.073 -33.018 13.253 1.00 84.38 736 ASP A N 1
ATOM 5867 C CA . ASP A 1 736 ? 16.911 -33.916 13.411 1.00 84.38 736 ASP A CA 1
ATOM 5868 C C . ASP A 1 736 ? 16.354 -34.381 12.052 1.00 84.38 736 ASP A C 1
ATOM 5870 O O . ASP A 1 736 ? 15.435 -35.198 11.966 1.00 84.38 736 ASP A O 1
ATOM 5874 N N . GLY A 1 737 ? 16.921 -33.839 10.975 1.00 86.94 737 GLY A N 1
ATOM 5875 C CA . GLY A 1 737 ? 16.664 -34.186 9.597 1.00 86.94 737 GLY A CA 1
ATOM 5876 C C . GLY A 1 737 ? 15.502 -33.419 8.951 1.00 86.94 737 GLY A C 1
ATOM 5877 O O . GLY A 1 737 ? 15.238 -33.597 7.761 1.00 86.94 737 GLY A O 1
ATOM 5878 N N . GLY A 1 738 ? 14.812 -32.561 9.691 1.00 94.88 738 GLY A N 1
ATOM 5879 C CA . GLY A 1 738 ? 13.734 -31.748 9.144 1.00 94.88 738 GLY A CA 1
ATOM 5880 C C . GLY A 1 738 ? 14.214 -30.732 8.098 1.00 94.88 738 GLY A C 1
ATOM 5881 O O . GLY A 1 738 ? 15.246 -30.097 8.292 1.00 94.88 738 GLY A O 1
ATOM 5882 N N . PHE A 1 739 ? 13.497 -30.584 6.985 1.00 97.19 739 PHE A N 1
ATOM 5883 C CA . PHE A 1 739 ? 13.878 -29.713 5.876 1.00 97.19 739 PHE A CA 1
ATOM 5884 C C . PHE A 1 739 ? 13.796 -28.237 6.249 1.00 97.19 739 PHE A C 1
ATOM 5886 O O . PHE A 1 739 ? 12.857 -27.799 6.916 1.00 97.19 739 PHE A O 1
ATOM 5893 N N . TRP A 1 740 ? 14.744 -27.448 5.744 1.00 96.56 740 TRP A N 1
ATOM 5894 C CA . TRP A 1 740 ? 14.621 -25.993 5.794 1.00 96.56 740 TRP A CA 1
ATOM 5895 C C . TRP A 1 740 ? 13.446 -25.530 4.935 1.00 96.56 740 TRP A C 1
ATOM 5897 O O . TRP A 1 740 ? 13.133 -26.142 3.917 1.00 96.56 740 TRP A O 1
ATOM 5907 N N . HIS A 1 741 ? 12.804 -24.422 5.292 1.00 96.19 741 HIS A N 1
ATOM 5908 C CA . HIS A 1 741 ? 11.668 -23.934 4.506 1.00 96.19 741 HIS A CA 1
ATOM 5909 C C . HIS A 1 741 ? 12.078 -23.534 3.069 1.00 96.19 741 HIS A C 1
ATOM 5911 O O . HIS A 1 741 ? 11.424 -23.894 2.088 1.00 96.19 741 HIS A O 1
ATOM 5917 N N . SER A 1 742 ? 13.242 -22.891 2.927 1.00 94.75 742 SER A N 1
ATOM 5918 C CA . SER A 1 742 ? 13.918 -22.670 1.643 1.00 94.75 742 SER A CA 1
ATOM 5919 C C . SER A 1 742 ? 15.417 -22.936 1.755 1.00 94.75 742 SER A C 1
ATOM 5921 O O . SER A 1 742 ? 15.980 -22.892 2.852 1.00 94.75 742 SER A O 1
ATOM 5923 N N . ARG A 1 743 ? 16.095 -23.153 0.622 1.00 91.06 743 ARG A N 1
ATOM 5924 C CA . ARG A 1 743 ? 17.556 -23.350 0.601 1.00 91.06 743 ARG A CA 1
ATOM 5925 C C . ARG A 1 743 ? 18.341 -22.179 1.202 1.00 91.06 743 ARG A C 1
ATOM 5927 O O . ARG A 1 743 ? 19.444 -22.395 1.685 1.00 91.06 743 ARG A O 1
ATOM 5934 N N . GLY A 1 744 ? 17.777 -20.967 1.211 1.00 89.75 744 GLY A N 1
ATOM 5935 C CA . GLY A 1 744 ? 18.384 -19.781 1.828 1.00 89.75 744 GLY A CA 1
ATOM 5936 C C . GLY A 1 744 ? 18.028 -19.556 3.304 1.00 89.75 744 GLY A C 1
ATOM 5937 O O . GLY A 1 744 ? 18.549 -18.625 3.919 1.00 89.75 744 GLY A O 1
ATOM 5938 N N . MET A 1 745 ? 17.138 -20.364 3.885 1.00 90.88 745 MET A N 1
ATOM 5939 C CA . MET A 1 745 ? 16.664 -20.232 5.269 1.00 90.88 745 MET A CA 1
ATOM 5940 C C . MET A 1 745 ? 17.356 -21.243 6.187 1.00 90.88 745 MET A C 1
ATOM 5942 O O . MET A 1 745 ? 16.722 -22.112 6.782 1.00 90.88 745 MET A O 1
ATOM 5946 N N . HIS A 1 746 ? 18.680 -21.120 6.286 1.00 92.88 746 HIS A N 1
ATOM 5947 C CA . HIS A 1 746 ? 19.530 -22.043 7.037 1.00 92.88 746 HIS A CA 1
ATOM 5948 C C . HIS A 1 746 ? 19.026 -22.255 8.474 1.00 92.88 746 HIS A C 1
ATOM 5950 O O . HIS A 1 746 ? 18.806 -21.290 9.210 1.00 92.88 746 HIS A O 1
ATOM 5956 N N . GLY A 1 747 ? 18.832 -23.517 8.859 1.00 93.38 747 GLY A N 1
ATOM 5957 C CA . GLY A 1 747 ? 18.390 -23.915 10.196 1.00 93.38 747 GLY A CA 1
ATOM 5958 C C . GLY A 1 747 ? 16.900 -23.708 10.492 1.00 93.38 747 GLY A C 1
ATOM 5959 O O . GLY A 1 747 ? 16.442 -24.099 11.564 1.00 93.38 747 GLY A O 1
ATOM 5960 N N . GLN A 1 748 ? 16.124 -23.084 9.599 1.00 95.06 748 GLN A N 1
ATOM 5961 C CA . GLN A 1 748 ? 14.731 -22.715 9.871 1.00 95.06 748 GLN A CA 1
ATOM 5962 C C . GLN A 1 748 ? 13.760 -23.724 9.262 1.00 95.06 748 GLN A C 1
ATOM 5964 O O . GLN A 1 748 ? 13.635 -23.813 8.039 1.00 95.06 748 GLN A O 1
ATOM 5969 N N . MET A 1 749 ? 13.006 -24.416 10.114 1.00 97.12 749 MET A N 1
ATOM 5970 C CA . MET A 1 749 ? 11.813 -25.147 9.692 1.00 97.12 749 MET A CA 1
ATOM 5971 C C . MET A 1 749 ? 10.598 -24.279 9.990 1.00 97.12 749 MET A C 1
ATOM 5973 O O . MET A 1 749 ? 10.403 -23.847 11.126 1.00 97.12 749 MET A O 1
ATOM 5977 N N . TRP A 1 750 ? 9.795 -24.007 8.970 1.00 97.38 750 TRP A N 1
ATOM 5978 C CA . TRP A 1 750 ? 8.493 -23.366 9.134 1.00 97.38 750 TRP A CA 1
ATOM 5979 C C . TRP A 1 750 ? 7.429 -24.444 9.014 1.00 97.38 750 TRP A C 1
ATOM 5981 O O . TRP A 1 750 ? 7.563 -25.356 8.190 1.00 97.38 750 TRP A O 1
ATOM 5991 N N . ILE A 1 751 ? 6.399 -24.353 9.846 1.00 97.38 751 ILE A N 1
ATOM 5992 C CA . ILE A 1 751 ? 5.349 -25.365 9.924 1.00 97.38 751 ILE A CA 1
ATOM 5993 C C . ILE A 1 751 ? 4.614 -25.544 8.583 1.00 97.38 751 ILE A C 1
ATOM 5995 O O . ILE A 1 751 ? 4.249 -26.657 8.208 1.00 97.38 751 ILE A O 1
ATOM 5999 N N . ASP A 1 752 ? 4.518 -24.464 7.810 1.00 96.75 752 ASP A N 1
ATOM 6000 C CA . ASP A 1 752 ? 3.965 -24.373 6.460 1.00 96.75 752 ASP A CA 1
ATOM 6001 C C . ASP A 1 752 ? 4.670 -25.352 5.520 1.00 96.75 752 ASP A C 1
ATOM 6003 O O . ASP A 1 752 ? 4.040 -26.166 4.845 1.00 96.75 752 ASP A O 1
ATOM 6007 N N . GLY A 1 753 ? 6.008 -25.345 5.550 1.00 95.88 753 GLY A N 1
ATOM 6008 C CA . GLY A 1 753 ? 6.848 -26.188 4.702 1.00 95.88 753 GLY A CA 1
ATOM 6009 C C . GLY A 1 753 ? 6.616 -27.685 4.916 1.00 95.88 753 GLY A C 1
ATOM 6010 O O . GLY A 1 753 ? 6.801 -28.472 3.984 1.00 95.88 753 GLY A O 1
ATOM 6011 N N . ILE A 1 754 ? 6.160 -28.085 6.110 1.00 97.44 754 ILE A N 1
ATOM 6012 C CA . ILE A 1 754 ? 5.796 -29.476 6.392 1.00 97.44 754 ILE A CA 1
ATOM 6013 C C . ILE A 1 754 ? 4.605 -29.881 5.525 1.00 97.44 754 ILE A C 1
ATOM 6015 O O . ILE A 1 754 ? 4.681 -30.894 4.833 1.00 97.44 754 ILE A O 1
ATOM 6019 N N . PHE A 1 755 ? 3.547 -29.068 5.484 1.00 97.62 755 PHE A N 1
ATOM 6020 C CA . PHE A 1 755 ? 2.418 -29.306 4.587 1.00 97.62 755 PHE A CA 1
ATOM 6021 C C . PHE A 1 755 ? 2.860 -29.309 3.121 1.00 97.62 755 PHE A C 1
ATOM 6023 O O . PHE A 1 755 ? 2.624 -30.296 2.422 1.00 97.62 755 PHE A O 1
ATOM 6030 N N . MET A 1 756 ? 3.567 -28.266 2.674 1.00 96.31 756 MET A N 1
ATOM 6031 C CA . MET A 1 756 ? 3.933 -28.106 1.261 1.00 96.31 756 MET A CA 1
ATOM 6032 C C . MET A 1 756 ? 4.709 -29.313 0.714 1.00 96.31 756 MET A C 1
ATOM 6034 O O . MET A 1 756 ? 4.359 -29.877 -0.325 1.00 96.31 756 MET A O 1
ATOM 6038 N N . GLY A 1 757 ? 5.753 -29.742 1.432 1.00 95.62 757 GLY A N 1
ATOM 6039 C CA . GLY A 1 757 ? 6.591 -30.860 1.008 1.00 95.62 757 GLY A CA 1
ATOM 6040 C C . GLY A 1 757 ? 5.896 -32.216 1.145 1.00 95.62 757 GLY A C 1
ATOM 6041 O O . GLY A 1 757 ? 5.946 -33.042 0.228 1.00 95.62 757 GLY A O 1
ATOM 6042 N N . GLN A 1 758 ? 5.224 -32.459 2.275 1.00 96.94 758 GLN A N 1
ATOM 6043 C CA . GLN A 1 758 ? 4.713 -33.798 2.568 1.00 96.94 758 GLN A CA 1
ATOM 6044 C C . GLN A 1 758 ? 3.445 -34.123 1.788 1.00 96.94 758 GLN A C 1
ATOM 6046 O O . GLN A 1 758 ? 3.271 -35.277 1.407 1.00 96.94 758 GLN A O 1
ATOM 6051 N N . MET A 1 759 ? 2.598 -33.141 1.465 1.00 97.25 759 MET A N 1
ATOM 6052 C CA . MET A 1 759 ? 1.439 -33.386 0.600 1.00 97.25 759 MET A CA 1
ATOM 6053 C C . MET A 1 759 ? 1.857 -33.973 -0.755 1.00 97.25 759 MET A C 1
ATOM 6055 O O . MET A 1 759 ? 1.250 -34.937 -1.225 1.00 97.25 759 MET A O 1
ATOM 6059 N N . PHE A 1 760 ? 2.944 -33.468 -1.351 1.00 97.44 760 PHE A N 1
ATOM 6060 C CA . PHE A 1 760 ? 3.516 -34.068 -2.555 1.00 97.44 760 PHE A CA 1
ATOM 6061 C C . PHE A 1 760 ? 4.054 -35.484 -2.304 1.00 97.44 760 PHE A C 1
ATOM 6063 O O . PHE A 1 760 ? 3.709 -36.398 -3.055 1.00 97.44 760 PHE A O 1
ATOM 6070 N N . LEU A 1 761 ? 4.874 -35.687 -1.264 1.00 97.44 761 LEU A N 1
ATOM 6071 C CA . LEU A 1 761 ? 5.499 -36.987 -0.986 1.00 97.44 761 LEU A CA 1
ATOM 6072 C C . LEU A 1 761 ? 4.467 -38.083 -0.719 1.00 97.44 761 LEU A C 1
ATOM 6074 O O . LEU A 1 761 ? 4.537 -39.149 -1.331 1.00 97.44 761 LEU A O 1
ATOM 6078 N N . LEU A 1 762 ? 3.481 -37.814 0.138 1.00 97.44 762 LEU A N 1
ATOM 6079 C CA . LEU A 1 762 ? 2.411 -38.754 0.474 1.00 97.44 762 LEU A CA 1
ATOM 6080 C C . LEU A 1 762 ? 1.696 -39.240 -0.788 1.00 97.44 762 LEU A C 1
ATOM 6082 O O . LEU A 1 762 ? 1.536 -40.448 -1.001 1.00 97.44 762 LEU A O 1
ATOM 6086 N N . ARG A 1 763 ? 1.328 -38.307 -1.671 1.00 96.25 763 ARG A N 1
ATOM 6087 C CA . ARG A 1 763 ? 0.643 -38.640 -2.917 1.00 96.25 763 ARG A CA 1
ATOM 6088 C C . ARG A 1 763 ? 1.553 -39.346 -3.917 1.00 96.25 763 ARG A C 1
ATOM 6090 O O . ARG A 1 763 ? 1.133 -40.334 -4.519 1.00 96.25 763 ARG A O 1
ATOM 6097 N N . TYR A 1 764 ? 2.797 -38.892 -4.072 1.00 97.88 764 TYR A N 1
ATOM 6098 C CA . TYR A 1 764 ? 3.787 -39.543 -4.933 1.00 97.88 764 TYR A CA 1
ATOM 6099 C C . TYR A 1 764 ? 3.981 -41.010 -4.525 1.00 97.88 764 TYR A C 1
ATOM 6101 O O . TYR A 1 764 ? 3.864 -41.908 -5.365 1.00 97.88 764 TYR A O 1
ATOM 6109 N N . GLY A 1 765 ? 4.198 -41.254 -3.228 1.00 96.44 765 GLY A N 1
ATOM 6110 C CA . GLY A 1 765 ? 4.382 -42.586 -2.657 1.00 96.44 765 GLY A CA 1
ATOM 6111 C C . GLY A 1 765 ? 3.182 -43.501 -2.885 1.00 96.44 765 GLY A C 1
ATOM 6112 O O . GLY A 1 765 ? 3.354 -44.676 -3.204 1.00 96.44 765 GLY A O 1
ATOM 6113 N N . ARG A 1 766 ? 1.963 -42.955 -2.779 1.00 94.50 766 ARG A N 1
ATOM 6114 C CA . ARG A 1 766 ? 0.716 -43.692 -3.028 1.00 94.50 766 ARG A CA 1
ATOM 6115 C C . ARG A 1 766 ? 0.533 -44.084 -4.497 1.00 94.50 766 ARG A C 1
ATOM 6117 O O . ARG A 1 766 ? 0.022 -45.167 -4.769 1.00 94.50 766 ARG A O 1
ATOM 6124 N N . SER A 1 767 ? 0.911 -43.211 -5.429 1.00 93.06 767 SER A N 1
ATOM 6125 C CA . SER A 1 767 ? 0.378 -43.262 -6.799 1.00 93.06 767 SER A CA 1
ATOM 6126 C C . SER A 1 767 ? 1.403 -43.503 -7.903 1.00 93.06 767 SER A C 1
ATOM 6128 O O . SER A 1 767 ? 1.039 -43.998 -8.973 1.00 93.06 767 SER A O 1
ATOM 6130 N N . ILE A 1 768 ? 2.670 -43.149 -7.678 1.00 93.56 768 ILE A N 1
ATOM 6131 C CA . ILE A 1 768 ? 3.758 -43.339 -8.646 1.00 93.56 768 ILE A CA 1
ATOM 6132 C C . ILE A 1 768 ? 4.702 -44.453 -8.186 1.00 93.56 768 ILE A C 1
ATOM 6134 O O . ILE A 1 768 ? 4.986 -45.356 -8.975 1.00 93.56 768 ILE A O 1
ATOM 6138 N N . GLY A 1 769 ? 5.189 -44.401 -6.942 1.00 87.44 769 GLY A N 1
ATOM 6139 C CA . GLY A 1 769 ? 6.131 -45.382 -6.393 1.00 87.44 769 GLY A CA 1
ATOM 6140 C C . GLY A 1 769 ? 7.019 -44.824 -5.275 1.00 87.44 769 GLY A C 1
ATOM 6141 O O . GLY A 1 769 ? 6.843 -43.692 -4.844 1.00 87.44 769 GLY A O 1
ATOM 6142 N N . ASP A 1 770 ? 7.978 -45.629 -4.800 1.00 90.81 770 ASP A N 1
ATOM 6143 C CA . ASP A 1 770 ? 8.903 -45.295 -3.693 1.00 90.81 770 ASP A CA 1
ATOM 6144 C C . ASP A 1 770 ? 8.198 -44.931 -2.368 1.00 90.81 770 ASP A C 1
ATOM 6146 O O . ASP A 1 770 ? 8.646 -44.086 -1.590 1.00 90.81 770 ASP A O 1
ATOM 6150 N N . SER A 1 771 ? 7.069 -45.601 -2.105 1.00 93.56 771 SER A N 1
ATOM 6151 C CA . SER A 1 771 ? 6.247 -45.413 -0.904 1.00 93.56 771 SER A CA 1
ATOM 6152 C C . SER A 1 771 ? 7.047 -45.542 0.387 1.00 93.56 771 SER A C 1
ATOM 6154 O O . SER A 1 771 ? 6.804 -44.800 1.332 1.00 93.56 771 SER A O 1
ATOM 6156 N N . LYS A 1 772 ? 8.043 -46.436 0.420 1.00 94.38 772 LYS A N 1
ATOM 6157 C CA . LYS A 1 772 ? 8.926 -46.584 1.576 1.00 94.38 772 LYS A CA 1
ATOM 6158 C C . LYS A 1 772 ? 9.646 -45.270 1.892 1.00 94.38 772 LYS A C 1
ATOM 6160 O O . LYS A 1 772 ? 9.537 -44.801 3.018 1.00 94.38 772 LYS A O 1
ATOM 6165 N N . TYR A 1 773 ? 10.368 -44.689 0.929 1.00 96.00 773 TYR A N 1
ATOM 6166 C CA . TYR A 1 773 ? 11.053 -43.413 1.142 1.00 96.00 773 TYR A CA 1
ATOM 6167 C C . TYR A 1 773 ? 10.048 -42.309 1.462 1.00 96.00 773 TYR A C 1
ATOM 6169 O O . TYR A 1 773 ? 10.206 -41.628 2.465 1.00 96.00 773 TYR A O 1
ATOM 6177 N N . ALA A 1 774 ? 8.998 -42.167 0.651 1.00 97.12 774 ALA A N 1
ATOM 6178 C CA . ALA A 1 774 ? 8.039 -41.080 0.796 1.00 97.12 774 ALA A CA 1
ATOM 6179 C C . ALA A 1 774 ? 7.333 -41.076 2.164 1.00 97.12 774 ALA A C 1
ATOM 6181 O O . ALA A 1 774 ? 7.176 -40.017 2.767 1.00 97.12 774 ALA A O 1
ATOM 6182 N N . TYR A 1 775 ? 6.929 -42.243 2.675 1.00 97.81 775 TYR A N 1
ATOM 6183 C CA . TYR A 1 775 ? 6.254 -42.350 3.972 1.00 97.81 775 TYR A CA 1
ATOM 6184 C C . TYR A 1 775 ? 7.227 -42.225 5.145 1.00 97.81 775 TYR A C 1
ATOM 6186 O O . TYR A 1 775 ? 6.904 -41.536 6.112 1.00 97.81 775 TYR A O 1
ATOM 6194 N N . ASP A 1 776 ? 8.415 -42.841 5.061 1.00 97.19 776 ASP A N 1
ATOM 6195 C CA . ASP A 1 776 ? 9.467 -42.656 6.070 1.00 97.19 776 ASP A CA 1
ATOM 6196 C C . ASP A 1 776 ? 9.852 -41.167 6.174 1.00 97.19 776 ASP A C 1
ATOM 6198 O O . ASP A 1 776 ? 9.995 -40.643 7.278 1.00 97.19 776 ASP A O 1
ATOM 6202 N N . GLU A 1 777 ? 9.967 -40.479 5.037 1.00 97.62 777 GLU A N 1
ATOM 6203 C CA . GLU A 1 777 ? 10.300 -39.059 4.955 1.00 97.62 777 GLU A CA 1
ATOM 6204 C C . GLU A 1 777 ? 9.184 -38.176 5.517 1.00 97.62 777 GLU A C 1
ATOM 6206 O O . GLU A 1 777 ? 9.447 -37.357 6.393 1.00 97.62 777 GLU A O 1
ATOM 6211 N N . ALA A 1 778 ? 7.930 -38.396 5.113 1.00 97.75 778 ALA A N 1
ATOM 6212 C CA . ALA A 1 778 ? 6.795 -37.639 5.638 1.00 97.75 778 ALA A CA 1
ATOM 6213 C C . ALA A 1 778 ? 6.655 -37.760 7.157 1.00 97.75 778 ALA A C 1
ATOM 6215 O O . ALA A 1 778 ? 6.484 -36.751 7.843 1.00 97.75 778 ALA A O 1
ATOM 6216 N N . ILE A 1 779 ? 6.807 -38.973 7.698 1.00 97.94 779 ILE A N 1
ATOM 6217 C CA . ILE A 1 779 ? 6.825 -39.192 9.148 1.00 97.94 779 ILE A CA 1
ATOM 6218 C C . ILE A 1 779 ? 7.959 -38.402 9.790 1.00 97.94 779 ILE A C 1
ATOM 6220 O O . ILE A 1 779 ? 7.721 -37.670 10.744 1.00 97.94 779 ILE A O 1
ATOM 6224 N N . ARG A 1 780 ? 9.178 -38.524 9.258 1.00 97.44 780 ARG A N 1
ATOM 6225 C CA . ARG A 1 780 ? 10.372 -37.870 9.797 1.00 97.44 780 ARG A CA 1
ATOM 6226 C C . ARG A 1 780 ? 10.232 -36.350 9.834 1.00 97.44 780 ARG A C 1
ATOM 6228 O O . ARG A 1 780 ? 10.610 -35.740 10.826 1.00 97.44 780 ARG A O 1
ATOM 6235 N N . GLN A 1 781 ? 9.664 -35.745 8.793 1.00 98.00 781 GLN A N 1
ATOM 6236 C CA . GLN A 1 781 ? 9.444 -34.299 8.716 1.00 98.00 781 GLN A CA 1
ATOM 6237 C C . GLN A 1 781 ? 8.412 -33.823 9.745 1.00 98.00 781 GLN A C 1
ATOM 6239 O O . GLN A 1 781 ? 8.658 -32.859 10.473 1.00 98.00 781 GLN A O 1
ATOM 6244 N N . ILE A 1 782 ? 7.289 -34.538 9.863 1.00 98.19 782 ILE A N 1
ATOM 6245 C CA . ILE A 1 782 ? 6.239 -34.217 10.835 1.00 98.19 782 ILE A CA 1
ATOM 6246 C C . ILE A 1 782 ? 6.762 -34.368 12.271 1.00 98.19 782 ILE A C 1
ATOM 6248 O O . ILE A 1 782 ? 6.584 -33.456 13.080 1.00 98.19 782 ILE A O 1
ATOM 6252 N N . THR A 1 783 ? 7.433 -35.476 12.598 1.00 96.88 783 THR A N 1
ATOM 6253 C CA . THR A 1 783 ? 7.894 -35.765 13.967 1.00 96.88 783 THR A CA 1
ATOM 6254 C C . THR A 1 783 ? 9.101 -34.916 14.372 1.00 96.88 783 THR A C 1
ATOM 6256 O O . THR A 1 783 ? 9.182 -34.494 15.528 1.00 96.88 783 THR A O 1
ATOM 6259 N N . ALA A 1 784 ? 10.002 -34.583 13.436 1.00 96.25 784 ALA A N 1
ATOM 6260 C CA . ALA A 1 784 ? 11.092 -33.634 13.678 1.00 96.25 784 ALA A CA 1
ATOM 6261 C C . ALA A 1 784 ? 10.555 -32.249 14.063 1.00 96.25 784 ALA A C 1
ATOM 6263 O O . ALA A 1 784 ? 11.057 -31.645 15.012 1.00 96.25 784 ALA A O 1
ATOM 6264 N N . TYR A 1 785 ? 9.501 -31.771 13.389 1.00 97.69 785 TYR A N 1
ATOM 6265 C CA . TYR A 1 785 ? 8.849 -30.522 13.780 1.00 97.69 785 TYR A CA 1
ATOM 6266 C C . TYR A 1 785 ? 8.185 -30.644 15.157 1.00 97.69 785 TYR A C 1
ATOM 6268 O O . TYR A 1 785 ? 8.409 -29.800 16.025 1.00 97.69 785 TYR A O 1
ATOM 6276 N N . ALA A 1 786 ? 7.433 -31.725 15.405 1.00 96.56 786 ALA A N 1
ATOM 6277 C CA . ALA A 1 786 ? 6.719 -31.918 16.668 1.00 96.56 786 ALA A CA 1
ATOM 6278 C C . ALA A 1 786 ? 7.645 -31.910 17.894 1.00 96.56 786 ALA A C 1
ATOM 6280 O O . ALA A 1 786 ? 7.299 -31.322 18.916 1.00 96.56 786 ALA A O 1
ATOM 6281 N N . LYS A 1 787 ? 8.841 -32.508 17.781 1.00 94.25 787 LYS A N 1
ATOM 6282 C CA . LYS A 1 787 ? 9.839 -32.574 18.863 1.00 94.25 787 LYS A CA 1
ATOM 6283 C C . LYS A 1 787 ? 10.233 -31.214 19.434 1.00 94.25 787 LYS A C 1
ATOM 6285 O O . LYS A 1 787 ? 10.585 -31.137 20.607 1.00 94.25 787 LYS A O 1
ATOM 6290 N N . ARG A 1 788 ? 10.239 -30.171 18.602 1.00 94.06 788 ARG A N 1
ATOM 6291 C CA . ARG A 1 788 ? 10.743 -28.840 18.975 1.00 94.06 788 ARG A CA 1
ATOM 6292 C C . ARG A 1 788 ? 9.704 -27.739 18.843 1.00 94.06 788 ARG A C 1
ATOM 6294 O O . ARG A 1 788 ? 9.932 -26.656 19.367 1.00 94.06 788 ARG A O 1
ATOM 6301 N N . GLY A 1 789 ? 8.607 -27.976 18.130 1.00 96.38 789 GLY A N 1
ATOM 6302 C CA . GLY A 1 789 ? 7.606 -26.965 17.801 1.00 96.38 789 GLY A CA 1
ATOM 6303 C C . GLY A 1 789 ? 6.430 -26.892 18.769 1.00 96.38 789 GLY A C 1
ATOM 6304 O O . GLY A 1 789 ? 5.679 -25.923 18.702 1.00 96.38 789 GLY A O 1
ATOM 6305 N N . GLU A 1 790 ? 6.232 -27.884 19.645 1.00 97.25 790 GLU A N 1
ATOM 6306 C CA . GLU A 1 790 ? 5.089 -27.874 20.567 1.00 97.25 790 GLU A CA 1
ATOM 6307 C C . GLU A 1 790 ? 5.223 -26.733 21.586 1.00 97.25 790 GLU A C 1
ATOM 6309 O O . GLU A 1 790 ? 6.269 -26.542 22.218 1.00 97.25 790 GLU A O 1
ATOM 6314 N N . ARG A 1 791 ? 4.157 -25.944 21.747 1.00 96.06 791 ARG A N 1
ATOM 6315 C CA . ARG A 1 791 ? 4.087 -24.883 22.750 1.00 96.06 791 ARG A CA 1
ATOM 6316 C C . ARG A 1 791 ? 3.779 -25.516 24.103 1.00 96.06 791 ARG A C 1
ATOM 6318 O O . ARG A 1 791 ? 2.622 -25.807 24.420 1.00 96.06 791 ARG A O 1
ATOM 6325 N N . GLY A 1 792 ? 4.822 -25.721 24.904 1.00 92.19 792 GLY A N 1
ATOM 6326 C CA . GLY A 1 792 ? 4.702 -26.428 26.180 1.00 92.19 792 GLY A CA 1
ATOM 6327 C C . GLY A 1 792 ? 4.130 -27.831 25.961 1.00 92.19 792 GLY A C 1
ATOM 6328 O O . GLY A 1 792 ? 4.622 -28.561 25.114 1.00 92.19 792 GLY A O 1
ATOM 6329 N N . ASN A 1 793 ? 3.061 -28.175 26.684 1.00 92.94 793 ASN A N 1
ATOM 6330 C CA . ASN A 1 793 ? 2.316 -29.435 26.523 1.00 92.94 793 ASN A CA 1
ATOM 6331 C C . ASN A 1 793 ? 0.868 -29.182 26.061 1.00 92.94 793 ASN A C 1
ATOM 6333 O O . ASN A 1 793 ? -0.064 -29.865 26.491 1.00 92.94 793 ASN A O 1
ATOM 6337 N N . SER A 1 794 ? 0.655 -28.120 25.278 1.00 96.19 794 SER A N 1
ATOM 6338 C CA . SER A 1 794 ? -0.684 -27.686 24.858 1.00 96.19 794 SER A CA 1
ATOM 6339 C C . SER A 1 794 ? -1.286 -28.544 23.740 1.00 96.19 794 SER A C 1
ATOM 6341 O O . SER A 1 794 ? -2.495 -28.482 23.516 1.00 96.19 794 SER A O 1
ATOM 6343 N N . GLY A 1 795 ? -0.464 -29.319 23.021 1.00 97.62 795 GLY A N 1
ATOM 6344 C CA . GLY A 1 795 ? -0.824 -29.914 21.735 1.00 97.62 795 GLY A CA 1
ATOM 6345 C C . GLY A 1 795 ? -0.824 -28.926 20.560 1.00 97.62 795 GLY A C 1
ATOM 6346 O O . GLY A 1 795 ? -1.080 -29.341 19.436 1.00 97.62 795 GLY A O 1
ATOM 6347 N N . LEU A 1 796 ? -0.540 -27.639 20.781 1.00 98.69 796 LEU A N 1
ATOM 6348 C CA . LEU A 1 796 ? -0.452 -26.619 19.733 1.00 98.69 796 LEU A CA 1
ATOM 6349 C C . LEU A 1 796 ? 1.008 -26.385 19.329 1.00 98.69 796 LEU A C 1
ATOM 6351 O O . LEU A 1 796 ? 1.908 -26.497 20.160 1.00 98.69 796 LEU A O 1
ATOM 6355 N N . TYR A 1 797 ? 1.245 -26.025 18.067 1.00 98.62 797 TYR A N 1
ATOM 6356 C CA . TYR A 1 797 ? 2.590 -25.888 17.501 1.00 98.62 797 TYR A CA 1
ATOM 6357 C C . TYR A 1 797 ? 2.861 -24.459 17.022 1.00 98.62 797 TYR A C 1
ATOM 6359 O O . TYR A 1 797 ? 2.016 -23.831 16.390 1.00 98.62 797 TYR A O 1
ATOM 6367 N N . VAL A 1 798 ? 4.048 -23.939 17.332 1.00 98.44 798 VAL A N 1
ATOM 6368 C CA . VAL A 1 798 ? 4.473 -22.592 16.922 1.00 98.44 798 VAL A CA 1
ATOM 6369 C C . VAL A 1 798 ? 4.705 -22.514 15.412 1.00 98.44 798 VAL A C 1
ATOM 6371 O O . VAL A 1 798 ? 4.926 -23.535 14.762 1.00 98.44 798 VAL A O 1
ATOM 6374 N N . HIS A 1 799 ? 4.708 -21.304 14.853 1.00 98.19 799 HIS A N 1
ATOM 6375 C CA . HIS A 1 799 ? 4.882 -21.079 13.412 1.00 98.19 799 HIS A CA 1
ATOM 6376 C C . HIS A 1 799 ? 6.251 -21.540 12.869 1.00 98.19 799 HIS A C 1
ATOM 6378 O O . HIS A 1 799 ? 6.324 -22.123 11.790 1.00 98.19 799 HIS A O 1
ATOM 6384 N N . GLY A 1 800 ? 7.344 -21.331 13.609 1.00 97.50 800 GLY A N 1
ATOM 6385 C CA . GLY A 1 800 ? 8.676 -21.757 13.171 1.00 97.50 800 GLY A CA 1
ATOM 6386 C C . GLY A 1 800 ? 9.572 -22.260 14.295 1.00 97.50 800 GLY A C 1
ATOM 6387 O O . GLY A 1 800 ? 9.472 -21.810 15.439 1.00 97.50 800 GLY A O 1
ATOM 6388 N N . ILE A 1 801 ? 10.497 -23.154 13.939 1.00 96.75 801 ILE A N 1
ATOM 6389 C CA . ILE A 1 801 ? 11.610 -23.597 14.788 1.00 96.75 801 ILE A CA 1
ATOM 6390 C C . ILE A 1 801 ? 12.956 -23.364 14.096 1.00 96.75 801 ILE A C 1
ATOM 6392 O O . ILE A 1 801 ? 13.085 -23.499 12.877 1.00 96.75 801 ILE A O 1
ATOM 6396 N N . TYR A 1 802 ? 13.960 -22.992 14.881 1.00 95.62 802 TYR A N 1
ATOM 6397 C CA . TYR A 1 802 ? 15.292 -22.635 14.414 1.00 95.62 802 TYR A CA 1
ATOM 6398 C C . TYR A 1 802 ? 16.365 -23.507 15.071 1.00 95.62 802 TYR A C 1
ATOM 6400 O O . TYR A 1 802 ? 16.364 -23.717 16.282 1.00 95.62 802 TYR A O 1
ATOM 6408 N N . GLU A 1 803 ? 17.302 -24.002 14.265 1.00 94.12 803 GLU A N 1
ATOM 6409 C CA . GLU A 1 803 ? 18.532 -24.649 14.710 1.00 94.12 803 GLU A CA 1
ATOM 6410 C C . GLU A 1 803 ? 19.741 -23.793 14.313 1.00 94.12 803 GLU A C 1
ATOM 6412 O O . GLU A 1 803 ? 19.990 -23.548 13.132 1.00 94.12 803 GLU A O 1
ATOM 6417 N N . ALA A 1 804 ? 20.499 -23.327 15.306 1.00 89.88 804 ALA A N 1
ATOM 6418 C CA . ALA A 1 804 ? 21.709 -22.545 15.074 1.00 89.88 804 ALA A CA 1
ATOM 6419 C C . ALA A 1 804 ? 22.848 -23.397 14.480 1.00 89.88 804 ALA A C 1
ATOM 6421 O O . ALA A 1 804 ? 22.867 -24.618 14.612 1.00 89.88 804 ALA A O 1
ATOM 6422 N N . GLY A 1 805 ? 23.830 -22.737 13.854 1.00 85.56 805 GLY A N 1
ATOM 6423 C CA . GLY A 1 805 ? 25.057 -23.384 13.359 1.00 85.56 805 GLY A CA 1
ATOM 6424 C C . GLY A 1 805 ? 25.030 -23.844 11.897 1.00 85.56 805 GLY A C 1
ATOM 6425 O O . GLY A 1 805 ? 26.013 -24.406 11.427 1.00 85.56 805 GLY A O 1
ATOM 6426 N N . HIS A 1 806 ? 23.952 -23.569 11.156 1.00 82.50 806 HIS A N 1
ATOM 6427 C CA . HIS A 1 806 ? 23.774 -24.011 9.763 1.00 82.50 806 HIS A CA 1
ATOM 6428 C C . HIS A 1 806 ? 24.147 -22.975 8.685 1.00 82.50 806 HIS A C 1
ATOM 6430 O O . HIS A 1 806 ? 23.962 -23.224 7.496 1.00 82.50 806 HIS A O 1
ATOM 6436 N N . GLY A 1 807 ? 24.688 -21.809 9.059 1.00 74.69 807 GLY A N 1
ATOM 6437 C CA . GLY A 1 807 ? 25.197 -20.821 8.101 1.00 74.69 807 GLY A CA 1
ATOM 6438 C C . GLY A 1 807 ? 25.639 -19.492 8.722 1.00 74.69 807 GLY A C 1
ATOM 6439 O O . GLY A 1 807 ? 25.548 -19.294 9.927 1.00 74.69 807 GLY A O 1
ATOM 6440 N N . ASN A 1 808 ? 26.088 -18.555 7.877 1.00 67.00 808 ASN A N 1
ATOM 6441 C CA . ASN A 1 808 ? 26.688 -17.274 8.299 1.00 67.00 808 ASN A CA 1
ATOM 6442 C C . ASN A 1 808 ? 25.668 -16.158 8.607 1.00 67.00 808 ASN A C 1
ATOM 6444 O O . ASN A 1 808 ? 26.048 -14.994 8.728 1.00 67.00 808 ASN A O 1
ATOM 6448 N N . ARG A 1 809 ? 24.367 -16.470 8.650 1.00 70.38 809 ARG A N 1
ATOM 6449 C CA . ARG A 1 809 ? 23.292 -15.483 8.811 1.00 70.38 809 ARG A CA 1
ATOM 6450 C C . ARG A 1 809 ? 22.378 -15.902 9.951 1.00 70.38 809 ARG A C 1
ATOM 6452 O O . ARG A 1 809 ? 21.837 -17.002 9.922 1.00 70.38 809 ARG A O 1
ATOM 6459 N N . GLU A 1 810 ? 22.202 -15.017 10.922 1.00 75.12 810 GLU A N 1
ATOM 6460 C CA . GLU A 1 810 ? 21.343 -15.268 12.078 1.00 75.12 810 GLU A CA 1
ATOM 6461 C C . GLU A 1 810 ? 19.852 -15.228 11.708 1.00 75.12 810 GLU A C 1
ATOM 6463 O O . GLU A 1 810 ? 19.425 -14.503 10.799 1.00 75.12 810 GLU A O 1
ATOM 6468 N N . CYS A 1 811 ? 19.047 -16.017 12.424 1.00 86.12 811 CYS A N 1
ATOM 6469 C CA . CYS A 1 811 ? 17.595 -16.004 12.303 1.00 86.12 811 CYS A CA 1
ATOM 6470 C C . CYS A 1 811 ? 17.018 -14.728 12.933 1.00 86.12 811 CYS A C 1
ATOM 6472 O O . CYS A 1 811 ? 17.309 -14.395 14.075 1.00 86.12 811 CYS A O 1
ATOM 6474 N N . ARG A 1 812 ? 16.150 -14.013 12.207 1.00 90.19 812 ARG A N 1
ATOM 6475 C CA . ARG A 1 812 ? 15.592 -12.727 12.674 1.00 90.19 812 ARG A CA 1
ATOM 6476 C C . ARG A 1 812 ? 14.601 -12.840 13.841 1.00 90.19 812 ARG A C 1
ATOM 6478 O O . ARG A 1 812 ? 14.240 -11.817 14.413 1.00 90.19 812 ARG A O 1
ATOM 6485 N N . TRP A 1 813 ? 14.060 -14.032 14.090 1.00 91.75 813 TRP A N 1
ATOM 6486 C CA . TRP A 1 813 ? 12.926 -14.259 14.997 1.00 91.75 813 TRP A CA 1
ATOM 6487 C C . TRP A 1 813 ? 13.215 -15.289 16.099 1.00 91.75 813 TRP A C 1
ATOM 6489 O O . TRP A 1 813 ? 12.355 -15.492 16.950 1.00 91.75 813 TRP A O 1
ATOM 6499 N N . ALA A 1 814 ? 14.396 -15.913 16.102 1.00 92.06 814 ALA A N 1
ATOM 6500 C CA . ALA A 1 814 ? 14.804 -16.908 17.094 1.00 92.06 814 ALA A CA 1
ATOM 6501 C C . ALA A 1 814 ? 16.320 -16.873 17.330 1.00 92.06 814 ALA A C 1
ATOM 6503 O O . ALA A 1 814 ? 17.084 -16.461 16.458 1.00 92.06 814 ALA A O 1
ATOM 6504 N N . THR A 1 815 ? 16.748 -17.358 18.495 1.00 91.44 815 THR A N 1
ATOM 6505 C CA . THR A 1 815 ? 18.162 -17.546 18.866 1.00 91.44 815 THR A CA 1
ATOM 6506 C C . THR A 1 815 ? 18.428 -19.008 19.233 1.00 91.44 815 THR A C 1
ATOM 6508 O O . THR A 1 815 ? 17.513 -19.830 19.203 1.00 91.44 815 THR A O 1
ATOM 6511 N N . ALA A 1 816 ? 19.674 -19.361 19.567 1.00 89.94 816 ALA A N 1
ATOM 6512 C CA . ALA A 1 816 ? 19.992 -20.708 20.048 1.00 89.94 816 ALA A CA 1
ATOM 6513 C C . ALA A 1 816 ? 19.305 -21.018 21.394 1.00 89.94 816 ALA A C 1
ATOM 6515 O O . ALA A 1 816 ? 18.883 -22.146 21.631 1.00 89.94 816 ALA A O 1
ATOM 6516 N N . GLU A 1 817 ? 19.155 -20.006 22.252 1.00 91.81 817 GLU A N 1
ATOM 6517 C CA . GLU A 1 817 ? 18.505 -20.095 23.564 1.00 91.81 817 GLU A CA 1
ATOM 6518 C C . GLU A 1 817 ? 16.978 -20.115 23.441 1.00 91.81 817 GLU A C 1
ATOM 6520 O O . GLU A 1 817 ? 16.303 -20.776 24.225 1.00 91.81 817 GLU A O 1
ATOM 6525 N N . ASN A 1 818 ? 16.438 -19.412 22.440 1.00 91.88 818 ASN A N 1
ATOM 6526 C CA . ASN A 1 818 ? 15.007 -19.322 22.162 1.00 91.88 818 ASN A CA 1
ATOM 6527 C C . ASN A 1 818 ? 14.726 -19.752 20.711 1.00 91.88 818 ASN A C 1
ATOM 6529 O O . ASN A 1 818 ? 14.551 -18.892 19.842 1.00 91.88 818 ASN A O 1
ATOM 6533 N N . PRO A 1 819 ? 14.698 -21.070 20.428 1.00 93.88 819 PRO A N 1
ATOM 6534 C CA . PRO A 1 819 ? 14.632 -21.596 19.063 1.00 93.88 819 PRO A CA 1
ATOM 6535 C C . PRO A 1 819 ? 13.218 -21.603 18.462 1.00 93.88 819 PRO A C 1
ATOM 6537 O O . PRO A 1 819 ? 13.066 -21.863 17.272 1.00 93.88 819 PRO A O 1
ATOM 6540 N N . GLN A 1 820 ? 12.174 -21.359 19.257 1.00 96.62 820 GLN A N 1
ATOM 6541 C CA . GLN A 1 820 ? 10.784 -21.297 18.795 1.00 96.62 820 GLN A CA 1
ATOM 6542 C C . GLN A 1 820 ? 10.395 -19.870 18.398 1.00 96.62 820 GLN A C 1
ATOM 6544 O O . GLN A 1 820 ? 10.799 -18.906 19.045 1.00 96.62 820 GLN A O 1
ATOM 6549 N N . SER A 1 821 ? 9.526 -19.731 17.396 1.00 96.38 821 SER A N 1
ATOM 6550 C CA . SER A 1 821 ? 8.866 -18.458 17.111 1.00 96.38 821 SER A CA 1
ATOM 6551 C C . SER A 1 821 ? 7.968 -18.003 18.269 1.00 96.38 821 SER A C 1
ATOM 6553 O O . SER A 1 821 ? 7.535 -18.801 19.110 1.00 96.38 821 SER A O 1
ATOM 6555 N N . SER A 1 822 ? 7.631 -16.713 18.282 1.00 93.31 822 SER A N 1
ATOM 6556 C CA . SER A 1 822 ? 6.930 -16.079 19.404 1.00 93.31 822 SER A CA 1
ATOM 6557 C C . SER A 1 822 ? 5.523 -16.626 19.671 1.00 93.31 822 SER A C 1
ATOM 6559 O O . SER A 1 822 ? 5.114 -16.673 20.828 1.00 93.31 822 SER A O 1
ATOM 6561 N N . ASP A 1 823 ? 4.792 -17.094 18.652 1.00 96.25 823 ASP A N 1
ATOM 6562 C CA . ASP A 1 823 ? 3.351 -17.377 18.762 1.00 96.25 823 ASP A CA 1
ATOM 6563 C C . ASP A 1 823 ? 2.888 -18.600 17.947 1.00 96.25 823 ASP A C 1
ATOM 6565 O O . ASP A 1 823 ? 3.568 -19.045 17.013 1.00 96.25 823 ASP A O 1
ATOM 6569 N N . VAL A 1 824 ? 1.718 -19.133 18.323 1.00 98.19 824 VAL A N 1
ATOM 6570 C CA . VAL A 1 824 ? 0.974 -20.191 17.617 1.00 98.19 824 VAL A CA 1
ATOM 6571 C C . VAL A 1 824 ? 0.030 -19.530 16.612 1.00 98.19 824 VAL A C 1
ATOM 6573 O O . VAL A 1 824 ? -1.102 -19.172 16.938 1.00 98.19 824 VAL A O 1
ATOM 6576 N N . TRP A 1 825 ? 0.515 -19.322 15.391 1.00 97.75 825 TRP A N 1
ATOM 6577 C CA . TRP A 1 825 ? -0.267 -18.700 14.323 1.00 97.75 825 TRP A CA 1
ATOM 6578 C C . TRP A 1 825 ? -1.306 -19.672 13.743 1.00 97.75 825 TRP A C 1
ATOM 6580 O O . TRP A 1 825 ? -0.969 -20.811 13.422 1.00 97.75 825 TRP A O 1
ATOM 6590 N N . GLY A 1 826 ? -2.556 -19.215 13.608 1.00 97.12 826 GLY A N 1
ATOM 6591 C CA . GLY A 1 826 ? -3.713 -20.021 13.207 1.00 97.12 826 GLY A CA 1
ATOM 6592 C C . GLY A 1 826 ? -3.556 -20.737 11.867 1.00 97.12 826 GLY A C 1
ATOM 6593 O O . GLY A 1 826 ? -3.667 -21.959 11.821 1.00 97.12 826 GLY A O 1
ATOM 6594 N N . GLU A 1 827 ? -3.259 -20.014 10.790 1.00 95.69 827 GLU A N 1
ATOM 6595 C CA . GLU A 1 827 ? -3.089 -20.600 9.449 1.00 95.69 827 GLU A CA 1
ATOM 6596 C C . GLU A 1 827 ? -1.896 -21.569 9.394 1.00 95.69 827 GLU A C 1
ATOM 6598 O O . GLU A 1 827 ? -2.040 -22.698 8.928 1.00 95.69 827 GLU A O 1
ATOM 6603 N N . GLY A 1 828 ? -0.748 -21.180 9.967 1.00 95.88 828 GLY A N 1
ATOM 6604 C CA . GLY A 1 828 ? 0.434 -22.040 10.079 1.00 95.88 828 GLY A CA 1
ATOM 6605 C C . GLY A 1 828 ? 0.133 -23.357 10.804 1.00 95.88 828 GLY A C 1
ATOM 6606 O O . GLY A 1 828 ? 0.447 -24.446 10.317 1.00 95.88 828 GLY A O 1
ATOM 6607 N N . LEU A 1 829 ? -0.545 -23.292 11.953 1.00 98.50 829 LEU A N 1
ATOM 6608 C CA . LEU A 1 829 ? -1.001 -24.494 12.654 1.00 98.50 829 LEU A CA 1
ATOM 6609 C C . LEU A 1 829 ? -2.027 -25.285 11.822 1.00 98.50 829 LEU A C 1
ATOM 6611 O O . LEU A 1 829 ? -2.045 -26.517 11.875 1.00 98.50 829 LEU A O 1
ATOM 6615 N N . GLY A 1 830 ? -2.858 -24.591 11.042 1.00 98.25 830 GLY A N 1
ATOM 6616 C CA . GLY A 1 830 ? -3.810 -25.170 10.098 1.00 98.25 830 GLY A CA 1
ATOM 6617 C C . GLY A 1 830 ? -3.129 -26.072 9.074 1.00 98.25 830 GLY A C 1
ATOM 6618 O O . GLY A 1 830 ? -3.538 -27.224 8.919 1.00 98.25 830 GLY A O 1
ATOM 6619 N N . TRP A 1 831 ? -2.030 -25.618 8.464 1.00 98.12 831 TRP A N 1
ATOM 6620 C CA . TRP A 1 831 ? -1.222 -26.428 7.546 1.00 98.12 831 TRP A CA 1
ATOM 6621 C C . TRP A 1 831 ? -0.776 -27.752 8.165 1.00 98.12 831 TRP A C 1
ATOM 6623 O O . TRP A 1 831 ? -0.892 -28.817 7.549 1.00 98.12 831 TRP A O 1
ATOM 6633 N N . TYR A 1 832 ? -0.326 -27.705 9.416 1.00 98.56 832 TYR A N 1
ATOM 6634 C CA . TYR A 1 832 ? 0.086 -28.895 10.152 1.00 98.56 832 TYR A CA 1
ATOM 6635 C C . TYR A 1 832 ? -1.081 -29.840 10.446 1.00 98.56 832 TYR A C 1
ATOM 6637 O O . TYR A 1 832 ? -0.956 -31.058 10.309 1.00 98.56 832 TYR A O 1
ATOM 6645 N N . ALA A 1 833 ? -2.239 -29.285 10.812 1.00 98.75 833 ALA A N 1
ATOM 6646 C CA . ALA A 1 833 ? -3.447 -30.063 11.051 1.00 98.75 833 ALA A CA 1
ATOM 6647 C C . ALA A 1 833 ? -3.890 -30.814 9.785 1.00 98.75 833 ALA A C 1
ATOM 6649 O O . ALA A 1 833 ? -4.212 -32.001 9.865 1.00 98.75 833 ALA A O 1
ATOM 6650 N N . LEU A 1 834 ? -3.848 -30.150 8.622 1.00 98.62 834 LEU A N 1
ATOM 6651 C CA . LEU A 1 834 ? -4.169 -30.761 7.331 1.00 98.62 834 LEU A CA 1
ATOM 6652 C C . LEU A 1 834 ? -3.224 -31.920 7.004 1.00 98.62 834 LEU A C 1
ATOM 6654 O O . LEU A 1 834 ? -3.675 -33.030 6.729 1.00 98.62 834 LEU A O 1
ATOM 6658 N N . VAL A 1 835 ? -1.909 -31.688 7.050 1.00 98.50 835 VAL A N 1
ATOM 6659 C CA . VAL A 1 835 ? -0.939 -32.711 6.632 1.00 98.50 835 VAL A CA 1
ATOM 6660 C C . VAL A 1 835 ? -0.939 -33.931 7.553 1.00 98.50 835 VAL A C 1
ATOM 6662 O O . VAL A 1 835 ? -0.737 -35.047 7.081 1.00 98.50 835 VAL A O 1
ATOM 6665 N N . LEU A 1 836 ? -1.219 -33.752 8.849 1.00 98.75 836 LEU A N 1
ATOM 6666 C CA . LEU A 1 836 ? -1.341 -34.854 9.805 1.00 98.75 836 LEU A CA 1
ATOM 6667 C C . LEU A 1 836 ? -2.466 -35.823 9.427 1.00 98.75 836 LEU A C 1
ATOM 6669 O O . LEU A 1 836 ? -2.241 -37.034 9.398 1.00 98.75 836 LEU A O 1
ATOM 6673 N N . VAL A 1 837 ? -3.665 -35.316 9.118 1.00 98.62 837 VAL A N 1
ATOM 6674 C CA . VAL A 1 837 ? -4.798 -36.189 8.762 1.00 98.62 837 VAL A CA 1
ATOM 6675 C C . VAL A 1 837 ? -4.639 -36.818 7.385 1.00 98.62 837 VAL A C 1
ATOM 6677 O O . VAL A 1 837 ? -4.979 -37.985 7.214 1.00 98.62 837 VAL A O 1
ATOM 6680 N N . GLU A 1 838 ? -4.050 -36.098 6.430 1.00 98.19 838 GLU A N 1
ATOM 6681 C CA . GLU A 1 838 ? -3.747 -36.631 5.096 1.00 98.19 838 GLU A CA 1
ATOM 6682 C C . GLU A 1 838 ? -2.666 -37.726 5.162 1.00 98.19 838 GLU A C 1
ATOM 6684 O O . GLU A 1 838 ? -2.751 -38.742 4.462 1.00 98.19 838 GLU A O 1
ATOM 6689 N N . ALA A 1 839 ? -1.672 -37.570 6.046 1.00 98.56 839 ALA A N 1
ATOM 6690 C CA . ALA A 1 839 ? -0.671 -38.598 6.320 1.00 98.56 839 ALA A CA 1
ATOM 6691 C C . ALA A 1 839 ? -1.298 -39.838 6.968 1.00 98.56 839 ALA A C 1
ATOM 6693 O O . ALA A 1 839 ? -0.994 -40.954 6.553 1.00 98.56 839 ALA A O 1
ATOM 6694 N N . LEU A 1 840 ? -2.190 -39.659 7.947 1.00 98.69 840 LEU A N 1
ATOM 6695 C CA . LEU A 1 840 ? -2.890 -40.760 8.619 1.00 98.69 840 LEU A CA 1
ATOM 6696 C C . LEU A 1 840 ? -3.855 -41.508 7.690 1.00 98.69 840 LEU A C 1
ATOM 6698 O O . LEU A 1 840 ? -4.020 -42.715 7.827 1.00 98.69 840 LEU A O 1
ATOM 6702 N N . GLU A 1 841 ? -4.467 -40.823 6.727 1.00 97.88 841 GLU A N 1
ATOM 6703 C CA . GLU A 1 841 ? -5.283 -41.466 5.694 1.00 97.88 841 GLU A CA 1
ATOM 6704 C C . GLU A 1 841 ? -4.429 -42.257 4.691 1.00 97.88 841 GLU A C 1
ATOM 6706 O O . GLU A 1 841 ? -4.820 -43.334 4.239 1.00 97.88 841 GLU A O 1
ATOM 6711 N N . THR A 1 842 ? -3.260 -41.725 4.326 1.00 96.94 842 THR A N 1
ATOM 6712 C CA . THR A 1 842 ? -2.439 -42.273 3.237 1.00 96.94 842 THR A CA 1
ATOM 6713 C C . THR A 1 842 ? -1.476 -43.369 3.697 1.00 96.94 842 THR A C 1
ATOM 6715 O O . THR A 1 842 ? -1.261 -44.346 2.975 1.00 96.94 842 THR A O 1
ATOM 6718 N N . ILE A 1 843 ? -0.860 -43.219 4.871 1.00 97.69 843 ILE A N 1
ATOM 6719 C CA . ILE A 1 843 ? 0.160 -44.143 5.375 1.00 97.69 843 ILE A CA 1
ATOM 6720 C C . ILE A 1 843 ? -0.524 -45.370 5.997 1.00 97.69 843 ILE A C 1
ATOM 6722 O O . ILE A 1 843 ? -1.371 -45.219 6.876 1.00 97.69 843 ILE A O 1
ATOM 6726 N N . PRO A 1 844 ? -0.133 -46.605 5.627 1.00 95.56 844 PRO A N 1
ATOM 6727 C CA . PRO A 1 844 ? -0.730 -47.805 6.201 1.00 95.56 844 PRO A CA 1
ATOM 6728 C C . PRO A 1 844 ? -0.585 -47.867 7.736 1.00 95.56 844 PRO A C 1
ATOM 6730 O O . PRO A 1 844 ? 0.529 -47.691 8.234 1.00 95.56 844 PRO A O 1
ATOM 6733 N N . PRO A 1 845 ? -1.630 -48.265 8.493 1.00 96.50 845 PRO A N 1
ATOM 6734 C CA . PRO A 1 845 ? -1.571 -48.372 9.959 1.00 96.50 845 PRO A CA 1
ATOM 6735 C C . PRO A 1 845 ? -0.484 -49.305 10.514 1.00 96.50 845 PRO A C 1
ATOM 6737 O O . PRO A 1 845 ? -0.098 -49.199 11.673 1.00 96.50 845 PRO A O 1
ATOM 6740 N N . LYS A 1 846 ? 0.021 -50.237 9.692 1.00 95.94 846 LYS A N 1
ATOM 6741 C CA . LYS A 1 846 ? 1.128 -51.141 10.049 1.00 95.94 846 LYS A CA 1
ATOM 6742 C C . LYS A 1 846 ? 2.510 -50.477 9.968 1.00 95.94 846 LYS A C 1
ATOM 6744 O O . LYS A 1 846 ? 3.497 -51.100 10.352 1.00 95.94 846 LYS A O 1
ATOM 6749 N N . HIS A 1 847 ? 2.615 -49.264 9.427 1.00 97.62 847 HIS A N 1
ATOM 6750 C CA . HIS A 1 847 ? 3.884 -48.555 9.327 1.00 97.62 847 HIS A CA 1
ATOM 6751 C C . HIS A 1 847 ? 4.397 -48.165 10.720 1.00 97.62 847 HIS A C 1
ATOM 6753 O O . HIS A 1 847 ? 3.640 -47.662 11.548 1.00 97.62 847 HIS A O 1
ATOM 6759 N N . LYS A 1 848 ? 5.699 -48.341 10.975 1.00 96.19 848 LYS A N 1
ATOM 6760 C CA . LYS A 1 848 ? 6.309 -48.160 12.309 1.00 96.19 848 LYS A CA 1
ATOM 6761 C C . LYS A 1 848 ? 6.049 -46.787 12.950 1.00 96.19 848 LYS A C 1
ATOM 6763 O O . LYS A 1 848 ? 5.910 -46.704 14.161 1.00 96.19 848 LYS A O 1
ATOM 6768 N N . GLY A 1 849 ? 5.979 -45.728 12.142 1.00 96.38 849 GLY A N 1
ATOM 6769 C CA . GLY A 1 849 ? 5.757 -44.353 12.612 1.00 96.38 849 GLY A CA 1
ATOM 6770 C C . GLY A 1 849 ? 4.294 -43.906 12.632 1.00 96.38 849 GLY A C 1
ATOM 6771 O O . GLY A 1 849 ? 4.020 -42.766 12.986 1.00 96.38 849 GLY A O 1
ATOM 6772 N N . TYR A 1 850 ? 3.344 -44.772 12.259 1.00 98.12 850 TYR A N 1
ATOM 6773 C CA . TYR A 1 850 ? 1.927 -44.403 12.188 1.00 98.12 850 TYR A CA 1
ATOM 6774 C C . TYR A 1 850 ? 1.363 -43.985 13.554 1.00 98.12 850 TYR A C 1
ATOM 6776 O O . TYR A 1 850 ? 0.670 -42.976 13.662 1.00 98.12 850 TYR A O 1
ATOM 6784 N N . ASN A 1 851 ? 1.681 -44.738 14.612 1.00 98.25 851 ASN A N 1
ATOM 6785 C CA . ASN A 1 851 ? 1.176 -44.437 15.954 1.00 98.25 851 ASN A CA 1
ATOM 6786 C C . ASN A 1 851 ? 1.723 -43.110 16.495 1.00 98.25 851 ASN A C 1
ATOM 6788 O O . ASN A 1 851 ? 0.980 -42.371 17.125 1.00 98.25 851 ASN A O 1
ATOM 6792 N N . GLU A 1 852 ? 2.973 -42.763 16.182 1.00 97.88 852 GLU A N 1
ATOM 6793 C CA . GLU A 1 852 ? 3.556 -41.479 16.585 1.00 97.88 852 GLU A CA 1
ATOM 6794 C C . GLU A 1 852 ? 2.825 -40.298 15.923 1.00 97.88 852 GLU A C 1
ATOM 6796 O O . GLU A 1 852 ? 2.458 -39.340 16.604 1.00 97.88 852 GLU A O 1
ATOM 6801 N N . LEU A 1 853 ? 2.520 -40.400 14.621 1.00 98.25 853 LEU A N 1
ATOM 6802 C CA . LEU A 1 853 ? 1.685 -39.414 13.921 1.00 98.25 853 LEU A CA 1
ATOM 6803 C C . LEU A 1 853 ? 0.291 -39.303 14.543 1.00 98.25 853 LEU A C 1
ATOM 6805 O O . LEU A 1 853 ? -0.219 -38.201 14.749 1.00 98.25 853 LEU A O 1
ATOM 6809 N N . LYS A 1 854 ? -0.321 -40.450 14.857 1.00 98.69 854 LYS A N 1
ATOM 6810 C CA . LYS A 1 854 ? -1.650 -40.509 15.470 1.00 98.69 854 LYS A CA 1
ATOM 6811 C C . LYS A 1 854 ? -1.657 -39.815 16.831 1.00 98.69 854 LYS A C 1
ATOM 6813 O O . LYS A 1 854 ? -2.583 -39.060 17.116 1.00 98.69 854 LYS A O 1
ATOM 6818 N N . ASP A 1 855 ? -0.629 -40.028 17.645 1.00 98.56 855 ASP A N 1
ATOM 6819 C CA . ASP A 1 855 ? -0.514 -39.418 18.968 1.00 98.56 855 ASP A CA 1
ATOM 6820 C C . ASP A 1 855 ? -0.314 -37.898 18.883 1.00 98.56 855 ASP A C 1
ATOM 6822 O O . ASP A 1 855 ? -0.940 -37.160 19.647 1.00 98.56 855 ASP A O 1
ATOM 6826 N N . ILE A 1 856 ? 0.503 -37.418 17.936 1.00 98.69 856 ILE A N 1
ATOM 6827 C CA . ILE A 1 856 ? 0.657 -35.982 17.642 1.00 98.69 856 ILE A CA 1
ATOM 6828 C C . ILE A 1 856 ? -0.698 -35.378 17.251 1.00 98.69 856 ILE A C 1
ATOM 6830 O O . ILE A 1 856 ? -1.119 -34.371 17.821 1.00 98.69 856 ILE A O 1
ATOM 6834 N N . TYR A 1 857 ? -1.420 -36.023 16.333 1.00 98.81 857 TYR A N 1
ATOM 6835 C CA . TYR A 1 857 ? -2.720 -35.544 15.875 1.00 98.81 857 TYR A CA 1
ATOM 6836 C C . TYR A 1 857 ? -3.781 -35.521 16.985 1.00 98.81 857 TYR A C 1
ATOM 6838 O O . TYR A 1 857 ? -4.505 -34.537 17.113 1.00 98.81 857 TYR A O 1
ATOM 6846 N N . ILE A 1 858 ? -3.867 -36.558 17.827 1.00 98.81 858 ILE A N 1
ATOM 6847 C CA . ILE A 1 858 ? -4.818 -36.588 18.952 1.00 98.81 858 ILE A CA 1
ATOM 6848 C C . ILE A 1 858 ? -4.529 -35.449 19.940 1.00 98.81 858 ILE A C 1
ATOM 6850 O O . ILE A 1 858 ? -5.467 -34.805 20.422 1.00 98.81 858 ILE A O 1
ATOM 6854 N N . ARG A 1 859 ? -3.249 -35.165 20.230 1.00 98.56 859 ARG A N 1
ATOM 6855 C CA . ARG A 1 859 ? -2.868 -34.019 21.073 1.00 98.56 859 ARG A CA 1
ATOM 6856 C C . ARG A 1 859 ? -3.270 -32.695 20.430 1.00 98.56 859 ARG A C 1
ATOM 6858 O O . ARG A 1 859 ? -3.897 -31.883 21.108 1.00 98.56 859 ARG A O 1
ATOM 6865 N N . LEU A 1 860 ? -3.002 -32.518 19.136 1.00 98.88 860 LEU A N 1
ATOM 6866 C CA . LEU A 1 860 ? -3.410 -31.328 18.390 1.00 98.88 860 LEU A CA 1
ATOM 6867 C C . LEU A 1 860 ? -4.926 -31.132 18.393 1.00 98.88 860 LEU A C 1
ATOM 6869 O O . LEU A 1 860 ? -5.401 -30.060 18.755 1.00 98.88 860 LEU A O 1
ATOM 6873 N N . ALA A 1 861 ? -5.702 -32.169 18.077 1.00 98.88 861 ALA A N 1
ATOM 6874 C CA . ALA A 1 861 ? -7.160 -32.105 18.086 1.00 98.88 861 ALA A CA 1
ATOM 6875 C C . ALA A 1 861 ? -7.711 -31.737 19.474 1.00 98.88 861 ALA A C 1
ATOM 6877 O O . ALA A 1 861 ? -8.682 -30.988 19.584 1.00 98.88 861 ALA A O 1
ATOM 6878 N N . LYS A 1 862 ? -7.097 -32.239 20.553 1.00 98.75 862 LYS A N 1
ATOM 6879 C CA . LYS A 1 862 ? -7.447 -31.845 21.924 1.00 98.75 862 LYS A CA 1
ATOM 6880 C C . LYS A 1 862 ? -7.096 -30.380 22.205 1.00 98.75 862 LYS A C 1
ATOM 6882 O O . LYS A 1 862 ? -7.927 -29.678 22.775 1.00 98.75 862 LYS A O 1
ATOM 6887 N N . GLY A 1 863 ? -5.913 -29.923 21.792 1.00 98.69 863 GLY A N 1
ATOM 6888 C CA . GLY A 1 863 ? -5.492 -28.524 21.904 1.00 98.69 863 GLY A CA 1
ATOM 6889 C C . GLY A 1 863 ? -6.464 -27.582 21.196 1.00 98.69 863 GLY A C 1
ATOM 6890 O O . GLY A 1 863 ? -6.990 -26.671 21.826 1.00 98.69 863 GLY A O 1
ATOM 6891 N N . LEU A 1 864 ? -6.793 -27.873 19.933 1.00 98.81 864 LEU A N 1
ATOM 6892 C CA . LEU A 1 864 ? -7.752 -27.103 19.136 1.00 98.81 864 LEU A CA 1
ATOM 6893 C C . LEU A 1 864 ? -9.145 -27.084 19.776 1.00 98.81 864 LEU A C 1
ATOM 6895 O O . LEU A 1 864 ? -9.746 -26.023 19.899 1.00 98.81 864 LEU A O 1
ATOM 6899 N N . LYS A 1 865 ? -9.660 -28.225 20.252 1.00 98.62 865 LYS A N 1
ATOM 6900 C CA . LYS A 1 865 ? -10.948 -28.258 20.968 1.00 98.62 865 LYS A CA 1
ATOM 6901 C C . LYS A 1 865 ? -10.949 -27.347 22.201 1.00 98.62 865 LYS A C 1
ATOM 6903 O O . LYS A 1 865 ? -11.961 -26.715 22.481 1.00 98.62 865 LYS A O 1
ATOM 6908 N N . ASN A 1 866 ? -9.837 -27.280 22.931 1.00 98.06 866 ASN A N 1
ATOM 6909 C CA . ASN A 1 866 ? -9.728 -26.468 24.143 1.00 98.06 866 ASN A CA 1
ATOM 6910 C C . ASN A 1 866 ? -9.578 -24.964 23.864 1.00 98.06 866 ASN A C 1
ATOM 6912 O O . ASN A 1 866 ? -9.853 -24.170 24.759 1.00 98.06 866 ASN A O 1
ATOM 6916 N N . THR A 1 867 ? -9.135 -24.575 22.665 1.00 98.25 867 THR A N 1
ATOM 6917 C CA . THR A 1 867 ? -8.932 -23.170 22.271 1.00 98.25 867 THR A CA 1
ATOM 6918 C C . THR A 1 867 ? -9.979 -22.633 21.298 1.00 98.25 867 THR A C 1
ATOM 6920 O O . THR A 1 867 ? -9.863 -21.490 20.857 1.00 98.25 867 THR A O 1
ATOM 6923 N N . GLN A 1 868 ? -11.009 -23.419 20.965 1.00 98.56 868 GLN A N 1
ATOM 6924 C CA . GLN A 1 868 ? -12.144 -22.931 20.184 1.00 98.56 868 GLN A CA 1
ATOM 6925 C C . GLN A 1 868 ? -12.885 -21.851 20.978 1.00 98.56 868 GLN A C 1
ATOM 6927 O O . GLN A 1 868 ? -13.256 -22.068 22.134 1.00 98.56 868 GLN A O 1
ATOM 6932 N N . ASP A 1 869 ? -13.126 -20.697 20.359 1.00 98.19 869 ASP A N 1
ATOM 6933 C CA . ASP A 1 869 ? -13.865 -19.617 21.001 1.00 98.19 869 ASP A CA 1
ATOM 6934 C C . ASP A 1 869 ? -15.334 -20.029 21.205 1.00 98.19 869 ASP A C 1
ATOM 6936 O O . ASP A 1 869 ? -16.042 -20.282 20.224 1.00 98.19 869 ASP A O 1
ATOM 6940 N N . PRO A 1 870 ? -15.846 -20.062 22.448 1.00 95.81 870 PRO A N 1
ATOM 6941 C CA . PRO A 1 870 ? -17.219 -20.477 22.709 1.00 95.81 870 PRO A CA 1
ATOM 6942 C C . PRO A 1 870 ? -18.269 -19.485 22.190 1.00 95.81 870 PRO A C 1
ATOM 6944 O O . PRO A 1 870 ? -19.440 -19.852 22.100 1.00 95.81 870 PRO A O 1
ATOM 6947 N N . LYS A 1 871 ? -17.899 -18.231 21.880 1.00 95.19 871 LYS A N 1
ATOM 6948 C CA . LYS A 1 871 ? -18.853 -17.215 21.400 1.00 95.19 871 LYS A CA 1
ATOM 6949 C C . LYS A 1 871 ? -19.118 -17.333 19.905 1.00 95.19 871 LYS A C 1
ATOM 6951 O O . LYS A 1 871 ? -20.263 -17.223 19.477 1.00 95.19 871 LYS A O 1
ATOM 6956 N N . THR A 1 872 ? -18.062 -17.508 19.120 1.00 95.69 872 THR A N 1
ATOM 6957 C CA . THR A 1 872 ? -18.128 -17.516 17.654 1.00 95.69 872 THR A CA 1
ATOM 6958 C C . THR A 1 872 ? -18.046 -18.918 17.062 1.00 95.69 872 THR A C 1
ATOM 6960 O O . THR A 1 872 ? -18.535 -19.126 15.956 1.00 95.69 872 THR A O 1
ATOM 6963 N N . GLY A 1 873 ? -17.445 -19.874 17.778 1.00 97.62 873 GLY A N 1
ATOM 6964 C CA . GLY A 1 873 ? -17.135 -21.214 17.281 1.00 97.62 873 GLY A CA 1
ATOM 6965 C C . GLY A 1 873 ? -15.852 -21.300 16.445 1.00 97.62 873 GLY A C 1
ATOM 6966 O O . GLY A 1 873 ? -15.487 -22.394 16.019 1.00 97.62 873 GLY A O 1
ATOM 6967 N N . GLY A 1 874 ? -15.171 -20.179 16.196 1.00 98.00 874 GLY A N 1
ATOM 6968 C CA . GLY A 1 874 ? -13.929 -20.135 15.424 1.00 98.00 874 GLY A CA 1
ATOM 6969 C C . GLY A 1 874 ? -12.672 -20.211 16.291 1.00 98.00 874 GLY A C 1
ATOM 6970 O O . GLY A 1 874 ? -12.735 -20.359 17.512 1.00 98.00 874 GLY A O 1
ATOM 6971 N N . TRP A 1 875 ? -11.517 -20.076 15.643 1.00 98.62 875 TRP A N 1
ATOM 6972 C CA . TRP A 1 875 ? -10.212 -19.966 16.290 1.00 98.62 875 TRP A CA 1
ATOM 6973 C C . TRP A 1 875 ? -9.561 -18.626 15.977 1.00 98.62 875 TRP A C 1
ATOM 6975 O O . TRP A 1 875 ? -9.757 -18.040 14.914 1.00 98.62 875 TRP A O 1
ATOM 6985 N N . TYR A 1 876 ? -8.778 -18.146 16.933 1.00 98.19 876 TYR A N 1
ATOM 6986 C CA . TYR A 1 876 ? -8.090 -16.870 16.841 1.00 98.19 876 TYR A CA 1
ATOM 6987 C C . TYR A 1 876 ? -6.853 -16.921 15.929 1.00 98.19 876 TYR A C 1
ATOM 6989 O O . TYR A 1 876 ? -6.209 -17.964 15.810 1.00 98.19 876 TYR A O 1
ATOM 6997 N N . GLN A 1 877 ? -6.476 -15.767 15.365 1.00 95.50 877 GLN A N 1
ATOM 6998 C CA . GLN A 1 877 ? -5.238 -15.557 14.597 1.00 95.50 877 GLN A CA 1
ATOM 6999 C C . GLN A 1 877 ? -4.000 -16.031 15.368 1.00 95.50 877 GLN A C 1
ATOM 7001 O O . GLN A 1 877 ? -3.102 -16.648 14.794 1.00 95.50 877 GLN A O 1
ATOM 7006 N N . VAL A 1 878 ? -3.959 -15.774 16.678 1.00 98.06 878 VAL A N 1
ATOM 7007 C CA . VAL A 1 878 ? -3.027 -16.439 17.596 1.00 98.06 878 VAL A CA 1
ATOM 7008 C C . VAL A 1 878 ? -3.823 -17.363 18.509 1.00 98.06 878 VAL A C 1
ATOM 7010 O O . VAL A 1 878 ? -4.559 -16.898 19.380 1.00 98.06 878 VAL A O 1
ATOM 7013 N N . VAL A 1 879 ? -3.702 -18.668 18.270 1.00 98.25 879 VAL A N 1
ATOM 7014 C CA . VAL A 1 879 ? -4.647 -19.694 18.746 1.00 98.25 879 VAL A CA 1
ATOM 7015 C C . VAL A 1 879 ? -4.657 -19.821 20.268 1.00 98.25 879 VAL A C 1
ATOM 7017 O O . VAL A 1 879 ? -5.705 -20.043 20.867 1.00 98.25 879 VAL A O 1
ATOM 7020 N N . ASP A 1 880 ? -3.497 -19.680 20.905 1.00 96.31 880 ASP A N 1
ATOM 7021 C CA . ASP A 1 880 ? -3.309 -19.856 22.346 1.00 96.31 880 ASP A CA 1
ATOM 7022 C C . ASP A 1 880 ? -3.509 -18.566 23.163 1.00 96.31 880 ASP A C 1
ATOM 7024 O O . ASP A 1 880 ? -3.266 -18.564 24.367 1.00 96.31 880 ASP A O 1
ATOM 7028 N N . LYS A 1 881 ? -3.973 -17.480 22.528 1.00 97.12 881 LYS A N 1
ATOM 7029 C CA . LYS A 1 881 ? -4.154 -16.149 23.143 1.00 97.12 881 LYS A CA 1
ATOM 7030 C C . LYS A 1 881 ? -5.534 -15.551 22.866 1.00 97.12 881 LYS A C 1
ATOM 7032 O O . LYS A 1 881 ? -5.665 -14.364 22.572 1.00 97.12 881 LYS A O 1
ATOM 7037 N N . GLY A 1 882 ? -6.573 -16.382 22.899 1.00 93.75 882 GLY A N 1
ATOM 7038 C CA . GLY A 1 882 ? -7.955 -15.951 22.645 1.00 93.75 882 GLY A CA 1
ATOM 7039 C C . GLY A 1 882 ? -8.548 -15.023 23.714 1.00 93.75 882 GLY A C 1
ATOM 7040 O O . GLY A 1 882 ? -9.588 -14.409 23.497 1.00 93.75 882 GLY A O 1
ATOM 7041 N N . ASP A 1 883 ? -7.891 -14.901 24.865 1.00 93.38 883 ASP A N 1
ATOM 7042 C CA . ASP A 1 883 ? -8.244 -13.976 25.942 1.00 93.38 883 ASP A CA 1
ATOM 7043 C C . ASP A 1 883 ? -7.766 -12.535 25.692 1.00 93.38 883 ASP A C 1
ATOM 7045 O O . ASP A 1 883 ? -8.237 -11.609 26.356 1.00 93.38 883 ASP A O 1
ATOM 7049 N N . GLN A 1 884 ? -6.863 -12.328 24.729 1.00 93.00 884 GLN A N 1
ATOM 7050 C CA . GLN A 1 884 ? -6.372 -11.002 24.373 1.00 93.00 884 GLN A CA 1
ATOM 7051 C C . GLN A 1 884 ? -7.430 -10.215 23.581 1.00 93.00 884 GLN A C 1
ATOM 7053 O O . GLN A 1 884 ? -7.937 -10.705 22.568 1.00 93.00 884 GLN A O 1
ATOM 7058 N N . PRO A 1 885 ? -7.767 -8.980 24.001 1.00 88.50 885 PRO A N 1
ATOM 7059 C CA . PRO A 1 885 ? -8.889 -8.228 23.436 1.00 88.50 885 PRO A CA 1
ATOM 7060 C C . PRO A 1 885 ? -8.654 -7.729 22.003 1.00 88.50 885 PRO A C 1
ATOM 7062 O O . PRO A 1 885 ? -9.609 -7.352 21.329 1.00 88.50 885 PRO A O 1
ATOM 7065 N N . ASP A 1 886 ? -7.400 -7.687 21.554 1.00 87.75 886 ASP A N 1
ATOM 7066 C CA . ASP A 1 886 ? -6.975 -7.249 20.222 1.00 87.75 886 ASP A CA 1
ATOM 7067 C C . ASP A 1 886 ? -6.783 -8.409 19.228 1.00 87.75 886 ASP A C 1
ATOM 7069 O O . ASP A 1 886 ? -6.549 -8.181 18.037 1.00 87.75 886 ASP A O 1
ATOM 7073 N N . ASN A 1 887 ? -6.922 -9.653 19.692 1.00 94.56 887 ASN A N 1
ATOM 7074 C CA . ASN A 1 887 ? -6.941 -10.830 18.837 1.00 94.56 887 ASN A CA 1
ATOM 7075 C C . ASN A 1 887 ? -8.282 -10.932 18.089 1.00 94.56 887 ASN A C 1
ATOM 7077 O O . ASN A 1 887 ? -9.281 -10.305 18.445 1.00 94.56 887 ASN A O 1
ATOM 7081 N N . TRP A 1 888 ? -8.329 -11.734 17.031 1.00 93.00 888 TRP A N 1
ATOM 7082 C CA . TRP A 1 888 ? -9.518 -11.861 16.187 1.00 93.00 888 TRP A CA 1
ATOM 7083 C C . TRP A 1 888 ? -9.664 -13.268 15.614 1.00 93.00 888 TRP A C 1
ATOM 7085 O O . TRP A 1 888 ? -8.671 -13.972 15.444 1.00 93.00 888 TRP A O 1
ATOM 7095 N N . ILE A 1 889 ? -10.905 -13.672 15.330 1.00 95.94 889 ILE A N 1
ATOM 7096 C CA . ILE A 1 889 ? -11.222 -14.976 14.735 1.00 95.94 889 ILE A CA 1
ATOM 7097 C C . ILE A 1 889 ? -10.772 -14.989 13.283 1.00 95.94 889 ILE A C 1
ATOM 7099 O O . ILE A 1 889 ? -11.265 -14.200 12.478 1.00 95.94 889 ILE A O 1
ATOM 7103 N N . GLU A 1 890 ? -9.849 -15.886 12.963 1.00 94.69 890 GLU A N 1
ATOM 7104 C CA . GLU A 1 890 ? -9.217 -15.956 11.655 1.00 94.69 890 GLU A CA 1
ATOM 7105 C C . GLU A 1 890 ? -9.757 -17.147 10.855 1.00 94.69 890 GLU A C 1
ATOM 7107 O O . GLU A 1 890 ? -9.857 -18.277 11.345 1.00 94.69 890 GLU A O 1
ATOM 7112 N N . THR A 1 891 ? -10.180 -16.867 9.621 1.00 95.62 891 THR A N 1
ATOM 7113 C CA . THR A 1 891 ? -10.988 -17.795 8.822 1.00 95.62 891 THR A CA 1
ATOM 7114 C C . THR A 1 891 ? -10.190 -18.949 8.220 1.00 95.62 891 THR A C 1
ATOM 7116 O O . THR A 1 891 ? -10.717 -20.061 8.171 1.00 95.62 891 THR A O 1
ATOM 7119 N N . SER A 1 892 ? -8.948 -18.738 7.772 1.00 95.12 892 SER A N 1
ATOM 7120 C CA . SER A 1 892 ? -8.158 -19.800 7.132 1.00 95.12 892 SER A CA 1
ATOM 7121 C C . SER A 1 892 ? -7.822 -20.925 8.109 1.00 95.12 892 SER A C 1
ATOM 7123 O O . SER A 1 892 ? -8.184 -22.075 7.849 1.00 95.12 892 SER A O 1
ATOM 7125 N N . GLY A 1 893 ? -7.241 -20.602 9.266 1.00 97.00 893 GLY A N 1
ATOM 7126 C CA . GLY A 1 893 ? -6.945 -21.549 10.333 1.00 97.00 893 GLY A CA 1
ATOM 7127 C C . GLY A 1 893 ? -8.214 -22.249 10.805 1.00 97.00 893 GLY A C 1
ATOM 7128 O O . GLY A 1 893 ? -8.267 -23.478 10.822 1.00 97.00 893 GLY A O 1
ATOM 7129 N N . SER A 1 894 ? -9.286 -21.491 11.072 1.00 98.62 894 SER A N 1
ATOM 7130 C CA . SER A 1 894 ? -10.581 -22.061 11.477 1.00 98.62 894 SER A CA 1
ATOM 7131 C C . SER A 1 894 ? -11.126 -23.077 10.468 1.00 98.62 894 SER A C 1
ATOM 7133 O O . SER A 1 894 ? -11.617 -24.140 10.860 1.00 98.62 894 SER A O 1
ATOM 7135 N N . ALA A 1 895 ? -11.014 -22.795 9.168 1.00 98.62 895 ALA A N 1
ATOM 7136 C CA . ALA A 1 895 ? -11.448 -23.714 8.125 1.00 98.62 895 ALA A CA 1
ATOM 7137 C C . ALA A 1 895 ? -10.567 -24.975 8.079 1.00 98.62 895 ALA A C 1
ATOM 7139 O O . ALA A 1 895 ? -11.084 -26.093 8.076 1.00 98.62 895 ALA A O 1
ATOM 7140 N N . MET A 1 896 ? -9.242 -24.820 8.133 1.00 98.69 896 MET A N 1
ATOM 7141 C CA . MET A 1 896 ? -8.306 -25.950 8.139 1.00 98.69 896 MET A CA 1
ATOM 7142 C C . MET A 1 896 ? -8.486 -26.853 9.367 1.00 98.69 896 MET A C 1
ATOM 7144 O O . MET A 1 896 ? -8.473 -28.079 9.239 1.00 98.69 896 MET A O 1
ATOM 7148 N N . PHE A 1 897 ? -8.726 -26.276 10.548 1.00 98.88 897 PHE A N 1
ATOM 7149 C CA . PHE A 1 897 ? -9.032 -27.029 11.767 1.00 98.88 897 PHE A CA 1
ATOM 7150 C C . PHE A 1 897 ? -10.358 -27.774 11.654 1.00 98.88 897 PHE A C 1
ATOM 7152 O O . PHE A 1 897 ? -10.426 -28.955 11.995 1.00 98.88 897 PHE A O 1
ATOM 7159 N N . THR A 1 898 ? -11.393 -27.118 11.124 1.00 98.88 898 THR A N 1
ATOM 7160 C CA . THR A 1 898 ? -12.704 -27.740 10.887 1.00 98.88 898 THR A CA 1
ATOM 7161 C C . THR A 1 898 ? -12.567 -28.956 9.970 1.00 98.88 898 THR A C 1
ATOM 7163 O O . THR A 1 898 ? -13.057 -30.036 10.308 1.00 98.88 898 THR A O 1
ATOM 7166 N N . TYR A 1 899 ? -11.825 -28.819 8.863 1.00 98.81 899 TYR A N 1
ATOM 7167 C CA . TYR A 1 899 ? -11.513 -29.936 7.969 1.00 98.81 899 TYR A CA 1
ATOM 7168 C C . TYR A 1 899 ? -10.771 -31.058 8.697 1.00 98.81 899 TYR A C 1
ATOM 7170 O O . TYR A 1 899 ? -11.197 -32.213 8.663 1.00 98.81 899 TYR A O 1
ATOM 7178 N N . ALA A 1 900 ? -9.671 -30.726 9.378 1.00 98.88 900 ALA A N 1
ATOM 7179 C CA . ALA A 1 900 ? -8.821 -31.718 10.022 1.00 98.88 900 ALA A CA 1
ATOM 7180 C C . ALA A 1 900 ? -9.577 -32.495 11.108 1.00 98.88 900 ALA A C 1
ATOM 7182 O O . ALA A 1 900 ? -9.431 -33.711 11.210 1.00 98.88 900 ALA A O 1
ATOM 7183 N N . ILE A 1 901 ? -10.424 -31.836 11.900 1.00 98.94 901 ILE A N 1
ATOM 7184 C CA . ILE A 1 901 ? -11.230 -32.500 12.932 1.00 98.94 901 ILE A CA 1
ATOM 7185 C C . ILE A 1 901 ? -12.296 -33.399 12.289 1.00 98.94 901 ILE A C 1
ATOM 7187 O O . ILE A 1 901 ? -12.431 -34.556 12.694 1.00 98.94 901 ILE A O 1
ATOM 7191 N N . GLN A 1 902 ? -13.006 -32.928 11.256 1.00 98.81 902 GLN A N 1
ATOM 7192 C CA . GLN A 1 902 ? -13.991 -33.752 10.545 1.00 98.81 902 GLN A CA 1
ATOM 7193 C C . GLN A 1 902 ? -13.337 -34.983 9.900 1.00 98.81 902 GLN A C 1
ATOM 7195 O O . GLN A 1 902 ? -13.877 -36.088 9.986 1.00 98.81 902 GLN A O 1
ATOM 7200 N N . GLN A 1 903 ? -12.147 -34.835 9.316 1.00 98.75 903 GLN A N 1
ATOM 7201 C CA . GLN A 1 903 ? -11.418 -35.965 8.745 1.00 98.75 903 GLN A CA 1
ATOM 7202 C C . GLN A 1 903 ? -10.945 -36.949 9.824 1.00 98.75 903 GLN A C 1
ATOM 7204 O O . GLN A 1 903 ? -11.027 -38.158 9.623 1.00 98.75 903 GLN A O 1
ATOM 7209 N N . GLY A 1 904 ? -10.553 -36.477 11.011 1.00 98.81 904 GLY A N 1
ATOM 7210 C CA . GLY A 1 904 ? -10.262 -37.355 12.149 1.00 98.81 904 GLY A CA 1
ATOM 7211 C C . GLY A 1 904 ? -11.450 -38.196 12.606 1.00 98.81 904 GLY A C 1
ATOM 7212 O O . GLY A 1 904 ? -11.261 -39.356 12.983 1.00 98.81 904 GLY A O 1
ATOM 7213 N N . ILE A 1 905 ? -12.665 -37.637 12.548 1.00 98.81 905 ILE A N 1
ATOM 7214 C CA . ILE A 1 905 ? -13.910 -38.383 12.791 1.00 98.81 905 ILE A CA 1
ATOM 7215 C C . ILE A 1 905 ? -14.116 -39.426 11.685 1.00 98.81 905 ILE A C 1
ATOM 7217 O O . ILE A 1 905 ? -14.371 -40.590 11.990 1.00 98.81 905 ILE A O 1
ATOM 7221 N N . ASN A 1 906 ? -13.951 -39.045 10.413 1.00 98.25 906 ASN A N 1
ATOM 7222 C CA . ASN A 1 906 ? -14.109 -39.955 9.270 1.00 98.25 906 ASN A CA 1
ATOM 7223 C C . ASN A 1 906 ? -13.130 -41.142 9.320 1.00 98.25 906 ASN A C 1
ATOM 7225 O O . ASN A 1 906 ? -13.502 -42.262 8.975 1.00 98.25 906 ASN A O 1
ATOM 7229 N N . LEU A 1 907 ? -11.897 -40.912 9.784 1.00 98.12 907 LEU A N 1
ATOM 7230 C CA . LEU A 1 907 ? -10.873 -41.945 9.975 1.00 98.12 907 LEU A CA 1
ATOM 7231 C C . LEU A 1 907 ? -11.102 -42.811 11.231 1.00 98.12 907 LEU A C 1
ATOM 7233 O O . LEU A 1 907 ? -10.358 -43.764 11.461 1.00 98.12 907 LEU A O 1
ATOM 7237 N N . GLY A 1 908 ? -12.088 -42.482 12.074 1.00 98.19 908 GLY A N 1
ATOM 7238 C CA . GLY A 1 908 ? -12.342 -43.170 13.345 1.00 98.19 908 GLY A CA 1
ATOM 7239 C C . GLY A 1 908 ? -11.256 -42.946 14.406 1.00 98.19 908 GLY A C 1
ATOM 7240 O O . GLY A 1 908 ? -11.160 -43.710 15.367 1.00 98.19 908 GLY A O 1
ATOM 7241 N N . ILE A 1 909 ? -10.413 -41.922 14.233 1.00 98.56 909 ILE A N 1
ATOM 7242 C CA . ILE A 1 909 ? -9.361 -41.552 15.190 1.00 98.56 909 ILE A CA 1
ATOM 7243 C C . ILE A 1 909 ? -9.941 -40.674 16.300 1.00 98.56 909 ILE A C 1
ATOM 7245 O O . ILE A 1 909 ? -9.588 -40.850 17.467 1.00 98.56 909 ILE A O 1
ATOM 7249 N N . LEU A 1 910 ? -10.848 -39.763 15.941 1.00 98.69 910 LEU A N 1
ATOM 7250 C CA . LEU A 1 910 ? -11.621 -38.958 16.882 1.00 98.69 910 LEU A CA 1
ATOM 7251 C C . LEU A 1 910 ? -13.019 -39.551 17.054 1.00 98.69 910 LEU A C 1
ATOM 7253 O O . LEU A 1 910 ? -13.661 -39.959 16.086 1.00 98.69 910 LEU A O 1
ATOM 7257 N N . LYS A 1 911 ? -13.511 -39.572 18.294 1.00 98.19 911 LYS A N 1
ATOM 7258 C CA . LYS A 1 911 ? -14.880 -40.004 18.587 1.00 98.19 911 LYS A CA 1
ATOM 7259 C C . LYS A 1 911 ? -15.865 -38.933 18.138 1.00 98.19 911 LYS A C 1
ATOM 7261 O O . LYS A 1 911 ? -15.704 -37.755 18.465 1.00 98.19 911 LYS A O 1
ATOM 7266 N N . LYS A 1 912 ? -16.901 -39.351 17.414 1.00 97.75 912 LYS A N 1
ATOM 7267 C CA . LYS A 1 912 ? -17.911 -38.452 16.852 1.00 97.75 912 LYS A CA 1
ATOM 7268 C C . LYS A 1 912 ? -18.608 -37.637 17.944 1.00 97.75 912 LYS A C 1
ATOM 7270 O O . LYS A 1 912 ? -18.821 -36.441 17.764 1.00 97.75 912 LYS A O 1
ATOM 7275 N N . GLU A 1 913 ? -18.913 -38.258 19.077 1.00 97.69 913 GLU A N 1
ATOM 7276 C CA . GLU A 1 913 ? -19.631 -37.652 20.204 1.00 97.69 913 GLU A CA 1
ATOM 7277 C C . GLU A 1 913 ? -18.827 -36.516 20.852 1.00 97.69 913 GLU A C 1
ATOM 7279 O O . GLU A 1 913 ? -19.404 -35.545 21.334 1.00 97.69 913 GLU A O 1
ATOM 7284 N N . ASP A 1 914 ? -17.495 -36.602 20.804 1.00 97.88 914 ASP A N 1
ATOM 7285 C CA . ASP A 1 914 ? -16.604 -35.624 21.426 1.00 97.88 914 ASP A CA 1
ATOM 7286 C C . ASP A 1 914 ? -16.323 -34.410 20.527 1.00 97.88 914 ASP A C 1
ATOM 7288 O O . ASP A 1 914 ? -15.954 -33.352 21.045 1.00 97.88 914 ASP A O 1
ATOM 7292 N N . TYR A 1 915 ? -16.457 -34.547 19.203 1.00 98.69 915 TYR A N 1
ATOM 7293 C CA . TYR A 1 915 ? -15.965 -33.556 18.235 1.00 98.69 915 TYR A CA 1
ATOM 7294 C C . TYR A 1 915 ? -17.002 -33.058 17.220 1.00 98.69 915 TYR A C 1
ATOM 7296 O O . TYR A 1 915 ? -16.745 -32.051 16.566 1.00 98.69 915 TYR A O 1
ATOM 7304 N N . SER A 1 916 ? -18.184 -33.676 17.102 1.00 98.38 916 SER A N 1
ATOM 7305 C CA . SER A 1 916 ? -19.200 -33.221 16.130 1.00 98.38 916 SER A CA 1
ATOM 7306 C C . SER A 1 916 ? -19.647 -31.780 16.372 1.00 98.38 916 SER A C 1
ATOM 7308 O O . SER A 1 916 ? -19.796 -31.021 15.419 1.00 98.38 916 SER A O 1
ATOM 7310 N N . GLU A 1 917 ? -19.822 -31.378 17.636 1.00 98.50 917 GLU A N 1
ATOM 7311 C CA . GLU A 1 917 ? -20.204 -29.994 17.947 1.00 98.50 917 GLU A CA 1
ATOM 7312 C C . GLU A 1 917 ? -19.054 -29.017 17.662 1.00 98.50 917 GLU A C 1
ATOM 7314 O O . GLU A 1 917 ? -19.297 -27.916 17.182 1.00 98.50 917 GLU A O 1
ATOM 7319 N N . VAL A 1 918 ? -17.798 -29.441 17.858 1.00 98.75 918 VAL A N 1
ATOM 7320 C CA . VAL A 1 918 ? -16.610 -28.637 17.518 1.00 98.75 918 VAL A CA 1
ATOM 7321 C C . VAL A 1 918 ? -16.578 -28.350 16.016 1.00 98.75 918 VAL A C 1
ATOM 7323 O O . VAL A 1 918 ? -16.403 -27.199 15.622 1.00 98.75 918 VAL A O 1
ATOM 7326 N N . VAL A 1 919 ? -16.817 -29.369 15.179 1.00 98.88 919 VAL A N 1
ATOM 7327 C CA . VAL A 1 919 ? -16.895 -29.214 13.716 1.00 98.88 919 VAL A CA 1
ATOM 7328 C C . VAL A 1 919 ? -18.058 -28.313 13.318 1.00 98.88 919 VAL A C 1
ATOM 7330 O O . VAL A 1 919 ? -17.871 -27.395 12.529 1.00 98.88 919 VAL A O 1
ATOM 7333 N N . LYS A 1 920 ? -19.253 -28.541 13.869 1.00 98.69 920 LYS A N 1
ATOM 7334 C CA . LYS A 1 920 ? -20.442 -27.733 13.568 1.00 98.69 920 LYS A CA 1
ATOM 7335 C C . LYS A 1 920 ? -20.233 -26.258 13.921 1.00 98.69 920 LYS A C 1
ATOM 7337 O O . LYS A 1 920 ? -20.597 -25.387 13.137 1.00 98.69 920 LYS A O 1
ATOM 7342 N N . ASN A 1 921 ? -19.619 -25.976 15.068 1.00 98.69 921 ASN A N 1
ATOM 7343 C CA . ASN A 1 921 ? -19.287 -24.617 15.487 1.00 98.69 921 ASN A CA 1
ATOM 7344 C C . ASN A 1 921 ? -18.242 -23.979 14.565 1.00 98.69 921 ASN A C 1
ATOM 7346 O O . ASN A 1 921 ? -18.442 -22.848 14.131 1.00 98.69 921 ASN A O 1
ATOM 7350 N N . GLY A 1 922 ? -17.190 -24.719 14.202 1.00 98.69 922 GLY A N 1
ATOM 7351 C CA . GLY A 1 922 ? -16.177 -24.254 13.253 1.00 98.69 922 GLY A CA 1
ATOM 7352 C C . GLY A 1 922 ? -16.760 -23.962 11.869 1.00 98.69 922 GLY A C 1
ATOM 7353 O O . GLY A 1 922 ? -16.511 -22.901 11.303 1.00 98.69 922 GLY A O 1
ATOM 7354 N N . TYR A 1 923 ? -17.621 -24.849 11.366 1.00 98.62 923 TYR A N 1
ATOM 7355 C CA . TYR A 1 923 ? -18.351 -24.670 10.111 1.00 98.62 923 TYR A CA 1
ATOM 7356 C C . TYR A 1 923 ? -19.231 -23.411 10.134 1.00 98.62 923 TYR A C 1
ATOM 7358 O O . TYR A 1 923 ? -19.170 -22.589 9.222 1.00 98.62 923 TYR A O 1
ATOM 7366 N N . ASN A 1 924 ? -20.007 -23.209 11.203 1.00 98.19 924 ASN A N 1
ATOM 7367 C CA . ASN A 1 924 ? -20.829 -22.008 11.354 1.00 98.19 924 ASN A CA 1
ATOM 7368 C C . ASN A 1 924 ? -19.971 -20.736 11.419 1.00 98.19 924 ASN A C 1
ATOM 7370 O O . ASN A 1 924 ? -20.333 -19.729 10.812 1.00 98.19 924 ASN A O 1
ATOM 7374 N N . ALA A 1 925 ? -18.832 -20.778 12.117 1.00 97.88 925 ALA A N 1
ATOM 7375 C CA . ALA A 1 925 ? -17.918 -19.645 12.225 1.00 97.88 925 ALA A CA 1
ATOM 7376 C C . ALA A 1 925 ? -17.385 -19.213 10.852 1.00 97.88 925 ALA A C 1
ATOM 7378 O O . ALA A 1 925 ? -17.469 -18.036 10.505 1.00 97.88 925 ALA A O 1
ATOM 7379 N N . ILE A 1 926 ? -16.904 -20.160 10.039 1.00 98.00 926 ILE A N 1
ATOM 7380 C CA . ILE A 1 926 ? -16.369 -19.835 8.710 1.00 98.00 926 ILE A CA 1
ATOM 7381 C C . ILE A 1 926 ? -17.473 -19.400 7.735 1.00 98.00 926 ILE A C 1
ATOM 7383 O O . ILE A 1 926 ? -17.258 -18.482 6.947 1.00 98.00 926 ILE A O 1
ATOM 7387 N N . VAL A 1 927 ? -18.674 -19.990 7.808 1.00 97.06 927 VAL A N 1
ATOM 7388 C CA . VAL A 1 927 ? -19.822 -19.594 6.969 1.00 97.06 927 VAL A CA 1
ATOM 7389 C C . VAL A 1 927 ? -20.317 -18.191 7.322 1.00 97.06 927 VAL A C 1
ATOM 7391 O O . VAL A 1 927 ? -20.671 -17.431 6.425 1.00 97.06 927 VAL A O 1
ATOM 7394 N N . ASN A 1 928 ? -20.270 -17.789 8.596 1.00 95.50 928 ASN A N 1
ATOM 7395 C CA . ASN A 1 928 ? -20.598 -16.419 9.010 1.00 95.50 928 ASN A CA 1
ATOM 7396 C C . ASN A 1 928 ? -19.645 -15.367 8.417 1.00 95.50 928 ASN A C 1
ATOM 7398 O O . ASN A 1 928 ? -20.002 -14.189 8.323 1.00 95.50 928 ASN A O 1
ATOM 7402 N N . HIS A 1 929 ? -18.450 -15.782 7.997 1.00 94.12 929 HIS A N 1
ATOM 7403 C CA . HIS A 1 929 ? -17.489 -14.943 7.292 1.00 94.12 929 HIS A CA 1
ATOM 7404 C C . HIS A 1 929 ? -17.607 -15.042 5.763 1.00 94.12 929 HIS A C 1
ATOM 7406 O O . HIS A 1 929 ? -16.828 -14.396 5.071 1.00 94.12 929 HIS A O 1
ATOM 7412 N N . ALA A 1 930 ? -18.579 -15.775 5.212 1.00 94.94 930 ALA A N 1
ATOM 7413 C CA . ALA A 1 930 ? -18.808 -15.895 3.773 1.00 94.94 930 ALA A CA 1
ATOM 7414 C C . ALA A 1 930 ? -20.103 -15.188 3.332 1.00 94.94 930 ALA A C 1
ATOM 7416 O O . ALA A 1 930 ? -21.122 -15.218 4.024 1.00 94.94 930 ALA A O 1
ATOM 7417 N N . LYS A 1 931 ? -20.088 -14.530 2.165 1.00 93.88 931 LYS A N 1
ATOM 7418 C CA . LYS A 1 931 ? -21.260 -13.846 1.586 1.00 93.88 931 LYS A CA 1
ATOM 7419 C C . LYS A 1 931 ? -21.300 -13.979 0.070 1.00 93.88 931 LYS A C 1
ATOM 7421 O O . LYS A 1 931 ? -20.266 -13.943 -0.584 1.00 93.88 931 LYS A O 1
ATOM 7426 N N . ILE A 1 932 ? -22.503 -14.042 -0.496 1.00 93.69 932 ILE A N 1
ATOM 7427 C CA . ILE A 1 932 ? -22.708 -13.860 -1.937 1.00 93.69 932 ILE A CA 1
ATOM 7428 C C . ILE A 1 932 ? -22.740 -12.363 -2.255 1.00 93.69 932 ILE A C 1
ATOM 7430 O O . ILE A 1 932 ? -23.537 -11.621 -1.672 1.00 93.69 932 ILE A O 1
ATOM 7434 N N . ASN A 1 933 ? -21.882 -11.921 -3.175 1.00 88.75 933 ASN A N 1
ATOM 7435 C CA . ASN A 1 933 ? -21.796 -10.525 -3.601 1.00 88.75 933 ASN A CA 1
ATOM 7436 C C . ASN A 1 933 ? -22.780 -10.173 -4.735 1.00 88.75 933 ASN A C 1
ATOM 7438 O O . ASN A 1 933 ? -23.543 -11.006 -5.216 1.00 88.75 933 ASN A O 1
ATOM 7442 N N . GLU A 1 934 ? -22.766 -8.917 -5.186 1.00 88.44 934 GLU A N 1
ATOM 7443 C CA . GLU A 1 934 ? -23.644 -8.387 -6.252 1.00 88.44 934 GLU A CA 1
ATOM 7444 C C . GLU A 1 934 ? -23.454 -9.044 -7.638 1.00 88.44 934 GLU A C 1
ATOM 7446 O O . GLU A 1 934 ? -24.251 -8.852 -8.565 1.00 88.44 934 GLU A O 1
ATOM 7451 N N . ARG A 1 935 ? -22.376 -9.817 -7.807 1.00 88.06 935 ARG A N 1
ATOM 7452 C CA . ARG A 1 935 ? -22.091 -10.609 -9.008 1.00 88.06 935 ARG A CA 1
ATOM 7453 C C . ARG A 1 935 ? -22.437 -12.087 -8.818 1.00 88.06 935 ARG A C 1
ATOM 7455 O O . ARG A 1 935 ? -22.101 -12.889 -9.680 1.00 88.06 935 ARG A O 1
ATOM 7462 N N . GLY A 1 936 ? -23.070 -12.453 -7.707 1.00 92.88 936 GLY A N 1
ATOM 7463 C CA . GLY A 1 936 ? -23.373 -13.841 -7.382 1.00 92.88 936 GLY A CA 1
ATOM 7464 C C . GLY A 1 936 ? -22.140 -14.672 -7.022 1.00 92.88 936 GLY A C 1
ATOM 7465 O O . GLY A 1 936 ? -22.210 -15.892 -7.042 1.00 92.88 936 GLY A O 1
ATOM 7466 N N . LEU A 1 937 ? -20.997 -14.055 -6.713 1.00 93.12 937 LEU A N 1
ATOM 7467 C CA . LEU A 1 937 ? -19.774 -14.778 -6.353 1.00 93.12 937 LEU A CA 1
ATOM 7468 C C . LEU A 1 937 ? -19.626 -14.860 -4.827 1.00 93.12 937 LEU A C 1
ATOM 7470 O O . LEU A 1 937 ? -19.999 -13.926 -4.117 1.00 93.12 937 LEU A O 1
ATOM 7474 N N . VAL A 1 938 ? -19.044 -15.953 -4.329 1.00 94.06 938 VAL A N 1
ATOM 7475 C CA . VAL A 1 938 ? -18.728 -16.144 -2.902 1.00 94.06 938 VAL A CA 1
ATOM 7476 C C . VAL A 1 938 ? -17.529 -15.289 -2.517 1.00 94.06 938 VAL A C 1
ATOM 7478 O O . VAL A 1 938 ? -16.447 -15.502 -3.065 1.00 94.06 938 VAL A O 1
ATOM 7481 N N . ASP A 1 939 ? -17.703 -14.377 -1.570 1.00 92.06 939 ASP A N 1
ATOM 7482 C CA . ASP A 1 939 ? -16.653 -13.593 -0.926 1.00 92.06 939 ASP A CA 1
ATOM 7483 C C . ASP A 1 939 ? -16.453 -14.046 0.532 1.00 92.06 939 ASP A C 1
ATOM 7485 O O . ASP A 1 939 ? -17.427 -14.243 1.257 1.00 92.06 939 ASP A O 1
ATOM 7489 N N . ILE A 1 940 ? -15.200 -14.203 0.962 1.00 91.19 940 ILE A N 1
ATOM 7490 C CA . ILE A 1 940 ? -14.790 -14.684 2.289 1.00 91.19 940 ILE A CA 1
ATOM 7491 C C . ILE A 1 940 ? -14.019 -13.575 3.011 1.00 91.19 940 ILE A C 1
ATOM 7493 O O . ILE A 1 940 ? -13.065 -13.022 2.474 1.00 91.19 940 ILE A O 1
ATOM 7497 N N . TYR A 1 941 ? -14.435 -13.236 4.225 1.00 87.75 941 TYR A N 1
ATOM 7498 C CA . TYR A 1 941 ? -13.925 -12.123 5.026 1.00 87.75 941 TYR A CA 1
ATOM 7499 C C . TYR A 1 941 ? -13.077 -12.616 6.209 1.00 87.75 941 TYR A C 1
ATOM 7501 O O . TYR A 1 941 ? -12.963 -13.815 6.439 1.00 87.75 941 TYR A O 1
ATOM 7509 N N . GLU A 1 942 ? -12.501 -11.676 6.971 1.00 84.62 942 GLU A N 1
ATOM 7510 C CA . GLU A 1 942 ? -11.801 -11.947 8.241 1.00 84.62 942 GLU A CA 1
ATOM 7511 C C . GLU A 1 942 ? -10.736 -13.050 8.116 1.00 84.62 942 GLU A C 1
ATOM 7513 O O . GLU A 1 942 ? -10.746 -14.050 8.836 1.00 84.62 942 GLU A O 1
ATOM 7518 N N . ALA A 1 943 ? -9.822 -12.888 7.161 1.00 82.44 943 ALA A N 1
ATOM 7519 C CA . ALA A 1 943 ? -8.795 -13.875 6.856 1.00 82.44 943 ALA A CA 1
ATOM 7520 C C . ALA A 1 943 ? -7.407 -13.247 6.753 1.00 82.44 943 ALA A C 1
ATOM 7522 O O . ALA A 1 943 ? -7.265 -12.137 6.238 1.00 82.44 943 ALA A O 1
ATOM 7523 N N . CYS A 1 944 ? -6.389 -13.964 7.218 1.00 80.75 944 CYS A N 1
ATOM 7524 C CA . CYS A 1 944 ? -4.997 -13.599 6.991 1.00 80.75 944 CYS A CA 1
ATOM 7525 C C . CYS A 1 944 ? -4.610 -13.966 5.548 1.00 80.75 944 CYS A C 1
ATOM 7527 O O . CYS A 1 944 ? -5.012 -15.011 5.052 1.00 80.75 944 CYS A O 1
ATOM 7529 N N . ASP A 1 945 ? -3.867 -13.101 4.854 1.00 74.31 945 ASP A N 1
ATOM 7530 C CA . ASP A 1 945 ? -3.230 -13.455 3.576 1.00 74.31 945 ASP A CA 1
ATOM 7531 C C . ASP A 1 945 ? -1.798 -13.891 3.878 1.00 74.31 945 ASP A C 1
ATOM 7533 O O . ASP A 1 945 ? -1.070 -13.101 4.476 1.00 74.31 945 ASP A O 1
ATOM 7537 N N . GLY A 1 946 ? -1.426 -15.130 3.528 1.00 71.81 946 GLY A N 1
ATOM 7538 C CA . GLY A 1 946 ? -0.263 -15.843 4.076 1.00 71.81 946 GLY A CA 1
ATOM 7539 C C . GLY A 1 946 ? 0.964 -14.989 4.431 1.00 71.81 946 GLY A C 1
ATOM 7540 O O . GLY A 1 946 ? 1.438 -14.169 3.637 1.00 71.81 946 GLY A O 1
ATOM 7541 N N . LEU A 1 947 ? 1.500 -15.205 5.636 1.00 85.12 947 LEU A N 1
ATOM 7542 C CA . LEU A 1 947 ? 2.618 -14.454 6.209 1.00 85.12 947 LEU A CA 1
ATOM 7543 C C . LEU A 1 947 ? 3.805 -15.364 6.540 1.00 85.12 947 LEU A C 1
ATOM 7545 O O . LEU A 1 947 ? 3.648 -16.540 6.824 1.00 85.12 947 LEU A O 1
ATOM 7549 N N . GLY A 1 948 ? 5.023 -14.815 6.527 1.00 88.31 948 GLY A N 1
ATOM 7550 C CA . GLY A 1 948 ? 6.201 -15.532 7.036 1.00 88.31 948 GLY A CA 1
ATOM 7551 C C . GLY A 1 948 ? 6.346 -15.412 8.554 1.00 88.31 948 GLY A C 1
ATOM 7552 O O . GLY A 1 948 ? 5.670 -14.593 9.177 1.00 88.31 948 GLY A O 1
ATOM 7553 N N . VAL A 1 949 ? 7.272 -16.159 9.163 1.00 91.75 949 VAL A N 1
ATOM 7554 C CA . VAL A 1 949 ? 7.458 -16.156 10.630 1.00 91.75 949 VAL A CA 1
ATOM 7555 C C . VAL A 1 949 ? 7.724 -14.749 11.174 1.00 91.75 949 VAL A C 1
ATOM 7557 O O . VAL A 1 949 ? 8.648 -14.050 10.728 1.00 91.75 949 VAL A O 1
ATOM 7560 N N . GLN A 1 950 ? 6.893 -14.325 12.131 1.00 92.12 950 GLN A N 1
ATOM 7561 C CA . GLN A 1 950 ? 6.952 -13.004 12.759 1.00 92.12 950 GLN A CA 1
ATOM 7562 C C . GLN A 1 950 ? 7.736 -13.030 14.074 1.00 92.12 950 GLN A C 1
ATOM 7564 O O . GLN A 1 950 ? 7.953 -14.079 14.675 1.00 92.12 950 GLN A O 1
ATOM 7569 N N . THR A 1 951 ? 8.172 -11.845 14.509 1.00 87.12 951 THR A N 1
ATOM 7570 C CA . THR A 1 951 ? 9.018 -11.673 15.702 1.00 87.12 951 THR A CA 1
ATOM 7571 C C . THR A 1 951 ? 8.233 -11.402 16.987 1.00 87.12 951 THR A C 1
ATOM 7573 O O . THR A 1 951 ? 8.852 -11.320 18.041 1.00 87.12 951 THR A O 1
ATOM 7576 N N . SER A 1 952 ? 6.922 -11.151 16.913 1.00 86.81 952 SER A N 1
ATOM 7577 C CA . SER A 1 952 ? 6.096 -10.867 18.093 1.00 86.81 952 SER A CA 1
ATOM 7578 C C . SER A 1 952 ? 4.605 -11.071 17.825 1.00 86.81 952 SER A C 1
ATOM 7580 O O . SER A 1 952 ? 4.169 -11.072 16.668 1.00 86.81 952 SER A O 1
ATOM 7582 N N . TYR A 1 953 ? 3.836 -11.159 18.912 1.00 87.19 953 TYR A N 1
ATOM 7583 C CA . TYR A 1 953 ? 2.377 -11.261 18.916 1.00 87.19 953 TYR A CA 1
ATOM 7584 C C . TYR A 1 953 ? 1.730 -10.122 18.126 1.00 87.19 953 TYR A C 1
ATOM 7586 O O . TYR A 1 953 ? 0.931 -10.365 17.224 1.00 87.19 953 TYR A O 1
ATOM 7594 N N . GLU A 1 954 ? 2.157 -8.881 18.377 1.00 83.69 954 GLU A N 1
ATOM 7595 C CA . GLU A 1 954 ? 1.602 -7.684 17.742 1.00 83.69 954 GLU A CA 1
ATOM 7596 C C . GLU A 1 954 ? 1.760 -7.735 16.223 1.00 83.69 954 GLU A C 1
ATOM 7598 O O . GLU A 1 954 ? 0.915 -7.219 15.498 1.00 83.69 954 GLU A O 1
ATOM 7603 N N . LYS A 1 955 ? 2.822 -8.366 15.709 1.00 80.56 955 LYS A N 1
ATOM 7604 C CA . LYS A 1 955 ? 3.009 -8.526 14.262 1.00 80.56 955 LYS A CA 1
ATOM 7605 C C . LYS A 1 955 ? 2.078 -9.570 13.654 1.00 80.56 955 LYS A C 1
ATOM 7607 O O . LYS A 1 955 ? 1.703 -9.401 12.497 1.00 80.56 955 LYS A O 1
ATOM 7612 N N . TYR A 1 956 ? 1.705 -10.611 14.401 1.00 83.56 956 TYR A N 1
ATOM 7613 C CA . TYR A 1 956 ? 0.711 -11.590 13.956 1.00 83.56 956 TYR A CA 1
ATOM 7614 C C . TYR A 1 956 ? -0.697 -10.998 13.940 1.00 83.56 956 TYR A C 1
ATOM 7616 O O . TYR A 1 956 ? -1.393 -11.120 12.933 1.00 83.56 956 TYR A O 1
ATOM 7624 N N . ILE A 1 957 ? -1.114 -10.328 15.018 1.00 86.19 957 ILE A N 1
ATOM 7625 C CA . ILE A 1 957 ? -2.485 -9.804 15.122 1.00 86.19 957 ILE A CA 1
ATOM 7626 C C . ILE A 1 957 ? -2.728 -8.556 14.269 1.00 86.19 957 ILE A C 1
ATOM 7628 O O . ILE A 1 957 ? -3.826 -8.401 13.742 1.00 86.19 957 ILE A O 1
ATOM 7632 N N . ASN A 1 958 ? -1.705 -7.716 14.053 1.00 78.50 958 ASN A N 1
ATOM 7633 C CA . ASN A 1 958 ? -1.779 -6.554 13.156 1.00 78.50 958 ASN A CA 1
ATOM 7634 C C . ASN A 1 958 ? -1.424 -6.896 11.700 1.00 78.50 958 ASN A C 1
ATOM 7636 O O . ASN A 1 958 ? -1.217 -5.987 10.876 1.00 78.50 958 ASN A O 1
ATOM 7640 N N . TYR A 1 959 ? -1.297 -8.188 11.379 1.00 71.50 959 TYR A N 1
ATOM 7641 C CA . TYR A 1 959 ? -1.169 -8.608 9.995 1.00 71.50 959 TYR A CA 1
ATOM 7642 C C . TYR A 1 959 ? -2.470 -8.327 9.240 1.00 71.50 959 TYR A C 1
ATOM 7644 O O . TYR A 1 959 ? -3.557 -8.280 9.818 1.00 71.50 959 TYR A O 1
ATOM 7652 N N . ARG A 1 960 ? -2.347 -8.050 7.941 1.00 68.62 960 ARG A N 1
ATOM 7653 C CA . ARG A 1 960 ? -3.470 -7.596 7.122 1.00 68.62 960 ARG A CA 1
ATOM 7654 C C . ARG A 1 960 ? -4.566 -8.666 7.078 1.00 68.62 960 ARG A C 1
ATOM 7656 O O . ARG A 1 960 ? -4.286 -9.817 6.759 1.00 68.62 960 ARG A O 1
ATOM 7663 N N . LYS A 1 961 ? -5.811 -8.232 7.297 1.00 76.88 961 LYS A N 1
ATOM 7664 C CA . LYS A 1 961 ? -7.007 -8.990 6.927 1.00 76.88 961 LYS A CA 1
ATOM 7665 C C . LYS A 1 961 ? -7.324 -8.747 5.455 1.00 76.88 961 LYS A C 1
ATOM 7667 O O . LYS A 1 961 ? -7.435 -7.589 5.042 1.00 76.88 961 LYS A O 1
ATOM 7672 N N . SER A 1 962 ? -7.478 -9.807 4.682 1.00 74.00 962 SER A N 1
ATOM 7673 C CA . SER A 1 962 ? -7.772 -9.738 3.253 1.00 74.00 962 SER A CA 1
ATOM 7674 C C . SER A 1 962 ? -9.110 -10.412 2.957 1.00 74.00 962 SER A C 1
ATOM 7676 O O . SER A 1 962 ? -9.408 -11.498 3.450 1.00 74.00 962 SER A O 1
ATOM 7678 N N . LEU A 1 963 ? -9.928 -9.745 2.151 1.00 81.25 963 LEU A N 1
ATOM 7679 C CA . LEU A 1 963 ? -11.075 -10.335 1.482 1.00 81.25 963 LEU A CA 1
ATOM 7680 C C . LEU A 1 963 ? -10.575 -11.402 0.507 1.00 81.25 963 LEU A C 1
ATOM 7682 O O . LEU A 1 963 ? -9.669 -11.160 -0.278 1.00 81.25 963 LEU A O 1
ATOM 7686 N N . ASN A 1 964 ? -11.186 -12.577 0.514 1.00 83.44 964 ASN A N 1
ATOM 7687 C CA . ASN A 1 964 ? -10.790 -13.714 -0.310 1.00 83.44 964 ASN A CA 1
ATOM 7688 C C . ASN A 1 964 ? -9.311 -14.089 -0.152 1.00 83.44 964 ASN A C 1
ATOM 7690 O O . ASN A 1 964 ? -8.709 -14.577 -1.107 1.00 83.44 964 ASN A O 1
ATOM 7694 N N . ALA A 1 965 ? -8.723 -13.879 1.035 1.00 84.94 965 ALA A N 1
ATOM 7695 C CA . ALA A 1 965 ? -7.347 -14.284 1.295 1.00 84.94 965 ALA A CA 1
ATOM 7696 C C . ALA A 1 965 ? -7.125 -15.729 0.829 1.00 84.94 965 ALA A C 1
ATOM 7698 O O . ALA A 1 965 ? -7.976 -16.600 1.033 1.00 84.94 965 ALA A O 1
ATOM 7699 N N . LYS A 1 966 ? -6.012 -15.968 0.143 1.00 85.12 966 LYS A N 1
ATOM 7700 C CA . LYS A 1 966 ? -5.853 -17.130 -0.737 1.00 85.12 966 LYS A CA 1
ATOM 7701 C C . LYS A 1 966 ? -5.964 -18.460 -0.006 1.00 85.12 966 LYS A C 1
ATOM 7703 O O . LYS A 1 966 ? -6.651 -19.370 -0.471 1.00 85.12 966 LYS A O 1
ATOM 7708 N N . GLU A 1 967 ? -5.367 -18.542 1.174 1.00 89.06 967 GLU A N 1
ATOM 7709 C CA . GLU A 1 967 ? -5.463 -19.693 2.061 1.00 89.06 967 GLU A CA 1
ATOM 7710 C C . GLU A 1 967 ? -6.857 -19.875 2.644 1.00 89.06 967 GLU A C 1
ATOM 7712 O O . GLU A 1 967 ? -7.355 -21.001 2.668 1.00 89.06 967 GLU A O 1
ATOM 7717 N N . ALA A 1 968 ? -7.514 -18.791 3.065 1.00 90.75 968 ALA A N 1
ATOM 7718 C CA . ALA A 1 968 ? -8.879 -18.859 3.580 1.00 90.75 968 ALA A CA 1
ATOM 7719 C C . ALA A 1 968 ? -9.868 -19.300 2.512 1.00 90.75 968 ALA A C 1
ATOM 7721 O O . ALA A 1 968 ? -10.736 -20.119 2.798 1.00 90.75 968 ALA A O 1
ATOM 7722 N N . TYR A 1 969 ? -9.715 -18.818 1.280 1.00 89.25 969 TYR A N 1
ATOM 7723 C CA . TYR A 1 969 ? -10.608 -19.171 0.185 1.00 89.25 969 TYR A CA 1
ATOM 7724 C C . TYR A 1 969 ? -10.572 -20.673 -0.108 1.00 89.25 969 TYR A C 1
ATOM 7726 O O . TYR A 1 969 ? -11.607 -21.326 -0.249 1.00 89.25 969 TYR A O 1
ATOM 7734 N N . VAL A 1 970 ? -9.368 -21.248 -0.139 1.00 93.19 970 VAL A N 1
ATOM 7735 C CA . VAL A 1 970 ? -9.186 -22.683 -0.373 1.00 93.19 970 VAL A CA 1
ATOM 7736 C C . VAL A 1 970 ? -9.511 -23.514 0.873 1.00 93.19 970 VAL A C 1
ATOM 7738 O O . VAL A 1 970 ? -10.148 -24.560 0.759 1.00 93.19 970 VAL A O 1
ATOM 7741 N N . GLY A 1 971 ? -9.120 -23.064 2.067 1.00 96.19 971 GLY A N 1
ATOM 7742 C CA . GLY A 1 971 ? -9.445 -23.736 3.326 1.00 96.19 971 GLY A CA 1
ATOM 7743 C C . GLY A 1 971 ? -10.946 -23.824 3.552 1.00 96.19 971 GLY A C 1
ATOM 7744 O O . GLY A 1 971 ? -11.449 -24.888 3.908 1.00 96.19 971 GLY A O 1
ATOM 7745 N N . PHE A 1 972 ? -11.674 -22.748 3.253 1.00 97.62 972 PHE A N 1
ATOM 7746 C CA . PHE A 1 972 ? -13.131 -22.723 3.275 1.00 97.62 972 PHE A CA 1
ATOM 7747 C C . PHE A 1 972 ? -13.726 -23.756 2.318 1.00 97.62 972 PHE A C 1
ATOM 7749 O O . PHE A 1 972 ? -14.610 -24.511 2.718 1.00 97.62 972 PHE A O 1
ATOM 7756 N N . LEU A 1 973 ? -13.213 -23.854 1.086 1.00 97.69 973 LEU A N 1
ATOM 7757 C CA . LEU A 1 973 ? -13.638 -24.881 0.133 1.00 97.69 973 LEU A CA 1
ATOM 7758 C C . LEU A 1 973 ? -13.441 -26.298 0.694 1.00 97.69 973 LEU A C 1
ATOM 7760 O O . LEU A 1 973 ? -14.352 -27.114 0.605 1.00 97.69 973 LEU A O 1
ATOM 7764 N N . TRP A 1 974 ? -12.282 -26.603 1.281 1.00 98.06 974 TRP A N 1
ATOM 7765 C CA . TRP A 1 974 ? -12.018 -27.928 1.854 1.00 98.06 974 TRP A CA 1
ATOM 7766 C C . TRP A 1 974 ? -12.937 -28.232 3.040 1.00 98.06 974 TRP A C 1
ATOM 7768 O O . TRP A 1 974 ? -13.519 -29.312 3.115 1.00 98.06 974 TRP A O 1
ATOM 7778 N N . ALA A 1 975 ? -13.076 -27.279 3.961 1.00 98.56 975 ALA A N 1
ATOM 7779 C CA . ALA A 1 975 ? -13.899 -27.425 5.155 1.00 98.56 975 ALA A CA 1
ATOM 7780 C C . ALA A 1 975 ? -15.384 -27.592 4.817 1.00 98.56 975 ALA A C 1
ATOM 7782 O O . ALA A 1 975 ? -16.057 -28.449 5.386 1.00 98.56 975 ALA A O 1
ATOM 7783 N N . THR A 1 976 ? -15.893 -26.798 3.875 1.00 98.44 976 THR A N 1
ATOM 7784 C CA . THR A 1 976 ? -17.282 -26.914 3.425 1.00 98.44 976 THR A CA 1
ATOM 7785 C C . THR A 1 976 ? -17.502 -28.203 2.649 1.00 98.44 976 THR A C 1
ATOM 7787 O O . THR A 1 976 ? -18.462 -28.901 2.941 1.00 98.44 976 THR A O 1
ATOM 7790 N N . GLU A 1 977 ? -16.587 -28.601 1.758 1.00 97.50 977 GLU A N 1
ATOM 7791 C CA . GLU A 1 977 ? -16.709 -29.851 0.998 1.00 97.50 977 GLU A CA 1
ATOM 7792 C C . GLU A 1 977 ? -16.824 -31.063 1.923 1.00 97.50 977 GLU A C 1
ATOM 7794 O O . GLU A 1 977 ? -17.764 -31.840 1.784 1.00 97.50 977 GLU A O 1
ATOM 7799 N N . ILE A 1 978 ? -15.927 -31.212 2.903 1.00 97.94 978 ILE A N 1
ATOM 7800 C CA . ILE A 1 978 ? -15.931 -32.396 3.771 1.00 97.94 978 ILE A CA 1
ATOM 7801 C C . ILE A 1 978 ? -17.160 -32.457 4.693 1.00 97.94 978 ILE A C 1
ATOM 7803 O O . ILE A 1 978 ? -17.634 -33.554 4.995 1.00 97.94 978 ILE A O 1
ATOM 7807 N N . VAL A 1 979 ? -17.681 -31.306 5.136 1.00 98.12 979 VAL A N 1
ATOM 7808 C CA . VAL A 1 979 ? -18.873 -31.224 5.999 1.00 98.12 979 VAL A CA 1
ATOM 7809 C C . VAL A 1 979 ? -20.160 -31.400 5.184 1.00 98.12 979 VAL A C 1
ATOM 7811 O O . VAL A 1 979 ? -21.084 -32.079 5.628 1.00 98.12 979 VAL A O 1
ATOM 7814 N N . GLU A 1 980 ? -20.218 -30.846 3.972 1.00 97.44 980 GLU A N 1
ATOM 7815 C CA . GLU A 1 980 ? -21.366 -30.934 3.060 1.00 97.44 980 GLU A CA 1
ATOM 7816 C C . GLU A 1 980 ? -21.384 -32.235 2.232 1.00 97.44 980 GLU A C 1
ATOM 7818 O O . GLU A 1 980 ? -22.376 -32.523 1.559 1.00 97.44 980 GLU A O 1
ATOM 7823 N N . ARG A 1 981 ? -20.319 -33.047 2.286 1.00 94.94 981 ARG A N 1
ATOM 7824 C CA . ARG A 1 981 ? -20.084 -34.232 1.440 1.00 94.94 981 ARG A CA 1
ATOM 7825 C C . ARG A 1 981 ? -21.280 -35.174 1.318 1.00 94.94 981 ARG A C 1
ATOM 7827 O O . ARG A 1 981 ? -21.596 -35.637 0.221 1.00 94.94 981 ARG A O 1
ATOM 7834 N N . ASP A 1 982 ? -21.955 -35.474 2.425 1.00 92.00 982 ASP A N 1
ATOM 7835 C CA . ASP A 1 982 ? -23.121 -36.366 2.415 1.00 92.00 982 ASP A CA 1
ATOM 7836 C C . ASP A 1 982 ? -24.311 -35.761 1.657 1.00 92.00 982 ASP A C 1
ATOM 7838 O O . ASP A 1 982 ? -25.062 -36.490 1.006 1.00 92.00 982 ASP A O 1
ATOM 7842 N N . THR A 1 983 ? -24.476 -34.438 1.705 1.00 93.38 983 THR A N 1
ATOM 7843 C CA . THR A 1 983 ? -25.486 -33.702 0.934 1.00 93.38 983 THR A CA 1
ATOM 7844 C C . THR A 1 983 ? -25.117 -33.683 -0.549 1.00 93.38 983 THR A C 1
ATOM 7846 O O . THR A 1 983 ? -25.954 -34.026 -1.382 1.00 93.38 983 THR A O 1
ATOM 7849 N N . ILE A 1 984 ? -23.847 -33.415 -0.879 1.00 91.50 984 ILE A N 1
ATOM 7850 C CA . ILE A 1 984 ? -23.323 -33.441 -2.258 1.00 91.50 984 ILE A CA 1
ATOM 7851 C C . ILE A 1 984 ? -23.538 -34.820 -2.904 1.00 91.50 984 ILE A C 1
ATOM 7853 O O . ILE A 1 984 ? -23.984 -34.936 -4.043 1.00 91.50 984 ILE A O 1
ATOM 7857 N N . LYS A 1 985 ? -23.261 -35.908 -2.177 1.00 87.62 985 LYS A N 1
ATOM 7858 C CA . LYS A 1 985 ? -23.452 -37.273 -2.699 1.00 87.62 985 LYS A CA 1
ATOM 7859 C C . LYS A 1 985 ? -24.918 -37.654 -2.876 1.00 87.62 985 LYS A C 1
ATOM 7861 O O . LYS A 1 985 ? -25.212 -38.521 -3.699 1.00 87.62 985 LYS A O 1
ATOM 7866 N N . LYS A 1 986 ? -25.825 -37.056 -2.099 1.00 83.12 986 LYS A N 1
ATOM 7867 C CA . LYS A 1 986 ? -27.269 -37.284 -2.224 1.00 83.12 986 LYS A CA 1
ATOM 7868 C C . LYS A 1 986 ? -27.858 -36.565 -3.430 1.00 83.12 986 LYS A C 1
ATOM 7870 O O . LYS A 1 986 ? -28.699 -37.166 -4.074 1.00 83.12 986 LYS A O 1
ATOM 7875 N N . SER A 1 987 ? -27.395 -35.362 -3.775 1.00 74.81 987 SER A N 1
ATOM 7876 C CA . SER A 1 987 ? -27.877 -34.638 -4.965 1.00 74.81 987 SER A CA 1
ATOM 7877 C C . SER A 1 987 ? -27.448 -35.274 -6.298 1.00 74.81 987 SER A C 1
ATOM 7879 O O . SER A 1 987 ? -28.012 -34.961 -7.342 1.00 74.81 987 SER A O 1
ATOM 7881 N N . LYS A 1 988 ? -26.470 -36.191 -6.268 1.00 58.72 988 LYS A N 1
ATOM 7882 C CA . LYS A 1 988 ? -26.016 -37.003 -7.411 1.00 58.72 988 LYS A CA 1
ATOM 7883 C C . LYS A 1 988 ? -26.874 -38.248 -7.684 1.00 58.72 988 LYS A C 1
ATOM 7885 O O . LYS A 1 988 ? -26.780 -38.809 -8.776 1.00 58.72 988 LYS A O 1
ATOM 7890 N N . ARG A 1 989 ? -27.608 -38.735 -6.679 1.00 45.72 989 ARG A N 1
ATOM 7891 C CA . ARG A 1 989 ? -28.503 -39.897 -6.794 1.00 45.72 989 ARG A CA 1
ATOM 7892 C C . ARG A 1 989 ? -29.895 -39.435 -7.175 1.00 45.72 989 ARG A C 1
ATOM 7894 O O . ARG A 1 989 ? -30.532 -40.187 -7.941 1.00 45.72 989 ARG A O 1
#

Foldseek 3Di:
DVVVVVVVVVVVVVVVVVVVPPAFWDWQFDAQPDDQQVSCVVQQKDWWWQCVQDVDDQWDWDQDPVVRGIWIKGWDALPRADGNVDHRQKGDTKIKHADRHPPLQWAAAQFKKKKKKKKAWALPADFEAPWKFQKFKFFHDDPQRVDTQWTFTFHDDPPFTKTFTWGAAQVRDIDTQDIDGCNVRHRFMKMKIWMWNQYQQIKIWIWIATPVVRDTRDIGIDTGGGNYHPPGRTIMMMGHIMHGCPPSVRHGITIMIMGRTTMHTDPPSLVVVLVVLVVLLVVLVVVLVVLAVPFAEDELVVQPWDQEQPDASQNSLVVRQVVQVVVVAHEYEQEAGETEHQEAAEHAARYADEYEANAEYEYDAVRDYQENYEDALYESYHADYQYEYEYAHAYYEAENYESYHHANYEFYYAAAPYEYAYLAEDESYAYENYELAEYVAEPYEPDARQLEEYESHEAEHYEYHHHAAEDYYYEYEQQRAYEYEHAHHEHYEYPQHEHQEHAYHEHHPDDDDDPDHHGYAAYHHEHYQYYNAEHQEEDHAAEDDPPDPHANAAYEDYLHEYENYPDHHDYPHDDHYYYYNYDHDNDLDPFLLQQADPQQFDPADFPDDDPFPLVQLLSLVCSRPVPCLQSSDHLQWLLLLLLLVLLVLLCVQQVDCSSVVNLVSSVPQQADLQLDGAFDQHPSRDTDTQPCLFFLGSVLNLLSLLVNCQPPVRCSSVVNNVVSVVSVVVADDDPLRAGARGPPRFQKDFLLSLLSNLSNLLSCCQRPHPVVCSLVVNLSNLVSQVVAFDPPQLLAGAGMFGDPDRDDDDDPAADNVGGGGAFRFLLSSLSSLQSLLSSLVRPDPPDPSNVVSLVSNVSNLNSQVVQQDPPQLAAWRGRVPPVDPLIDGAQLSLLSSLLSLLSCVVSVSDPCVSCVVSNVSSLRNQVVQWTQDPSRHIKGWRHAQDDHGDNYPCCSSPGDTHISRSSSSSSNSSSSCSVCSVVSNVVSD

pLDDT: mean 87.3, std 15.14, range [28.36, 98.94]

Radius of gyration: 37.91 Å; chains: 1; bounding box: 73×124×79 Å